Protein 2BI6 (pdb70)

Nearest PDB structures (foldseek):
  1bi6-assembly1_H  TM=8.783E-01  e=1.955E-06  Ananas comosus
  2bi6-assembly1_H  TM=8.526E-01  e=3.555E-06  Ananas comosus
  2bi6-assembly1_H  TM=9.058E-01  e=6.896E-07  Ananas comosus
  1bi6-assembly1_H  TM=8.919E-01  e=3.156E-06  Ananas comosus
  2bi6-assembly1_H  TM=9.127E-01  e=8.597E-07  Ananas comosus

Radius of gyration: 10.61 Å; Cα contacts (8 Å, |Δi|>4): 117; chains: 2; bounding box: 18×31×20 Å

Structure (mmCIF, N/CA/C/O backbone):
data_2BI6
#
_entry.id   2BI6
#
_cell.length_a   1.000
_cell.length_b   1.000
_cell.length_c   1.000
_cell.angle_alpha   90.00
_cell.angle_beta   90.00
_cell.angle_gamma   90.00
#
_symmetry.space_group_name_H-M   'P 1'
#
loop_
_entity.id
_entity.type
_entity.pdbx_description
1 polymer 'BROMELAIN INHIBITOR VI'
2 polymer 'BROMELAIN INHIBITOR VI'
#
loop_
_atom_site.group_PDB
_atom_site.id
_atom_site.type_symbol
_atom_site.label_atom_id
_atom_site.label_alt_id
_atom_site.label_comp_id
_atom_site.label_asym_id
_atom_site.label_entity_id
_atom_site.label_seq_id
_atom_site.pdbx_PDB_ins_code
_atom_site.Cartn_x
_atom_site.Cartn_y
_atom_site.Cartn_z
_atom_site.occupancy
_atom_site.B_iso_or_equiv
_atom_site.auth_seq_id
_atom_site.auth_comp_id
_atom_site.auth_asym_id
_atom_site.auth_atom_id
_atom_site.pdbx_PDB_model_num
ATOM 1 N N . THR A 1 1 ? -1.326 1.704 -10.983 1.00 0.00 1 THR L N 1
ATOM 2 C CA . THR A 1 1 ? -0.118 2.556 -10.801 1.00 0.00 1 THR L CA 1
ATOM 3 C C . THR A 1 1 ? -0.034 3.014 -9.343 1.00 0.00 1 THR L C 1
ATOM 4 O O . THR A 1 1 ? -0.094 4.191 -9.048 1.00 0.00 1 THR L O 1
ATOM 17 N N . ALA A 1 2 ? 0.101 2.093 -8.430 1.00 0.00 2 ALA L N 1
ATOM 18 C CA . ALA A 1 2 ? 0.187 2.476 -6.993 1.00 0.00 2 ALA L CA 1
ATOM 19 C C . ALA A 1 2 ? 1.298 3.512 -6.805 1.00 0.00 2 ALA L C 1
ATOM 20 O O . ALA A 1 2 ? 1.967 3.895 -7.744 1.00 0.00 2 ALA L O 1
ATOM 27 N N . CYS A 1 3 ? 1.499 3.966 -5.599 1.00 0.00 3 CYS L N 1
ATOM 28 C CA . CYS A 1 3 ? 2.564 4.972 -5.347 1.00 0.00 3 CYS L CA 1
ATOM 29 C C . CYS A 1 3 ? 3.930 4.284 -5.373 1.00 0.00 3 CYS L C 1
ATOM 30 O O . CYS A 1 3 ? 4.025 3.073 -5.342 1.00 0.00 3 CYS L O 1
ATOM 37 N N . SER A 1 4 ? 4.990 5.044 -5.425 1.00 0.00 4 SER L N 1
ATOM 38 C CA . SER A 1 4 ? 6.347 4.429 -5.449 1.00 0.00 4 SER L CA 1
ATOM 39 C C . SER A 1 4 ? 6.703 3.927 -4.048 1.00 0.00 4 SER L C 1
ATOM 40 O O . SER A 1 4 ? 7.642 3.178 -3.867 1.00 0.00 4 SER L O 1
ATOM 48 N N . GLU A 1 5 ? 5.960 4.335 -3.055 1.00 0.00 5 GLU L N 1
ATOM 49 C CA . GLU A 1 5 ? 6.257 3.881 -1.666 1.00 0.00 5 GLU L CA 1
ATOM 50 C C . GLU A 1 5 ? 5.244 2.812 -1.246 1.00 0.00 5 GLU L C 1
ATOM 51 O O . GLU A 1 5 ? 4.382 3.050 -0.422 1.00 0.00 5 GLU L O 1
ATOM 63 N N . CYS A 1 6 ? 5.344 1.635 -1.802 1.00 0.00 6 CYS L N 1
ATOM 64 C CA . CYS A 1 6 ? 4.391 0.553 -1.427 1.00 0.00 6 CYS L CA 1
ATOM 65 C C . CYS A 1 6 ? 4.897 -0.147 -0.165 1.00 0.00 6 CYS L C 1
ATOM 66 O O . CYS A 1 6 ? 6.071 -0.428 -0.029 1.00 0.00 6 CYS L O 1
ATOM 73 N N . VAL A 1 7 ? 4.024 -0.428 0.762 1.00 0.00 7 VAL L N 1
ATOM 74 C CA . VAL A 1 7 ? 4.464 -1.103 2.016 1.00 0.00 7 VAL L CA 1
ATOM 75 C C . VAL A 1 7 ? 3.849 -2.501 2.085 1.00 0.00 7 VAL L C 1
ATOM 76 O O . VAL A 1 7 ? 2.646 -2.665 2.043 1.00 0.00 7 VAL L O 1
ATOM 89 N N . CYS A 1 8 ? 4.668 -3.512 2.191 1.00 0.00 8 CYS L N 1
ATOM 90 C CA . CYS A 1 8 ? 4.133 -4.898 2.264 1.00 0.00 8 CYS L CA 1
ATOM 91 C C . CYS A 1 8 ? 5.089 -5.788 3.069 1.00 0.00 8 CYS L C 1
ATOM 92 O O . CYS A 1 8 ? 5.485 -6.839 2.604 1.00 0.00 8 CYS L O 1
ATOM 99 N N . PRO A 1 9 ? 5.435 -5.346 4.255 1.00 0.00 9 PRO L N 1
ATOM 100 C CA . PRO A 1 9 ? 6.346 -6.097 5.140 1.00 0.00 9 PRO L CA 1
ATOM 101 C C . PRO A 1 9 ? 5.603 -7.238 5.836 1.00 0.00 9 PRO L C 1
ATOM 102 O O . PRO A 1 9 ? 4.629 -7.025 6.530 1.00 0.00 9 PRO L O 1
ATOM 113 N N . LEU A 1 10 ? 6.060 -8.446 5.662 1.00 0.00 10 LEU L N 1
ATOM 114 C CA . LEU A 1 10 ? 5.386 -9.597 6.320 1.00 0.00 10 LEU L CA 1
ATOM 115 C C . LEU A 1 10 ? 4.059 -9.883 5.620 1.00 0.00 10 LEU L C 1
ATOM 116 O O . LEU A 1 10 ? 3.093 -9.165 5.779 1.00 0.00 10 LEU L O 1
ATOM 132 N N . ARG A 1 11 ? 4.010 -10.932 4.849 1.00 0.00 11 ARG L N 1
ATOM 133 C CA . ARG A 1 11 ? 2.758 -11.289 4.134 1.00 0.00 11 ARG L CA 1
ATOM 134 C C . ARG A 1 11 ? 1.553 -11.062 5.051 1.00 0.00 11 ARG L C 1
ATOM 135 O O . ARG A 1 11 ? 0.762 -10.184 4.751 1.00 0.00 11 ARG L O 1
ATOM 157 N N . GLU B 2 1 ? 4.795 -7.236 -1.677 1.00 0.00 1 GLU H N 1
ATOM 158 C CA . GLU B 2 1 ? 5.746 -8.363 -1.461 1.00 0.00 1 GLU H CA 1
ATOM 159 C C . GLU B 2 1 ? 4.983 -9.686 -1.489 1.00 0.00 1 GLU H C 1
ATOM 160 O O . GLU B 2 1 ? 5.189 -10.519 -2.349 1.00 0.00 1 GLU H O 1
ATOM 174 N N . GLU B 2 2 ? 4.105 -9.883 -0.547 1.00 0.00 2 GLU H N 1
ATOM 175 C CA . GLU B 2 2 ? 3.324 -11.151 -0.505 1.00 0.00 2 GLU H CA 1
ATOM 176 C C . GLU B 2 2 ? 1.922 -10.871 0.037 1.00 0.00 2 GLU H C 1
ATOM 177 O O . GLU B 2 2 ? 1.474 -11.499 0.976 1.00 0.00 2 GLU H O 1
ATOM 189 N N . TYR B 2 3 ? 1.223 -9.933 -0.542 1.00 0.00 3 TYR H N 1
ATOM 190 C CA . TYR B 2 3 ? -0.146 -9.621 -0.052 1.00 0.00 3 TYR H CA 1
ATOM 191 C C . TYR B 2 3 ? -0.700 -8.421 -0.823 1.00 0.00 3 TYR H C 1
ATOM 192 O O . TYR B 2 3 ? -0.059 -7.894 -1.710 1.00 0.00 3 TYR H O 1
ATOM 210 N N . LYS B 2 4 ? -1.883 -7.981 -0.490 1.00 0.00 4 LYS H N 1
ATOM 211 C CA . LYS B 2 4 ? -2.467 -6.813 -1.205 1.00 0.00 4 LYS H CA 1
ATOM 212 C C . LYS B 2 4 ? -1.544 -5.606 -1.037 1.00 0.00 4 LYS H C 1
ATOM 213 O O . LYS B 2 4 ? -1.427 -4.776 -1.917 1.00 0.00 4 LYS H O 1
ATOM 232 N N . CYS B 2 5 ? -0.886 -5.502 0.086 1.00 0.00 5 CYS H N 1
ATOM 233 C CA . CYS B 2 5 ? 0.033 -4.351 0.314 1.00 0.00 5 CYS H CA 1
ATOM 234 C C . CYS B 2 5 ? -0.784 -3.070 0.440 1.00 0.00 5 CYS H C 1
ATOM 235 O O . CYS B 2 5 ? -1.908 -2.992 -0.015 1.00 0.00 5 CYS H O 1
ATOM 242 N N . TYR B 2 6 ? -0.237 -2.064 1.060 1.00 0.00 6 TYR H N 1
ATOM 243 C CA . TYR B 2 6 ? -0.999 -0.794 1.214 1.00 0.00 6 TYR H CA 1
ATOM 244 C C . TYR B 2 6 ? -0.122 0.394 0.825 1.00 0.00 6 TYR H C 1
ATOM 245 O O . TYR B 2 6 ? 0.979 0.556 1.312 1.00 0.00 6 TYR H O 1
ATOM 263 N N . CYS B 2 7 ? -0.610 1.233 -0.046 1.00 0.00 7 CYS H N 1
ATOM 264 C CA . CYS B 2 7 ? 0.181 2.420 -0.467 1.00 0.00 7 CYS H CA 1
ATOM 265 C C . CYS B 2 7 ? 0.178 3.445 0.668 1.00 0.00 7 CYS H C 1
ATOM 266 O O . CYS B 2 7 ? -0.857 3.746 1.238 1.00 0.00 7 CYS H O 1
ATOM 273 N N . THR B 2 8 ? 1.324 3.979 1.005 1.00 0.00 8 THR H N 1
ATOM 274 C CA . THR B 2 8 ? 1.376 4.977 2.110 1.00 0.00 8 THR H CA 1
ATOM 275 C C . THR B 2 8 ? 2.293 6.140 1.730 1.00 0.00 8 THR H C 1
ATOM 276 O O . THR B 2 8 ? 2.726 6.897 2.575 1.00 0.00 8 THR H O 1
ATOM 287 N N . ASP B 2 9 ? 2.583 6.303 0.469 1.00 0.00 9 ASP H N 1
ATOM 288 C CA . ASP B 2 9 ? 3.459 7.434 0.058 1.00 0.00 9 ASP H CA 1
ATOM 289 C C . ASP B 2 9 ? 2.799 8.745 0.493 1.00 0.00 9 ASP H C 1
ATOM 290 O O . ASP B 2 9 ? 1.617 8.786 0.771 1.00 0.00 9 ASP H O 1
ATOM 299 N N . THR B 2 10 ? 3.542 9.814 0.565 1.00 0.00 10 THR H N 1
ATOM 300 C CA . THR B 2 10 ? 2.930 11.103 0.996 1.00 0.00 10 THR H CA 1
ATOM 301 C C . THR B 2 10 ? 2.725 12.013 -0.215 1.00 0.00 10 THR H C 1
ATOM 302 O O . THR B 2 10 ? 3.423 11.911 -1.203 1.00 0.00 10 THR H O 1
ATOM 313 N N . TYR B 2 11 ? 1.766 12.903 -0.153 1.00 0.00 11 TYR H N 1
ATOM 314 C CA . TYR B 2 11 ? 1.534 13.803 -1.326 1.00 0.00 11 TYR H CA 1
ATOM 315 C C . TYR B 2 11 ? 1.073 15.188 -0.868 1.00 0.00 11 TYR H C 1
ATOM 316 O O . TYR B 2 11 ? 0.962 15.471 0.306 1.00 0.00 11 TYR H O 1
ATOM 334 N N . SER B 2 12 ? 0.786 16.051 -1.802 1.00 0.00 12 SER H N 1
ATOM 335 C CA . SER B 2 12 ? 0.306 17.411 -1.445 1.00 0.00 12 SER H CA 1
ATOM 336 C C . SER B 2 12 ? -1.191 17.492 -1.758 1.00 0.00 12 SER H C 1
ATOM 337 O O . SER B 2 12 ? -1.804 18.536 -1.667 1.00 0.00 12 SER H O 1
ATOM 345 N N . ASP B 2 13 ? -1.778 16.383 -2.129 1.00 0.00 13 ASP H N 1
ATOM 346 C CA . ASP B 2 13 ? -3.232 16.367 -2.454 1.00 0.00 13 ASP H CA 1
ATOM 347 C C . ASP B 2 13 ? -3.698 14.910 -2.535 1.00 0.00 13 ASP H C 1
ATOM 348 O O . ASP B 2 13 ? -2.894 14.002 -2.613 1.00 0.00 13 ASP H O 1
ATOM 357 N N . CYS B 2 14 ? -4.980 14.670 -2.516 1.00 0.00 14 CYS H N 1
ATOM 358 C CA . CYS B 2 14 ? -5.462 13.260 -2.591 1.00 0.00 14 CYS H CA 1
ATOM 359 C C . CYS B 2 14 ? -5.235 12.724 -4.011 1.00 0.00 14 CYS H C 1
ATOM 360 O O . CYS B 2 14 ? -5.765 13.263 -4.962 1.00 0.00 14 CYS H O 1
ATOM 367 N N . PRO B 2 15 ? -4.443 11.683 -4.117 1.00 0.00 15 PRO H N 1
ATOM 368 C CA . PRO B 2 15 ? -4.118 11.062 -5.412 1.00 0.00 15 PRO H CA 1
ATOM 369 C C . PRO B 2 15 ? -5.268 10.196 -5.918 1.00 0.00 15 PRO H C 1
ATOM 370 O O . PRO B 2 15 ? -6.011 9.613 -5.154 1.00 0.00 15 PRO H O 1
ATOM 381 N N . GLY B 2 16 ? -5.414 10.108 -7.213 1.00 0.00 16 GLY H N 1
ATOM 382 C CA . GLY B 2 16 ? -6.505 9.277 -7.783 1.00 0.00 16 GLY H CA 1
ATOM 383 C C . GLY B 2 16 ? -6.290 7.829 -7.358 1.00 0.00 16 GLY H C 1
ATOM 384 O O . GLY B 2 16 ? -7.226 7.069 -7.210 1.00 0.00 16 GLY H O 1
ATOM 388 N N . PHE B 2 17 ? -5.061 7.438 -7.151 1.00 0.00 17 PHE H N 1
ATOM 389 C CA . PHE B 2 17 ? -4.803 6.039 -6.727 1.00 0.00 17 PHE H CA 1
ATOM 390 C C . PHE B 2 17 ? -5.121 5.902 -5.237 1.00 0.00 17 PHE H C 1
ATOM 391 O O . PHE B 2 17 ? -5.398 4.822 -4.754 1.00 0.00 17 PHE H O 1
ATOM 408 N N . CYS B 2 18 ? -5.110 6.986 -4.501 1.00 0.00 18 CYS H N 1
ATOM 409 C CA . CYS B 2 18 ? -5.445 6.879 -3.050 1.00 0.00 18 CYS H CA 1
ATOM 410 C C . CYS B 2 18 ? -6.575 7.852 -2.712 1.00 0.00 18 CYS H C 1
ATOM 411 O O . CYS B 2 18 ? -6.362 8.879 -2.102 1.00 0.00 18 CYS H O 1
ATOM 418 N N . LYS B 2 19 ? -7.779 7.529 -3.102 1.00 0.00 19 LYS H N 1
ATOM 419 C CA . LYS B 2 19 ? -8.927 8.424 -2.804 1.00 0.00 19 LYS H CA 1
ATOM 420 C C . LYS B 2 19 ? -8.913 8.783 -1.318 1.00 0.00 19 LYS H C 1
ATOM 421 O O . LYS B 2 19 ? -9.332 9.852 -0.921 1.00 0.00 19 LYS H O 1
ATOM 440 N N . THR B 2 20 ? -8.425 7.896 -0.495 1.00 0.00 20 THR H N 1
ATOM 441 C CA . THR B 2 20 ? -8.371 8.179 0.966 1.00 0.00 20 THR H CA 1
ATOM 442 C C . THR B 2 20 ? -7.071 8.917 1.279 1.00 0.00 20 THR H C 1
ATOM 443 O O . THR B 2 20 ? -6.094 8.328 1.699 1.00 0.00 20 THR H O 1
ATOM 454 N N . CYS B 2 21 ? -7.046 10.201 1.064 1.00 0.00 21 CYS H N 1
ATOM 455 C CA . CYS B 2 21 ? -5.807 10.979 1.329 1.00 0.00 21 CYS H CA 1
ATOM 456 C C . CYS B 2 21 ? -5.808 11.500 2.767 1.00 0.00 21 CYS H C 1
ATOM 457 O O . CYS B 2 21 ? -6.798 12.009 3.255 1.00 0.00 21 CYS H O 1
ATOM 464 N N . LYS B 2 22 ? -4.699 11.383 3.445 1.00 0.00 22 LYS H N 1
ATOM 465 C CA . LYS B 2 22 ? -4.620 11.877 4.847 1.00 0.00 22 LYS H CA 1
ATOM 466 C C . LYS B 2 22 ? -3.604 13.017 4.916 1.00 0.00 22 LYS H C 1
ATOM 467 O O . LYS B 2 22 ? -2.410 12.797 4.907 1.00 0.00 22 LYS H O 1
ATOM 486 N N . ALA B 2 23 ? -4.066 14.235 4.973 1.00 0.00 23 ALA H N 1
ATOM 487 C CA . ALA B 2 23 ? -3.121 15.382 5.030 1.00 0.00 23 ALA H CA 1
ATOM 488 C C . ALA B 2 23 ? -2.599 15.555 6.457 1.00 0.00 23 ALA H C 1
ATOM 489 O O . ALA B 2 23 ? -3.300 16.022 7.334 1.00 0.00 23 ALA H O 1
ATOM 496 N N . GLU B 2 24 ? -1.372 15.185 6.696 1.00 0.00 24 GLU H N 1
ATOM 497 C CA . GLU B 2 24 ? -0.799 15.332 8.063 1.00 0.00 24 GLU H CA 1
ATOM 498 C C . GLU B 2 24 ? 0.563 16.023 7.967 1.00 0.00 24 GLU H C 1
ATOM 499 O O . GLU B 2 24 ? 1.242 15.938 6.966 1.00 0.00 24 GLU H O 1
ATOM 511 N N . PHE B 2 25 ? 0.964 16.708 9.004 1.00 0.00 25 PHE H N 1
ATOM 512 C CA . PHE B 2 25 ? 2.285 17.413 8.989 1.00 0.00 25 PHE H CA 1
ATOM 513 C C . PHE B 2 25 ? 2.428 18.255 7.716 1.00 0.00 25 PHE H C 1
ATOM 514 O O . PHE B 2 25 ? 3.515 18.668 7.361 1.00 0.00 25 PHE H O 1
ATOM 531 N N . GLY B 2 26 ? 1.350 18.537 7.036 1.00 0.00 26 GLY H N 1
ATOM 532 C CA . GLY B 2 26 ? 1.452 19.375 5.809 1.00 0.00 26 GLY H CA 1
ATOM 533 C C . GLY B 2 26 ? 1.440 18.513 4.541 1.00 0.00 26 GLY H C 1
ATOM 534 O O . GLY B 2 26 ? 1.007 18.952 3.494 1.00 0.00 26 GLY H O 1
ATOM 538 N N . LYS B 2 27 ? 1.915 17.300 4.611 1.00 0.00 27 LYS H N 1
ATOM 539 C CA . LYS B 2 27 ? 1.924 16.444 3.392 1.00 0.00 27 LYS H CA 1
ATOM 540 C C . LYS B 2 27 ? 0.726 15.507 3.417 1.00 0.00 27 LYS H C 1
ATOM 541 O O . LYS B 2 27 ? -0.204 15.689 4.178 1.00 0.00 27 LYS H O 1
ATOM 560 N N . TYR B 2 28 ? 0.737 14.507 2.588 1.00 0.00 28 TYR H N 1
ATOM 561 C CA . TYR B 2 28 ? -0.404 13.557 2.560 1.00 0.00 28 TYR H CA 1
ATOM 562 C C . TYR B 2 28 ? 0.085 12.164 2.919 1.00 0.00 28 TYR H C 1
ATOM 563 O O . TYR B 2 28 ? 1.267 11.928 3.049 1.00 0.00 28 TYR H O 1
ATOM 581 N N . ILE B 2 29 ? -0.818 11.238 3.053 1.00 0.00 29 ILE H N 1
ATOM 582 C CA . ILE B 2 29 ? -0.415 9.844 3.375 1.00 0.00 29 ILE H CA 1
ATOM 583 C C . ILE B 2 29 ? -1.455 8.886 2.799 1.00 0.00 29 ILE H C 1
ATOM 584 O O . ILE B 2 29 ? -2.633 8.995 3.074 1.00 0.00 29 ILE H O 1
ATOM 600 N N . CYS B 2 30 ? -1.032 7.953 1.996 1.00 0.00 30 CYS H N 1
ATOM 601 C CA . CYS B 2 30 ? -1.999 6.995 1.397 1.00 0.00 30 CYS H CA 1
ATOM 602 C C . CYS B 2 30 ? -2.326 5.891 2.403 1.00 0.00 30 CYS H C 1
ATOM 603 O O . CYS B 2 30 ? -1.472 5.397 3.108 1.00 0.00 30 CYS H O 1
ATOM 610 N N . LEU B 2 31 ? -3.559 5.496 2.461 1.00 0.00 31 LEU H N 1
ATOM 611 C CA . LEU B 2 31 ? -3.955 4.414 3.398 1.00 0.00 31 LEU H CA 1
ATOM 612 C C . LEU B 2 31 ? -4.728 3.373 2.600 1.00 0.00 31 LEU H C 1
ATOM 613 O O . LEU B 2 31 ? -5.741 2.861 3.034 1.00 0.00 31 LEU H O 1
ATOM 629 N N . ASP B 2 32 ? -4.261 3.074 1.418 1.00 0.00 32 ASP H N 1
ATOM 630 C CA . ASP B 2 32 ? -4.976 2.082 0.564 1.00 0.00 32 ASP H CA 1
ATOM 631 C C . ASP B 2 32 ? -4.373 0.687 0.749 1.00 0.00 32 ASP H C 1
ATOM 632 O O . ASP B 2 32 ? -3.286 0.531 1.270 1.00 0.00 32 ASP H O 1
ATOM 641 N N . LEU B 2 33 ? -5.076 -0.326 0.317 1.00 0.00 33 LEU H N 1
ATOM 642 C CA . LEU B 2 33 ? -4.561 -1.718 0.450 1.00 0.00 33 LEU H CA 1
ATOM 643 C C . LEU B 2 33 ? -4.914 -2.502 -0.817 1.00 0.00 33 LEU H C 1
ATOM 644 O O . LEU B 2 33 ? -6.022 -2.972 -0.978 1.00 0.00 33 LEU H O 1
ATOM 660 N N . ILE B 2 34 ? -3.981 -2.639 -1.721 1.00 0.00 34 ILE H N 1
ATOM 661 C CA . ILE B 2 34 ? -4.263 -3.382 -2.980 1.00 0.00 34 ILE H CA 1
ATOM 662 C C . ILE B 2 34 ? -2.939 -3.693 -3.688 1.00 0.00 34 ILE H C 1
ATOM 663 O O . ILE B 2 34 ? -1.955 -3.002 -3.517 1.00 0.00 34 ILE H O 1
ATOM 679 N N . SER B 2 35 ? -2.912 -4.729 -4.482 1.00 0.00 35 SER H N 1
ATOM 680 C CA . SER B 2 35 ? -1.659 -5.085 -5.202 1.00 0.00 35 SER H CA 1
ATOM 681 C C . SER B 2 35 ? -1.989 -6.041 -6.353 1.00 0.00 35 SER H C 1
ATOM 682 O O . SER B 2 35 ? -2.087 -7.236 -6.154 1.00 0.00 35 SER H O 1
ATOM 690 N N . PRO B 2 36 ? -2.154 -5.483 -7.527 1.00 0.00 36 PRO H N 1
ATOM 691 C CA . PRO B 2 36 ? -2.479 -6.260 -8.736 1.00 0.00 36 PRO H CA 1
ATOM 692 C C . PRO B 2 36 ? -1.230 -6.972 -9.264 1.00 0.00 36 PRO H C 1
ATOM 693 O O . PRO B 2 36 ? -1.309 -7.834 -10.117 1.00 0.00 36 PRO H O 1
ATOM 704 N N . ASN B 2 37 ? -0.078 -6.621 -8.760 1.00 0.00 37 ASN H N 1
ATOM 705 C CA . ASN B 2 37 ? 1.173 -7.281 -9.231 1.00 0.00 37 ASN H CA 1
ATOM 706 C C . ASN B 2 37 ? 2.089 -7.546 -8.035 1.00 0.00 37 ASN H C 1
ATOM 707 O O . ASN B 2 37 ? 2.558 -8.649 -7.832 1.00 0.00 37 ASN H O 1
ATOM 718 N N . ASP B 2 38 ? 2.350 -6.544 -7.240 1.00 0.00 38 ASP H N 1
ATOM 719 C CA . ASP B 2 38 ? 3.235 -6.740 -6.058 1.00 0.00 38 ASP H CA 1
ATOM 720 C C . ASP B 2 38 ? 3.698 -5.378 -5.537 1.00 0.00 38 ASP H C 1
ATOM 721 O O . ASP B 2 38 ? 3.510 -5.046 -4.383 1.00 0.00 38 ASP H O 1
ATOM 730 N N . CYS B 2 39 ? 4.303 -4.587 -6.379 1.00 0.00 39 CYS H N 1
ATOM 731 C CA . CYS B 2 39 ? 4.779 -3.245 -5.937 1.00 0.00 39 CYS H CA 1
ATOM 732 C C . CYS B 2 39 ? 5.249 -2.451 -7.156 1.00 0.00 39 CYS H C 1
ATOM 733 O O . CYS B 2 39 ? 5.714 -3.010 -8.130 1.00 0.00 39 CYS H O 1
ATOM 740 N N . VAL B 2 40 ? 5.130 -1.154 -7.113 1.00 0.00 40 VAL H N 1
ATOM 741 C CA . VAL B 2 40 ? 5.572 -0.331 -8.274 1.00 0.00 40 VAL H CA 1
ATOM 742 C C . VAL B 2 40 ? 7.021 0.094 -8.070 1.00 0.00 40 VAL H C 1
ATOM 743 O O . VAL B 2 40 ? 7.409 1.203 -8.377 1.00 0.00 40 VAL H O 1
ATOM 756 N N . LYS B 2 41 ? 7.818 -0.787 -7.556 1.00 0.00 41 LYS H N 1
ATOM 757 C CA . LYS B 2 41 ? 9.254 -0.458 -7.324 1.00 0.00 41 LYS H CA 1
ATOM 758 C C . LYS B 2 41 ? 9.956 -1.661 -6.693 1.00 0.00 41 LYS H C 1
ATOM 759 O O . LYS B 2 41 ? 9.646 -1.973 -5.554 1.00 0.00 41 LYS H O 1
ATOM 779 N N . THR A 1 1 ? -0.978 0.808 -11.989 1.00 0.00 1 THR L N 2
ATOM 780 C CA . THR A 1 1 ? -0.411 2.178 -11.833 1.00 0.00 1 THR L CA 2
ATOM 781 C C . THR A 1 1 ? -0.547 2.625 -10.377 1.00 0.00 1 THR L C 2
ATOM 782 O O . THR A 1 1 ? -1.167 3.627 -10.081 1.00 0.00 1 THR L O 2
ATOM 795 N N . ALA A 1 2 ? 0.027 1.890 -9.465 1.00 0.00 2 ALA L N 2
ATOM 796 C CA . ALA A 1 2 ? -0.070 2.275 -8.028 1.00 0.00 2 ALA L CA 2
ATOM 797 C C . ALA A 1 2 ? 1.057 3.254 -7.690 1.00 0.00 2 ALA L C 2
ATOM 798 O O . ALA A 1 2 ? 1.820 3.657 -8.546 1.00 0.00 2 ALA L O 2
ATOM 805 N N . CYS A 1 3 ? 1.165 3.644 -6.450 1.00 0.00 3 CYS L N 2
ATOM 806 C CA . CYS A 1 3 ? 2.238 4.598 -6.063 1.00 0.00 3 CYS L CA 2
ATOM 807 C C . CYS A 1 3 ? 3.577 3.861 -5.971 1.00 0.00 3 CYS L C 2
ATOM 808 O O . CYS A 1 3 ? 3.627 2.648 -5.945 1.00 0.00 3 CYS L O 2
ATOM 815 N N . SER A 1 4 ? 4.660 4.586 -5.922 1.00 0.00 4 SER L N 2
ATOM 816 C CA . SER A 1 4 ? 5.994 3.930 -5.833 1.00 0.00 4 SER L CA 2
ATOM 817 C C . SER A 1 4 ? 6.269 3.528 -4.381 1.00 0.00 4 SER L C 2
ATOM 818 O O . SER A 1 4 ? 7.217 2.824 -4.092 1.00 0.00 4 SER L O 2
ATOM 826 N N . GLU A 1 5 ? 5.448 3.969 -3.466 1.00 0.00 5 GLU L N 2
ATOM 827 C CA . GLU A 1 5 ? 5.667 3.612 -2.036 1.00 0.00 5 GLU L CA 2
ATOM 828 C C . GLU A 1 5 ? 4.628 2.574 -1.603 1.00 0.00 5 GLU L C 2
ATOM 829 O O . GLU A 1 5 ? 3.612 2.904 -1.025 1.00 0.00 5 GLU L O 2
ATOM 841 N N . CYS A 1 6 ? 4.876 1.323 -1.875 1.00 0.00 6 CYS L N 2
ATOM 842 C CA . CYS A 1 6 ? 3.903 0.268 -1.474 1.00 0.00 6 CYS L CA 2
ATOM 843 C C . CYS A 1 6 ? 4.302 -0.296 -0.110 1.00 0.00 6 CYS L C 2
ATOM 844 O O . CYS A 1 6 ? 5.462 -0.539 0.158 1.00 0.00 6 CYS L O 2
ATOM 851 N N . VAL A 1 7 ? 3.351 -0.500 0.760 1.00 0.00 7 VAL L N 2
ATOM 852 C CA . VAL A 1 7 ? 3.678 -1.042 2.109 1.00 0.00 7 VAL L CA 2
ATOM 853 C C . VAL A 1 7 ? 2.961 -2.378 2.314 1.00 0.00 7 VAL L C 2
ATOM 854 O O . VAL A 1 7 ? 1.748 -2.455 2.273 1.00 0.00 7 VAL L O 2
ATOM 867 N N . CYS A 1 8 ? 3.700 -3.429 2.536 1.00 0.00 8 CYS L N 2
ATOM 868 C CA . CYS A 1 8 ? 3.065 -4.761 2.748 1.00 0.00 8 CYS L CA 2
ATOM 869 C C . CYS A 1 8 ? 3.952 -5.600 3.673 1.00 0.00 8 CYS L C 2
ATOM 870 O O . CYS A 1 8 ? 4.439 -6.642 3.283 1.00 0.00 8 CYS L O 2
ATOM 877 N N . PRO A 1 9 ? 4.137 -5.115 4.875 1.00 0.00 9 PRO L N 2
ATOM 878 C CA . PRO A 1 9 ? 4.965 -5.795 5.885 1.00 0.00 9 PRO L CA 2
ATOM 879 C C . PRO A 1 9 ? 4.211 -6.981 6.492 1.00 0.00 9 PRO L C 2
ATOM 880 O O . PRO A 1 9 ? 3.236 -6.816 7.197 1.00 0.00 9 PRO L O 2
ATOM 891 N N . LEU A 1 10 ? 4.660 -8.177 6.223 1.00 0.00 10 LEU L N 2
ATOM 892 C CA . LEU A 1 10 ? 3.974 -9.376 6.782 1.00 0.00 10 LEU L CA 2
ATOM 893 C C . LEU A 1 10 ? 4.670 -10.640 6.277 1.00 0.00 10 LEU L C 2
ATOM 894 O O . LEU A 1 10 ? 4.047 -11.523 5.721 1.00 0.00 10 LEU L O 2
ATOM 910 N N . ARG A 1 11 ? 5.957 -10.734 6.464 1.00 0.00 11 ARG L N 2
ATOM 911 C CA . ARG A 1 11 ? 6.692 -11.937 5.996 1.00 0.00 11 ARG L CA 2
ATOM 912 C C . ARG A 1 11 ? 6.231 -13.159 6.791 1.00 0.00 11 ARG L C 2
ATOM 913 O O . ARG A 1 11 ? 6.161 -13.060 8.005 1.00 0.00 11 ARG L O 2
ATOM 935 N N . GLU B 2 1 ? 6.879 -10.874 -0.588 1.00 0.00 1 GLU H N 2
ATOM 936 C CA . GLU B 2 1 ? 6.514 -10.759 0.852 1.00 0.00 1 GLU H CA 2
ATOM 937 C C . GLU B 2 1 ? 5.092 -11.280 1.059 1.00 0.00 1 GLU H C 2
ATOM 938 O O . GLU B 2 1 ? 4.871 -12.267 1.732 1.00 0.00 1 GLU H O 2
ATOM 952 N N . GLU B 2 2 ? 4.128 -10.623 0.482 1.00 0.00 2 GLU H N 2
ATOM 953 C CA . GLU B 2 2 ? 2.717 -11.075 0.639 1.00 0.00 2 GLU H CA 2
ATOM 954 C C . GLU B 2 2 ? 1.783 -10.065 -0.027 1.00 0.00 2 GLU H C 2
ATOM 955 O O . GLU B 2 2 ? 2.115 -8.907 -0.194 1.00 0.00 2 GLU H O 2
ATOM 967 N N . TYR B 2 3 ? 0.609 -10.494 -0.395 1.00 0.00 3 TYR H N 2
ATOM 968 C CA . TYR B 2 3 ? -0.353 -9.562 -1.034 1.00 0.00 3 TYR H CA 2
ATOM 969 C C . TYR B 2 3 ? -0.566 -8.358 -0.105 1.00 0.00 3 TYR H C 2
ATOM 970 O O . TYR B 2 3 ? 0.153 -7.387 -0.194 1.00 0.00 3 TYR H O 2
ATOM 988 N N . LYS B 2 4 ? -1.545 -8.441 0.783 1.00 0.00 4 LYS H N 2
ATOM 989 C CA . LYS B 2 4 ? -1.857 -7.339 1.753 1.00 0.00 4 LYS H CA 2
ATOM 990 C C . LYS B 2 4 ? -1.018 -6.090 1.479 1.00 0.00 4 LYS H C 2
ATOM 991 O O . LYS B 2 4 ? -0.207 -5.681 2.287 1.00 0.00 4 LYS H O 2
ATOM 1010 N N . CYS B 2 5 ? -1.206 -5.490 0.340 1.00 0.00 5 CYS H N 2
ATOM 1011 C CA . CYS B 2 5 ? -0.419 -4.270 0.001 1.00 0.00 5 CYS H CA 2
ATOM 1012 C C . CYS B 2 5 ? -1.318 -3.038 0.078 1.00 0.00 5 CYS H C 2
ATOM 1013 O O . CYS B 2 5 ? -2.463 -3.064 -0.330 1.00 0.00 5 CYS H O 2
ATOM 1020 N N . TYR B 2 6 ? -0.808 -1.956 0.596 1.00 0.00 6 TYR H N 2
ATOM 1021 C CA . TYR B 2 6 ? -1.636 -0.722 0.695 1.00 0.00 6 TYR H CA 2
ATOM 1022 C C . TYR B 2 6 ? -0.781 0.495 0.335 1.00 0.00 6 TYR H C 2
ATOM 1023 O O . TYR B 2 6 ? 0.307 0.674 0.843 1.00 0.00 6 TYR H O 2
ATOM 1041 N N . CYS B 2 7 ? -1.267 1.330 -0.540 1.00 0.00 7 CYS H N 2
ATOM 1042 C CA . CYS B 2 7 ? -0.488 2.535 -0.937 1.00 0.00 7 CYS H CA 2
ATOM 1043 C C . CYS B 2 7 ? -0.450 3.529 0.224 1.00 0.00 7 CYS H C 2
ATOM 1044 O O . CYS B 2 7 ? -1.463 3.833 0.829 1.00 0.00 7 CYS H O 2
ATOM 1051 N N . THR B 2 8 ? 0.710 4.043 0.541 1.00 0.00 8 THR H N 2
ATOM 1052 C CA . THR B 2 8 ? 0.807 5.018 1.662 1.00 0.00 8 THR H CA 2
ATOM 1053 C C . THR B 2 8 ? 1.859 6.083 1.341 1.00 0.00 8 THR H C 2
ATOM 1054 O O . THR B 2 8 ? 2.508 6.610 2.222 1.00 0.00 8 THR H O 2
ATOM 1065 N N . ASP B 2 9 ? 2.027 6.408 0.090 1.00 0.00 9 ASP H N 2
ATOM 1066 C CA . ASP B 2 9 ? 3.031 7.445 -0.277 1.00 0.00 9 ASP H CA 2
ATOM 1067 C C . ASP B 2 9 ? 2.569 8.802 0.255 1.00 0.00 9 ASP H C 2
ATOM 1068 O O . ASP B 2 9 ? 1.459 8.947 0.727 1.00 0.00 9 ASP H O 2
ATOM 1077 N N . THR B 2 10 ? 3.408 9.796 0.185 1.00 0.00 10 THR H N 2
ATOM 1078 C CA . THR B 2 10 ? 3.010 11.141 0.689 1.00 0.00 10 THR H CA 2
ATOM 1079 C C . THR B 2 10 ? 2.688 12.054 -0.494 1.00 0.00 10 THR H C 2
ATOM 1080 O O . THR B 2 10 ? 3.479 12.208 -1.404 1.00 0.00 10 THR H O 2
ATOM 1091 N N . TYR B 2 11 ? 1.534 12.663 -0.492 1.00 0.00 11 TYR H N 2
ATOM 1092 C CA . TYR B 2 11 ? 1.167 13.567 -1.625 1.00 0.00 11 TYR H CA 2
ATOM 1093 C C . TYR B 2 11 ? 0.818 14.957 -1.095 1.00 0.00 11 TYR H C 2
ATOM 1094 O O . TYR B 2 11 ? 0.874 15.217 0.088 1.00 0.00 11 TYR H O 2
ATOM 1112 N N . SER B 2 12 ? 0.431 15.842 -1.970 1.00 0.00 12 SER H N 2
ATOM 1113 C CA . SER B 2 12 ? 0.041 17.208 -1.532 1.00 0.00 12 SER H CA 2
ATOM 1114 C C . SER B 2 12 ? -1.485 17.319 -1.603 1.00 0.00 12 SER H C 2
ATOM 1115 O O . SER B 2 12 ? -2.049 18.390 -1.496 1.00 0.00 12 SER H O 2
ATOM 1123 N N . ASP B 2 13 ? -2.155 16.209 -1.787 1.00 0.00 13 ASP H N 2
ATOM 1124 C CA . ASP B 2 13 ? -3.644 16.228 -1.869 1.00 0.00 13 ASP H CA 2
ATOM 1125 C C . ASP B 2 13 ? -4.146 14.814 -2.175 1.00 0.00 13 ASP H C 2
ATOM 1126 O O . ASP B 2 13 ? -3.589 14.117 -2.999 1.00 0.00 13 ASP H O 2
ATOM 1135 N N . CYS B 2 14 ? -5.192 14.383 -1.521 1.00 0.00 14 CYS H N 2
ATOM 1136 C CA . CYS B 2 14 ? -5.714 13.013 -1.787 1.00 0.00 14 CYS H CA 2
ATOM 1137 C C . CYS B 2 14 ? -5.759 12.777 -3.301 1.00 0.00 14 CYS H C 2
ATOM 1138 O O . CYS B 2 14 ? -6.454 13.479 -4.009 1.00 0.00 14 CYS H O 2
ATOM 1145 N N . PRO B 2 15 ? -5.016 11.801 -3.757 1.00 0.00 15 PRO H N 2
ATOM 1146 C CA . PRO B 2 15 ? -4.954 11.461 -5.188 1.00 0.00 15 PRO H CA 2
ATOM 1147 C C . PRO B 2 15 ? -6.202 10.693 -5.619 1.00 0.00 15 PRO H C 2
ATOM 1148 O O . PRO B 2 15 ? -6.825 10.004 -4.835 1.00 0.00 15 PRO H O 2
ATOM 1159 N N . GLY B 2 16 ? -6.574 10.817 -6.864 1.00 0.00 16 GLY H N 2
ATOM 1160 C CA . GLY B 2 16 ? -7.783 10.102 -7.354 1.00 0.00 16 GLY H CA 2
ATOM 1161 C C . GLY B 2 16 ? -7.582 8.603 -7.164 1.00 0.00 16 GLY H C 2
ATOM 1162 O O . GLY B 2 16 ? -8.518 7.864 -6.929 1.00 0.00 16 GLY H O 2
ATOM 1166 N N . PHE B 2 17 ? -6.364 8.146 -7.256 1.00 0.00 17 PHE H N 2
ATOM 1167 C CA . PHE B 2 17 ? -6.106 6.695 -7.071 1.00 0.00 17 PHE H CA 2
ATOM 1168 C C . PHE B 2 17 ? -6.130 6.372 -5.578 1.00 0.00 17 PHE H C 2
ATOM 1169 O O . PHE B 2 17 ? -6.359 5.245 -5.182 1.00 0.00 17 PHE H O 2
ATOM 1186 N N . CYS B 2 18 ? -5.910 7.350 -4.737 1.00 0.00 18 CYS H N 2
ATOM 1187 C CA . CYS B 2 18 ? -5.941 7.078 -3.270 1.00 0.00 18 CYS H CA 2
ATOM 1188 C C . CYS B 2 18 ? -6.863 8.095 -2.587 1.00 0.00 18 CYS H C 2
ATOM 1189 O O . CYS B 2 18 ? -6.415 9.041 -1.969 1.00 0.00 18 CYS H O 2
ATOM 1196 N N . LYS B 2 19 ? -8.151 7.907 -2.705 1.00 0.00 19 LYS H N 2
ATOM 1197 C CA . LYS B 2 19 ? -9.116 8.860 -2.078 1.00 0.00 19 LYS H CA 2
ATOM 1198 C C . LYS B 2 19 ? -9.103 8.701 -0.555 1.00 0.00 19 LYS H C 2
ATOM 1199 O O . LYS B 2 19 ? -9.772 9.421 0.159 1.00 0.00 19 LYS H O 2
ATOM 1218 N N . THR B 2 20 ? -8.348 7.766 -0.052 1.00 0.00 20 THR H N 2
ATOM 1219 C CA . THR B 2 20 ? -8.291 7.565 1.425 1.00 0.00 20 THR H CA 2
ATOM 1220 C C . THR B 2 20 ? -6.895 7.936 1.922 1.00 0.00 20 THR H C 2
ATOM 1221 O O . THR B 2 20 ? -6.067 7.082 2.168 1.00 0.00 20 THR H O 2
ATOM 1232 N N . CYS B 2 21 ? -6.625 9.203 2.060 1.00 0.00 21 CYS H N 2
ATOM 1233 C CA . CYS B 2 21 ? -5.276 9.632 2.520 1.00 0.00 21 CYS H CA 2
ATOM 1234 C C . CYS B 2 21 ? -5.375 10.333 3.875 1.00 0.00 21 CYS H C 2
ATOM 1235 O O . CYS B 2 21 ? -6.404 10.330 4.521 1.00 0.00 21 CYS H O 2
ATOM 1242 N N . LYS B 2 22 ? -4.302 10.942 4.303 1.00 0.00 22 LYS H N 2
ATOM 1243 C CA . LYS B 2 22 ? -4.309 11.656 5.608 1.00 0.00 22 LYS H CA 2
ATOM 1244 C C . LYS B 2 22 ? -3.230 12.740 5.588 1.00 0.00 22 LYS H C 2
ATOM 1245 O O . LYS B 2 22 ? -2.124 12.516 5.138 1.00 0.00 22 LYS H O 2
ATOM 1264 N N . ALA B 2 23 ? -3.536 13.912 6.070 1.00 0.00 23 ALA H N 2
ATOM 1265 C CA . ALA B 2 23 ? -2.521 15.000 6.071 1.00 0.00 23 ALA H CA 2
ATOM 1266 C C . ALA B 2 23 ? -1.561 14.786 7.241 1.00 0.00 23 ALA H C 2
ATOM 1267 O O . ALA B 2 23 ? -1.969 14.456 8.338 1.00 0.00 23 ALA H O 2
ATOM 1274 N N . GLU B 2 24 ? -0.287 14.959 7.019 1.00 0.00 24 GLU H N 2
ATOM 1275 C CA . GLU B 2 24 ? 0.691 14.751 8.123 1.00 0.00 24 GLU H CA 2
ATOM 1276 C C . GLU B 2 24 ? 1.883 15.699 7.955 1.00 0.00 24 GLU H C 2
ATOM 1277 O O . GLU B 2 24 ? 2.656 15.583 7.031 1.00 0.00 24 GLU H O 2
ATOM 1289 N N . PHE B 2 25 ? 2.037 16.629 8.858 1.00 0.00 25 PHE H N 2
ATOM 1290 C CA . PHE B 2 25 ? 3.181 17.594 8.788 1.00 0.00 25 PHE H CA 2
ATOM 1291 C C . PHE B 2 25 ? 3.295 18.231 7.395 1.00 0.00 25 PHE H C 2
ATOM 1292 O O . PHE B 2 25 ? 4.300 18.833 7.071 1.00 0.00 25 PHE H O 2
ATOM 1309 N N . GLY B 2 26 ? 2.281 18.142 6.576 1.00 0.00 26 GLY H N 2
ATOM 1310 C CA . GLY B 2 26 ? 2.370 18.791 5.234 1.00 0.00 26 GLY H CA 2
ATOM 1311 C C . GLY B 2 26 ? 2.500 17.758 4.107 1.00 0.00 26 GLY H C 2
ATOM 1312 O O . GLY B 2 26 ? 3.000 18.062 3.042 1.00 0.00 26 GLY H O 2
ATOM 1316 N N . LYS B 2 27 ? 2.048 16.552 4.308 1.00 0.00 27 LYS H N 2
ATOM 1317 C CA . LYS B 2 27 ? 2.150 15.537 3.214 1.00 0.00 27 LYS H CA 2
ATOM 1318 C C . LYS B 2 27 ? 0.882 14.688 3.195 1.00 0.00 27 LYS H C 2
ATOM 1319 O O . LYS B 2 27 ? 0.039 14.796 4.062 1.00 0.00 27 LYS H O 2
ATOM 1338 N N . TYR B 2 28 ? 0.730 13.852 2.204 1.00 0.00 28 TYR H N 2
ATOM 1339 C CA . TYR B 2 28 ? -0.497 13.015 2.134 1.00 0.00 28 TYR H CA 2
ATOM 1340 C C . TYR B 2 28 ? -0.139 11.538 2.234 1.00 0.00 28 TYR H C 2
ATOM 1341 O O . TYR B 2 28 ? 0.004 10.855 1.239 1.00 0.00 28 TYR H O 2
ATOM 1359 N N . ILE B 2 29 ? -0.016 11.031 3.425 1.00 0.00 29 ILE H N 2
ATOM 1360 C CA . ILE B 2 29 ? 0.309 9.588 3.568 1.00 0.00 29 ILE H CA 2
ATOM 1361 C C . ILE B 2 29 ? -0.979 8.791 3.384 1.00 0.00 29 ILE H C 2
ATOM 1362 O O . ILE B 2 29 ? -1.935 8.956 4.117 1.00 0.00 29 ILE H O 2
ATOM 1378 N N . CYS B 2 30 ? -1.019 7.950 2.396 1.00 0.00 30 CYS H N 2
ATOM 1379 C CA . CYS B 2 30 ? -2.251 7.158 2.143 1.00 0.00 30 CYS H CA 2
ATOM 1380 C C . CYS B 2 30 ? -2.194 5.817 2.861 1.00 0.00 30 CYS H C 2
ATOM 1381 O O . CYS B 2 30 ? -1.250 5.495 3.555 1.00 0.00 30 CYS H O 2
ATOM 1388 N N . LEU B 2 31 ? -3.214 5.036 2.683 1.00 0.00 31 LEU H N 2
ATOM 1389 C CA . LEU B 2 31 ? -3.273 3.698 3.320 1.00 0.00 31 LEU H CA 2
ATOM 1390 C C . LEU B 2 31 ? -4.273 2.852 2.538 1.00 0.00 31 LEU H C 2
ATOM 1391 O O . LEU B 2 31 ? -4.841 1.905 3.046 1.00 0.00 31 LEU H O 2
ATOM 1407 N N . ASP B 2 32 ? -4.492 3.199 1.298 1.00 0.00 32 ASP H N 2
ATOM 1408 C CA . ASP B 2 32 ? -5.459 2.427 0.466 1.00 0.00 32 ASP H CA 2
ATOM 1409 C C . ASP B 2 32 ? -4.894 1.032 0.203 1.00 0.00 32 ASP H C 2
ATOM 1410 O O . ASP B 2 32 ? -3.726 0.781 0.410 1.00 0.00 32 ASP H O 2
ATOM 1419 N N . LEU B 2 33 ? -5.712 0.124 -0.255 1.00 0.00 33 LEU H N 2
ATOM 1420 C CA . LEU B 2 33 ? -5.216 -1.254 -0.536 1.00 0.00 33 LEU H CA 2
ATOM 1421 C C . LEU B 2 33 ? -5.119 -1.456 -2.048 1.00 0.00 33 LEU H C 2
ATOM 1422 O O . LEU B 2 33 ? -6.114 -1.605 -2.729 1.00 0.00 33 LEU H O 2
ATOM 1438 N N . ILE B 2 34 ? -3.928 -1.464 -2.580 1.00 0.00 34 ILE H N 2
ATOM 1439 C CA . ILE B 2 34 ? -3.768 -1.656 -4.046 1.00 0.00 34 ILE H CA 2
ATOM 1440 C C . ILE B 2 34 ? -2.469 -2.415 -4.322 1.00 0.00 34 ILE H C 2
ATOM 1441 O O . ILE B 2 34 ? -1.490 -2.263 -3.619 1.00 0.00 34 ILE H O 2
ATOM 1457 N N . SER B 2 35 ? -2.451 -3.231 -5.339 1.00 0.00 35 SER H N 2
ATOM 1458 C CA . SER B 2 35 ? -1.211 -3.995 -5.656 1.00 0.00 35 SER H CA 2
ATOM 1459 C C . SER B 2 35 ? -1.454 -4.888 -6.876 1.00 0.00 35 SER H C 2
ATOM 1460 O O . SER B 2 35 ? -1.652 -6.079 -6.741 1.00 0.00 35 SER H O 2
ATOM 1468 N N . PRO B 2 36 ? -1.425 -4.279 -8.034 1.00 0.00 36 PRO H N 2
ATOM 1469 C CA . PRO B 2 36 ? -1.632 -4.989 -9.308 1.00 0.00 36 PRO H CA 2
ATOM 1470 C C . PRO B 2 36 ? -0.353 -5.728 -9.712 1.00 0.00 36 PRO H C 2
ATOM 1471 O O . PRO B 2 36 ? -0.272 -6.320 -10.770 1.00 0.00 36 PRO H O 2
ATOM 1482 N N . ASN B 2 37 ? 0.647 -5.696 -8.873 1.00 0.00 37 ASN H N 2
ATOM 1483 C CA . ASN B 2 37 ? 1.922 -6.392 -9.201 1.00 0.00 37 ASN H CA 2
ATOM 1484 C C . ASN B 2 37 ? 2.826 -6.396 -7.967 1.00 0.00 37 ASN H C 2
ATOM 1485 O O . ASN B 2 37 ? 2.450 -5.932 -6.909 1.00 0.00 37 ASN H O 2
ATOM 1496 N N . ASP B 2 38 ? 4.017 -6.912 -8.092 1.00 0.00 38 ASP H N 2
ATOM 1497 C CA . ASP B 2 38 ? 4.943 -6.941 -6.925 1.00 0.00 38 ASP H CA 2
ATOM 1498 C C . ASP B 2 38 ? 4.969 -5.560 -6.264 1.00 0.00 38 ASP H C 2
ATOM 1499 O O . ASP B 2 38 ? 4.619 -5.406 -5.111 1.00 0.00 38 ASP H O 2
ATOM 1508 N N . CYS B 2 39 ? 5.378 -4.554 -6.989 1.00 0.00 39 CYS H N 2
ATOM 1509 C CA . CYS B 2 39 ? 5.423 -3.180 -6.408 1.00 0.00 39 CYS H CA 2
ATOM 1510 C C . CYS B 2 39 ? 5.923 -2.199 -7.470 1.00 0.00 39 CYS H C 2
ATOM 1511 O O . CYS B 2 39 ? 6.660 -2.563 -8.365 1.00 0.00 39 CYS H O 2
ATOM 1518 N N . VAL B 2 40 ? 5.527 -0.957 -7.383 1.00 0.00 40 VAL H N 2
ATOM 1519 C CA . VAL B 2 40 ? 5.982 0.041 -8.395 1.00 0.00 40 VAL H CA 2
ATOM 1520 C C . VAL B 2 40 ? 7.286 0.682 -7.934 1.00 0.00 40 VAL H C 2
ATOM 1521 O O . VAL B 2 40 ? 7.503 1.867 -8.089 1.00 0.00 40 VAL H O 2
ATOM 1534 N N . LYS B 2 41 ? 8.153 -0.096 -7.371 1.00 0.00 41 LYS H N 2
ATOM 1535 C CA . LYS B 2 41 ? 9.453 0.449 -6.894 1.00 0.00 41 LYS H CA 2
ATOM 1536 C C . LYS B 2 41 ? 9.201 1.461 -5.775 1.00 0.00 41 LYS H C 2
ATOM 1537 O O . LYS B 2 41 ? 9.257 2.648 -6.053 1.00 0.00 41 LYS H O 2
ATOM 1557 N N . THR A 1 1 ? -0.526 2.394 -12.426 1.00 0.00 1 THR L N 3
ATOM 1558 C CA . THR A 1 1 ? 0.755 2.538 -11.677 1.00 0.00 1 THR L CA 3
ATOM 1559 C C . THR A 1 1 ? 0.455 2.815 -10.202 1.00 0.00 1 THR L C 3
ATOM 1560 O O . THR A 1 1 ? -0.091 3.842 -9.853 1.00 0.00 1 THR L O 3
ATOM 1573 N N . ALA A 1 2 ? 0.808 1.906 -9.333 1.00 0.00 2 ALA L N 3
ATOM 1574 C CA . ALA A 1 2 ? 0.544 2.118 -7.882 1.00 0.00 2 ALA L CA 3
ATOM 1575 C C . ALA A 1 2 ? 1.552 3.127 -7.327 1.00 0.00 2 ALA L C 3
ATOM 1576 O O . ALA A 1 2 ? 2.076 3.953 -8.048 1.00 0.00 2 ALA L O 3
ATOM 1583 N N . CYS A 1 3 ? 1.832 3.066 -6.054 1.00 0.00 3 CYS L N 3
ATOM 1584 C CA . CYS A 1 3 ? 2.807 4.020 -5.463 1.00 0.00 3 CYS L CA 3
ATOM 1585 C C . CYS A 1 3 ? 4.134 3.300 -5.214 1.00 0.00 3 CYS L C 3
ATOM 1586 O O . CYS A 1 3 ? 4.175 2.099 -5.032 1.00 0.00 3 CYS L O 3
ATOM 1593 N N . SER A 1 4 ? 5.220 4.024 -5.209 1.00 0.00 4 SER L N 3
ATOM 1594 C CA . SER A 1 4 ? 6.544 3.381 -4.976 1.00 0.00 4 SER L CA 3
ATOM 1595 C C . SER A 1 4 ? 6.678 2.995 -3.502 1.00 0.00 4 SER L C 3
ATOM 1596 O O . SER A 1 4 ? 7.622 2.341 -3.108 1.00 0.00 4 SER L O 3
ATOM 1604 N N . GLU A 1 5 ? 5.741 3.393 -2.683 1.00 0.00 5 GLU L N 3
ATOM 1605 C CA . GLU A 1 5 ? 5.825 3.044 -1.236 1.00 0.00 5 GLU L CA 3
ATOM 1606 C C . GLU A 1 5 ? 4.838 1.919 -0.924 1.00 0.00 5 GLU L C 3
ATOM 1607 O O . GLU A 1 5 ? 3.953 2.067 -0.103 1.00 0.00 5 GLU L O 3
ATOM 1619 N N . CYS A 1 6 ? 4.984 0.793 -1.568 1.00 0.00 6 CYS L N 3
ATOM 1620 C CA . CYS A 1 6 ? 4.055 -0.339 -1.302 1.00 0.00 6 CYS L CA 3
ATOM 1621 C C . CYS A 1 6 ? 4.411 -0.976 0.043 1.00 0.00 6 CYS L C 3
ATOM 1622 O O . CYS A 1 6 ? 5.516 -1.435 0.253 1.00 0.00 6 CYS L O 3
ATOM 1629 N N . VAL A 1 7 ? 3.484 -1.000 0.960 1.00 0.00 7 VAL L N 3
ATOM 1630 C CA . VAL A 1 7 ? 3.770 -1.599 2.292 1.00 0.00 7 VAL L CA 3
ATOM 1631 C C . VAL A 1 7 ? 3.410 -3.087 2.279 1.00 0.00 7 VAL L C 3
ATOM 1632 O O . VAL A 1 7 ? 2.346 -3.481 2.714 1.00 0.00 7 VAL L O 3
ATOM 1645 N N . CYS A 1 8 ? 4.291 -3.915 1.788 1.00 0.00 8 CYS L N 3
ATOM 1646 C CA . CYS A 1 8 ? 4.001 -5.376 1.754 1.00 0.00 8 CYS L CA 3
ATOM 1647 C C . CYS A 1 8 ? 5.151 -6.134 2.425 1.00 0.00 8 CYS L C 3
ATOM 1648 O O . CYS A 1 8 ? 5.965 -6.741 1.757 1.00 0.00 8 CYS L O 3
ATOM 1655 N N . PRO A 1 9 ? 5.182 -6.072 3.732 1.00 0.00 9 PRO L N 3
ATOM 1656 C CA . PRO A 1 9 ? 6.220 -6.739 4.534 1.00 0.00 9 PRO L CA 3
ATOM 1657 C C . PRO A 1 9 ? 5.928 -8.237 4.651 1.00 0.00 9 PRO L C 3
ATOM 1658 O O . PRO A 1 9 ? 4.791 -8.651 4.766 1.00 0.00 9 PRO L O 3
ATOM 1669 N N . LEU A 1 10 ? 6.946 -9.051 4.624 1.00 0.00 10 LEU L N 3
ATOM 1670 C CA . LEU A 1 10 ? 6.730 -10.521 4.734 1.00 0.00 10 LEU L CA 3
ATOM 1671 C C . LEU A 1 10 ? 7.178 -10.998 6.117 1.00 0.00 10 LEU L C 3
ATOM 1672 O O . LEU A 1 10 ? 8.076 -11.806 6.244 1.00 0.00 10 LEU L O 3
ATOM 1688 N N . ARG A 1 11 ? 6.560 -10.503 7.155 1.00 0.00 11 ARG L N 3
ATOM 1689 C CA . ARG A 1 11 ? 6.951 -10.927 8.524 1.00 0.00 11 ARG L CA 3
ATOM 1690 C C . ARG A 1 11 ? 6.976 -12.455 8.600 1.00 0.00 11 ARG L C 3
ATOM 1691 O O . ARG A 1 11 ? 7.655 -12.975 9.470 1.00 0.00 11 ARG L O 3
ATOM 1713 N N . GLU B 2 1 ? 4.318 -11.285 -2.895 1.00 0.00 1 GLU H N 3
ATOM 1714 C CA . GLU B 2 1 ? 4.578 -11.125 -1.437 1.00 0.00 1 GLU H CA 3
ATOM 1715 C C . GLU B 2 1 ? 3.364 -11.617 -0.644 1.00 0.00 1 GLU H C 3
ATOM 1716 O O . GLU B 2 1 ? 2.673 -12.529 -1.054 1.00 0.00 1 GLU H O 3
ATOM 1730 N N . GLU B 2 2 ? 3.098 -11.025 0.489 1.00 0.00 2 GLU H N 3
ATOM 1731 C CA . GLU B 2 2 ? 1.929 -11.469 1.304 1.00 0.00 2 GLU H CA 3
ATOM 1732 C C . GLU B 2 2 ? 0.784 -10.466 1.157 1.00 0.00 2 GLU H C 3
ATOM 1733 O O . GLU B 2 2 ? 0.988 -9.316 0.822 1.00 0.00 2 GLU H O 3
ATOM 1745 N N . TYR B 2 3 ? -0.420 -10.896 1.427 1.00 0.00 3 TYR H N 3
ATOM 1746 C CA . TYR B 2 3 ? -1.587 -9.986 1.327 1.00 0.00 3 TYR H CA 3
ATOM 1747 C C . TYR B 2 3 ? -1.530 -9.201 0.014 1.00 0.00 3 TYR H C 3
ATOM 1748 O O . TYR B 2 3 ? -0.649 -9.392 -0.800 1.00 0.00 3 TYR H O 3
ATOM 1766 N N . LYS B 2 4 ? -2.469 -8.323 -0.201 1.00 0.00 4 LYS H N 3
ATOM 1767 C CA . LYS B 2 4 ? -2.474 -7.526 -1.455 1.00 0.00 4 LYS H CA 3
ATOM 1768 C C . LYS B 2 4 ? -1.500 -6.355 -1.313 1.00 0.00 4 LYS H C 3
ATOM 1769 O O . LYS B 2 4 ? -1.125 -5.727 -2.283 1.00 0.00 4 LYS H O 3
ATOM 1788 N N . CYS B 2 5 ? -1.100 -6.058 -0.105 1.00 0.00 5 CYS H N 3
ATOM 1789 C CA . CYS B 2 5 ? -0.158 -4.926 0.137 1.00 0.00 5 CYS H CA 3
ATOM 1790 C C . CYS B 2 5 ? -0.957 -3.625 0.196 1.00 0.00 5 CYS H C 3
ATOM 1791 O O . CYS B 2 5 ? -2.045 -3.533 -0.335 1.00 0.00 5 CYS H O 3
ATOM 1798 N N . TYR B 2 6 ? -0.440 -2.622 0.849 1.00 0.00 6 TYR H N 3
ATOM 1799 C CA . TYR B 2 6 ? -1.196 -1.339 0.941 1.00 0.00 6 TYR H CA 3
ATOM 1800 C C . TYR B 2 6 ? -0.369 -0.207 0.336 1.00 0.00 6 TYR H C 3
ATOM 1801 O O . TYR B 2 6 ? 0.729 -0.410 -0.143 1.00 0.00 6 TYR H O 3
ATOM 1819 N N . CYS B 2 7 ? -0.890 0.988 0.362 1.00 0.00 7 CYS H N 3
ATOM 1820 C CA . CYS B 2 7 ? -0.139 2.144 -0.197 1.00 0.00 7 CYS H CA 3
ATOM 1821 C C . CYS B 2 7 ? -0.063 3.242 0.861 1.00 0.00 7 CYS H C 3
ATOM 1822 O O . CYS B 2 7 ? -1.075 3.744 1.321 1.00 0.00 7 CYS H O 3
ATOM 1829 N N . THR B 2 8 ? 1.125 3.609 1.259 1.00 0.00 8 THR H N 3
ATOM 1830 C CA . THR B 2 8 ? 1.269 4.665 2.297 1.00 0.00 8 THR H CA 3
ATOM 1831 C C . THR B 2 8 ? 2.271 5.719 1.831 1.00 0.00 8 THR H C 3
ATOM 1832 O O . THR B 2 8 ? 3.109 6.170 2.585 1.00 0.00 8 THR H O 3
ATOM 1843 N N . ASP B 2 9 ? 2.189 6.122 0.593 1.00 0.00 9 ASP H N 3
ATOM 1844 C CA . ASP B 2 9 ? 3.137 7.154 0.091 1.00 0.00 9 ASP H CA 3
ATOM 1845 C C . ASP B 2 9 ? 2.622 8.542 0.481 1.00 0.00 9 ASP H C 3
ATOM 1846 O O . ASP B 2 9 ? 1.446 8.737 0.712 1.00 0.00 9 ASP H O 3
ATOM 1855 N N . THR B 2 10 ? 3.497 9.507 0.565 1.00 0.00 10 THR H N 3
ATOM 1856 C CA . THR B 2 10 ? 3.060 10.881 0.951 1.00 0.00 10 THR H CA 3
ATOM 1857 C C . THR B 2 10 ? 2.823 11.721 -0.308 1.00 0.00 10 THR H C 3
ATOM 1858 O O . THR B 2 10 ? 3.647 11.756 -1.200 1.00 0.00 10 THR H O 3
ATOM 1869 N N . TYR B 2 11 ? 1.706 12.402 -0.394 1.00 0.00 11 TYR H N 3
ATOM 1870 C CA . TYR B 2 11 ? 1.445 13.230 -1.608 1.00 0.00 11 TYR H CA 3
ATOM 1871 C C . TYR B 2 11 ? 1.097 14.660 -1.194 1.00 0.00 11 TYR H C 3
ATOM 1872 O O . TYR B 2 11 ? 1.060 14.989 -0.025 1.00 0.00 11 TYR H O 3
ATOM 1890 N N . SER B 2 12 ? 0.814 15.500 -2.149 1.00 0.00 12 SER H N 3
ATOM 1891 C CA . SER B 2 12 ? 0.429 16.902 -1.829 1.00 0.00 12 SER H CA 3
ATOM 1892 C C . SER B 2 12 ? -1.091 17.030 -1.978 1.00 0.00 12 SER H C 3
ATOM 1893 O O . SER B 2 12 ? -1.660 18.089 -1.802 1.00 0.00 12 SER H O 3
ATOM 1901 N N . ASP B 2 13 ? -1.746 15.944 -2.303 1.00 0.00 13 ASP H N 3
ATOM 1902 C CA . ASP B 2 13 ? -3.225 15.968 -2.470 1.00 0.00 13 ASP H CA 3
ATOM 1903 C C . ASP B 2 13 ? -3.720 14.528 -2.624 1.00 0.00 13 ASP H C 3
ATOM 1904 O O . ASP B 2 13 ? -2.965 13.642 -2.975 1.00 0.00 13 ASP H O 3
ATOM 1913 N N . CYS B 2 14 ? -4.972 14.276 -2.360 1.00 0.00 14 CYS H N 3
ATOM 1914 C CA . CYS B 2 14 ? -5.484 12.884 -2.493 1.00 0.00 14 CYS H CA 3
ATOM 1915 C C . CYS B 2 14 ? -5.344 12.423 -3.951 1.00 0.00 14 CYS H C 3
ATOM 1916 O O . CYS B 2 14 ? -5.929 13.010 -4.839 1.00 0.00 14 CYS H O 3
ATOM 1923 N N .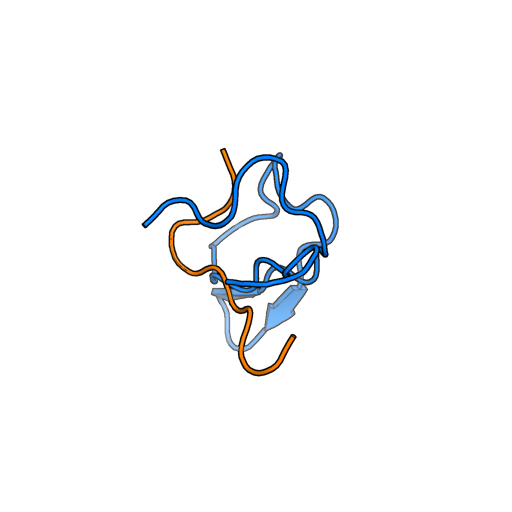 PRO B 2 15 ? -4.568 11.383 -4.156 1.00 0.00 15 PRO H N 3
ATOM 1924 C CA . PRO B 2 15 ? -4.331 10.822 -5.498 1.00 0.00 15 PRO H CA 3
ATOM 1925 C C . PRO B 2 15 ? -5.516 9.978 -5.960 1.00 0.00 15 PRO H C 3
ATOM 1926 O O . PRO B 2 15 ? -6.142 9.284 -5.184 1.00 0.00 15 PRO H O 3
ATOM 1937 N N . GLY B 2 16 ? -5.824 10.035 -7.228 1.00 0.00 16 GLY H N 3
ATOM 1938 C CA . GLY B 2 16 ? -6.961 9.234 -7.755 1.00 0.00 16 GLY H CA 3
ATOM 1939 C C . GLY B 2 16 ? -6.628 7.752 -7.604 1.00 0.00 16 GLY H C 3
ATOM 1940 O O . GLY B 2 16 ? -7.500 6.924 -7.430 1.00 0.00 16 GLY H O 3
ATOM 1944 N N . PHE B 2 17 ? -5.368 7.412 -7.657 1.00 0.00 17 PHE H N 3
ATOM 1945 C CA . PHE B 2 17 ? -4.985 5.983 -7.503 1.00 0.00 17 PHE H CA 3
ATOM 1946 C C . PHE B 2 17 ? -5.089 5.602 -6.028 1.00 0.00 17 PHE H C 3
ATOM 1947 O O . PHE B 2 17 ? -5.155 4.439 -5.683 1.00 0.00 17 PHE H O 3
ATOM 1964 N N . CYS B 2 18 ? -5.127 6.572 -5.151 1.00 0.00 18 CYS H N 3
ATOM 1965 C CA . CYS B 2 18 ? -5.254 6.248 -3.704 1.00 0.00 18 CYS H CA 3
ATOM 1966 C C . CYS B 2 18 ? -6.328 7.151 -3.106 1.00 0.00 18 CYS H C 3
ATOM 1967 O O . CYS B 2 18 ? -6.045 8.220 -2.603 1.00 0.00 18 CYS H O 3
ATOM 1974 N N . LYS B 2 19 ? -7.562 6.735 -3.181 1.00 0.00 19 LYS H N 3
ATOM 1975 C CA . LYS B 2 19 ? -8.674 7.568 -2.632 1.00 0.00 19 LYS H CA 3
ATOM 1976 C C . LYS B 2 19 ? -8.821 7.328 -1.128 1.00 0.00 19 LYS H C 3
ATOM 1977 O O . LYS B 2 19 ? -9.896 7.067 -0.626 1.00 0.00 19 LYS H O 3
ATOM 1996 N N . THR B 2 20 ? -7.747 7.429 -0.419 1.00 0.00 20 THR H N 3
ATOM 1997 C CA . THR B 2 20 ? -7.775 7.230 1.054 1.00 0.00 20 THR H CA 3
ATOM 1998 C C . THR B 2 20 ? -6.523 7.879 1.636 1.00 0.00 20 THR H C 3
ATOM 1999 O O . THR B 2 20 ? -5.824 7.306 2.447 1.00 0.00 20 THR H O 3
ATOM 2010 N N . CYS B 2 21 ? -6.230 9.071 1.199 1.00 0.00 21 CYS H N 3
ATOM 2011 C CA . CYS B 2 21 ? -5.015 9.779 1.685 1.00 0.00 21 CYS H CA 3
ATOM 2012 C C . CYS B 2 21 ? -5.310 10.507 2.998 1.00 0.00 21 CYS H C 3
ATOM 2013 O O . CYS B 2 21 ? -6.444 10.627 3.419 1.00 0.00 21 CYS H O 3
ATOM 2020 N N . LYS B 2 22 ? -4.288 11.002 3.638 1.00 0.00 22 LYS H N 3
ATOM 2021 C CA . LYS B 2 22 ? -4.481 11.738 4.917 1.00 0.00 22 LYS H CA 3
ATOM 2022 C C . LYS B 2 22 ? -3.474 12.888 4.973 1.00 0.00 22 LYS H C 3
ATOM 2023 O O . LYS B 2 22 ? -2.284 12.688 4.832 1.00 0.00 22 LYS H O 3
ATOM 2042 N N . ALA B 2 23 ? -3.937 14.093 5.161 1.00 0.00 23 ALA H N 3
ATOM 2043 C CA . ALA B 2 23 ? -2.996 15.246 5.201 1.00 0.00 23 ALA H CA 3
ATOM 2044 C C . ALA B 2 23 ? -2.313 15.319 6.564 1.00 0.00 23 ALA H C 3
ATOM 2045 O O . ALA B 2 23 ? -2.827 15.901 7.500 1.00 0.00 23 ALA H O 3
ATOM 2052 N N . GLU B 2 24 ? -1.147 14.747 6.680 1.00 0.00 24 GLU H N 3
ATOM 2053 C CA . GLU B 2 24 ? -0.420 14.799 7.974 1.00 0.00 24 GLU H CA 3
ATOM 2054 C C . GLU B 2 24 ? 0.463 16.050 7.990 1.00 0.00 24 GLU H C 3
ATOM 2055 O O . GLU B 2 24 ? 0.277 16.941 7.186 1.00 0.00 24 GLU H O 3
ATOM 2067 N N . PHE B 2 25 ? 1.410 16.107 8.901 1.00 0.00 25 PHE H N 3
ATOM 2068 C CA . PHE B 2 25 ? 2.344 17.283 9.021 1.00 0.00 25 PHE H CA 3
ATOM 2069 C C . PHE B 2 25 ? 2.236 18.215 7.813 1.00 0.00 25 PHE H C 3
ATOM 2070 O O . PHE B 2 25 ? 1.907 19.378 7.941 1.00 0.00 25 PHE H O 3
ATOM 2087 N N . GLY B 2 26 ? 2.509 17.714 6.643 1.00 0.00 26 GLY H N 3
ATOM 2088 C CA . GLY B 2 26 ? 2.422 18.567 5.427 1.00 0.00 26 GLY H CA 3
ATOM 2089 C C . GLY B 2 26 ? 2.467 17.677 4.187 1.00 0.00 26 GLY H C 3
ATOM 2090 O O . GLY B 2 26 ? 2.959 18.068 3.147 1.00 0.00 26 GLY H O 3
ATOM 2094 N N . LYS B 2 27 ? 1.965 16.477 4.293 1.00 0.00 27 LYS H N 3
ATOM 2095 C CA . LYS B 2 27 ? 1.991 15.560 3.115 1.00 0.00 27 LYS H CA 3
ATOM 2096 C C . LYS B 2 27 ? 0.694 14.752 3.043 1.00 0.00 27 LYS H C 3
ATOM 2097 O O . LYS B 2 27 ? -0.270 15.038 3.725 1.00 0.00 27 LYS H O 3
ATOM 2116 N N . TYR B 2 28 ? 0.666 13.746 2.210 1.00 0.00 28 TYR H N 3
ATOM 2117 C CA . TYR B 2 28 ? -0.565 12.916 2.076 1.00 0.00 28 TYR H CA 3
ATOM 2118 C C . TYR B 2 28 ? -0.229 11.437 2.234 1.00 0.00 28 TYR H C 3
ATOM 2119 O O . TYR B 2 28 ? 0.084 10.759 1.277 1.00 0.00 28 TYR H O 3
ATOM 2137 N N . ILE B 2 29 ? -0.301 10.919 3.425 1.00 0.00 29 ILE H N 3
ATOM 2138 C CA . ILE B 2 29 ? 0.012 9.474 3.606 1.00 0.00 29 ILE H CA 3
ATOM 2139 C C . ILE B 2 29 ? -1.241 8.646 3.310 1.00 0.00 29 ILE H C 3
ATOM 2140 O O . ILE B 2 29 ? -2.260 8.788 3.958 1.00 0.00 29 ILE H O 3
ATOM 2156 N N . CYS B 2 30 ? -1.176 7.788 2.331 1.00 0.00 30 CYS H N 3
ATOM 2157 C CA . CYS B 2 30 ? -2.362 6.955 1.984 1.00 0.00 30 CYS H CA 3
ATOM 2158 C C . CYS B 2 30 ? -2.393 5.694 2.846 1.00 0.00 30 CYS H C 3
ATOM 2159 O O . CYS B 2 30 ? -1.435 5.347 3.507 1.00 0.00 30 CYS H O 3
ATOM 2166 N N . LEU B 2 31 ? -3.493 5.004 2.828 1.00 0.00 31 LEU H N 3
ATOM 2167 C CA . LEU B 2 31 ? -3.619 3.751 3.615 1.00 0.00 31 LEU H CA 3
ATOM 2168 C C . LEU B 2 31 ? -4.409 2.761 2.770 1.00 0.00 31 LEU H C 3
ATOM 2169 O O . LEU B 2 31 ? -5.137 1.927 3.269 1.00 0.00 31 LEU H O 3
ATOM 2185 N N . ASP B 2 32 ? -4.275 2.872 1.477 1.00 0.00 32 ASP H N 3
ATOM 2186 C CA . ASP B 2 32 ? -5.024 1.966 0.559 1.00 0.00 32 ASP H CA 3
ATOM 2187 C C . ASP B 2 32 ? -4.632 0.510 0.817 1.00 0.00 32 ASP H C 3
ATOM 2188 O O . ASP B 2 32 ? -3.588 0.055 0.395 1.00 0.00 32 ASP H O 3
ATOM 2197 N N . LEU B 2 33 ? -5.467 -0.229 1.499 1.00 0.00 33 LEU H N 3
ATOM 2198 C CA . LEU B 2 33 ? -5.147 -1.660 1.770 1.00 0.00 33 LEU H CA 3
ATOM 2199 C C . LEU B 2 33 ? -5.578 -2.502 0.567 1.00 0.00 33 LEU H C 3
ATOM 2200 O O . LEU B 2 33 ? -6.675 -3.019 0.520 1.00 0.00 33 LEU H O 3
ATOM 2216 N N . ILE B 2 34 ? -4.718 -2.634 -0.405 1.00 0.00 34 ILE H N 3
ATOM 2217 C CA . ILE B 2 34 ? -5.056 -3.429 -1.620 1.00 0.00 34 ILE H CA 3
ATOM 2218 C C . ILE B 2 34 ? -3.778 -3.600 -2.448 1.00 0.00 34 ILE H C 3
ATOM 2219 O O . ILE B 2 34 ? -3.184 -4.657 -2.484 1.00 0.00 34 ILE H O 3
ATOM 2235 N N . SER B 2 35 ? -3.348 -2.557 -3.104 1.00 0.00 35 SER H N 3
ATOM 2236 C CA . SER B 2 35 ? -2.106 -2.649 -3.919 1.00 0.00 35 SER H CA 3
ATOM 2237 C C . SER B 2 35 ? -2.207 -3.838 -4.881 1.00 0.00 35 SER H C 3
ATOM 2238 O O . SER B 2 35 ? -1.981 -4.966 -4.490 1.00 0.00 35 SER H O 3
ATOM 2246 N N . PRO B 2 36 ? -2.539 -3.547 -6.114 1.00 0.00 36 PRO H N 3
ATOM 2247 C CA . PRO B 2 36 ? -2.674 -4.576 -7.159 1.00 0.00 36 PRO H CA 3
ATOM 2248 C C . PRO B 2 36 ? -1.290 -5.011 -7.655 1.00 0.00 36 PRO H C 3
ATOM 2249 O O . PRO B 2 36 ? -1.105 -6.122 -8.111 1.00 0.00 36 PRO H O 3
ATOM 2260 N N . ASN B 2 37 ? -0.320 -4.143 -7.565 1.00 0.00 37 ASN H N 3
ATOM 2261 C CA . ASN B 2 37 ? 1.050 -4.504 -8.027 1.00 0.00 37 ASN H CA 3
ATOM 2262 C C . ASN B 2 37 ? 1.983 -4.608 -6.820 1.00 0.00 37 ASN H C 3
ATOM 2263 O O . ASN B 2 37 ? 1.660 -4.171 -5.734 1.00 0.00 37 ASN H O 3
ATOM 2274 N N . ASP B 2 38 ? 3.140 -5.185 -7.000 1.00 0.00 38 ASP H N 3
ATOM 2275 C CA . ASP B 2 38 ? 4.094 -5.318 -5.861 1.00 0.00 38 ASP H CA 3
ATOM 2276 C C . ASP B 2 38 ? 4.639 -3.938 -5.481 1.00 0.00 38 ASP H C 3
ATOM 2277 O O . ASP B 2 38 ? 4.382 -3.435 -4.406 1.00 0.00 38 ASP H O 3
ATOM 2286 N N . CYS B 2 39 ? 5.390 -3.322 -6.354 1.00 0.00 39 CYS H N 3
ATOM 2287 C CA . CYS B 2 39 ? 5.949 -1.976 -6.037 1.00 0.00 39 CYS H CA 3
ATOM 2288 C C . CYS B 2 39 ? 6.411 -1.295 -7.325 1.00 0.00 39 CYS H C 3
ATOM 2289 O O . CYS B 2 39 ? 6.844 -1.940 -8.259 1.00 0.00 39 CYS H O 3
ATOM 2296 N N . VAL B 2 40 ? 6.327 0.006 -7.379 1.00 0.00 40 VAL H N 3
ATOM 2297 C CA . VAL B 2 40 ? 6.759 0.736 -8.584 1.00 0.00 40 VAL H CA 3
ATOM 2298 C C . VAL B 2 40 ? 8.020 1.524 -8.247 1.00 0.00 40 VAL H C 3
ATOM 2299 O O . VAL B 2 40 ? 8.955 1.014 -7.662 1.00 0.00 40 VAL H O 3
ATOM 2312 N N . LYS B 2 41 ? 8.043 2.754 -8.612 1.00 0.00 41 LYS H N 3
ATOM 2313 C CA . LYS B 2 41 ? 9.230 3.610 -8.330 1.00 0.00 41 LYS H CA 3
ATOM 2314 C C . LYS B 2 41 ? 8.883 5.073 -8.619 1.00 0.00 41 LYS H C 3
ATOM 2315 O O . LYS B 2 41 ? 7.731 5.340 -8.919 1.00 0.00 41 LYS H O 3
ATOM 2335 N N . THR A 1 1 ? -1.543 1.634 -12.127 1.00 0.00 1 THR L N 4
ATOM 2336 C CA . THR A 1 1 ? -0.384 2.469 -11.700 1.00 0.00 1 THR L CA 4
ATOM 2337 C C . THR A 1 1 ? -0.488 2.752 -10.202 1.00 0.00 1 THR L C 4
ATOM 2338 O O . THR A 1 1 ? -1.262 3.583 -9.770 1.00 0.00 1 THR L O 4
ATOM 2351 N N . ALA A 1 2 ? 0.285 2.069 -9.406 1.00 0.00 2 ALA L N 4
ATOM 2352 C CA . ALA A 1 2 ? 0.229 2.299 -7.935 1.00 0.00 2 ALA L CA 4
ATOM 2353 C C . ALA A 1 2 ? 1.291 3.326 -7.539 1.00 0.00 2 ALA L C 4
ATOM 2354 O O . ALA A 1 2 ? 2.061 3.786 -8.360 1.00 0.00 2 ALA L O 4
ATOM 2361 N N . CYS A 1 3 ? 1.338 3.691 -6.287 1.00 0.00 3 CYS L N 4
ATOM 2362 C CA . CYS A 1 3 ? 2.344 4.684 -5.834 1.00 0.00 3 CYS L CA 4
ATOM 2363 C C . CYS A 1 3 ? 3.685 3.984 -5.602 1.00 0.00 3 CYS L C 4
ATOM 2364 O O . CYS A 1 3 ? 3.751 2.777 -5.480 1.00 0.00 3 CYS L O 4
ATOM 2371 N N . SER A 1 4 ? 4.754 4.730 -5.537 1.00 0.00 4 SER L N 4
ATOM 2372 C CA . SER A 1 4 ? 6.086 4.102 -5.310 1.00 0.00 4 SER L CA 4
ATOM 2373 C C . SER A 1 4 ? 6.221 3.718 -3.833 1.00 0.00 4 SER L C 4
ATOM 2374 O O . SER A 1 4 ? 6.902 2.773 -3.487 1.00 0.00 4 SER L O 4
ATOM 2382 N N . GLU A 1 5 ? 5.577 4.445 -2.962 1.00 0.00 5 GLU L N 4
ATOM 2383 C CA . GLU A 1 5 ? 5.666 4.125 -1.508 1.00 0.00 5 GLU L CA 4
ATOM 2384 C C . GLU A 1 5 ? 4.923 2.816 -1.227 1.00 0.00 5 GLU L C 4
ATOM 2385 O O . GLU A 1 5 ? 3.755 2.813 -0.893 1.00 0.00 5 GLU L O 4
ATOM 2397 N N . CYS A 1 6 ? 5.593 1.702 -1.356 1.00 0.00 6 CYS L N 4
ATOM 2398 C CA . CYS A 1 6 ? 4.925 0.397 -1.092 1.00 0.00 6 CYS L CA 4
ATOM 2399 C C . CYS A 1 6 ? 5.158 -0.004 0.366 1.00 0.00 6 CYS L C 4
ATOM 2400 O O . CYS A 1 6 ? 6.238 0.157 0.897 1.00 0.00 6 CYS L O 4
ATOM 2407 N N . VAL A 1 7 ? 4.154 -0.521 1.021 1.00 0.00 7 VAL L N 4
ATOM 2408 C CA . VAL A 1 7 ? 4.327 -0.925 2.445 1.00 0.00 7 VAL L CA 4
ATOM 2409 C C . VAL A 1 7 ? 3.765 -2.332 2.654 1.00 0.00 7 VAL L C 4
ATOM 2410 O O . VAL A 1 7 ? 2.579 -2.518 2.841 1.00 0.00 7 VAL L O 4
ATOM 2423 N N . CYS A 1 8 ? 4.611 -3.326 2.632 1.00 0.00 8 CYS L N 4
ATOM 2424 C CA . CYS A 1 8 ? 4.132 -4.723 2.836 1.00 0.00 8 CYS L CA 4
ATOM 2425 C C . CYS A 1 8 ? 5.315 -5.615 3.223 1.00 0.00 8 CYS L C 4
ATOM 2426 O O . CYS A 1 8 ? 5.693 -6.499 2.481 1.00 0.00 8 CYS L O 4
ATOM 2433 N N . PRO A 1 9 ? 5.864 -5.347 4.382 1.00 0.00 9 PRO L N 4
ATOM 2434 C CA . PRO A 1 9 ? 7.013 -6.102 4.914 1.00 0.00 9 PRO L CA 4
ATOM 2435 C C . PRO A 1 9 ? 6.549 -7.432 5.515 1.00 0.00 9 PRO L C 4
ATOM 2436 O O . PRO A 1 9 ? 5.790 -7.463 6.464 1.00 0.00 9 PRO L O 4
ATOM 2447 N N . LEU A 1 10 ? 6.999 -8.530 4.973 1.00 0.00 10 LEU L N 4
ATOM 2448 C CA . LEU A 1 10 ? 6.582 -9.854 5.517 1.00 0.00 10 LEU L CA 4
ATOM 2449 C C . LEU A 1 10 ? 6.773 -9.862 7.036 1.00 0.00 10 LEU L C 4
ATOM 2450 O O . LEU A 1 10 ? 7.832 -10.187 7.535 1.00 0.00 10 LEU L O 4
ATOM 2466 N N . ARG A 1 11 ? 5.755 -9.509 7.774 1.00 0.00 11 ARG L N 4
ATOM 2467 C CA . ARG A 1 11 ? 5.874 -9.496 9.254 1.00 0.00 11 ARG L CA 4
ATOM 2468 C C . ARG A 1 11 ? 6.090 -10.923 9.762 1.00 0.00 11 ARG L C 4
ATOM 2469 O O . ARG A 1 11 ? 6.532 -11.069 10.889 1.00 0.00 11 ARG L O 4
ATOM 2491 N N . GLU B 2 1 ? 5.518 -10.366 -1.334 1.00 0.00 1 GLU H N 4
ATOM 2492 C CA . GLU B 2 1 ? 5.308 -10.495 0.136 1.00 0.00 1 GLU H CA 4
ATOM 2493 C C . GLU B 2 1 ? 3.871 -10.940 0.410 1.00 0.00 1 GLU H C 4
ATOM 2494 O O . GLU B 2 1 ? 3.073 -11.087 -0.495 1.00 0.00 1 GLU H O 4
ATOM 2508 N N . GLU B 2 2 ? 3.533 -11.157 1.652 1.00 0.00 2 GLU H N 4
ATOM 2509 C CA . GLU B 2 2 ? 2.146 -11.593 1.981 1.00 0.00 2 GLU H CA 4
ATOM 2510 C C . GLU B 2 2 ? 1.143 -10.674 1.282 1.00 0.00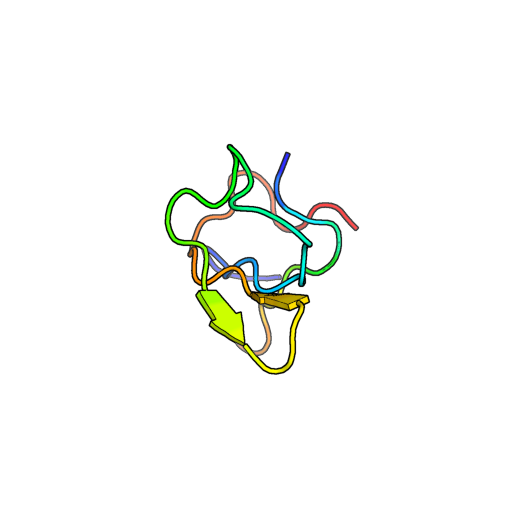 2 GLU H C 4
ATOM 2511 O O . GLU B 2 2 ? 1.461 -9.559 0.918 1.00 0.00 2 GLU H O 4
ATOM 2523 N N . TYR B 2 3 ? -0.069 -11.136 1.107 1.00 0.00 3 TYR H N 4
ATOM 2524 C CA . TYR B 2 3 ? -1.114 -10.312 0.446 1.00 0.00 3 TYR H CA 4
ATOM 2525 C C . TYR B 2 3 ? -0.491 -9.480 -0.680 1.00 0.00 3 TYR H C 4
ATOM 2526 O O . TYR B 2 3 ? 0.496 -9.865 -1.273 1.00 0.00 3 TYR H O 4
ATOM 2544 N N . LYS B 2 4 ? -1.055 -8.341 -0.976 1.00 0.00 4 LYS H N 4
ATOM 2545 C CA . LYS B 2 4 ? -0.490 -7.488 -2.056 1.00 0.00 4 LYS H CA 4
ATOM 2546 C C . LYS B 2 4 ? 0.396 -6.406 -1.433 1.00 0.00 4 LYS H C 4
ATOM 2547 O O . LYS B 2 4 ? 1.579 -6.597 -1.232 1.00 0.00 4 LYS H O 4
ATOM 2566 N N . CYS B 2 5 ? -0.172 -5.273 -1.119 1.00 0.00 5 CYS H N 4
ATOM 2567 C CA . CYS B 2 5 ? 0.629 -4.179 -0.501 1.00 0.00 5 CYS H CA 4
ATOM 2568 C C . CYS B 2 5 ? -0.267 -2.957 -0.277 1.00 0.00 5 CYS H C 4
ATOM 2569 O O . CYS B 2 5 ? -1.286 -2.797 -0.919 1.00 0.00 5 CYS H O 4
ATOM 2576 N N . TYR B 2 6 ? 0.101 -2.099 0.635 1.00 0.00 6 TYR H N 4
ATOM 2577 C CA . TYR B 2 6 ? -0.736 -0.891 0.906 1.00 0.00 6 TYR H CA 4
ATOM 2578 C C . TYR B 2 6 ? -0.025 0.354 0.371 1.00 0.00 6 TYR H C 4
ATOM 2579 O O . TYR B 2 6 ? 1.187 0.442 0.381 1.00 0.00 6 TYR H O 4
ATOM 2597 N N . CYS B 2 7 ? -0.770 1.320 -0.094 1.00 0.00 7 CYS H N 4
ATOM 2598 C CA . CYS B 2 7 ? -0.136 2.561 -0.625 1.00 0.00 7 CYS H CA 4
ATOM 2599 C C . CYS B 2 7 ? -0.111 3.627 0.472 1.00 0.00 7 CYS H C 4
ATOM 2600 O O . CYS B 2 7 ? -1.124 3.943 1.066 1.00 0.00 7 CYS H O 4
ATOM 2607 N N . THR B 2 8 ? 1.041 4.181 0.749 1.00 0.00 8 THR H N 4
ATOM 2608 C CA . THR B 2 8 ? 1.127 5.222 1.811 1.00 0.00 8 THR H CA 4
ATOM 2609 C C . THR B 2 8 ? 2.123 6.305 1.396 1.00 0.00 8 THR H C 4
ATOM 2610 O O . THR B 2 8 ? 2.795 6.892 2.219 1.00 0.00 8 THR H O 4
ATOM 2621 N N . ASP B 2 9 ? 2.220 6.578 0.125 1.00 0.00 9 ASP H N 4
ATOM 2622 C CA . ASP B 2 9 ? 3.166 7.629 -0.338 1.00 0.00 9 ASP H CA 4
ATOM 2623 C C . ASP B 2 9 ? 2.669 8.994 0.147 1.00 0.00 9 ASP H C 4
ATOM 2624 O O . ASP B 2 9 ? 1.486 9.206 0.327 1.00 0.00 9 ASP H O 4
ATOM 2633 N N . THR B 2 10 ? 3.564 9.918 0.370 1.00 0.00 10 THR H N 4
ATOM 2634 C CA . THR B 2 10 ? 3.143 11.264 0.855 1.00 0.00 10 THR H CA 4
ATOM 2635 C C . THR B 2 10 ? 2.817 12.166 -0.339 1.00 0.00 10 THR H C 4
ATOM 2636 O O . THR B 2 10 ? 3.590 12.284 -1.268 1.00 0.00 10 THR H O 4
ATOM 2647 N N . TYR B 2 11 ? 1.676 12.804 -0.323 1.00 0.00 11 TYR H N 4
ATOM 2648 C CA . TYR B 2 11 ? 1.305 13.696 -1.462 1.00 0.00 11 TYR H CA 4
ATOM 2649 C C . TYR B 2 11 ? 0.899 15.073 -0.939 1.00 0.00 11 TYR H C 4
ATOM 2650 O O . TYR B 2 11 ? 0.939 15.340 0.246 1.00 0.00 11 TYR H O 4
ATOM 2668 N N . SER B 2 12 ? 0.471 15.936 -1.815 1.00 0.00 12 SER H N 4
ATOM 2669 C CA . SER B 2 12 ? 0.017 17.282 -1.378 1.00 0.00 12 SER H CA 4
ATOM 2670 C C . SER B 2 12 ? -1.514 17.270 -1.304 1.00 0.00 12 SER H C 4
ATOM 2671 O O . SER B 2 12 ? -2.140 18.248 -0.946 1.00 0.00 12 SER H O 4
ATOM 2679 N N . ASP B 2 13 ? -2.118 16.157 -1.643 1.00 0.00 13 ASP H N 4
ATOM 2680 C CA . ASP B 2 13 ? -3.605 16.055 -1.599 1.00 0.00 13 ASP H CA 4
ATOM 2681 C C . ASP B 2 13 ? -4.012 14.610 -1.904 1.00 0.00 13 ASP H C 4
ATOM 2682 O O . ASP B 2 13 ? -3.396 13.947 -2.716 1.00 0.00 13 ASP H O 4
ATOM 2691 N N . CYS B 2 14 ? -5.037 14.106 -1.267 1.00 0.00 14 CYS H N 4
ATOM 2692 C CA . CYS B 2 14 ? -5.451 12.701 -1.546 1.00 0.00 14 CYS H CA 4
ATOM 2693 C C . CYS B 2 14 ? -5.515 12.496 -3.064 1.00 0.00 14 CYS H C 4
ATOM 2694 O O . CYS B 2 14 ? -6.230 13.201 -3.747 1.00 0.00 14 CYS H O 4
ATOM 2701 N N . PRO B 2 15 ? -4.758 11.544 -3.549 1.00 0.00 15 PRO H N 4
ATOM 2702 C CA . PRO B 2 15 ? -4.704 11.238 -4.988 1.00 0.00 15 PRO H CA 4
ATOM 2703 C C . PRO B 2 15 ? -5.939 10.456 -5.435 1.00 0.00 15 PRO H C 4
ATOM 2704 O O . PRO B 2 15 ? -6.540 9.725 -4.672 1.00 0.00 15 PRO H O 4
ATOM 2715 N N . GLY B 2 16 ? -6.323 10.615 -6.675 1.00 0.00 16 GLY H N 4
ATOM 2716 C CA . GLY B 2 16 ? -7.517 9.888 -7.186 1.00 0.00 16 GLY H CA 4
ATOM 2717 C C . GLY B 2 16 ? -7.292 8.389 -7.024 1.00 0.00 16 GLY H C 4
ATOM 2718 O O . GLY B 2 16 ? -8.217 7.629 -6.815 1.00 0.00 16 GLY H O 4
ATOM 2722 N N . PHE B 2 17 ? -6.063 7.954 -7.110 1.00 0.00 17 PHE H N 4
ATOM 2723 C CA . PHE B 2 17 ? -5.786 6.503 -6.948 1.00 0.00 17 PHE H CA 4
ATOM 2724 C C . PHE B 2 17 ? -5.812 6.157 -5.459 1.00 0.00 17 PHE H C 4
ATOM 2725 O O . PHE B 2 17 ? -6.064 5.030 -5.083 1.00 0.00 17 PHE H O 4
ATOM 2742 N N . CYS B 2 18 ? -5.566 7.117 -4.604 1.00 0.00 18 CYS H N 4
ATOM 2743 C CA . CYS B 2 18 ? -5.598 6.822 -3.141 1.00 0.00 18 CYS H CA 4
ATOM 2744 C C . CYS B 2 18 ? -6.511 7.829 -2.434 1.00 0.00 18 CYS H C 4
ATOM 2745 O O . CYS B 2 18 ? -6.055 8.725 -1.753 1.00 0.00 18 CYS H O 4
ATOM 2752 N N . LYS B 2 19 ? -7.800 7.689 -2.595 1.00 0.00 19 LYS H N 4
ATOM 2753 C CA . LYS B 2 19 ? -8.746 8.636 -1.940 1.00 0.00 19 LYS H CA 4
ATOM 2754 C C . LYS B 2 19 ? -8.752 8.405 -0.426 1.00 0.00 19 LYS H C 4
ATOM 2755 O O . LYS B 2 19 ? -9.276 9.197 0.331 1.00 0.00 19 LYS H O 4
ATOM 2774 N N . THR B 2 20 ? -8.174 7.327 0.015 1.00 0.00 20 THR H N 4
ATOM 2775 C CA . THR B 2 20 ? -8.143 7.035 1.479 1.00 0.00 20 THR H CA 4
ATOM 2776 C C . THR B 2 20 ? -6.760 7.380 2.031 1.00 0.00 20 THR H C 4
ATOM 2777 O O . THR B 2 20 ? -5.931 6.517 2.232 1.00 0.00 20 THR H O 4
ATOM 2788 N N . CYS B 2 21 ? -6.502 8.636 2.268 1.00 0.00 21 CYS H N 4
ATOM 2789 C CA . CYS B 2 21 ? -5.166 9.033 2.794 1.00 0.00 21 CYS H CA 4
ATOM 2790 C C . CYS B 2 21 ? -5.334 9.904 4.040 1.00 0.00 21 CYS H C 4
ATOM 2791 O O . CYS B 2 21 ? -6.365 9.899 4.683 1.00 0.00 21 CYS H O 4
ATOM 2798 N N . LYS B 2 22 ? -4.322 10.660 4.378 1.00 0.00 22 LYS H N 4
ATOM 2799 C CA . LYS B 2 22 ? -4.412 11.541 5.575 1.00 0.00 22 LYS H CA 4
ATOM 2800 C C . LYS B 2 22 ? -3.379 12.666 5.450 1.00 0.00 22 LYS H C 4
ATOM 2801 O O . LYS B 2 22 ? -2.191 12.423 5.347 1.00 0.00 22 LYS H O 4
ATOM 2820 N N . ALA B 2 23 ? -3.824 13.894 5.450 1.00 0.00 23 ALA H N 4
ATOM 2821 C CA . ALA B 2 23 ? -2.874 15.033 5.324 1.00 0.00 23 ALA H CA 4
ATOM 2822 C C . ALA B 2 23 ? -2.328 15.407 6.703 1.00 0.00 23 ALA H C 4
ATOM 2823 O O . ALA B 2 23 ? -3.068 15.769 7.597 1.00 0.00 23 ALA H O 4
ATOM 2830 N N . GLU B 2 24 ? -1.036 15.330 6.884 1.00 0.00 24 GLU H N 4
ATOM 2831 C CA . GLU B 2 24 ? -0.447 15.686 8.205 1.00 0.00 24 GLU H CA 4
ATOM 2832 C C . GLU B 2 24 ? 1.026 16.066 8.029 1.00 0.00 24 GLU H C 4
ATOM 2833 O O . GLU B 2 24 ? 1.657 15.716 7.052 1.00 0.00 24 GLU H O 4
ATOM 2845 N N . PHE B 2 25 ? 1.573 16.787 8.972 1.00 0.00 25 PHE H N 4
ATOM 2846 C CA . PHE B 2 25 ? 3.008 17.205 8.880 1.00 0.00 25 PHE H CA 4
ATOM 2847 C C . PHE B 2 25 ? 3.284 17.829 7.512 1.00 0.00 25 PHE H C 4
ATOM 2848 O O . PHE B 2 25 ? 4.417 17.941 7.089 1.00 0.00 25 PHE H O 4
ATOM 2865 N N . GLY B 2 26 ? 2.262 18.261 6.829 1.00 0.00 26 GLY H N 4
ATOM 2866 C CA . GLY B 2 26 ? 2.470 18.907 5.507 1.00 0.00 26 GLY H CA 4
ATOM 2867 C C . GLY B 2 26 ? 2.671 17.865 4.403 1.00 0.00 26 GLY H C 4
ATOM 2868 O O . GLY B 2 26 ? 3.484 18.043 3.518 1.00 0.00 26 GLY H O 4
ATOM 2872 N N . LYS B 2 27 ? 1.935 16.790 4.430 1.00 0.00 27 LYS H N 4
ATOM 2873 C CA . LYS B 2 27 ? 2.096 15.764 3.356 1.00 0.00 27 LYS H CA 4
ATOM 2874 C C . LYS B 2 27 ? 0.853 14.875 3.302 1.00 0.00 27 LYS H C 4
ATOM 2875 O O . LYS B 2 27 ? -0.059 15.021 4.090 1.00 0.00 27 LYS H O 4
ATOM 2894 N N . TYR B 2 28 ? 0.804 13.958 2.372 1.00 0.00 28 TYR H N 4
ATOM 2895 C CA . TYR B 2 28 ? -0.392 13.071 2.271 1.00 0.00 28 TYR H CA 4
ATOM 2896 C C . TYR B 2 28 ? 0.018 11.605 2.340 1.00 0.00 28 TYR H C 4
ATOM 2897 O O . TYR B 2 28 ? 0.193 10.954 1.330 1.00 0.00 28 TYR H O 4
ATOM 2915 N N . ILE B 2 29 ? 0.150 11.068 3.518 1.00 0.00 29 ILE H N 4
ATOM 2916 C CA . ILE B 2 29 ? 0.525 9.633 3.617 1.00 0.00 29 ILE H CA 4
ATOM 2917 C C . ILE B 2 29 ? -0.741 8.795 3.466 1.00 0.00 29 ILE H C 4
ATOM 2918 O O . ILE B 2 29 ? -1.677 8.920 4.232 1.00 0.00 29 ILE H O 4
ATOM 2934 N N . CYS B 2 30 ? -0.788 7.959 2.470 1.00 0.00 30 CYS H N 4
ATOM 2935 C CA . CYS B 2 30 ? -2.004 7.131 2.258 1.00 0.00 30 CYS H CA 4
ATOM 2936 C C . CYS B 2 30 ? -1.903 5.821 3.031 1.00 0.00 30 CYS H C 4
ATOM 2937 O O . CYS B 2 30 ? -0.936 5.552 3.716 1.00 0.00 30 CYS H O 4
ATOM 2944 N N . LEU B 2 31 ? -2.910 5.009 2.915 1.00 0.00 31 LEU H N 4
ATOM 2945 C CA . LEU B 2 31 ? -2.917 3.702 3.618 1.00 0.00 31 LEU H CA 4
ATOM 2946 C C . LEU B 2 31 ? -3.839 2.758 2.851 1.00 0.00 31 LEU H C 4
ATOM 2947 O O . LEU B 2 31 ? -4.336 1.784 3.379 1.00 0.00 31 LEU H O 4
ATOM 2963 N N . ASP B 2 32 ? -4.075 3.054 1.599 1.00 0.00 32 ASP H N 4
ATOM 2964 C CA . ASP B 2 32 ? -4.973 2.188 0.781 1.00 0.00 32 ASP H CA 4
ATOM 2965 C C . ASP B 2 32 ? -4.466 0.744 0.813 1.00 0.00 32 ASP H C 4
ATOM 2966 O O . ASP B 2 32 ? -3.331 0.481 1.163 1.00 0.00 32 ASP H O 4
ATOM 2975 N N . LEU B 2 33 ? -5.299 -0.196 0.456 1.00 0.00 33 LEU H N 4
ATOM 2976 C CA . LEU B 2 33 ? -4.868 -1.623 0.470 1.00 0.00 33 LEU H CA 4
ATOM 2977 C C . LEU B 2 33 ? -5.242 -2.287 -0.857 1.00 0.00 33 LEU H C 4
ATOM 2978 O O . LEU B 2 33 ? -6.340 -2.776 -1.030 1.00 0.00 33 LEU H O 4
ATOM 2994 N N . ILE B 2 34 ? -4.336 -2.311 -1.797 1.00 0.00 34 ILE H N 4
ATOM 2995 C CA . ILE B 2 34 ? -4.641 -2.947 -3.107 1.00 0.00 34 ILE H CA 4
ATOM 2996 C C . ILE B 2 34 ? -3.345 -3.462 -3.739 1.00 0.00 34 ILE H C 4
ATOM 2997 O O . ILE B 2 34 ? -2.932 -4.580 -3.503 1.00 0.00 34 ILE H O 4
ATOM 3013 N N . SER B 2 35 ? -2.699 -2.658 -4.539 1.00 0.00 35 SER H N 4
ATOM 3014 C CA . SER B 2 35 ? -1.431 -3.105 -5.179 1.00 0.00 35 SER H CA 4
ATOM 3015 C C . SER B 2 35 ? -1.672 -4.411 -5.943 1.00 0.00 35 SER H C 4
ATOM 3016 O O . SER B 2 35 ? -1.438 -5.484 -5.423 1.00 0.00 35 SER H O 4
ATOM 3024 N N . PRO B 2 36 ? -2.132 -4.278 -7.161 1.00 0.00 36 PRO H N 4
ATOM 3025 C CA . PRO B 2 36 ? -2.413 -5.432 -8.035 1.00 0.00 36 PRO H CA 4
ATOM 3026 C C . PRO B 2 36 ? -1.113 -5.999 -8.615 1.00 0.00 36 PRO H C 4
ATOM 3027 O O . PRO B 2 36 ? -1.046 -7.148 -9.005 1.00 0.00 36 PRO H O 4
ATOM 3038 N N . ASN B 2 37 ? -0.078 -5.205 -8.676 1.00 0.00 37 ASN H N 4
ATOM 3039 C CA . ASN B 2 37 ? 1.212 -5.703 -9.232 1.00 0.00 37 ASN H CA 4
ATOM 3040 C C . ASN B 2 37 ? 2.276 -5.703 -8.132 1.00 0.00 37 ASN H C 4
ATOM 3041 O O . ASN B 2 37 ? 3.403 -5.311 -8.351 1.00 0.00 37 ASN H O 4
ATOM 3052 N N . ASP B 2 38 ? 1.921 -6.136 -6.952 1.00 0.00 38 ASP H N 4
ATOM 3053 C CA . ASP B 2 38 ? 2.900 -6.164 -5.829 1.00 0.00 38 ASP H CA 4
ATOM 3054 C C . ASP B 2 38 ? 3.324 -4.735 -5.488 1.00 0.00 38 ASP H C 4
ATOM 3055 O O . ASP B 2 38 ? 2.764 -4.099 -4.618 1.00 0.00 38 ASP H O 4
ATOM 3064 N N . CYS B 2 39 ? 4.310 -4.231 -6.170 1.00 0.00 39 CYS H N 4
ATOM 3065 C CA . CYS B 2 39 ? 4.778 -2.842 -5.895 1.00 0.00 39 CYS H CA 4
ATOM 3066 C C . CYS B 2 39 ? 5.263 -2.203 -7.198 1.00 0.00 39 CYS H C 4
ATOM 3067 O O . CYS B 2 39 ? 5.759 -2.873 -8.082 1.00 0.00 39 CYS H O 4
ATOM 3074 N N . VAL B 2 40 ? 5.123 -0.911 -7.326 1.00 0.00 40 VAL H N 4
ATOM 3075 C CA . VAL B 2 40 ? 5.574 -0.231 -8.574 1.00 0.00 40 VAL H CA 4
ATOM 3076 C C . VAL B 2 40 ? 7.021 0.223 -8.408 1.00 0.00 40 VAL H C 4
ATOM 3077 O O . VAL B 2 40 ? 7.413 1.281 -8.859 1.00 0.00 40 VAL H O 4
ATOM 3090 N N . LYS B 2 41 ? 7.809 -0.576 -7.763 1.00 0.00 41 LYS H N 4
ATOM 3091 C CA . LYS B 2 41 ? 9.238 -0.215 -7.551 1.00 0.00 41 LYS H CA 4
ATOM 3092 C C . LYS B 2 41 ? 9.320 1.146 -6.855 1.00 0.00 41 LYS H C 4
ATOM 3093 O O . LYS B 2 41 ? 9.823 2.073 -7.469 1.00 0.00 41 LYS H O 4
ATOM 3113 N N . THR A 1 1 ? 2.010 -1.290 -5.863 1.00 0.00 1 THR L N 5
ATOM 3114 C CA . THR A 1 1 ? 0.821 -0.415 -6.067 1.00 0.00 1 THR L CA 5
ATOM 3115 C C . THR A 1 1 ? 1.197 0.749 -6.986 1.00 0.00 1 THR L C 5
ATOM 3116 O O . THR A 1 1 ? 2.357 0.996 -7.249 1.00 0.00 1 THR L O 5
ATOM 3129 N N . ALA A 1 2 ? 0.222 1.466 -7.478 1.00 0.00 2 ALA L N 5
ATOM 3130 C CA . ALA A 1 2 ? 0.522 2.613 -8.380 1.00 0.00 2 ALA L CA 5
ATOM 3131 C C . ALA A 1 2 ? 1.695 3.415 -7.820 1.00 0.00 2 ALA L C 5
ATOM 3132 O O . ALA A 1 2 ? 2.780 3.412 -8.364 1.00 0.00 2 ALA L O 5
ATOM 3139 N N . CYS A 1 3 ? 1.486 4.104 -6.735 1.00 0.00 3 CYS L N 5
ATOM 3140 C CA . CYS A 1 3 ? 2.585 4.904 -6.140 1.00 0.00 3 CYS L CA 5
ATOM 3141 C C . CYS A 1 3 ? 3.813 4.015 -5.940 1.00 0.00 3 CYS L C 5
ATOM 3142 O O . CYS A 1 3 ? 3.702 2.821 -5.742 1.00 0.00 3 CYS L O 5
ATOM 3149 N N . SER A 1 4 ? 4.984 4.587 -5.993 1.00 0.00 4 SER L N 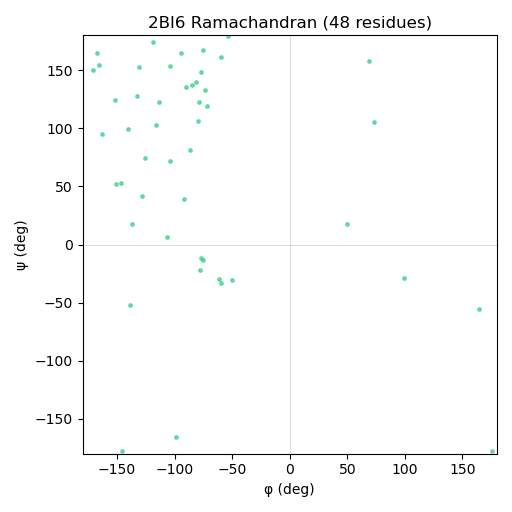5
ATOM 3150 C CA . SER A 1 4 ? 6.220 3.774 -5.809 1.00 0.00 4 SER L CA 5
ATOM 3151 C C . SER A 1 4 ? 6.395 3.442 -4.326 1.00 0.00 4 SER L C 5
ATOM 3152 O O . SER A 1 4 ? 7.220 2.632 -3.955 1.00 0.00 4 SER L O 5
ATOM 3160 N N . GLU A 1 5 ? 5.623 4.060 -3.477 1.00 0.00 5 GLU L N 5
ATOM 3161 C CA . GLU A 1 5 ? 5.744 3.779 -2.019 1.00 0.00 5 GLU L CA 5
ATOM 3162 C C . GLU A 1 5 ? 4.831 2.608 -1.649 1.00 0.00 5 GLU L C 5
ATOM 3163 O O . GLU A 1 5 ? 3.989 2.718 -0.780 1.00 0.00 5 GLU L O 5
ATOM 3175 N N . CYS A 1 6 ? 4.988 1.487 -2.299 1.00 0.00 6 CYS L N 5
ATOM 3176 C CA . CYS A 1 6 ? 4.123 0.317 -1.977 1.00 0.00 6 CYS L CA 5
ATOM 3177 C C . CYS A 1 6 ? 4.504 -0.235 -0.601 1.00 0.00 6 CYS L C 5
ATOM 3178 O O . CYS A 1 6 ? 5.644 -0.573 -0.351 1.00 0.00 6 CYS L O 5
ATOM 3185 N N . VAL A 1 7 ? 3.558 -0.323 0.295 1.00 0.00 7 VAL L N 5
ATOM 3186 C CA . VAL A 1 7 ? 3.862 -0.846 1.658 1.00 0.00 7 VAL L CA 5
ATOM 3187 C C . VAL A 1 7 ? 3.365 -2.289 1.775 1.00 0.00 7 VAL L C 5
ATOM 3188 O O . VAL A 1 7 ? 2.177 -2.545 1.786 1.00 0.00 7 VAL L O 5
ATOM 3201 N N . CYS A 1 8 ? 4.261 -3.233 1.861 1.00 0.00 8 CYS L N 5
ATOM 3202 C CA . CYS A 1 8 ? 3.835 -4.660 1.975 1.00 0.00 8 CYS L CA 5
ATOM 3203 C C . CYS A 1 8 ? 4.903 -5.454 2.733 1.00 0.00 8 CYS L C 5
ATOM 3204 O O . CYS A 1 8 ? 5.533 -6.330 2.176 1.00 0.00 8 CYS L O 5
ATOM 3211 N N . PRO A 1 9 ? 5.072 -5.123 3.988 1.00 0.00 9 PRO L N 5
ATOM 3212 C CA . PRO A 1 9 ? 6.056 -5.789 4.859 1.00 0.00 9 PRO L CA 5
ATOM 3213 C C . PRO A 1 9 ? 5.522 -7.149 5.321 1.00 0.00 9 PRO L C 5
ATOM 3214 O O . PRO A 1 9 ? 4.336 -7.326 5.516 1.00 0.00 9 PRO L O 5
ATOM 3225 N N . LEU A 1 10 ? 6.387 -8.111 5.495 1.00 0.00 10 LEU L N 5
ATOM 3226 C CA . LEU A 1 10 ? 5.925 -9.456 5.940 1.00 0.00 10 LEU L CA 5
ATOM 3227 C C . LEU A 1 10 ? 5.877 -9.503 7.469 1.00 0.00 10 LEU L C 5
ATOM 3228 O O . LEU A 1 10 ? 6.642 -10.201 8.102 1.00 0.00 10 LEU L O 5
ATOM 3244 N N . ARG A 1 11 ? 4.981 -8.766 8.066 1.00 0.00 11 ARG L N 5
ATOM 3245 C CA . ARG A 1 11 ? 4.880 -8.769 9.548 1.00 0.00 11 ARG L CA 5
ATOM 3246 C C . ARG A 1 11 ? 4.649 -10.199 10.042 1.00 0.00 11 ARG L C 5
ATOM 3247 O O . ARG A 1 11 ? 4.731 -10.412 11.239 1.00 0.00 11 ARG L O 5
ATOM 3269 N N . GLU B 2 1 ? 5.527 -11.015 0.469 1.00 0.00 1 GLU H N 5
ATOM 3270 C CA . GLU B 2 1 ? 5.189 -10.418 1.791 1.00 0.00 1 GLU H CA 5
ATOM 3271 C C . GLU B 2 1 ? 3.702 -10.624 2.076 1.00 0.00 1 GLU H C 5
ATOM 3272 O O . GLU B 2 1 ? 2.971 -11.155 1.264 1.00 0.00 1 GLU H O 5
ATOM 3286 N N . GLU B 2 2 ? 3.244 -10.206 3.223 1.00 0.00 2 GLU H N 5
ATOM 3287 C CA . GLU B 2 2 ? 1.803 -10.380 3.551 1.00 0.00 2 GLU H CA 5
ATOM 3288 C C . GLU B 2 2 ? 0.953 -9.800 2.421 1.00 0.00 2 GLU H C 5
ATOM 3289 O O . GLU B 2 2 ? 1.339 -8.849 1.769 1.00 0.00 2 GLU H O 5
ATOM 3301 N N . TYR B 2 3 ? -0.208 -10.362 2.198 1.00 0.00 3 TYR H N 5
ATOM 3302 C CA . TYR B 2 3 ? -1.109 -9.859 1.130 1.00 0.00 3 TYR H CA 5
ATOM 3303 C C . TYR B 2 3 ? -0.290 -9.399 -0.081 1.00 0.00 3 TYR H C 5
ATOM 3304 O O . TYR B 2 3 ? 0.783 -9.905 -0.343 1.00 0.00 3 TYR H O 5
ATOM 3322 N N . LYS B 2 4 ? -0.786 -8.443 -0.820 1.00 0.00 4 LYS H N 5
ATOM 3323 C CA . LYS B 2 4 ? -0.032 -7.956 -2.010 1.00 0.00 4 LYS H CA 5
ATOM 3324 C C . LYS B 2 4 ? 0.761 -6.699 -1.640 1.00 0.00 4 LYS H C 5
ATOM 3325 O O . LYS B 2 4 ? 1.874 -6.779 -1.160 1.00 0.00 4 LYS H O 5
ATOM 3344 N N . CYS B 2 5 ? 0.202 -5.537 -1.861 1.00 0.00 5 CYS H N 5
ATOM 3345 C CA . CYS B 2 5 ? 0.935 -4.283 -1.523 1.00 0.00 5 CYS H CA 5
ATOM 3346 C C . CYS B 2 5 ? -0.055 -3.126 -1.356 1.00 0.00 5 CYS H C 5
ATOM 3347 O O . CYS B 2 5 ? -1.095 -3.082 -1.988 1.00 0.00 5 CYS H O 5
ATOM 3354 N N . TYR B 2 6 ? 0.264 -2.185 -0.509 1.00 0.00 6 TYR H N 5
ATOM 3355 C CA . TYR B 2 6 ? -0.653 -1.029 -0.299 1.00 0.00 6 TYR H CA 5
ATOM 3356 C C . TYR B 2 6 ? -0.019 0.234 -0.886 1.00 0.00 6 TYR H C 5
ATOM 3357 O O . TYR B 2 6 ? 0.878 0.171 -1.703 1.00 0.00 6 TYR H O 5
ATOM 3375 N N . CYS B 2 7 ? -0.474 1.381 -0.465 1.00 0.00 7 CYS H N 5
ATOM 3376 C CA . CYS B 2 7 ? 0.097 2.653 -0.985 1.00 0.00 7 CYS H CA 5
ATOM 3377 C C . CYS B 2 7 ? 0.069 3.701 0.123 1.00 0.00 7 CYS H C 5
ATOM 3378 O O . CYS B 2 7 ? -0.976 4.023 0.660 1.00 0.00 7 CYS H O 5
ATOM 3385 N N . THR B 2 8 ? 1.206 4.231 0.477 1.00 0.00 8 THR H N 5
ATOM 3386 C CA . THR B 2 8 ? 1.240 5.253 1.556 1.00 0.00 8 THR H CA 5
ATOM 3387 C C . THR B 2 8 ? 2.211 6.371 1.184 1.00 0.00 8 THR H C 5
ATOM 3388 O O . THR B 2 8 ? 2.855 6.952 2.036 1.00 0.00 8 THR H O 5
ATOM 3399 N N . ASP B 2 9 ? 2.319 6.686 -0.077 1.00 0.00 9 ASP H N 5
ATOM 3400 C CA . ASP B 2 9 ? 3.246 7.778 -0.482 1.00 0.00 9 ASP H CA 5
ATOM 3401 C C . ASP B 2 9 ? 2.744 9.099 0.105 1.00 0.00 9 ASP H C 5
ATOM 3402 O O . ASP B 2 9 ? 1.720 9.148 0.758 1.00 0.00 9 ASP H O 5
ATOM 3411 N N . THR B 2 10 ? 3.455 10.170 -0.115 1.00 0.00 10 THR H N 5
ATOM 3412 C CA . THR B 2 10 ? 3.017 11.484 0.439 1.00 0.00 10 THR H CA 5
ATOM 3413 C C . THR B 2 10 ? 2.499 12.374 -0.694 1.00 0.00 10 THR H C 5
ATOM 3414 O O . THR B 2 10 ? 3.167 12.571 -1.691 1.00 0.00 10 THR H O 5
ATOM 3425 N N . TYR B 2 11 ? 1.316 12.919 -0.557 1.00 0.00 11 TYR H N 5
ATOM 3426 C CA . TYR B 2 11 ? 0.778 13.796 -1.642 1.00 0.00 11 TYR H CA 5
ATOM 3427 C C . TYR B 2 11 ? 0.332 15.138 -1.056 1.00 0.00 11 TYR H C 5
ATOM 3428 O O . TYR B 2 11 ? 0.436 15.377 0.131 1.00 0.00 11 TYR H O 5
ATOM 3446 N N . SER B 2 12 ? -0.190 16.004 -1.879 1.00 0.00 12 SER H N 5
ATOM 3447 C CA . SER B 2 12 ? -0.677 17.316 -1.374 1.00 0.00 12 SER H CA 5
ATOM 3448 C C . SER B 2 12 ? -2.197 17.237 -1.198 1.00 0.00 12 SER H C 5
ATOM 3449 O O . SER B 2 12 ? -2.849 18.211 -0.878 1.00 0.00 12 SER H O 5
ATOM 3457 N N . ASP B 2 13 ? -2.766 16.076 -1.412 1.00 0.00 13 ASP H N 5
ATOM 3458 C CA . ASP B 2 13 ? -4.242 15.919 -1.265 1.00 0.00 13 ASP H CA 5
ATOM 3459 C C . ASP B 2 13 ? -4.632 14.488 -1.645 1.00 0.00 13 ASP H C 5
ATOM 3460 O O . ASP B 2 13 ? -4.116 13.936 -2.596 1.00 0.00 13 ASP H O 5
ATOM 3469 N N . CYS B 2 14 ? -5.537 13.879 -0.918 1.00 0.00 14 CYS H N 5
ATOM 3470 C CA . CYS B 2 14 ? -5.940 12.487 -1.267 1.00 0.00 14 CYS H CA 5
ATOM 3471 C C . CYS B 2 14 ? -6.161 12.420 -2.779 1.00 0.00 14 CYS H C 5
ATOM 3472 O O . CYS B 2 14 ? -7.012 13.110 -3.304 1.00 0.00 14 CYS H O 5
ATOM 3479 N N . PRO B 2 15 ? -5.376 11.614 -3.444 1.00 0.00 15 PRO H N 5
ATOM 3480 C CA . PRO B 2 15 ? -5.459 11.471 -4.902 1.00 0.00 15 PRO H CA 5
ATOM 3481 C C . PRO B 2 15 ? -6.668 10.627 -5.301 1.00 0.00 15 PRO H C 5
ATOM 3482 O O . PRO B 2 15 ? -7.158 9.817 -4.539 1.00 0.00 15 PRO H O 5
ATOM 3493 N N . GLY B 2 16 ? -7.163 10.827 -6.492 1.00 0.00 16 GLY H N 5
ATOM 3494 C CA . GLY B 2 16 ? -8.348 10.053 -6.950 1.00 0.00 16 GLY H CA 5
ATOM 3495 C C . GLY B 2 16 ? -8.032 8.563 -6.878 1.00 0.00 16 GLY H C 5
ATOM 3496 O O . GLY B 2 16 ? -8.909 7.740 -6.711 1.00 0.00 16 GLY H O 5
ATOM 3500 N N . PHE B 2 17 ? -6.782 8.207 -6.998 1.00 0.00 17 PHE H N 5
ATOM 3501 C CA . PHE B 2 17 ? -6.418 6.768 -6.930 1.00 0.00 17 PHE H CA 5
ATOM 3502 C C . PHE B 2 17 ? -6.229 6.367 -5.466 1.00 0.00 17 PHE H C 5
ATOM 3503 O O . PHE B 2 17 ? -6.353 5.211 -5.114 1.00 0.00 17 PHE H O 5
ATOM 3520 N N . CYS B 2 18 ? -5.945 7.309 -4.601 1.00 0.00 18 CYS H N 5
ATOM 3521 C CA . CYS B 2 18 ? -5.771 6.949 -3.162 1.00 0.00 18 CYS H CA 5
ATOM 3522 C C . CYS B 2 18 ? -6.721 7.796 -2.312 1.00 0.00 18 CYS H C 5
ATOM 3523 O O . CYS B 2 18 ? -6.302 8.623 -1.527 1.00 0.00 18 CYS H O 5
ATOM 3530 N N . LYS B 2 19 ? -8.002 7.592 -2.465 1.00 0.00 19 LYS H N 5
ATOM 3531 C CA . LYS B 2 19 ? -8.991 8.375 -1.676 1.00 0.00 19 LYS H CA 5
ATOM 3532 C C . LYS B 2 19 ? -8.850 8.032 -0.191 1.00 0.00 19 LYS H C 5
ATOM 3533 O O . LYS B 2 19 ? -9.302 8.759 0.672 1.00 0.00 19 LYS H O 5
ATOM 3552 N N . THR B 2 20 ? -8.232 6.926 0.107 1.00 0.00 20 THR H N 5
ATOM 3553 C CA . THR B 2 20 ? -8.061 6.520 1.532 1.00 0.00 20 THR H CA 5
ATOM 3554 C C . THR B 2 20 ? -6.673 6.941 2.015 1.00 0.00 20 THR H C 5
ATOM 3555 O O . THR B 2 20 ? -5.737 6.168 1.987 1.00 0.00 20 THR H O 5
ATOM 3566 N N . CYS B 2 21 ? -6.530 8.160 2.450 1.00 0.00 21 CYS H N 5
ATOM 3567 C CA . CYS B 2 21 ? -5.199 8.627 2.925 1.00 0.00 21 CYS H CA 5
ATOM 3568 C C . CYS B 2 21 ? -5.361 9.443 4.207 1.00 0.00 21 CYS H C 5
ATOM 3569 O O . CYS B 2 21 ? -6.326 9.304 4.932 1.00 0.00 21 CYS H O 5
ATOM 3576 N N . LYS B 2 22 ? -4.420 10.303 4.483 1.00 0.00 22 LYS H N 5
ATOM 3577 C CA . LYS B 2 22 ? -4.502 11.143 5.709 1.00 0.00 22 LYS H CA 5
ATOM 3578 C C . LYS B 2 22 ? -3.467 12.264 5.610 1.00 0.00 22 LYS H C 5
ATOM 3579 O O . LYS B 2 22 ? -2.308 12.026 5.330 1.00 0.00 22 LYS H O 5
ATOM 3598 N N . ALA B 2 23 ? -3.871 13.485 5.830 1.00 0.00 23 ALA H N 5
ATOM 3599 C CA . ALA B 2 23 ? -2.902 14.611 5.739 1.00 0.00 23 ALA H CA 5
ATOM 3600 C C . ALA B 2 23 ? -2.080 14.676 7.025 1.00 0.00 23 ALA H C 5
ATOM 3601 O O . ALA B 2 23 ? -2.616 14.756 8.113 1.00 0.00 23 ALA H O 5
ATOM 3608 N N . GLU B 2 24 ? -0.783 14.637 6.911 1.00 0.00 24 GLU H N 5
ATOM 3609 C CA . GLU B 2 24 ? 0.068 14.691 8.128 1.00 0.00 24 GLU H CA 5
ATOM 3610 C C . GLU B 2 24 ? 0.875 15.990 8.137 1.00 0.00 24 GLU H C 5
ATOM 3611 O O . GLU B 2 24 ? 0.549 16.930 7.440 1.00 0.00 24 GLU H O 5
ATOM 3623 N N . PHE B 2 25 ? 1.915 16.027 8.937 1.00 0.00 25 PHE H N 5
ATOM 3624 C CA . PHE B 2 25 ? 2.792 17.241 9.060 1.00 0.00 25 PHE H CA 5
ATOM 3625 C C . PHE B 2 25 ? 2.582 18.208 7.895 1.00 0.00 25 PHE H C 5
ATOM 3626 O O . PHE B 2 25 ? 2.114 19.315 8.072 1.00 0.00 25 PHE H O 5
ATOM 3643 N N . GLY B 2 26 ? 2.921 17.799 6.708 1.00 0.00 26 GLY H N 5
ATOM 3644 C CA . GLY B 2 26 ? 2.739 18.697 5.534 1.00 0.00 26 GLY H CA 5
ATOM 3645 C C . GLY B 2 26 ? 2.690 17.858 4.261 1.00 0.00 26 GLY H C 5
ATOM 3646 O O . GLY B 2 26 ? 3.249 18.222 3.244 1.00 0.00 26 GLY H O 5
ATOM 3650 N N . LYS B 2 27 ? 2.032 16.734 4.306 1.00 0.00 27 LYS H N 5
ATOM 3651 C CA . LYS B 2 27 ? 1.962 15.873 3.086 1.00 0.00 27 LYS H CA 5
ATOM 3652 C C . LYS B 2 27 ? 0.739 14.958 3.156 1.00 0.00 27 LYS H C 5
ATOM 3653 O O . LYS B 2 27 ? -0.104 15.096 4.019 1.00 0.00 27 LYS H O 5
ATOM 3672 N N . TYR B 2 28 ? 0.638 14.021 2.251 1.00 0.00 28 TYR H N 5
ATOM 3673 C CA . TYR B 2 28 ? -0.530 13.096 2.268 1.00 0.00 28 TYR H CA 5
ATOM 3674 C C . TYR B 2 28 ? -0.056 11.655 2.318 1.00 0.00 28 TYR H C 5
ATOM 3675 O O . TYR B 2 28 ? 0.167 11.030 1.300 1.00 0.00 28 TYR H O 5
ATOM 3693 N N . ILE B 2 29 ? 0.079 11.107 3.483 1.00 0.00 29 ILE H N 5
ATOM 3694 C CA . ILE B 2 29 ? 0.516 9.695 3.563 1.00 0.00 29 ILE H CA 5
ATOM 3695 C C . ILE B 2 29 ? -0.715 8.814 3.380 1.00 0.00 29 ILE H C 5
ATOM 3696 O O . ILE B 2 29 ? -1.659 8.875 4.143 1.00 0.00 29 ILE H O 5
ATOM 3712 N N . CYS B 2 30 ? -0.724 8.024 2.351 1.00 0.00 30 CYS H N 5
ATOM 3713 C CA . CYS B 2 30 ? -1.907 7.162 2.085 1.00 0.00 30 CYS H CA 5
ATOM 3714 C C . CYS B 2 30 ? -1.780 5.820 2.798 1.00 0.00 30 CYS H C 5
ATOM 3715 O O . CYS B 2 30 ? -0.802 5.529 3.458 1.00 0.00 30 CYS H O 5
ATOM 3722 N N . LEU B 2 31 ? -2.779 5.006 2.652 1.00 0.00 31 LEU H N 5
ATOM 3723 C CA . LEU B 2 31 ? -2.774 3.664 3.288 1.00 0.00 31 LEU H CA 5
ATOM 3724 C C . LEU B 2 31 ? -3.762 2.792 2.524 1.00 0.00 31 LEU H C 5
ATOM 3725 O O . LEU B 2 31 ? -4.315 1.843 3.045 1.00 0.00 31 LEU H O 5
ATOM 3741 N N . ASP B 2 32 ? -3.995 3.127 1.284 1.00 0.00 32 ASP H N 5
ATOM 3742 C CA . ASP B 2 32 ? -4.960 2.344 0.460 1.00 0.00 32 ASP H CA 5
ATOM 3743 C C . ASP B 2 32 ? -4.356 0.987 0.099 1.00 0.00 32 ASP H C 5
ATOM 3744 O O . ASP B 2 32 ? -3.166 0.775 0.217 1.00 0.00 32 ASP H O 5
ATOM 3753 N N . LEU B 2 33 ? -5.166 0.064 -0.341 1.00 0.00 33 LEU H N 5
ATOM 3754 C CA . LEU B 2 33 ? -4.636 -1.280 -0.707 1.00 0.00 33 LEU H CA 5
ATOM 3755 C C . LEU B 2 33 ? -5.086 -1.637 -2.123 1.00 0.00 33 LEU H C 5
ATOM 3756 O O . LEU B 2 33 ? -6.263 -1.680 -2.419 1.00 0.00 33 LEU H O 5
ATOM 3772 N N . ILE B 2 34 ? -4.156 -1.902 -2.999 1.00 0.00 34 ILE H N 5
ATOM 3773 C CA . ILE B 2 34 ? -4.527 -2.264 -4.394 1.00 0.00 34 ILE H CA 5
ATOM 3774 C C . ILE B 2 34 ? -3.482 -3.231 -4.950 1.00 0.00 34 ILE H C 5
ATOM 3775 O O . ILE B 2 34 ? -3.666 -4.431 -4.946 1.00 0.00 34 ILE H O 5
ATOM 3791 N N . SER B 2 35 ? -2.379 -2.716 -5.419 1.00 0.00 35 SER H N 5
ATOM 3792 C CA . SER B 2 35 ? -1.313 -3.600 -5.966 1.00 0.00 35 SER H CA 5
ATOM 3793 C C . SER B 2 35 ? -1.880 -4.465 -7.097 1.00 0.00 35 SER H C 5
ATOM 3794 O O . SER B 2 35 ? -2.300 -5.582 -6.869 1.00 0.00 35 SER H O 5
ATOM 3802 N N . PRO B 2 36 ? -1.864 -3.921 -8.286 1.00 0.00 36 PRO H N 5
ATOM 3803 C CA . PRO B 2 36 ? -2.360 -4.618 -9.486 1.00 0.00 36 PRO H CA 5
ATOM 3804 C C . PRO B 2 36 ? -1.317 -5.632 -9.970 1.00 0.00 36 PRO H C 5
ATOM 3805 O O . PRO B 2 36 ? -1.556 -6.397 -10.884 1.00 0.00 36 PRO H O 5
ATOM 3816 N N . ASN B 2 37 ? -0.162 -5.640 -9.360 1.00 0.00 37 ASN H N 5
ATOM 3817 C CA . ASN B 2 37 ? 0.901 -6.599 -9.777 1.00 0.00 37 ASN H CA 5
ATOM 3818 C C . ASN B 2 37 ? 1.881 -6.799 -8.619 1.00 0.00 37 ASN H C 5
ATOM 3819 O O . ASN B 2 37 ? 1.986 -7.871 -8.059 1.00 0.00 37 ASN H O 5
ATOM 3830 N N . ASP B 2 38 ? 2.598 -5.770 -8.257 1.00 0.00 38 ASP H N 5
ATOM 3831 C CA . ASP B 2 38 ? 3.572 -5.890 -7.136 1.00 0.00 38 ASP H CA 5
ATOM 3832 C C . ASP B 2 38 ? 3.934 -4.489 -6.638 1.00 0.00 38 ASP H C 5
ATOM 3833 O O . ASP B 2 38 ? 3.526 -4.073 -5.572 1.00 0.00 38 ASP H O 5
ATOM 3842 N N . CYS B 2 39 ? 4.688 -3.756 -7.409 1.00 0.00 39 CYS H N 5
ATOM 3843 C CA . CYS B 2 39 ? 5.070 -2.378 -6.992 1.00 0.00 39 CYS H CA 5
ATOM 3844 C C . CYS B 2 39 ? 5.511 -1.588 -8.225 1.00 0.00 39 CYS H C 5
ATOM 3845 O O . CYS B 2 39 ? 6.377 -2.010 -8.966 1.00 0.00 39 CYS H O 5
ATOM 3852 N N . VAL B 2 40 ? 4.919 -0.448 -8.456 1.00 0.00 40 VAL H N 5
ATOM 3853 C CA . VAL B 2 40 ? 5.300 0.363 -9.648 1.00 0.00 40 VAL H CA 5
ATOM 3854 C C . VAL B 2 40 ? 6.450 1.299 -9.287 1.00 0.00 40 VAL H C 5
ATOM 3855 O O . VAL B 2 40 ? 6.499 2.439 -9.704 1.00 0.00 40 VAL H O 5
ATOM 3868 N N . LYS B 2 41 ? 7.373 0.817 -8.517 1.00 0.00 41 LYS H N 5
ATOM 3869 C CA . LYS B 2 41 ? 8.535 1.658 -8.115 1.00 0.00 41 LYS H CA 5
ATOM 3870 C C . LYS B 2 41 ? 9.419 1.919 -9.336 1.00 0.00 41 LYS H C 5
ATOM 3871 O O . LYS B 2 41 ? 8.925 2.501 -10.287 1.00 0.00 41 LYS H O 5
ATOM 3891 N N . THR A 1 1 ? -2.273 2.545 -11.545 1.00 0.00 1 THR L N 6
ATOM 3892 C CA . THR A 1 1 ? -0.805 2.447 -11.317 1.00 0.00 1 THR L CA 6
ATOM 3893 C C . THR A 1 1 ? -0.516 2.493 -9.815 1.00 0.00 1 THR L C 6
ATOM 3894 O O . THR A 1 1 ? -1.038 3.322 -9.097 1.00 0.00 1 THR L O 6
ATOM 3907 N N . ALA A 1 2 ? 0.312 1.605 -9.334 1.00 0.00 2 ALA L N 6
ATOM 3908 C CA . ALA A 1 2 ? 0.633 1.597 -7.878 1.00 0.00 2 ALA L CA 6
ATOM 3909 C C . ALA A 1 2 ? 1.398 2.872 -7.517 1.00 0.00 2 ALA L C 6
ATOM 3910 O O . ALA A 1 2 ? 1.420 3.827 -8.267 1.00 0.00 2 ALA L O 6
ATOM 3917 N N . CYS A 1 3 ? 2.024 2.896 -6.371 1.00 0.00 3 CYS L N 6
ATOM 3918 C CA . CYS A 1 3 ? 2.782 4.107 -5.963 1.00 0.00 3 CYS L CA 6
ATOM 3919 C C . CYS A 1 3 ? 4.259 3.751 -5.779 1.00 0.00 3 CYS L C 6
ATOM 3920 O O . CYS A 1 3 ? 4.660 2.615 -5.946 1.00 0.00 3 CYS L O 6
ATOM 3927 N N . SER A 1 4 ? 5.069 4.711 -5.431 1.00 0.00 4 SER L N 6
ATOM 3928 C CA . SER A 1 4 ? 6.518 4.430 -5.230 1.00 0.00 4 SER L CA 6
ATOM 3929 C C . SER A 1 4 ? 6.778 4.162 -3.746 1.00 0.00 4 SER L C 6
ATOM 3930 O O . SER A 1 4 ? 7.836 3.706 -3.363 1.00 0.00 4 SER L O 6
ATOM 3938 N N . GLU A 1 5 ? 5.819 4.446 -2.907 1.00 0.00 5 GLU L N 6
ATOM 3939 C CA . GLU A 1 5 ? 6.012 4.210 -1.450 1.00 0.00 5 GLU L CA 6
ATOM 3940 C C . GLU A 1 5 ? 5.176 3.008 -1.006 1.00 0.00 5 GLU L C 6
ATOM 3941 O O . GLU A 1 5 ? 4.241 3.139 -0.243 1.00 0.00 5 GLU L O 6
ATOM 3953 N N . CYS A 1 6 ? 5.510 1.838 -1.476 1.00 0.00 6 CYS L N 6
ATOM 3954 C CA . CYS A 1 6 ? 4.737 0.629 -1.077 1.00 0.00 6 CYS L CA 6
ATOM 3955 C C . CYS A 1 6 ? 5.045 0.294 0.384 1.00 0.00 6 CYS L C 6
ATOM 3956 O O . CYS A 1 6 ? 6.109 0.594 0.887 1.00 0.00 6 CYS L O 6
ATOM 3963 N N . VAL A 1 7 ? 4.125 -0.328 1.070 1.00 0.00 7 VAL L N 6
ATOM 3964 C CA . VAL A 1 7 ? 4.376 -0.679 2.496 1.00 0.00 7 VAL L CA 6
ATOM 3965 C C . VAL A 1 7 ? 3.812 -2.071 2.788 1.00 0.00 7 VAL L C 6
ATOM 3966 O O . VAL A 1 7 ? 2.624 -2.247 2.961 1.00 0.00 7 VAL L O 6
ATOM 3979 N N . CYS A 1 8 ? 4.657 -3.063 2.843 1.00 0.00 8 CYS L N 6
ATOM 3980 C CA . CYS A 1 8 ? 4.168 -4.443 3.126 1.00 0.00 8 CYS L CA 6
ATOM 3981 C C . CYS A 1 8 ? 5.364 -5.365 3.382 1.00 0.00 8 CYS L C 6
ATOM 3982 O O . CYS A 1 8 ? 5.729 -6.155 2.533 1.00 0.00 8 CYS L O 6
ATOM 3989 N N . PRO A 1 9 ? 5.938 -5.234 4.550 1.00 0.00 9 PRO L N 6
ATOM 3990 C CA . PRO A 1 9 ? 7.099 -6.043 4.959 1.00 0.00 9 PRO L CA 6
ATOM 3991 C C . PRO A 1 9 ? 6.647 -7.443 5.384 1.00 0.00 9 PRO L C 6
ATOM 3992 O O . PRO A 1 9 ? 5.778 -7.597 6.218 1.00 0.00 9 PRO L O 6
ATOM 4003 N N . LEU A 1 10 ? 7.232 -8.464 4.818 1.00 0.00 10 LEU L N 6
ATOM 4004 C CA . LEU A 1 10 ? 6.834 -9.851 5.192 1.00 0.00 10 LEU L CA 6
ATOM 4005 C C . LEU A 1 10 ? 6.687 -9.946 6.713 1.00 0.00 10 LEU L C 6
ATOM 4006 O O . LEU A 1 10 ? 7.647 -10.148 7.427 1.00 0.00 10 LEU L O 6
ATOM 4022 N N . ARG A 1 11 ? 5.489 -9.796 7.211 1.00 0.00 11 ARG L N 6
ATOM 4023 C CA . ARG A 1 11 ? 5.276 -9.873 8.680 1.00 0.00 11 ARG L CA 6
ATOM 4024 C C . ARG A 1 11 ? 5.693 -11.253 9.189 1.00 0.00 11 ARG L C 6
ATOM 4025 O O . ARG A 1 11 ? 5.720 -12.176 8.391 1.00 0.00 11 ARG L O 6
ATOM 4047 N N . GLU B 2 1 ? 5.513 -8.183 -3.857 1.00 0.00 1 GLU H N 6
ATOM 4048 C CA . GLU B 2 1 ? 5.585 -8.082 -2.371 1.00 0.00 1 GLU H CA 6
ATOM 4049 C C . GLU B 2 1 ? 4.350 -8.743 -1.756 1.00 0.00 1 GLU H C 6
ATOM 4050 O O . GLU B 2 1 ? 3.834 -9.715 -2.272 1.00 0.00 1 GLU H O 6
ATOM 4064 N N . GLU B 2 2 ? 3.867 -8.224 -0.658 1.00 0.00 2 GLU H N 6
ATOM 4065 C CA . GLU B 2 2 ? 2.666 -8.829 -0.020 1.00 0.00 2 GLU H CA 6
ATOM 4066 C C . GLU B 2 2 ? 1.485 -8.761 -0.989 1.00 0.00 2 GLU H C 6
ATOM 4067 O O . GLU B 2 2 ? 1.484 -7.991 -1.930 1.00 0.00 2 GLU H O 6
ATOM 4079 N N . TYR B 2 3 ? 0.480 -9.559 -0.766 1.00 0.00 3 TYR H N 6
ATOM 4080 C CA . TYR B 2 3 ? -0.702 -9.544 -1.670 1.00 0.00 3 TYR H CA 6
ATOM 4081 C C . TYR B 2 3 ? -1.447 -8.213 -1.505 1.00 0.00 3 TYR H C 6
ATOM 4082 O O . TYR B 2 3 ? -1.446 -7.374 -2.384 1.00 0.00 3 TYR H O 6
ATOM 4100 N N . LYS B 2 4 ? -2.093 -8.027 -0.386 1.00 0.00 4 LYS H N 6
ATOM 4101 C CA . LYS B 2 4 ? -2.847 -6.763 -0.157 1.00 0.00 4 LYS H CA 6
ATOM 4102 C C . LYS B 2 4 ? -1.893 -5.687 0.356 1.00 0.00 4 LYS H C 6
ATOM 4103 O O . LYS B 2 4 ? -2.169 -5.019 1.333 1.00 0.00 4 LYS H O 6
ATOM 4122 N N . CYS B 2 5 ? -0.773 -5.508 -0.287 1.00 0.00 5 CYS H N 6
ATOM 4123 C CA . CYS B 2 5 ? 0.178 -4.471 0.183 1.00 0.00 5 CYS H CA 6
ATOM 4124 C C . CYS B 2 5 ? -0.598 -3.181 0.455 1.00 0.00 5 CYS H C 6
ATOM 4125 O O . CYS B 2 5 ? -1.706 -3.007 -0.014 1.00 0.00 5 CYS H O 6
ATOM 4132 N N . TYR B 2 6 ? -0.041 -2.276 1.211 1.00 0.00 6 TYR H N 6
ATOM 4133 C CA . TYR B 2 6 ? -0.776 -1.010 1.505 1.00 0.00 6 TYR H CA 6
ATOM 4134 C C . TYR B 2 6 ? -0.003 0.187 0.952 1.00 0.00 6 TYR H C 6
ATOM 4135 O O . TYR B 2 6 ? 1.142 0.411 1.291 1.00 0.00 6 TYR H O 6
ATOM 4153 N N . CYS B 2 7 ? -0.627 0.964 0.108 1.00 0.00 7 CYS H N 6
ATOM 4154 C CA . CYS B 2 7 ? 0.060 2.154 -0.464 1.00 0.00 7 CYS H CA 6
ATOM 4155 C C . CYS B 2 7 ? -0.063 3.324 0.512 1.00 0.00 7 CYS H C 6
ATOM 4156 O O . CYS B 2 7 ? -1.145 3.659 0.959 1.00 0.00 7 CYS H O 6
ATOM 4163 N N . THR B 2 8 ? 1.032 3.950 0.847 1.00 0.00 8 THR H N 6
ATOM 4164 C CA . THR B 2 8 ? 0.967 5.098 1.795 1.00 0.00 8 THR H CA 6
ATOM 4165 C C . THR B 2 8 ? 1.978 6.168 1.385 1.00 0.00 8 THR H C 6
ATOM 4166 O O . THR B 2 8 ? 2.537 6.857 2.216 1.00 0.00 8 THR H O 6
ATOM 4177 N N . ASP B 2 9 ? 2.213 6.323 0.113 1.00 0.00 9 ASP H N 6
ATOM 4178 C CA . ASP B 2 9 ? 3.183 7.359 -0.338 1.00 0.00 9 ASP H CA 6
ATOM 4179 C C . ASP B 2 9 ? 2.712 8.729 0.151 1.00 0.00 9 ASP H C 6
ATOM 4180 O O . ASP B 2 9 ? 1.548 8.931 0.432 1.00 0.00 9 ASP H O 6
ATOM 4189 N N . THR B 2 10 ? 3.607 9.672 0.266 1.00 0.00 10 THR H N 6
ATOM 4190 C CA . THR B 2 10 ? 3.202 11.023 0.748 1.00 0.00 10 THR H CA 6
ATOM 4191 C C . THR B 2 10 ? 3.027 11.969 -0.441 1.00 0.00 10 THR H C 6
ATOM 4192 O O . THR B 2 10 ? 3.906 12.112 -1.268 1.00 0.00 10 THR H O 6
ATOM 4203 N N . TYR B 2 11 ? 1.898 12.618 -0.533 1.00 0.00 11 TYR H N 6
ATOM 4204 C CA . TYR B 2 11 ? 1.668 13.558 -1.672 1.00 0.00 11 TYR H CA 6
ATOM 4205 C C . TYR B 2 11 ? 1.210 14.917 -1.142 1.00 0.00 11 TYR H C 6
ATOM 4206 O O . TYR B 2 11 ? 1.126 15.136 0.050 1.00 0.00 11 TYR H O 6
ATOM 4224 N N . SER B 2 12 ? 0.874 15.815 -2.023 1.00 0.00 12 SER H N 6
ATOM 4225 C CA . SER B 2 12 ? 0.375 17.144 -1.585 1.00 0.00 12 SER H CA 6
ATOM 4226 C C . SER B 2 12 ? -1.156 17.128 -1.667 1.00 0.00 12 SER H C 6
ATOM 4227 O O . SER B 2 12 ? -1.821 18.084 -1.324 1.00 0.00 12 SER H O 6
ATOM 4235 N N . ASP B 2 13 ? -1.712 16.033 -2.119 1.00 0.00 13 ASP H N 6
ATOM 4236 C CA . ASP B 2 13 ? -3.192 15.918 -2.229 1.00 0.00 13 ASP H CA 6
ATOM 4237 C C . ASP B 2 13 ? -3.569 14.435 -2.200 1.00 0.00 13 ASP H C 6
ATOM 4238 O O . ASP B 2 13 ? -2.711 13.576 -2.137 1.00 0.00 13 ASP H O 6
ATOM 4247 N N . CYS B 2 14 ? -4.833 14.116 -2.238 1.00 0.00 14 CYS H N 6
ATOM 4248 C CA . CYS B 2 14 ? -5.228 12.678 -2.202 1.00 0.00 14 CYS H CA 6
ATOM 4249 C C . CYS B 2 14 ? -4.998 12.044 -3.581 1.00 0.00 14 CYS H C 6
ATOM 4250 O O . CYS B 2 14 ? -5.280 12.651 -4.594 1.00 0.00 14 CYS H O 6
ATOM 4257 N N . PRO B 2 15 ? -4.486 10.838 -3.571 1.00 0.00 15 PRO H N 6
ATOM 4258 C CA . PRO B 2 15 ? -4.197 10.085 -4.804 1.00 0.00 15 PRO H CA 6
ATOM 4259 C C . PRO B 2 15 ? -5.470 9.470 -5.384 1.00 0.00 15 PRO H C 6
ATOM 4260 O O . PRO B 2 15 ? -6.245 8.844 -4.689 1.00 0.00 15 PRO H O 6
ATOM 4271 N N . GLY B 2 16 ? -5.684 9.637 -6.662 1.00 0.00 16 GLY H N 6
ATOM 4272 C CA . GLY B 2 16 ? -6.898 9.051 -7.293 1.00 0.00 16 GLY H CA 6
ATOM 4273 C C . GLY B 2 16 ? -6.832 7.533 -7.153 1.00 0.00 16 GLY H C 6
ATOM 4274 O O . GLY B 2 16 ? -7.829 6.874 -6.935 1.00 0.00 16 GLY H O 6
ATOM 4278 N N . PHE B 2 17 ? -5.656 6.975 -7.264 1.00 0.00 17 PHE H N 6
ATOM 4279 C CA . PHE B 2 17 ? -5.516 5.502 -7.124 1.00 0.00 17 PHE H CA 6
ATOM 4280 C C . PHE B 2 17 ? -5.823 5.113 -5.678 1.00 0.00 17 PHE H C 6
ATOM 4281 O O . PHE B 2 17 ? -6.178 3.987 -5.389 1.00 0.00 17 PHE H O 6
ATOM 4298 N N . CYS B 2 18 ? -5.697 6.041 -4.766 1.00 0.00 18 CYS H N 6
ATOM 4299 C CA . CYS B 2 18 ? -5.990 5.728 -3.339 1.00 0.00 18 CYS H CA 6
ATOM 4300 C C . CYS B 2 18 ? -6.716 6.922 -2.710 1.00 0.00 18 CYS H C 6
ATOM 4301 O O . CYS B 2 18 ? -6.112 7.792 -2.118 1.00 0.00 18 CYS H O 6
ATOM 4308 N N . LYS B 2 19 ? -8.014 6.971 -2.853 1.00 0.00 19 LYS H N 6
ATOM 4309 C CA . LYS B 2 19 ? -8.794 8.108 -2.287 1.00 0.00 19 LYS H CA 6
ATOM 4310 C C . LYS B 2 19 ? -8.647 8.153 -0.763 1.00 0.00 19 LYS H C 6
ATOM 4311 O O . LYS B 2 19 ? -9.042 9.107 -0.124 1.00 0.00 19 LYS H O 6
ATOM 4330 N N . THR B 2 20 ? -8.076 7.138 -0.174 1.00 0.00 20 THR H N 6
ATOM 4331 C CA . THR B 2 20 ? -7.897 7.140 1.307 1.00 0.00 20 THR H CA 6
ATOM 4332 C C . THR B 2 20 ? -6.619 7.910 1.637 1.00 0.00 20 THR H C 6
ATOM 4333 O O . THR B 2 20 ? -5.627 7.344 2.053 1.00 0.00 20 THR H O 6
ATOM 4344 N N . CYS B 2 21 ? -6.632 9.198 1.433 1.00 0.00 21 CYS H N 6
ATOM 4345 C CA . CYS B 2 21 ? -5.421 10.020 1.700 1.00 0.00 21 CYS H CA 6
ATOM 4346 C C . CYS B 2 21 ? -5.408 10.503 3.152 1.00 0.00 21 CYS H C 6
ATOM 4347 O O . CYS B 2 21 ? -6.435 10.654 3.780 1.00 0.00 21 CYS H O 6
ATOM 4354 N N . LYS B 2 22 ? -4.242 10.767 3.675 1.00 0.00 22 LYS H N 6
ATOM 4355 C CA . LYS B 2 22 ? -4.138 11.266 5.073 1.00 0.00 22 LYS H CA 6
ATOM 4356 C C . LYS B 2 22 ? -3.217 12.487 5.076 1.00 0.00 22 LYS H C 6
ATOM 4357 O O . LYS B 2 22 ? -2.010 12.367 5.141 1.00 0.00 22 LYS H O 6
ATOM 4376 N N . ALA B 2 23 ? -3.776 13.664 4.986 1.00 0.00 23 ALA H N 6
ATOM 4377 C CA . ALA B 2 23 ? -2.931 14.891 4.959 1.00 0.00 23 ALA H CA 6
ATOM 4378 C C . ALA B 2 23 ? -2.482 15.249 6.375 1.00 0.00 23 ALA H C 6
ATOM 4379 O O . ALA B 2 23 ? -3.273 15.641 7.210 1.00 0.00 23 ALA H O 6
ATOM 4386 N N . GLU B 2 24 ? -1.213 15.123 6.644 1.00 0.00 24 GLU H N 6
ATOM 4387 C CA . GLU B 2 24 ? -0.695 15.459 7.998 1.00 0.00 24 GLU H CA 6
ATOM 4388 C C . GLU B 2 24 ? 0.821 15.663 7.918 1.00 0.00 24 GLU H C 6
ATOM 4389 O O . GLU B 2 24 ? 1.462 15.251 6.974 1.00 0.00 24 GLU H O 6
ATOM 4401 N N . PHE B 2 25 ? 1.396 16.301 8.902 1.00 0.00 25 PHE H N 6
ATOM 4402 C CA . PHE B 2 25 ? 2.875 16.544 8.892 1.00 0.00 25 PHE H CA 6
ATOM 4403 C C . PHE B 2 25 ? 3.294 17.194 7.570 1.00 0.00 25 PHE H C 6
ATOM 4404 O O . PHE B 2 25 ? 4.458 17.221 7.226 1.00 0.00 25 PHE H O 6
ATOM 4421 N N . GLY B 2 26 ? 2.362 17.742 6.840 1.00 0.00 26 GLY H N 6
ATOM 4422 C CA . GLY B 2 26 ? 2.722 18.416 5.562 1.00 0.00 26 GLY H CA 6
ATOM 4423 C C . GLY B 2 26 ? 2.909 17.407 4.423 1.00 0.00 26 GLY H C 6
ATOM 4424 O O . GLY B 2 26 ? 3.765 17.576 3.578 1.00 0.00 26 GLY H O 6
ATOM 4428 N N . LYS B 2 27 ? 2.115 16.375 4.371 1.00 0.00 27 LYS H N 6
ATOM 4429 C CA . LYS B 2 27 ? 2.262 15.388 3.257 1.00 0.00 27 LYS H CA 6
ATOM 4430 C C . LYS B 2 27 ? 0.974 14.576 3.119 1.00 0.00 27 LYS H C 6
ATOM 4431 O O . LYS B 2 27 ? 0.044 14.735 3.886 1.00 0.00 27 LYS H O 6
ATOM 4450 N N . TYR B 2 28 ? 0.903 13.713 2.141 1.00 0.00 28 TYR H N 6
ATOM 4451 C CA . TYR B 2 28 ? -0.337 12.907 1.956 1.00 0.00 28 TYR H CA 6
ATOM 4452 C C . TYR B 2 28 ? -0.026 11.416 2.017 1.00 0.00 28 TYR H C 6
ATOM 4453 O O . TYR B 2 28 ? 0.071 10.753 1.002 1.00 0.00 28 TYR H O 6
ATOM 4471 N N . ILE B 2 29 ? 0.106 10.871 3.189 1.00 0.00 29 ILE H N 6
ATOM 4472 C CA . ILE B 2 29 ? 0.378 9.414 3.282 1.00 0.00 29 ILE H CA 6
ATOM 4473 C C . ILE B 2 29 ? -0.947 8.677 3.089 1.00 0.00 29 ILE H C 6
ATOM 4474 O O . ILE B 2 29 ? -1.857 8.801 3.887 1.00 0.00 29 ILE H O 6
ATOM 4490 N N . CYS B 2 30 ? -1.080 7.939 2.025 1.00 0.00 30 CYS H N 6
ATOM 4491 C CA . CYS B 2 30 ? -2.363 7.225 1.776 1.00 0.00 30 CYS H CA 6
ATOM 4492 C C . CYS B 2 30 ? -2.402 5.932 2.586 1.00 0.00 30 CYS H C 6
ATOM 4493 O O . CYS B 2 30 ? -1.450 5.564 3.246 1.00 0.00 30 CYS H O 6
ATOM 4500 N N . LEU B 2 31 ? -3.502 5.241 2.543 1.00 0.00 31 LEU H N 6
ATOM 4501 C CA . LEU B 2 31 ? -3.616 3.970 3.303 1.00 0.00 31 LEU H CA 6
ATOM 4502 C C . LEU B 2 31 ? -4.272 2.930 2.402 1.00 0.00 31 LEU H C 6
ATOM 4503 O O . LEU B 2 31 ? -4.862 1.973 2.864 1.00 0.00 31 LEU H O 6
ATOM 4519 N N . ASP B 2 32 ? -4.176 3.115 1.114 1.00 0.00 32 ASP H N 6
ATOM 4520 C CA . ASP B 2 32 ? -4.804 2.135 0.180 1.00 0.00 32 ASP H CA 6
ATOM 4521 C C . ASP B 2 32 ? -4.291 0.728 0.508 1.00 0.00 32 ASP H C 6
ATOM 4522 O O . ASP B 2 32 ? -3.234 0.557 1.083 1.00 0.00 32 ASP H O 6
ATOM 4531 N N . LEU B 2 33 ? -5.035 -0.279 0.143 1.00 0.00 33 LEU H N 6
ATOM 4532 C CA . LEU B 2 33 ? -4.597 -1.674 0.425 1.00 0.00 33 LEU H CA 6
ATOM 4533 C C . LEU B 2 33 ? -4.973 -2.562 -0.759 1.00 0.00 33 LEU H C 6
ATOM 4534 O O . LEU B 2 33 ? -6.014 -3.190 -0.774 1.00 0.00 33 LEU H O 6
ATOM 4550 N N . ILE B 2 34 ? -4.135 -2.612 -1.755 1.00 0.00 34 ILE H N 6
ATOM 4551 C CA . ILE B 2 34 ? -4.441 -3.450 -2.947 1.00 0.00 34 ILE H CA 6
ATOM 4552 C C . ILE B 2 34 ? -3.137 -3.974 -3.556 1.00 0.00 34 ILE H C 6
ATOM 4553 O O . ILE B 2 34 ? -2.717 -5.080 -3.284 1.00 0.00 34 ILE H O 6
ATOM 4569 N N . SER B 2 35 ? -2.492 -3.189 -4.378 1.00 0.00 35 SER H N 6
ATOM 4570 C CA . SER B 2 35 ? -1.219 -3.645 -5.001 1.00 0.00 35 SER H CA 6
ATOM 4571 C C . SER B 2 35 ? -1.467 -4.944 -5.774 1.00 0.00 35 SER H C 6
ATOM 4572 O O . SER B 2 35 ? -1.184 -6.019 -5.284 1.00 0.00 35 SER H O 6
ATOM 4580 N N . PRO B 2 36 ? -1.993 -4.802 -6.965 1.00 0.00 36 PRO H N 6
ATOM 4581 C CA . PRO B 2 36 ? -2.297 -5.946 -7.841 1.00 0.00 36 PRO H CA 6
ATOM 4582 C C . PRO B 2 36 ? -1.019 -6.466 -8.505 1.00 0.00 36 PRO H C 6
ATOM 4583 O O . PRO B 2 36 ? -0.948 -7.599 -8.932 1.00 0.00 36 PRO H O 6
ATOM 4594 N N . ASN B 2 37 ? -0.012 -5.641 -8.598 1.00 0.00 37 ASN H N 6
ATOM 4595 C CA . ASN B 2 37 ? 1.259 -6.087 -9.237 1.00 0.00 37 ASN H CA 6
ATOM 4596 C C . ASN B 2 37 ? 2.419 -5.902 -8.258 1.00 0.00 37 ASN H C 6
ATOM 4597 O O . ASN B 2 37 ? 2.229 -5.811 -7.061 1.00 0.00 37 ASN H O 6
ATOM 4608 N N . ASP B 2 38 ? 3.623 -5.843 -8.760 1.00 0.00 38 ASP H N 6
ATOM 4609 C CA . ASP B 2 38 ? 4.797 -5.661 -7.862 1.00 0.00 38 ASP H CA 6
ATOM 4610 C C . ASP B 2 38 ? 4.736 -4.274 -7.221 1.00 0.00 38 ASP H C 6
ATOM 4611 O O . ASP B 2 38 ? 4.296 -4.116 -6.099 1.00 0.00 38 ASP H O 6
ATOM 4620 N N . CYS B 2 39 ? 5.173 -3.266 -7.924 1.00 0.00 39 CYS H N 6
ATOM 4621 C CA . CYS B 2 39 ? 5.138 -1.889 -7.356 1.00 0.00 39 CYS H CA 6
ATOM 4622 C C . CYS B 2 39 ? 5.871 -0.931 -8.296 1.00 0.00 39 CYS H C 6
ATOM 4623 O O . CYS B 2 39 ? 6.745 -1.326 -9.041 1.00 0.00 39 CYS H O 6
ATOM 4630 N N . VAL B 2 40 ? 5.521 0.325 -8.266 1.00 0.00 40 VAL H N 6
ATOM 4631 C CA . VAL B 2 40 ? 6.197 1.309 -9.158 1.00 0.00 40 VAL H CA 6
ATOM 4632 C C . VAL B 2 40 ? 7.339 1.975 -8.400 1.00 0.00 40 VAL H C 6
ATOM 4633 O O . VAL B 2 40 ? 7.591 3.156 -8.535 1.00 0.00 40 VAL H O 6
ATOM 4646 N N . LYS B 2 41 ? 8.025 1.220 -7.603 1.00 0.00 41 LYS H N 6
ATOM 4647 C CA . LYS B 2 41 ? 9.157 1.784 -6.821 1.00 0.00 41 LYS H CA 6
ATOM 4648 C C . LYS B 2 41 ? 10.481 1.342 -7.445 1.00 0.00 41 LYS H C 6
ATOM 4649 O O . LYS B 2 41 ? 11.509 1.850 -7.027 1.00 0.00 41 LYS H O 6
ATOM 4669 N N . THR A 1 1 ? -2.383 1.691 -11.009 1.00 0.00 1 THR L N 7
ATOM 4670 C CA . THR A 1 1 ? -1.835 2.988 -10.521 1.00 0.00 1 THR L CA 7
ATOM 4671 C C . THR A 1 1 ? -1.530 2.882 -9.025 1.00 0.00 1 THR L C 7
ATOM 4672 O O . THR A 1 1 ? -2.127 3.559 -8.211 1.00 0.00 1 THR L O 7
ATOM 4685 N N . ALA A 1 2 ? -0.605 2.039 -8.659 1.00 0.00 2 ALA L N 7
ATOM 4686 C CA . ALA A 1 2 ? -0.261 1.889 -7.216 1.00 0.00 2 ALA L CA 7
ATOM 4687 C C . ALA A 1 2 ? 0.900 2.822 -6.868 1.00 0.00 2 ALA L C 7
ATOM 4688 O O . ALA A 1 2 ? 1.688 3.192 -7.715 1.00 0.00 2 ALA L O 7
ATOM 4695 N N . CYS A 1 3 ? 1.013 3.204 -5.625 1.00 0.00 3 CYS L N 7
ATOM 4696 C CA . CYS A 1 3 ? 2.120 4.107 -5.218 1.00 0.00 3 CYS L CA 7
ATOM 4697 C C . CYS A 1 3 ? 3.412 3.301 -5.086 1.00 0.00 3 CYS L C 7
ATOM 4698 O O . CYS A 1 3 ? 3.392 2.088 -5.007 1.00 0.00 3 CYS L O 7
ATOM 4705 N N . SER A 1 4 ? 4.537 3.960 -5.057 1.00 0.00 4 SER L N 7
ATOM 4706 C CA . SER A 1 4 ? 5.826 3.224 -4.924 1.00 0.00 4 SER L CA 7
ATOM 4707 C C . SER A 1 4 ? 6.073 2.904 -3.448 1.00 0.00 4 SER L C 7
ATOM 4708 O O . SER A 1 4 ? 6.835 2.019 -3.114 1.00 0.00 4 SER L O 7
ATOM 4716 N N . GLU A 1 5 ? 5.433 3.618 -2.563 1.00 0.00 5 GLU L N 7
ATOM 4717 C CA . GLU A 1 5 ? 5.629 3.357 -1.110 1.00 0.00 5 GLU L CA 7
ATOM 4718 C C . GLU A 1 5 ? 4.992 2.016 -0.741 1.00 0.00 5 GLU L C 7
ATOM 4719 O O . GLU A 1 5 ? 3.834 1.947 -0.378 1.00 0.00 5 GLU L O 7
ATOM 4731 N N . CYS A 1 6 ? 5.739 0.951 -0.834 1.00 0.00 6 CYS L N 7
ATOM 4732 C CA . CYS A 1 6 ? 5.179 -0.387 -0.490 1.00 0.00 6 CYS L CA 7
ATOM 4733 C C . CYS A 1 6 ? 5.245 -0.596 1.025 1.00 0.00 6 CYS L C 7
ATOM 4734 O O . CYS A 1 6 ? 6.297 -0.509 1.628 1.00 0.00 6 CYS L O 7
ATOM 4741 N N . VAL A 1 7 ? 4.130 -0.874 1.643 1.00 0.00 7 VAL L N 7
ATOM 4742 C CA . VAL A 1 7 ? 4.130 -1.092 3.118 1.00 0.00 7 VAL L CA 7
ATOM 4743 C C . VAL A 1 7 ? 3.412 -2.402 3.441 1.00 0.00 7 VAL L C 7
ATOM 4744 O O . VAL A 1 7 ? 2.205 -2.444 3.575 1.00 0.00 7 VAL L O 7
ATOM 4757 N N . CYS A 1 8 ? 4.144 -3.474 3.570 1.00 0.00 8 CYS L N 7
ATOM 4758 C CA . CYS A 1 8 ? 3.507 -4.785 3.886 1.00 0.00 8 CYS L CA 7
ATOM 4759 C C . CYS A 1 8 ? 4.542 -5.702 4.544 1.00 0.00 8 CYS L C 7
ATOM 4760 O O . CYS A 1 8 ? 4.888 -6.733 4.002 1.00 0.00 8 CYS L O 7
ATOM 4767 N N . PRO A 1 9 ? 5.008 -5.291 5.697 1.00 0.00 9 PRO L N 7
ATOM 4768 C CA . PRO A 1 9 ? 6.014 -6.047 6.464 1.00 0.00 9 PRO L CA 7
ATOM 4769 C C . PRO A 1 9 ? 5.367 -7.225 7.200 1.00 0.00 9 PRO L C 7
ATOM 4770 O O . PRO A 1 9 ? 4.532 -7.047 8.065 1.00 0.00 9 PRO L O 7
ATOM 4781 N N . LEU A 1 10 ? 5.750 -8.427 6.862 1.00 0.00 10 LEU L N 7
ATOM 4782 C CA . LEU A 1 10 ? 5.166 -9.620 7.539 1.00 0.00 10 LEU L CA 7
ATOM 4783 C C . LEU A 1 10 ? 3.770 -9.897 6.980 1.00 0.00 10 LEU L C 7
ATOM 4784 O O . LEU A 1 10 ? 2.799 -9.281 7.371 1.00 0.00 10 LEU L O 7
ATOM 4800 N N . ARG A 1 11 ? 3.662 -10.823 6.066 1.00 0.00 11 ARG L N 7
ATOM 4801 C CA . ARG A 1 11 ? 2.334 -11.143 5.480 1.00 0.00 11 ARG L CA 7
ATOM 4802 C C . ARG A 1 11 ? 1.379 -11.590 6.592 1.00 0.00 11 ARG L C 7
ATOM 4803 O O . ARG A 1 11 ? 0.879 -10.730 7.297 1.00 0.00 11 ARG L O 7
ATOM 4825 N N . GLU B 2 1 ? 6.912 -8.571 -1.639 1.00 0.00 1 GLU H N 7
ATOM 4826 C CA . GLU B 2 1 ? 6.731 -8.610 -0.161 1.00 0.00 1 GLU H CA 7
ATOM 4827 C C . GLU B 2 1 ? 5.344 -9.161 0.169 1.00 0.00 1 GLU H C 7
ATOM 4828 O O . GLU B 2 1 ? 5.206 -10.186 0.808 1.00 0.00 1 GLU H O 7
ATOM 4842 N N . GLU B 2 2 ? 4.317 -8.489 -0.264 1.00 0.00 2 GLU H N 7
ATOM 4843 C CA . GLU B 2 2 ? 2.935 -8.969 0.018 1.00 0.00 2 GLU H CA 7
ATOM 4844 C C . GLU B 2 2 ? 2.078 -8.818 -1.238 1.00 0.00 2 GLU H C 7
ATOM 4845 O O . GLU B 2 2 ? 2.339 -7.988 -2.085 1.00 0.00 2 GLU H O 7
ATOM 4857 N N . TYR B 2 3 ? 1.052 -9.612 -1.359 1.00 0.00 3 TYR H N 7
ATOM 4858 C CA . TYR B 2 3 ? 0.169 -9.515 -2.550 1.00 0.00 3 TYR H CA 7
ATOM 4859 C C . TYR B 2 3 ? -0.434 -8.102 -2.613 1.00 0.00 3 TYR H C 7
ATOM 4860 O O . TYR B 2 3 ? -0.029 -7.277 -3.407 1.00 0.00 3 TYR H O 7
ATOM 4878 N N . LYS B 2 4 ? -1.402 -7.826 -1.781 1.00 0.00 4 LYS H N 7
ATOM 4879 C CA . LYS B 2 4 ? -2.037 -6.479 -1.785 1.00 0.00 4 LYS H CA 7
ATOM 4880 C C . LYS B 2 4 ? -1.306 -5.580 -0.792 1.00 0.00 4 LYS H C 7
ATOM 4881 O O . LYS B 2 4 ? -1.874 -5.117 0.177 1.00 0.00 4 LYS H O 7
ATOM 4900 N N . CYS B 2 5 ? -0.046 -5.339 -1.024 1.00 0.00 5 CYS H N 7
ATOM 4901 C CA . CYS B 2 5 ? 0.734 -4.477 -0.093 1.00 0.00 5 CYS H CA 7
ATOM 4902 C C . CYS B 2 5 ? -0.112 -3.270 0.318 1.00 0.00 5 CYS H C 7
ATOM 4903 O O . CYS B 2 5 ? -1.113 -2.963 -0.299 1.00 0.00 5 CYS H O 7
ATOM 4910 N N . TYR B 2 6 ? 0.276 -2.585 1.360 1.00 0.00 6 TYR H N 7
ATOM 4911 C CA . TYR B 2 6 ? -0.516 -1.403 1.808 1.00 0.00 6 TYR H CA 7
ATOM 4912 C C . TYR B 2 6 ? 0.073 -0.127 1.202 1.00 0.00 6 TYR H C 7
ATOM 4913 O O . TYR B 2 6 ? 1.185 0.257 1.503 1.00 0.00 6 TYR H O 7
ATOM 4931 N N . CYS B 2 7 ? -0.666 0.535 0.353 1.00 0.00 7 CYS H N 7
ATOM 4932 C CA . CYS B 2 7 ? -0.148 1.789 -0.265 1.00 0.00 7 CYS H CA 7
ATOM 4933 C C . CYS B 2 7 ? -0.139 2.905 0.781 1.00 0.00 7 CYS H C 7
ATOM 4934 O O . CYS B 2 7 ? -1.177 3.339 1.249 1.00 0.00 7 CYS H O 7
ATOM 4941 N N . THR B 2 8 ? 1.023 3.371 1.156 1.00 0.00 8 THR H N 7
ATOM 4942 C CA . THR B 2 8 ? 1.094 4.456 2.174 1.00 0.00 8 THR H CA 7
ATOM 4943 C C . THR B 2 8 ? 2.018 5.572 1.683 1.00 0.00 8 THR H C 7
ATOM 4944 O O . THR B 2 8 ? 2.486 6.384 2.455 1.00 0.00 8 THR H O 7
ATOM 4955 N N . ASP B 2 9 ? 2.285 5.623 0.407 1.00 0.00 9 ASP H N 7
ATOM 4956 C CA . ASP B 2 9 ? 3.176 6.694 -0.118 1.00 0.00 9 ASP H CA 7
ATOM 4957 C C . ASP B 2 9 ? 2.594 8.056 0.258 1.00 0.00 9 ASP H C 7
ATOM 4958 O O . ASP B 2 9 ? 1.448 8.162 0.647 1.00 0.00 9 ASP H O 7
ATOM 4967 N N . THR B 2 10 ? 3.368 9.099 0.149 1.00 0.00 10 THR H N 7
ATOM 4968 C CA . THR B 2 10 ? 2.841 10.445 0.508 1.00 0.00 10 THR H CA 7
ATOM 4969 C C . THR B 2 10 ? 2.600 11.256 -0.764 1.00 0.00 10 THR H C 7
ATOM 4970 O O . THR B 2 10 ? 3.218 11.026 -1.784 1.00 0.00 10 THR H O 7
ATOM 4981 N N . TYR B 2 11 ? 1.700 12.203 -0.719 1.00 0.00 11 TYR H N 7
ATOM 4982 C CA . TYR B 2 11 ? 1.431 13.015 -1.950 1.00 0.00 11 TYR H CA 7
ATOM 4983 C C . TYR B 2 11 ? 1.063 14.454 -1.582 1.00 0.00 11 TYR H C 7
ATOM 4984 O O . TYR B 2 11 ? 1.085 14.844 -0.435 1.00 0.00 11 TYR H O 7
ATOM 5002 N N . SER B 2 12 ? 0.707 15.243 -2.556 1.00 0.00 12 SER H N 7
ATOM 5003 C CA . SER B 2 12 ? 0.315 16.648 -2.269 1.00 0.00 12 SER H CA 7
ATOM 5004 C C . SER B 2 12 ? -1.213 16.737 -2.298 1.00 0.00 12 SER H C 7
ATOM 5005 O O . SER B 2 12 ? -1.787 17.808 -2.281 1.00 0.00 12 SER H O 7
ATOM 5013 N N . ASP B 2 13 ? -1.874 15.608 -2.342 1.00 0.00 13 ASP H N 7
ATOM 5014 C CA . ASP B 2 13 ? -3.366 15.607 -2.376 1.00 0.00 13 ASP H CA 7
ATOM 5015 C C . ASP B 2 13 ? -3.866 14.161 -2.455 1.00 0.00 13 ASP H C 7
ATOM 5016 O O . ASP B 2 13 ? -3.298 13.339 -3.145 1.00 0.00 13 ASP H O 7
ATOM 5025 N N . CYS B 2 14 ? -4.924 13.840 -1.756 1.00 0.00 14 CYS H N 7
ATOM 5026 C CA . CYS B 2 14 ? -5.444 12.443 -1.805 1.00 0.00 14 CYS H CA 7
ATOM 5027 C C . CYS B 2 14 ? -5.542 11.997 -3.271 1.00 0.00 14 CYS H C 7
ATOM 5028 O O . CYS B 2 14 ? -6.218 12.629 -4.059 1.00 0.00 14 CYS H O 7
ATOM 5035 N N . PRO B 2 15 ? -4.853 10.932 -3.598 1.00 0.00 15 PRO H N 7
ATOM 5036 C CA . PRO B 2 15 ? -4.835 10.393 -4.968 1.00 0.00 15 PRO H CA 7
ATOM 5037 C C . PRO B 2 15 ? -6.112 9.619 -5.283 1.00 0.00 15 PRO H C 7
ATOM 5038 O O . PRO B 2 15 ? -6.771 9.098 -4.406 1.00 0.00 15 PRO H O 7
ATOM 5049 N N . GLY B 2 16 ? -6.463 9.547 -6.539 1.00 0.00 16 GLY H N 7
ATOM 5050 C CA . GLY B 2 16 ? -7.691 8.809 -6.929 1.00 0.00 16 GLY H CA 7
ATOM 5051 C C . GLY B 2 16 ? -7.519 7.343 -6.549 1.00 0.00 16 GLY H C 7
ATOM 5052 O O . GLY B 2 16 ? -8.468 6.659 -6.221 1.00 0.00 16 GLY H O 7
ATOM 5056 N N . PHE B 2 17 ? -6.308 6.854 -6.579 1.00 0.00 17 PHE H N 7
ATOM 5057 C CA . PHE B 2 17 ? -6.084 5.435 -6.204 1.00 0.00 17 PHE H CA 7
ATOM 5058 C C . PHE B 2 17 ? -6.173 5.312 -4.683 1.00 0.00 17 PHE H C 7
ATOM 5059 O O . PHE B 2 17 ? -6.423 4.247 -4.153 1.00 0.00 17 PHE H O 7
ATOM 5076 N N . CYS B 2 18 ? -5.997 6.398 -3.972 1.00 0.00 18 CYS H N 7
ATOM 5077 C CA . CYS B 2 18 ? -6.105 6.328 -2.487 1.00 0.00 18 CYS H CA 7
ATOM 5078 C C . CYS B 2 18 ? -7.179 7.308 -2.018 1.00 0.00 18 CYS H C 7
ATOM 5079 O O . CYS B 2 18 ? -6.889 8.377 -1.523 1.00 0.00 18 CYS H O 7
ATOM 5086 N N . LYS B 2 19 ? -8.422 6.946 -2.180 1.00 0.00 19 LYS H N 7
ATOM 5087 C CA . LYS B 2 19 ? -9.534 7.843 -1.756 1.00 0.00 19 LYS H CA 7
ATOM 5088 C C . LYS B 2 19 ? -9.494 8.049 -0.238 1.00 0.00 19 LYS H C 7
ATOM 5089 O O . LYS B 2 19 ? -10.214 8.864 0.305 1.00 0.00 19 LYS H O 7
ATOM 5108 N N . THR B 2 20 ? -8.664 7.318 0.453 1.00 0.00 20 THR H N 7
ATOM 5109 C CA . THR B 2 20 ? -8.585 7.475 1.933 1.00 0.00 20 THR H CA 7
ATOM 5110 C C . THR B 2 20 ? -7.155 7.847 2.326 1.00 0.00 20 THR H C 7
ATOM 5111 O O . THR B 2 20 ? -6.259 7.027 2.300 1.00 0.00 20 THR H O 7
ATOM 5122 N N . CYS B 2 21 ? -6.934 9.081 2.688 1.00 0.00 21 CYS H N 7
ATOM 5123 C CA . CYS B 2 21 ? -5.561 9.510 3.080 1.00 0.00 21 CYS H CA 7
ATOM 5124 C C . CYS B 2 21 ? -5.656 10.744 3.978 1.00 0.00 21 CYS H C 7
ATOM 5125 O O . CYS B 2 21 ? -6.725 11.134 4.402 1.00 0.00 21 CYS H O 7
ATOM 5132 N N . LYS B 2 22 ? -4.546 11.360 4.274 1.00 0.00 22 LYS H N 7
ATOM 5133 C CA . LYS B 2 22 ? -4.576 12.567 5.146 1.00 0.00 22 LYS H CA 7
ATOM 5134 C C . LYS B 2 22 ? -3.350 13.434 4.860 1.00 0.00 22 LYS H C 7
ATOM 5135 O O . LYS B 2 22 ? -2.270 12.938 4.610 1.00 0.00 22 LYS H O 7
ATOM 5154 N N . ALA B 2 23 ? -3.511 14.730 4.890 1.00 0.00 23 ALA H N 7
ATOM 5155 C CA . ALA B 2 23 ? -2.359 15.630 4.617 1.00 0.00 23 ALA H CA 7
ATOM 5156 C C . ALA B 2 23 ? -1.683 16.010 5.935 1.00 0.00 23 ALA H C 7
ATOM 5157 O O . ALA B 2 23 ? -2.229 16.744 6.735 1.00 0.00 23 ALA H O 7
ATOM 5164 N N . GLU B 2 24 ? -0.497 15.519 6.168 1.00 0.00 24 GLU H N 7
ATOM 5165 C CA . GLU B 2 24 ? 0.213 15.859 7.433 1.00 0.00 24 GLU H CA 7
ATOM 5166 C C . GLU B 2 24 ? 1.629 16.337 7.108 1.00 0.00 24 GLU H C 7
ATOM 5167 O O . GLU B 2 24 ? 2.186 16.007 6.082 1.00 0.00 24 GLU H O 7
ATOM 5179 N N . PHE B 2 25 ? 2.209 17.121 7.977 1.00 0.00 25 PHE H N 7
ATOM 5180 C CA . PHE B 2 25 ? 3.592 17.644 7.736 1.00 0.00 25 PHE H CA 7
ATOM 5181 C C . PHE B 2 25 ? 3.696 18.263 6.335 1.00 0.00 25 PHE H C 7
ATOM 5182 O O . PHE B 2 25 ? 4.778 18.486 5.833 1.00 0.00 25 PHE H O 7
ATOM 5199 N N . GLY B 2 26 ? 2.590 18.571 5.707 1.00 0.00 26 GLY H N 7
ATOM 5200 C CA . GLY B 2 26 ? 2.660 19.205 4.358 1.00 0.00 26 GLY H CA 7
ATOM 5201 C C . GLY B 2 26 ? 2.451 18.175 3.241 1.00 0.00 26 GLY H C 7
ATOM 5202 O O . GLY B 2 26 ? 2.020 18.513 2.156 1.00 0.00 26 GLY H O 7
ATOM 5206 N N . LYS B 2 27 ? 2.759 16.929 3.475 1.00 0.00 27 LYS H N 7
ATOM 5207 C CA . LYS B 2 27 ? 2.578 15.914 2.400 1.00 0.00 27 LYS H CA 7
ATOM 5208 C C . LYS B 2 27 ? 1.296 15.121 2.649 1.00 0.00 27 LYS H C 7
ATOM 5209 O O . LYS B 2 27 ? 0.503 15.453 3.508 1.00 0.00 27 LYS H O 7
ATOM 5228 N N . TYR B 2 28 ? 1.092 14.071 1.905 1.00 0.00 28 TYR H N 7
ATOM 5229 C CA . TYR B 2 28 ? -0.132 13.250 2.098 1.00 0.00 28 TYR H CA 7
ATOM 5230 C C . TYR B 2 28 ? 0.271 11.860 2.557 1.00 0.00 28 TYR H C 7
ATOM 5231 O O . TYR B 2 28 ? 1.437 11.536 2.609 1.00 0.00 28 TYR H O 7
ATOM 5249 N N . ILE B 2 29 ? -0.681 11.030 2.870 1.00 0.00 29 ILE H N 7
ATOM 5250 C CA . ILE B 2 29 ? -0.346 9.651 3.305 1.00 0.00 29 ILE H CA 7
ATOM 5251 C C . ILE B 2 29 ? -1.470 8.707 2.873 1.00 0.00 29 ILE H C 7
ATOM 5252 O O . ILE B 2 29 ? -2.617 8.895 3.222 1.00 0.00 29 ILE H O 7
ATOM 5268 N N . CYS B 2 30 ? -1.151 7.699 2.110 1.00 0.00 30 CYS H N 7
ATOM 5269 C CA . CYS B 2 30 ? -2.201 6.751 1.642 1.00 0.00 30 CYS H CA 7
ATOM 5270 C C . CYS B 2 30 ? -2.493 5.708 2.720 1.00 0.00 30 CYS H C 7
ATOM 5271 O O . CYS B 2 30 ? -1.608 5.227 3.397 1.00 0.00 30 CYS H O 7
ATOM 5278 N N . LEU B 2 31 ? -3.732 5.348 2.870 1.00 0.00 31 LEU H N 7
ATOM 5279 C CA . LEU B 2 31 ? -4.097 4.323 3.883 1.00 0.00 31 LEU H CA 7
ATOM 5280 C C . LEU B 2 31 ? -4.920 3.247 3.183 1.00 0.00 31 LEU H C 7
ATOM 5281 O O . LEU B 2 31 ? -5.905 2.763 3.705 1.00 0.00 31 LEU H O 7
ATOM 5297 N N . ASP B 2 32 ? -4.530 2.884 1.991 1.00 0.00 32 ASP H N 7
ATOM 5298 C CA . ASP B 2 32 ? -5.302 1.853 1.241 1.00 0.00 32 ASP H CA 7
ATOM 5299 C C . ASP B 2 32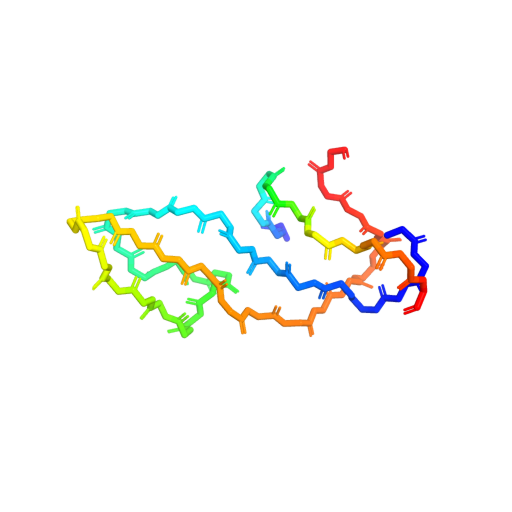 ? -4.429 0.626 0.980 1.00 0.00 32 ASP H C 7
ATOM 5300 O O . ASP B 2 32 ? -3.255 0.603 1.292 1.00 0.00 32 ASP H O 7
ATOM 5309 N N . LEU B 2 33 ? -5.003 -0.394 0.402 1.00 0.00 33 LEU H N 7
ATOM 5310 C CA . LEU B 2 33 ? -4.225 -1.628 0.102 1.00 0.00 33 LEU H CA 7
ATOM 5311 C C . LEU B 2 33 ? -4.286 -1.898 -1.400 1.00 0.00 33 LEU H C 7
ATOM 5312 O O . LEU B 2 33 ? -5.330 -2.199 -1.944 1.00 0.00 33 LEU H O 7
ATOM 5328 N N . ILE B 2 34 ? -3.179 -1.787 -2.079 1.00 0.00 34 ILE H N 7
ATOM 5329 C CA . ILE B 2 34 ? -3.180 -2.031 -3.547 1.00 0.00 34 ILE H CA 7
ATOM 5330 C C . ILE B 2 34 ? -1.806 -2.543 -3.977 1.00 0.00 34 ILE H C 7
ATOM 5331 O O . ILE B 2 34 ? -0.814 -2.322 -3.312 1.00 0.00 34 ILE H O 7
ATOM 5347 N N . SER B 2 35 ? -1.739 -3.226 -5.086 1.00 0.00 35 SER H N 7
ATOM 5348 C CA . SER B 2 35 ? -0.429 -3.752 -5.559 1.00 0.00 35 SER H CA 7
ATOM 5349 C C . SER B 2 35 ? -0.647 -4.623 -6.803 1.00 0.00 35 SER H C 7
ATOM 5350 O O . SER B 2 35 ? -1.351 -5.611 -6.743 1.00 0.00 35 SER H O 7
ATOM 5358 N N . PRO B 2 36 ? -0.034 -4.236 -7.896 1.00 0.00 36 PRO H N 7
ATOM 5359 C CA . PRO B 2 36 ? -0.147 -4.973 -9.166 1.00 0.00 36 PRO H CA 7
ATOM 5360 C C . PRO B 2 36 ? 0.746 -6.217 -9.134 1.00 0.00 36 PRO H C 7
ATOM 5361 O O . PRO B 2 36 ? 0.372 -7.275 -9.600 1.00 0.00 36 PRO H O 7
ATOM 5372 N N . ASN B 2 37 ? 1.920 -6.096 -8.581 1.00 0.00 37 ASN H N 7
ATOM 5373 C CA . ASN B 2 37 ? 2.838 -7.267 -8.509 1.00 0.00 37 ASN H CA 7
ATOM 5374 C C . ASN B 2 37 ? 3.663 -7.177 -7.226 1.00 0.00 37 ASN H C 7
ATOM 5375 O O . ASN B 2 37 ? 3.591 -8.032 -6.365 1.00 0.00 37 ASN H O 7
ATOM 5386 N N . ASP B 2 38 ? 4.447 -6.143 -7.089 1.00 0.00 38 ASP H N 7
ATOM 5387 C CA . ASP B 2 38 ? 5.276 -5.990 -5.861 1.00 0.00 38 ASP H CA 7
ATOM 5388 C C . ASP B 2 38 ? 5.426 -4.503 -5.533 1.00 0.00 38 ASP H C 7
ATOM 5389 O O . ASP B 2 38 ? 5.007 -4.042 -4.491 1.00 0.00 38 ASP H O 7
ATOM 5398 N N . CYS B 2 39 ? 6.021 -3.749 -6.418 1.00 0.00 39 CYS H N 7
ATOM 5399 C CA . CYS B 2 39 ? 6.197 -2.291 -6.159 1.00 0.00 39 CYS H CA 7
ATOM 5400 C C . CYS B 2 39 ? 6.199 -1.535 -7.489 1.00 0.00 39 CYS H C 7
ATOM 5401 O O . CYS B 2 39 ? 6.663 -2.034 -8.495 1.00 0.00 39 CYS H O 7
ATOM 5408 N N . VAL B 2 40 ? 5.682 -0.336 -7.506 1.00 0.00 40 VAL H N 7
ATOM 5409 C CA . VAL B 2 40 ? 5.657 0.443 -8.777 1.00 0.00 40 VAL H CA 7
ATOM 5410 C C . VAL B 2 40 ? 6.769 1.486 -8.758 1.00 0.00 40 VAL H C 7
ATOM 5411 O O . VAL B 2 40 ? 6.608 2.598 -9.222 1.00 0.00 40 VAL H O 7
ATOM 5424 N N . LYS B 2 41 ? 7.893 1.129 -8.226 1.00 0.00 41 LYS H N 7
ATOM 5425 C CA . LYS B 2 41 ? 9.035 2.085 -8.167 1.00 0.00 41 LYS H CA 7
ATOM 5426 C C . LYS B 2 41 ? 9.241 2.717 -9.544 1.00 0.00 41 LYS H C 7
ATOM 5427 O O . LYS B 2 41 ? 10.050 2.200 -10.298 1.00 0.00 41 LYS H O 7
ATOM 5447 N N . THR A 1 1 ? -0.119 2.625 -12.966 1.00 0.00 1 THR L N 8
ATOM 5448 C CA . THR A 1 1 ? 0.227 3.931 -12.336 1.00 0.00 1 THR L CA 8
ATOM 5449 C C . THR A 1 1 ? -0.218 3.923 -10.872 1.00 0.00 1 THR L C 8
ATOM 5450 O O . THR A 1 1 ? -0.909 4.814 -10.419 1.00 0.00 1 THR L O 8
ATOM 5463 N N . ALA A 1 2 ? 0.174 2.925 -10.130 1.00 0.00 2 ALA L N 8
ATOM 5464 C CA . ALA A 1 2 ? -0.225 2.861 -8.696 1.00 0.00 2 ALA L CA 8
ATOM 5465 C C . ALA A 1 2 ? 0.892 3.446 -7.829 1.00 0.00 2 ALA L C 8
ATOM 5466 O O . ALA A 1 2 ? 2.026 3.555 -8.253 1.00 0.00 2 ALA L O 8
ATOM 5473 N N . CYS A 1 3 ? 0.583 3.828 -6.620 1.00 0.00 3 CYS L N 8
ATOM 5474 C CA . CYS A 1 3 ? 1.628 4.405 -5.735 1.00 0.00 3 CYS L CA 8
ATOM 5475 C C . CYS A 1 3 ? 2.832 3.463 -5.685 1.00 0.00 3 CYS L C 8
ATOM 5476 O O . CYS A 1 3 ? 2.739 2.302 -6.031 1.00 0.00 3 CYS L O 8
ATOM 5483 N N . SER A 1 4 ? 3.965 3.955 -5.262 1.00 0.00 4 SER L N 8
ATOM 5484 C CA . SER A 1 4 ? 5.175 3.089 -5.197 1.00 0.00 4 SER L CA 8
ATOM 5485 C C . SER A 1 4 ? 5.517 2.786 -3.737 1.00 0.00 4 SER L C 8
ATOM 5486 O O . SER A 1 4 ? 6.325 1.927 -3.446 1.00 0.00 4 SER L O 8
ATOM 5494 N N . GLU A 1 5 ? 4.913 3.484 -2.816 1.00 0.00 5 GLU L N 8
ATOM 5495 C CA . GLU A 1 5 ? 5.211 3.232 -1.378 1.00 0.00 5 GLU L CA 8
ATOM 5496 C C . GLU A 1 5 ? 4.388 2.039 -0.885 1.00 0.00 5 GLU L C 8
ATOM 5497 O O . GLU A 1 5 ? 3.382 2.199 -0.223 1.00 0.00 5 GLU L O 8
ATOM 5509 N N . CYS A 1 6 ? 4.811 0.845 -1.198 1.00 0.00 6 CYS L N 8
ATOM 5510 C CA . CYS A 1 6 ? 4.054 -0.356 -0.742 1.00 0.00 6 CYS L CA 8
ATOM 5511 C C . CYS A 1 6 ? 4.556 -0.772 0.642 1.00 0.00 6 CYS L C 8
ATOM 5512 O O . CYS A 1 6 ? 5.729 -1.020 0.837 1.00 0.00 6 CYS L O 8
ATOM 5519 N N . VAL A 1 7 ? 3.679 -0.845 1.608 1.00 0.00 7 VAL L N 8
ATOM 5520 C CA . VAL A 1 7 ? 4.113 -1.239 2.979 1.00 0.00 7 VAL L CA 8
ATOM 5521 C C . VAL A 1 7 ? 3.566 -2.627 3.318 1.00 0.00 7 VAL L C 8
ATOM 5522 O O . VAL A 1 7 ? 2.393 -2.796 3.583 1.00 0.00 7 VAL L O 8
ATOM 5535 N N . CYS A 1 8 ? 4.410 -3.621 3.314 1.00 0.00 8 CYS L N 8
ATOM 5536 C CA . CYS A 1 8 ? 3.946 -4.999 3.639 1.00 0.00 8 CYS L CA 8
ATOM 5537 C C . CYS A 1 8 ? 5.162 -5.916 3.802 1.00 0.00 8 CYS L C 8
ATOM 5538 O O . CYS A 1 8 ? 5.639 -6.488 2.843 1.00 0.00 8 CYS L O 8
ATOM 5545 N N . PRO A 1 9 ? 5.630 -6.024 5.021 1.00 0.00 9 PRO L N 8
ATOM 5546 C CA . PRO A 1 9 ? 6.796 -6.861 5.353 1.00 0.00 9 PRO L CA 8
ATOM 5547 C C . PRO A 1 9 ? 6.402 -8.340 5.403 1.00 0.00 9 PRO L C 8
ATOM 5548 O O . PRO A 1 9 ? 6.113 -8.881 6.451 1.00 0.00 9 PRO L O 8
ATOM 5559 N N . LEU A 1 10 ? 6.391 -8.997 4.275 1.00 0.00 10 LEU L N 8
ATOM 5560 C CA . LEU A 1 10 ? 6.019 -10.440 4.255 1.00 0.00 10 LEU L CA 8
ATOM 5561 C C . LEU A 1 10 ? 7.141 -11.239 3.589 1.00 0.00 10 LEU L C 8
ATOM 5562 O O . LEU A 1 10 ? 7.389 -11.110 2.406 1.00 0.00 10 LEU L O 8
ATOM 5578 N N . ARG A 1 11 ? 7.824 -12.063 4.336 1.00 0.00 11 ARG L N 8
ATOM 5579 C CA . ARG A 1 11 ? 8.926 -12.866 3.746 1.00 0.00 11 ARG L CA 8
ATOM 5580 C C . ARG A 1 11 ? 8.363 -13.794 2.667 1.00 0.00 11 ARG L C 8
ATOM 5581 O O . ARG A 1 11 ? 8.673 -13.577 1.507 1.00 0.00 11 ARG L O 8
ATOM 5603 N N . GLU B 2 1 ? 4.369 -7.959 -0.436 1.00 0.00 1 GLU H N 8
ATOM 5604 C CA . GLU B 2 1 ? 5.170 -9.188 -0.698 1.00 0.00 1 GLU H CA 8
ATOM 5605 C C . GLU B 2 1 ? 4.246 -10.407 -0.704 1.00 0.00 1 GLU H C 8
ATOM 5606 O O . GLU B 2 1 ? 4.296 -11.233 -1.593 1.00 0.00 1 GLU H O 8
ATOM 5620 N N . GLU B 2 2 ? 3.403 -10.523 0.281 1.00 0.00 2 GLU H N 8
ATOM 5621 C CA . GLU B 2 2 ? 2.471 -11.684 0.337 1.00 0.00 2 GLU H CA 8
ATOM 5622 C C . GLU B 2 2 ? 1.066 -11.186 0.668 1.00 0.00 2 GLU H C 8
ATOM 5623 O O . GLU B 2 2 ? 0.403 -11.702 1.547 1.00 0.00 2 GLU H O 8
ATOM 5635 N N . TYR B 2 3 ? 0.610 -10.184 -0.026 1.00 0.00 3 TYR H N 8
ATOM 5636 C CA . TYR B 2 3 ? -0.747 -9.644 0.247 1.00 0.00 3 TYR H CA 8
ATOM 5637 C C . TYR B 2 3 ? -0.979 -8.418 -0.638 1.00 0.00 3 TYR H C 8
ATOM 5638 O O . TYR B 2 3 ? -0.155 -8.075 -1.461 1.00 0.00 3 TYR H O 8
ATOM 5656 N N . LYS B 2 4 ? -2.087 -7.752 -0.475 1.00 0.00 4 LYS H N 8
ATOM 5657 C CA . LYS B 2 4 ? -2.353 -6.548 -1.310 1.00 0.00 4 LYS H CA 8
ATOM 5658 C C . LYS B 2 4 ? -1.382 -5.437 -0.911 1.00 0.00 4 LYS H C 8
ATOM 5659 O O . LYS B 2 4 ? -0.971 -4.639 -1.727 1.00 0.00 4 LYS H O 8
ATOM 5678 N N . CYS B 2 5 ? -1.017 -5.387 0.343 1.00 0.00 5 CYS H N 8
ATOM 5679 C CA . CYS B 2 5 ? -0.074 -4.337 0.829 1.00 0.00 5 CYS H CA 8
ATOM 5680 C C . CYS B 2 5 ? -0.857 -3.065 1.152 1.00 0.00 5 CYS H C 8
ATOM 5681 O O . CYS B 2 5 ? -1.967 -2.874 0.694 1.00 0.00 5 CYS H O 8
ATOM 5688 N N . TYR B 2 6 ? -0.295 -2.198 1.948 1.00 0.00 6 TYR H N 8
ATOM 5689 C CA . TYR B 2 6 ? -1.017 -0.945 2.309 1.00 0.00 6 TYR H CA 8
ATOM 5690 C C . TYR B 2 6 ? -0.395 0.239 1.570 1.00 0.00 6 TYR H C 8
ATOM 5691 O O . TYR B 2 6 ? 0.682 0.694 1.899 1.00 0.00 6 TYR H O 8
ATOM 5709 N N . CYS B 2 7 ? -1.073 0.750 0.580 1.00 0.00 7 CYS H N 8
ATOM 5710 C CA . CYS B 2 7 ? -0.528 1.914 -0.172 1.00 0.00 7 CYS H CA 8
ATOM 5711 C C . CYS B 2 7 ? -0.549 3.141 0.737 1.00 0.00 7 CYS H C 8
ATOM 5712 O O . CYS B 2 7 ? -1.602 3.640 1.101 1.00 0.00 7 CYS H O 8
ATOM 5719 N N . THR B 2 8 ? 0.606 3.623 1.122 1.00 0.00 8 THR H N 8
ATOM 5720 C CA . THR B 2 8 ? 0.654 4.807 2.022 1.00 0.00 8 THR H CA 8
ATOM 5721 C C . THR B 2 8 ? 1.580 5.878 1.447 1.00 0.00 8 THR H C 8
ATOM 5722 O O . THR B 2 8 ? 2.020 6.766 2.150 1.00 0.00 8 THR H O 8
ATOM 5733 N N . ASP B 2 9 ? 1.873 5.819 0.180 1.00 0.00 9 ASP H N 8
ATOM 5734 C CA . ASP B 2 9 ? 2.759 6.858 -0.410 1.00 0.00 9 ASP H CA 8
ATOM 5735 C C . ASP B 2 9 ? 2.266 8.231 0.049 1.00 0.00 9 ASP H C 8
ATOM 5736 O O . ASP B 2 9 ? 1.118 8.392 0.413 1.00 0.00 9 ASP H O 8
ATOM 5745 N N . THR B 2 10 ? 3.113 9.221 0.044 1.00 0.00 10 THR H N 8
ATOM 5746 C CA . THR B 2 10 ? 2.665 10.568 0.493 1.00 0.00 10 THR H CA 8
ATOM 5747 C C . THR B 2 10 ? 2.445 11.472 -0.719 1.00 0.00 10 THR H C 8
ATOM 5748 O O . THR B 2 10 ? 2.978 11.237 -1.785 1.00 0.00 10 THR H O 8
ATOM 5759 N N . TYR B 2 11 ? 1.650 12.500 -0.573 1.00 0.00 11 TYR H N 8
ATOM 5760 C CA . TYR B 2 11 ? 1.395 13.398 -1.741 1.00 0.00 11 TYR H CA 8
ATOM 5761 C C . TYR B 2 11 ? 1.141 14.837 -1.285 1.00 0.00 11 TYR H C 8
ATOM 5762 O O . TYR B 2 11 ? 1.222 15.162 -0.119 1.00 0.00 11 TYR H O 8
ATOM 5780 N N . SER B 2 12 ? 0.811 15.695 -2.208 1.00 0.00 12 SER H N 8
ATOM 5781 C CA . SER B 2 12 ? 0.520 17.108 -1.848 1.00 0.00 12 SER H CA 8
ATOM 5782 C C . SER B 2 12 ? -0.992 17.332 -1.953 1.00 0.00 12 SER H C 8
ATOM 5783 O O . SER B 2 12 ? -1.479 18.437 -1.823 1.00 0.00 12 SER H O 8
ATOM 5791 N N . ASP B 2 13 ? -1.734 16.280 -2.188 1.00 0.00 13 ASP H N 8
ATOM 5792 C CA . ASP B 2 13 ? -3.214 16.408 -2.306 1.00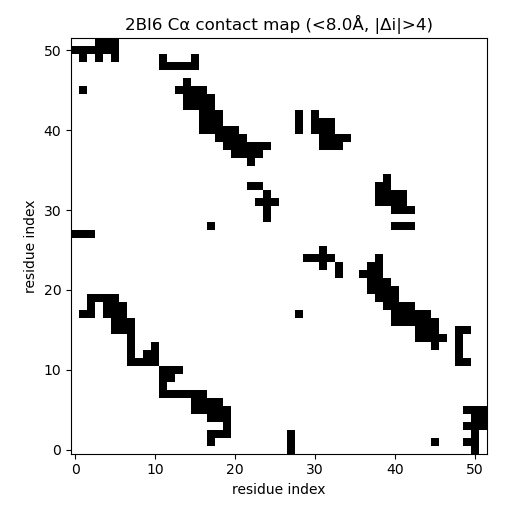 0.00 13 ASP H CA 8
ATOM 5793 C C . ASP B 2 13 ? -3.838 15.011 -2.268 1.00 0.00 13 ASP H C 8
ATOM 5794 O O . ASP B 2 13 ? -3.157 14.027 -2.058 1.00 0.00 13 ASP H O 8
ATOM 5803 N N . CYS B 2 14 ? -5.125 14.907 -2.471 1.00 0.00 14 CYS H N 8
ATOM 5804 C CA . CYS B 2 14 ? -5.765 13.560 -2.445 1.00 0.00 14 CYS H CA 8
ATOM 5805 C C . CYS B 2 14 ? -5.693 12.939 -3.846 1.00 0.00 14 CYS H C 8
ATOM 5806 O O . CYS B 2 14 ? -6.229 13.487 -4.789 1.00 0.00 14 CYS H O 8
ATOM 5813 N N . PRO B 2 15 ? -5.023 11.817 -3.945 1.00 0.00 15 PRO H N 8
ATOM 5814 C CA . PRO B 2 15 ? -4.855 11.104 -5.222 1.00 0.00 15 PRO H CA 8
ATOM 5815 C C . PRO B 2 15 ? -6.122 10.343 -5.607 1.00 0.00 15 PRO H C 8
ATOM 5816 O O . PRO B 2 15 ? -6.840 9.837 -4.768 1.00 0.00 15 PRO H O 8
ATOM 5827 N N . GLY B 2 16 ? -6.398 10.267 -6.881 1.00 0.00 16 GLY H N 8
ATOM 5828 C CA . GLY B 2 16 ? -7.612 9.545 -7.342 1.00 0.00 16 GLY H CA 8
ATOM 5829 C C . GLY B 2 16 ? -7.527 8.090 -6.890 1.00 0.00 16 GLY H C 8
ATOM 5830 O O . GLY B 2 16 ? -8.526 7.464 -6.593 1.00 0.00 16 GLY H O 8
ATOM 5834 N N . PHE B 2 17 ? -6.342 7.545 -6.828 1.00 0.00 17 PHE H N 8
ATOM 5835 C CA . PHE B 2 17 ? -6.213 6.132 -6.386 1.00 0.00 17 PHE H CA 8
ATOM 5836 C C . PHE B 2 17 ? -6.432 6.061 -4.875 1.00 0.00 17 PHE H C 8
ATOM 5837 O O . PHE B 2 17 ? -6.812 5.036 -4.346 1.00 0.00 17 PHE H O 8
ATOM 5854 N N . CYS B 2 18 ? -6.218 7.144 -4.170 1.00 0.00 18 CYS H N 8
ATOM 5855 C CA . CYS B 2 18 ? -6.446 7.107 -2.695 1.00 0.00 18 CYS H CA 8
ATOM 5856 C C . CYS B 2 18 ? -7.475 8.173 -2.311 1.00 0.00 18 CYS H C 8
ATOM 5857 O O . CYS B 2 18 ? -7.145 9.187 -1.729 1.00 0.00 18 CYS H O 8
ATOM 5864 N N . LYS B 2 19 ? -8.724 7.946 -2.629 1.00 0.00 19 LYS H N 8
ATOM 5865 C CA . LYS B 2 19 ? -9.778 8.937 -2.282 1.00 0.00 19 LYS H CA 8
ATOM 5866 C C . LYS B 2 19 ? -9.543 9.447 -0.860 1.00 0.00 19 LYS H C 8
ATOM 5867 O O . LYS B 2 19 ? -9.843 10.579 -0.537 1.00 0.00 19 LYS H O 8
ATOM 5886 N N . THR B 2 20 ? -8.999 8.620 -0.013 1.00 0.00 20 THR H N 8
ATOM 5887 C CA . THR B 2 20 ? -8.725 9.048 1.386 1.00 0.00 20 THR H CA 8
ATOM 5888 C C . THR B 2 20 ? -7.347 9.706 1.428 1.00 0.00 20 THR H C 8
ATOM 5889 O O . THR B 2 20 ? -6.341 9.073 1.178 1.00 0.00 20 THR H O 8
ATOM 5900 N N . CYS B 2 21 ? -7.290 10.973 1.721 1.00 0.00 21 CYS H N 8
ATOM 5901 C CA . CYS B 2 21 ? -5.971 11.659 1.753 1.00 0.00 21 CYS H CA 8
ATOM 5902 C C . CYS B 2 21 ? -5.745 12.307 3.118 1.00 0.00 21 CYS H C 8
ATOM 5903 O O . CYS B 2 21 ? -6.424 13.238 3.500 1.00 0.00 21 CYS H O 8
ATOM 5910 N N . LYS B 2 22 ? -4.783 11.825 3.855 1.00 0.00 22 LYS H N 8
ATOM 5911 C CA . LYS B 2 22 ? -4.500 12.418 5.189 1.00 0.00 22 LYS H CA 8
ATOM 5912 C C . LYS B 2 22 ? -3.294 13.351 5.066 1.00 0.00 22 LYS H C 8
ATOM 5913 O O . LYS B 2 22 ? -2.174 12.910 4.889 1.00 0.00 22 LYS H O 8
ATOM 5932 N N . ALA B 2 23 ? -3.514 14.636 5.147 1.00 0.00 23 ALA H N 8
ATOM 5933 C CA . ALA B 2 23 ? -2.381 15.594 5.028 1.00 0.00 23 ALA H CA 8
ATOM 5934 C C . ALA B 2 23 ? -1.685 15.733 6.382 1.00 0.00 23 ALA H C 8
ATOM 5935 O O . ALA B 2 23 ? -2.253 16.227 7.336 1.00 0.00 23 ALA H O 8
ATOM 5942 N N . GLU B 2 24 ? -0.461 15.295 6.477 1.00 0.00 24 GLU H N 8
ATOM 5943 C CA . GLU B 2 24 ? 0.266 15.397 7.769 1.00 0.00 24 GLU H CA 8
ATOM 5944 C C . GLU B 2 24 ? 1.705 15.866 7.516 1.00 0.00 24 GLU H C 8
ATOM 5945 O O . GLU B 2 24 ? 2.282 15.604 6.481 1.00 0.00 24 GLU H O 8
ATOM 5957 N N . PHE B 2 25 ? 2.279 16.570 8.458 1.00 0.00 25 PHE H N 8
ATOM 5958 C CA . PHE B 2 25 ? 3.677 17.085 8.292 1.00 0.00 25 PHE H CA 8
ATOM 5959 C C . PHE B 2 25 ? 3.801 17.872 6.985 1.00 0.00 25 PHE H C 8
ATOM 5960 O O . PHE B 2 25 ? 4.890 18.163 6.534 1.00 0.00 25 PHE H O 8
ATOM 5977 N N . GLY B 2 26 ? 2.705 18.239 6.380 1.00 0.00 26 GLY H N 8
ATOM 5978 C CA . GLY B 2 26 ? 2.795 19.026 5.123 1.00 0.00 26 GLY H CA 8
ATOM 5979 C C . GLY B 2 26 ? 2.570 18.139 3.894 1.00 0.00 26 GLY H C 8
ATOM 5980 O O . GLY B 2 26 ? 2.143 18.609 2.858 1.00 0.00 26 GLY H O 8
ATOM 5984 N N . LYS B 2 27 ? 2.851 16.870 3.984 1.00 0.00 27 LYS H N 8
ATOM 5985 C CA . LYS B 2 27 ? 2.648 15.987 2.802 1.00 0.00 27 LYS H CA 8
ATOM 5986 C C . LYS B 2 27 ? 1.348 15.209 2.972 1.00 0.00 27 LYS H C 8
ATOM 5987 O O . LYS B 2 27 ? 0.540 15.514 3.822 1.00 0.00 27 LYS H O 8
ATOM 6006 N N . TYR B 2 28 ? 1.138 14.209 2.168 1.00 0.00 28 TYR H N 8
ATOM 6007 C CA . TYR B 2 28 ? -0.110 13.413 2.288 1.00 0.00 28 TYR H CA 8
ATOM 6008 C C . TYR B 2 28 ? 0.236 11.976 2.630 1.00 0.00 28 TYR H C 8
ATOM 6009 O O . TYR B 2 28 ? 1.388 11.600 2.663 1.00 0.00 28 TYR H O 8
ATOM 6027 N N . ILE B 2 29 ? -0.756 11.167 2.863 1.00 0.00 29 ILE H N 8
ATOM 6028 C CA . ILE B 2 29 ? -0.488 9.740 3.178 1.00 0.00 29 ILE H CA 8
ATOM 6029 C C . ILE B 2 29 ? -1.687 8.903 2.728 1.00 0.00 29 ILE H C 8
ATOM 6030 O O . ILE B 2 29 ? -2.816 9.168 3.090 1.00 0.00 29 ILE H O 8
ATOM 6046 N N . CYS B 2 30 ? -1.449 7.908 1.921 1.00 0.00 30 CYS H N 8
ATOM 6047 C CA . CYS B 2 30 ? -2.569 7.062 1.420 1.00 0.00 30 CYS H CA 8
ATOM 6048 C C . CYS B 2 30 ? -2.936 5.987 2.444 1.00 0.00 30 CYS H C 8
ATOM 6049 O O . CYS B 2 30 ? -2.093 5.400 3.089 1.00 0.00 30 CYS H O 8
ATOM 6056 N N . LEU B 2 31 ? -4.199 5.722 2.588 1.00 0.00 31 LEU H N 8
ATOM 6057 C CA . LEU B 2 31 ? -4.646 4.679 3.546 1.00 0.00 31 LEU H CA 8
ATOM 6058 C C . LEU B 2 31 ? -5.482 3.660 2.775 1.00 0.00 31 LEU H C 8
ATOM 6059 O O . LEU B 2 31 ? -6.511 3.205 3.235 1.00 0.00 31 LEU H O 8
ATOM 6075 N N . ASP B 2 32 ? -5.051 3.312 1.590 1.00 0.00 32 ASP H N 8
ATOM 6076 C CA . ASP B 2 32 ? -5.829 2.338 0.771 1.00 0.00 32 ASP H CA 8
ATOM 6077 C C . ASP B 2 32 ? -4.967 1.117 0.448 1.00 0.00 32 ASP H C 8
ATOM 6078 O O . ASP B 2 32 ? -3.810 1.241 0.103 1.00 0.00 32 ASP H O 8
ATOM 6087 N N . LEU B 2 33 ? -5.525 -0.060 0.540 1.00 0.00 33 LEU H N 8
ATOM 6088 C CA . LEU B 2 33 ? -4.738 -1.285 0.219 1.00 0.00 33 LEU H CA 8
ATOM 6089 C C . LEU B 2 33 ? -4.778 -1.518 -1.292 1.00 0.00 33 LEU H C 8
ATOM 6090 O O . LEU B 2 33 ? -5.827 -1.473 -1.905 1.00 0.00 33 LEU H O 8
ATOM 6106 N N . ILE B 2 34 ? -3.649 -1.763 -1.902 1.00 0.00 34 ILE H N 8
ATOM 6107 C CA . ILE B 2 34 ? -3.638 -1.986 -3.375 1.00 0.00 34 ILE H CA 8
ATOM 6108 C C . ILE B 2 34 ? -2.399 -2.793 -3.766 1.00 0.00 34 ILE H C 8
ATOM 6109 O O . ILE B 2 34 ? -1.407 -2.803 -3.067 1.00 0.00 34 ILE H O 8
ATOM 6125 N N . SER B 2 35 ? -2.448 -3.460 -4.887 1.00 0.00 35 SER H N 8
ATOM 6126 C CA . SER B 2 35 ? -1.273 -4.260 -5.332 1.00 0.00 35 SER H CA 8
ATOM 6127 C C . SER B 2 35 ? -1.586 -4.919 -6.679 1.00 0.00 35 SER H C 8
ATOM 6128 O O . SER B 2 35 ? -2.113 -6.013 -6.725 1.00 0.00 35 SER H O 8
ATOM 6136 N N . PRO B 2 36 ? -1.249 -4.229 -7.741 1.00 0.00 36 PRO H N 8
ATOM 6137 C CA . PRO B 2 36 ? -1.477 -4.719 -9.111 1.00 0.00 36 PRO H CA 8
ATOM 6138 C C . PRO B 2 36 ? -0.407 -5.748 -9.487 1.00 0.00 36 PRO H C 8
ATOM 6139 O O . PRO B 2 36 ? -0.555 -6.497 -10.432 1.00 0.00 36 PRO H O 8
ATOM 6150 N N . ASN B 2 37 ? 0.670 -5.785 -8.751 1.00 0.00 37 ASN H N 8
ATOM 6151 C CA . ASN B 2 37 ? 1.752 -6.762 -9.059 1.00 0.00 37 ASN H CA 8
ATOM 6152 C C . ASN B 2 37 ? 2.516 -7.087 -7.774 1.00 0.00 37 ASN H C 8
ATOM 6153 O O . ASN B 2 37 ? 2.449 -8.185 -7.261 1.00 0.00 37 ASN H O 8
ATOM 6164 N N . ASP B 2 38 ? 3.240 -6.137 -7.249 1.00 0.00 38 ASP H N 8
ATOM 6165 C CA . ASP B 2 38 ? 4.006 -6.389 -5.996 1.00 0.00 38 ASP H CA 8
ATOM 6166 C C . ASP B 2 38 ? 4.430 -5.054 -5.383 1.00 0.00 38 ASP H C 8
ATOM 6167 O O . ASP B 2 38 ? 4.074 -4.730 -4.268 1.00 0.00 38 ASP H O 8
ATOM 6176 N N . CYS B 2 39 ? 5.186 -4.275 -6.106 1.00 0.00 39 CYS H N 8
ATOM 6177 C CA . CYS B 2 39 ? 5.632 -2.960 -5.569 1.00 0.00 39 CYS H CA 8
ATOM 6178 C C . CYS B 2 39 ? 6.087 -2.073 -6.731 1.00 0.00 39 CYS H C 8
ATOM 6179 O O . CYS B 2 39 ? 6.915 -2.460 -7.531 1.00 0.00 39 CYS H O 8
ATOM 6186 N N . VAL B 2 40 ? 5.554 -0.887 -6.832 1.00 0.00 40 VAL H N 8
ATOM 6187 C CA . VAL B 2 40 ? 5.959 0.018 -7.945 1.00 0.00 40 VAL H CA 8
ATOM 6188 C C . VAL B 2 40 ? 7.142 0.872 -7.504 1.00 0.00 40 VAL H C 8
ATOM 6189 O O . VAL B 2 40 ? 7.252 2.033 -7.842 1.00 0.00 40 VAL H O 8
ATOM 6202 N N . LYS B 2 41 ? 8.026 0.297 -6.750 1.00 0.00 41 LYS H N 8
ATOM 6203 C CA . LYS B 2 41 ? 9.213 1.054 -6.270 1.00 0.00 41 LYS H CA 8
ATOM 6204 C C . LYS B 2 41 ? 10.451 0.627 -7.062 1.00 0.00 41 LYS H C 8
ATOM 6205 O O . LYS B 2 41 ? 10.688 -0.566 -7.154 1.00 0.00 41 LYS H O 8
ATOM 6225 N N . THR A 1 1 ? -1.120 2.334 -12.311 1.00 0.00 1 THR L N 9
ATOM 6226 C CA . THR A 1 1 ? -0.500 3.564 -11.740 1.00 0.00 1 THR L CA 9
ATOM 6227 C C . THR A 1 1 ? -0.432 3.447 -10.216 1.00 0.00 1 THR L C 9
ATOM 6228 O O . THR A 1 1 ? -0.992 4.254 -9.499 1.00 0.00 1 THR L O 9
ATOM 6241 N N . ALA A 1 2 ? 0.251 2.456 -9.713 1.00 0.00 2 ALA L N 9
ATOM 6242 C CA . ALA A 1 2 ? 0.353 2.301 -8.234 1.00 0.00 2 ALA L CA 9
ATOM 6243 C C . ALA A 1 2 ? 1.461 3.213 -7.706 1.00 0.00 2 ALA L C 9
ATOM 6244 O O . ALA A 1 2 ? 2.404 3.529 -8.403 1.00 0.00 2 ALA L O 9
ATOM 6251 N N . CYS A 1 3 ? 1.353 3.642 -6.478 1.00 0.00 3 CYS L N 9
ATOM 6252 C CA . CYS A 1 3 ? 2.394 4.533 -5.904 1.00 0.00 3 CYS L CA 9
ATOM 6253 C C . CYS A 1 3 ? 3.722 3.781 -5.810 1.00 0.00 3 CYS L C 9
ATOM 6254 O O . CYS A 1 3 ? 3.820 2.626 -6.172 1.00 0.00 3 CYS L O 9
ATOM 6261 N N . SER A 1 4 ? 4.745 4.429 -5.320 1.00 0.00 4 SER L N 9
ATOM 6262 C CA . SER A 1 4 ? 6.067 3.753 -5.198 1.00 0.00 4 SER L CA 9
ATOM 6263 C C . SER A 1 4 ? 6.355 3.455 -3.724 1.00 0.00 4 SER L C 9
ATOM 6264 O O . SER A 1 4 ? 7.376 2.892 -3.383 1.00 0.00 4 SER L O 9
ATOM 6272 N N . GLU A 1 5 ? 5.463 3.829 -2.846 1.00 0.00 5 GLU L N 9
ATOM 6273 C CA . GLU A 1 5 ? 5.688 3.569 -1.397 1.00 0.00 5 GLU L CA 9
ATOM 6274 C C . GLU A 1 5 ? 4.916 2.317 -0.972 1.00 0.00 5 GLU L C 9
ATOM 6275 O O . GLU A 1 5 ? 4.194 2.324 0.006 1.00 0.00 5 GLU L O 9
ATOM 6287 N N . CYS A 1 6 ? 5.068 1.242 -1.694 1.00 0.00 6 CYS L N 9
ATOM 6288 C CA . CYS A 1 6 ? 4.345 -0.009 -1.328 1.00 0.00 6 CYS L CA 9
ATOM 6289 C C . CYS A 1 6 ? 4.854 -0.504 0.028 1.00 0.00 6 CYS L C 9
ATOM 6290 O O . CYS A 1 6 ? 6.034 -0.723 0.216 1.00 0.00 6 CYS L O 9
ATOM 6297 N N . VAL A 1 7 ? 3.975 -0.675 0.977 1.00 0.00 7 VAL L N 9
ATOM 6298 C CA . VAL A 1 7 ? 4.414 -1.147 2.322 1.00 0.00 7 VAL L CA 9
ATOM 6299 C C . VAL A 1 7 ? 3.780 -2.504 2.629 1.00 0.00 7 VAL L C 9
ATOM 6300 O O . VAL A 1 7 ? 2.585 -2.615 2.817 1.00 0.00 7 VAL L O 9
ATOM 6313 N N . CYS A 1 8 ? 4.574 -3.537 2.687 1.00 0.00 8 CYS L N 9
ATOM 6314 C CA . CYS A 1 8 ? 4.022 -4.888 2.989 1.00 0.00 8 CYS L CA 9
ATOM 6315 C C . CYS A 1 8 ? 5.177 -5.865 3.235 1.00 0.00 8 CYS L C 9
ATOM 6316 O O . CYS A 1 8 ? 5.696 -6.452 2.308 1.00 0.00 8 CYS L O 9
ATOM 6323 N N . PRO A 1 9 ? 5.546 -6.005 4.484 1.00 0.00 9 PRO L N 9
ATOM 6324 C CA . PRO A 1 9 ? 6.642 -6.901 4.891 1.00 0.00 9 PRO L CA 9
ATOM 6325 C C . PRO A 1 9 ? 6.170 -8.358 4.898 1.00 0.00 9 PRO L C 9
ATOM 6326 O O . PRO A 1 9 ? 5.453 -8.785 5.780 1.00 0.00 9 PRO L O 9
ATOM 6337 N N . LEU A 1 10 ? 6.569 -9.124 3.919 1.00 0.00 10 LEU L N 9
ATOM 6338 C CA . LEU A 1 10 ? 6.146 -10.552 3.867 1.00 0.00 10 LEU L CA 9
ATOM 6339 C C . LEU A 1 10 ? 6.905 -11.347 4.930 1.00 0.00 10 LEU L C 9
ATOM 6340 O O . LEU A 1 10 ? 8.051 -11.706 4.750 1.00 0.00 10 LEU L O 9
ATOM 6356 N N . ARG A 1 11 ? 6.278 -11.622 6.042 1.00 0.00 11 ARG L N 9
ATOM 6357 C CA . ARG A 1 11 ? 6.963 -12.388 7.114 1.00 0.00 11 ARG L CA 9
ATOM 6358 C C . ARG A 1 11 ? 6.901 -13.884 6.797 1.00 0.00 11 ARG L C 9
ATOM 6359 O O . ARG A 1 11 ? 5.905 -14.311 6.238 1.00 0.00 11 ARG L O 9
ATOM 6381 N N . GLU B 2 1 ? 6.134 -9.539 -2.751 1.00 0.00 1 GLU H N 9
ATOM 6382 C CA . GLU B 2 1 ? 5.578 -8.840 -1.558 1.00 0.00 1 GLU H CA 9
ATOM 6383 C C . GLU B 2 1 ? 4.186 -9.392 -1.248 1.00 0.00 1 GLU H C 9
ATOM 6384 O O . GLU B 2 1 ? 3.687 -10.262 -1.933 1.00 0.00 1 GLU H O 9
ATOM 6398 N N . GLU B 2 2 ? 3.554 -8.892 -0.221 1.00 0.00 2 GLU H N 9
ATOM 6399 C CA . GLU B 2 2 ? 2.195 -9.391 0.127 1.00 0.00 2 GLU H CA 9
ATOM 6400 C C . GLU B 2 2 ? 1.189 -8.898 -0.917 1.00 0.00 2 GLU H C 9
ATOM 6401 O O . GLU B 2 2 ? 1.281 -7.792 -1.410 1.00 0.00 2 GLU H O 9
ATOM 6413 N N . TYR B 2 3 ? 0.233 -9.714 -1.260 1.00 0.00 3 TYR H N 9
ATOM 6414 C CA . TYR B 2 3 ? -0.777 -9.303 -2.276 1.00 0.00 3 TYR H CA 9
ATOM 6415 C C . TYR B 2 3 ? -1.504 -8.037 -1.813 1.00 0.00 3 TYR H C 9
ATOM 6416 O O . TYR B 2 3 ? -1.642 -7.086 -2.555 1.00 0.00 3 TYR H O 9
ATOM 6434 N N . LYS B 2 4 ? -2.002 -8.044 -0.608 1.00 0.00 4 LYS H N 9
ATOM 6435 C CA . LYS B 2 4 ? -2.751 -6.864 -0.098 1.00 0.00 4 LYS H CA 9
ATOM 6436 C C . LYS B 2 4 ? -1.762 -5.825 0.410 1.00 0.00 4 LYS H C 9
ATOM 6437 O O . LYS B 2 4 ? -1.806 -5.420 1.555 1.00 0.00 4 LYS H O 9
ATOM 6456 N N . CYS B 2 5 ? -0.861 -5.393 -0.424 1.00 0.00 5 CYS H N 9
ATOM 6457 C CA . CYS B 2 5 ? 0.127 -4.392 0.028 1.00 0.00 5 CYS H CA 9
ATOM 6458 C C . CYS B 2 5 ? -0.609 -3.111 0.430 1.00 0.00 5 CYS H C 9
ATOM 6459 O O . CYS B 2 5 ? -1.715 -2.861 -0.007 1.00 0.00 5 CYS H O 9
ATOM 6466 N N . TYR B 2 6 ? -0.012 -2.296 1.254 1.00 0.00 6 TYR H N 9
ATOM 6467 C CA . TYR B 2 6 ? -0.695 -1.035 1.669 1.00 0.00 6 TYR H CA 9
ATOM 6468 C C . TYR B 2 6 ? 0.101 0.170 1.164 1.00 0.00 6 TYR H C 9
ATOM 6469 O O . TYR B 2 6 ? 1.221 0.402 1.572 1.00 0.00 6 TYR H O 9
ATOM 6487 N N . CYS B 2 7 ? -0.474 0.942 0.280 1.00 0.00 7 CYS H N 9
ATOM 6488 C CA . CYS B 2 7 ? 0.243 2.136 -0.249 1.00 0.00 7 CYS H CA 9
ATOM 6489 C C . CYS B 2 7 ? 0.232 3.242 0.806 1.00 0.00 7 CYS H C 9
ATOM 6490 O O . CYS B 2 7 ? -0.785 3.514 1.421 1.00 0.00 7 CYS H O 9
ATOM 6497 N N . THR B 2 8 ? 1.355 3.878 1.029 1.00 0.00 8 THR H N 9
ATOM 6498 C CA . THR B 2 8 ? 1.400 4.958 2.055 1.00 0.00 8 THR H CA 9
ATOM 6499 C C . THR B 2 8 ? 2.320 6.094 1.602 1.00 0.00 8 THR H C 9
ATOM 6500 O O . THR B 2 8 ? 2.820 6.852 2.411 1.00 0.00 8 THR H O 9
ATOM 6511 N N . ASP B 2 9 ? 2.543 6.238 0.324 1.00 0.00 9 ASP H N 9
ATOM 6512 C CA . ASP B 2 9 ? 3.422 7.348 -0.143 1.00 0.00 9 ASP H CA 9
ATOM 6513 C C . ASP B 2 9 ? 2.832 8.675 0.342 1.00 0.00 9 ASP H C 9
ATOM 6514 O O . ASP B 2 9 ? 1.771 8.708 0.933 1.00 0.00 9 ASP H O 9
ATOM 6523 N N . THR B 2 10 ? 3.503 9.769 0.108 1.00 0.00 10 THR H N 9
ATOM 6524 C CA . THR B 2 10 ? 2.958 11.078 0.571 1.00 0.00 10 THR H CA 9
ATOM 6525 C C . THR B 2 10 ? 2.657 11.966 -0.636 1.00 0.00 10 THR H C 9
ATOM 6526 O O . THR B 2 10 ? 3.297 11.865 -1.664 1.00 0.00 10 THR H O 9
ATOM 6537 N N . TYR B 2 11 ? 1.685 12.836 -0.527 1.00 0.00 11 TYR H N 9
ATOM 6538 C CA . TYR B 2 11 ? 1.358 13.718 -1.692 1.00 0.00 11 TYR H CA 9
ATOM 6539 C C . TYR B 2 11 ? 0.929 15.106 -1.219 1.00 0.00 11 TYR H C 9
ATOM 6540 O O . TYR B 2 11 ? 0.971 15.424 -0.048 1.00 0.00 11 TYR H O 9
ATOM 6558 N N . SER B 2 12 ? 0.492 15.928 -2.130 1.00 0.00 12 SER H N 9
ATOM 6559 C CA . SER B 2 12 ? 0.026 17.288 -1.753 1.00 0.00 12 SER H CA 9
ATOM 6560 C C . SER B 2 12 ? -1.496 17.335 -1.924 1.00 0.00 12 SER H C 9
ATOM 6561 O O . SER B 2 12 ? -2.120 18.368 -1.781 1.00 0.00 12 SER H O 9
ATOM 6569 N N . ASP B 2 13 ? -2.092 16.211 -2.232 1.00 0.00 13 ASP H N 9
ATOM 6570 C CA . ASP B 2 13 ? -3.570 16.162 -2.417 1.00 0.00 13 ASP H CA 9
ATOM 6571 C C . ASP B 2 13 ? -4.014 14.698 -2.454 1.00 0.00 13 ASP H C 9
ATOM 6572 O O . ASP B 2 13 ? -3.226 13.811 -2.718 1.00 0.00 13 ASP H O 9
ATOM 6581 N N . CYS B 2 14 ? -5.264 14.431 -2.194 1.00 0.00 14 CYS H N 9
ATOM 6582 C CA . CYS B 2 14 ? -5.731 13.015 -2.222 1.00 0.00 14 CYS H CA 9
ATOM 6583 C C . CYS B 2 14 ? -5.665 12.500 -3.665 1.00 0.00 14 CYS H C 9
ATOM 6584 O O . CYS B 2 14 ? -6.316 13.039 -4.538 1.00 0.00 14 CYS H O 9
ATOM 6591 N N . PRO B 2 15 ? -4.869 11.481 -3.879 1.00 0.00 15 PRO H N 9
ATOM 6592 C CA . PRO B 2 15 ? -4.687 10.889 -5.214 1.00 0.00 15 PRO H CA 9
ATOM 6593 C C . PRO B 2 15 ? -5.864 9.991 -5.588 1.00 0.00 15 PRO H C 9
ATOM 6594 O O . PRO B 2 15 ? -6.484 9.373 -4.746 1.00 0.00 15 PRO H O 9
ATOM 6605 N N . GLY B 2 16 ? -6.174 9.917 -6.854 1.00 0.00 16 GLY H N 9
ATOM 6606 C CA . GLY B 2 16 ? -7.303 9.056 -7.294 1.00 0.00 16 GLY H CA 9
ATOM 6607 C C . GLY B 2 16 ? -6.982 7.612 -6.926 1.00 0.00 16 GLY H C 9
ATOM 6608 O O . GLY B 2 16 ? -7.864 6.797 -6.732 1.00 0.00 16 GLY H O 9
ATOM 6612 N N . PHE B 2 17 ? -5.722 7.290 -6.816 1.00 0.00 17 PHE H N 9
ATOM 6613 C CA . PHE B 2 17 ? -5.346 5.901 -6.447 1.00 0.00 17 PHE H CA 9
ATOM 6614 C C . PHE B 2 17 ? -5.477 5.736 -4.934 1.00 0.00 17 PHE H C 9
ATOM 6615 O O . PHE B 2 17 ? -5.662 4.642 -4.437 1.00 0.00 17 PHE H O 9
ATOM 6632 N N . CYS B 2 18 ? -5.401 6.810 -4.187 1.00 0.00 18 CYS H N 9
ATOM 6633 C CA . CYS B 2 18 ? -5.546 6.676 -2.709 1.00 0.00 18 CYS H CA 9
ATOM 6634 C C . CYS B 2 18 ? -6.634 7.623 -2.208 1.00 0.00 18 CYS H C 9
ATOM 6635 O O . CYS B 2 18 ? -6.356 8.655 -1.629 1.00 0.00 18 CYS H O 9
ATOM 6642 N N . LYS B 2 19 ? -7.872 7.276 -2.417 1.00 0.00 19 LYS H N 9
ATOM 6643 C CA . LYS B 2 19 ? -8.976 8.149 -1.945 1.00 0.00 19 LYS H CA 9
ATOM 6644 C C . LYS B 2 19 ? -8.827 8.360 -0.438 1.00 0.00 19 LYS H C 9
ATOM 6645 O O . LYS B 2 19 ? -9.359 9.295 0.126 1.00 0.00 19 LYS H O 9
ATOM 6664 N N . THR B 2 20 ? -8.089 7.502 0.211 1.00 0.00 20 THR H N 9
ATOM 6665 C CA . THR B 2 20 ? -7.882 7.651 1.678 1.00 0.00 20 THR H CA 9
ATOM 6666 C C . THR B 2 20 ? -6.638 8.507 1.905 1.00 0.00 20 THR H C 9
ATOM 6667 O O . THR B 2 20 ? -5.634 8.046 2.410 1.00 0.00 20 THR H O 9
ATOM 6678 N N . CYS B 2 21 ? -6.694 9.749 1.515 1.00 0.00 21 CYS H N 9
ATOM 6679 C CA . CYS B 2 21 ? -5.516 10.638 1.683 1.00 0.00 21 CYS H CA 9
ATOM 6680 C C . CYS B 2 21 ? -5.440 11.151 3.122 1.00 0.00 21 CYS H C 9
ATOM 6681 O O . CYS B 2 21 ? -6.444 11.377 3.769 1.00 0.00 21 CYS H O 9
ATOM 6688 N N . LYS B 2 22 ? -4.253 11.347 3.618 1.00 0.00 22 LYS H N 9
ATOM 6689 C CA . LYS B 2 22 ? -4.093 11.860 5.004 1.00 0.00 22 LYS H CA 9
ATOM 6690 C C . LYS B 2 22 ? -3.184 13.088 4.964 1.00 0.00 22 LYS H C 9
ATOM 6691 O O . LYS B 2 22 ? -1.979 12.976 4.857 1.00 0.00 22 LYS H O 9
ATOM 6710 N N . ALA B 2 23 ? -3.750 14.261 5.033 1.00 0.00 23 ALA H N 9
ATOM 6711 C CA . ALA B 2 23 ? -2.914 15.490 4.980 1.00 0.00 23 ALA H CA 9
ATOM 6712 C C . ALA B 2 23 ? -2.283 15.741 6.349 1.00 0.00 23 ALA H C 9
ATOM 6713 O O . ALA B 2 23 ? -2.920 16.229 7.261 1.00 0.00 23 ALA H O 9
ATOM 6720 N N . GLU B 2 24 ? -1.031 15.409 6.496 1.00 0.00 24 GLU H N 9
ATOM 6721 C CA . GLU B 2 24 ? -0.350 15.625 7.801 1.00 0.00 24 GLU H CA 9
ATOM 6722 C C . GLU B 2 24 ? 0.951 16.397 7.571 1.00 0.00 24 GLU H C 9
ATOM 6723 O O . GLU B 2 24 ? 1.555 16.311 6.522 1.00 0.00 24 GLU H O 9
ATOM 6735 N N . PHE B 2 25 ? 1.378 17.159 8.540 1.00 0.00 25 PHE H N 9
ATOM 6736 C CA . PHE B 2 25 ? 2.638 17.951 8.387 1.00 0.00 25 PHE H CA 9
ATOM 6737 C C . PHE B 2 25 ? 2.643 18.685 7.040 1.00 0.00 25 PHE H C 9
ATOM 6738 O O . PHE B 2 25 ? 3.681 19.097 6.559 1.00 0.00 25 PHE H O 9
ATOM 6755 N N . GLY B 2 26 ? 1.501 18.877 6.437 1.00 0.00 26 GLY H N 9
ATOM 6756 C CA . GLY B 2 26 ? 1.465 19.612 5.141 1.00 0.00 26 GLY H CA 9
ATOM 6757 C C . GLY B 2 26 ? 1.458 18.645 3.951 1.00 0.00 26 GLY H C 9
ATOM 6758 O O . GLY B 2 26 ? 0.918 18.949 2.907 1.00 0.00 26 GLY H O 9
ATOM 6762 N N . LYS B 2 27 ? 2.054 17.493 4.084 1.00 0.00 27 LYS H N 9
ATOM 6763 C CA . LYS B 2 27 ? 2.070 16.541 2.941 1.00 0.00 27 LYS H CA 9
ATOM 6764 C C . LYS B 2 27 ? 0.876 15.600 3.054 1.00 0.00 27 LYS H C 9
ATOM 6765 O O . LYS B 2 27 ? -0.025 15.815 3.842 1.00 0.00 27 LYS H O 9
ATOM 6784 N N . TYR B 2 28 ? 0.856 14.560 2.276 1.00 0.00 28 TYR H N 9
ATOM 6785 C CA . TYR B 2 28 ? -0.287 13.616 2.349 1.00 0.00 28 TYR H CA 9
ATOM 6786 C C . TYR B 2 28 ? 0.213 12.232 2.724 1.00 0.00 28 TYR H C 9
ATOM 6787 O O . TYR B 2 28 ? 1.397 11.976 2.737 1.00 0.00 28 TYR H O 9
ATOM 6805 N N . ILE B 2 29 ? -0.684 11.335 3.003 1.00 0.00 29 ILE H N 9
ATOM 6806 C CA . ILE B 2 29 ? -0.269 9.954 3.351 1.00 0.00 29 ILE H CA 9
ATOM 6807 C C . ILE B 2 29 ? -1.325 8.977 2.833 1.00 0.00 29 ILE H C 9
ATOM 6808 O O . ILE B 2 29 ? -2.501 9.116 3.098 1.00 0.00 29 ILE H O 9
ATOM 6824 N N . CYS B 2 30 ? -0.909 7.999 2.084 1.00 0.00 30 CYS H N 9
ATOM 6825 C CA . CYS B 2 30 ? -1.872 7.015 1.525 1.00 0.00 30 CYS H CA 9
ATOM 6826 C C . CYS B 2 30 ? -2.187 5.940 2.565 1.00 0.00 30 CYS H C 9
ATOM 6827 O O . CYS B 2 30 ? -1.325 5.465 3.276 1.00 0.00 30 CYS H O 9
ATOM 6834 N N . LEU B 2 31 ? -3.421 5.549 2.648 1.00 0.00 31 LEU H N 9
ATOM 6835 C CA . LEU B 2 31 ? -3.812 4.495 3.616 1.00 0.00 31 LEU H CA 9
ATOM 6836 C C . LEU B 2 31 ? -4.628 3.452 2.862 1.00 0.00 31 LEU H C 9
ATOM 6837 O O . LEU B 2 31 ? -5.637 2.968 3.334 1.00 0.00 31 LEU H O 9
ATOM 6853 N N . ASP B 2 32 ? -4.202 3.120 1.672 1.00 0.00 32 ASP H N 9
ATOM 6854 C CA . ASP B 2 32 ? -4.960 2.124 0.861 1.00 0.00 32 ASP H CA 9
ATOM 6855 C C . ASP B 2 32 ? -4.305 0.743 0.968 1.00 0.00 32 ASP H C 9
ATOM 6856 O O . ASP B 2 32 ? -3.157 0.613 1.347 1.00 0.00 32 ASP H O 9
ATOM 6865 N N . LEU B 2 33 ? -5.036 -0.291 0.638 1.00 0.00 33 LEU H N 9
ATOM 6866 C CA . LEU B 2 33 ? -4.472 -1.670 0.717 1.00 0.00 33 LEU H CA 9
ATOM 6867 C C . LEU B 2 33 ? -4.858 -2.452 -0.542 1.00 0.00 33 LEU H C 9
ATOM 6868 O O . LEU B 2 33 ? -5.841 -3.165 -0.563 1.00 0.00 33 LEU H O 9
ATOM 6884 N N . ILE B 2 34 ? -4.090 -2.329 -1.591 1.00 0.00 34 ILE H N 9
ATOM 6885 C CA . ILE B 2 34 ? -4.417 -3.069 -2.842 1.00 0.00 34 ILE H CA 9
ATOM 6886 C C . ILE B 2 34 ? -3.120 -3.474 -3.551 1.00 0.00 34 ILE H C 9
ATOM 6887 O O . ILE B 2 34 ? -2.486 -4.446 -3.190 1.00 0.00 34 ILE H O 9
ATOM 6903 N N . SER B 2 35 ? -2.716 -2.742 -4.556 1.00 0.00 35 SER H N 9
ATOM 6904 C CA . SER B 2 35 ? -1.460 -3.094 -5.274 1.00 0.00 35 SER H CA 9
ATOM 6905 C C . SER B 2 35 ? -1.626 -4.448 -5.974 1.00 0.00 35 SER H C 9
ATOM 6906 O O . SER B 2 35 ? -1.338 -5.479 -5.399 1.00 0.00 35 SER H O 9
ATOM 6914 N N . PRO B 2 36 ? -2.085 -4.399 -7.198 1.00 0.00 36 PRO H N 9
ATOM 6915 C CA . PRO B 2 36 ? -2.301 -5.607 -8.018 1.00 0.00 36 PRO H CA 9
ATOM 6916 C C . PRO B 2 36 ? -0.979 -6.089 -8.632 1.00 0.00 36 PRO H C 9
ATOM 6917 O O . PRO B 2 36 ? -0.927 -6.477 -9.782 1.00 0.00 36 PRO H O 9
ATOM 6928 N N . ASN B 2 37 ? 0.090 -6.065 -7.880 1.00 0.00 37 ASN H N 9
ATOM 6929 C CA . ASN B 2 37 ? 1.397 -6.521 -8.431 1.00 0.00 37 ASN H CA 9
ATOM 6930 C C . ASN B 2 37 ? 2.448 -6.517 -7.321 1.00 0.00 37 ASN H C 9
ATOM 6931 O O . ASN B 2 37 ? 2.135 -6.362 -6.157 1.00 0.00 37 ASN H O 9
ATOM 6942 N N . ASP B 2 38 ? 3.694 -6.686 -7.671 1.00 0.00 38 ASP H N 9
ATOM 6943 C CA . ASP B 2 38 ? 4.762 -6.689 -6.633 1.00 0.00 38 ASP H CA 9
ATOM 6944 C C . ASP B 2 38 ? 4.905 -5.279 -6.045 1.00 0.00 38 ASP H C 9
ATOM 6945 O O . ASP B 2 38 ? 4.089 -4.848 -5.255 1.00 0.00 38 ASP H O 9
ATOM 6954 N N . CYS B 2 39 ? 5.927 -4.552 -6.419 1.00 0.00 39 CYS H N 9
ATOM 6955 C CA . CYS B 2 39 ? 6.095 -3.177 -5.870 1.00 0.00 39 CYS H CA 9
ATOM 6956 C C . CYS B 2 39 ? 6.520 -2.229 -6.991 1.00 0.00 39 CYS H C 9
ATOM 6957 O O . CYS B 2 39 ? 7.290 -2.584 -7.861 1.00 0.00 39 CYS H O 9
ATOM 6964 N N . VAL B 2 40 ? 6.025 -1.023 -6.976 1.00 0.00 40 VAL H N 9
ATOM 6965 C CA . VAL B 2 40 ? 6.400 -0.049 -8.038 1.00 0.00 40 VAL H CA 9
ATOM 6966 C C . VAL B 2 40 ? 7.437 0.922 -7.485 1.00 0.00 40 VAL H C 9
ATOM 6967 O O . VAL B 2 40 ? 7.420 2.103 -7.768 1.00 0.00 40 VAL H O 9
ATOM 6980 N N . LYS B 2 41 ? 8.337 0.423 -6.698 1.00 0.00 41 LYS H N 9
ATOM 6981 C CA . LYS B 2 41 ? 9.392 1.297 -6.109 1.00 0.00 41 LYS H CA 9
ATOM 6982 C C . LYS B 2 41 ? 10.015 2.158 -7.209 1.00 0.00 41 LYS H C 9
ATOM 6983 O O . LYS B 2 41 ? 10.208 3.339 -6.971 1.00 0.00 41 LYS H O 9
ATOM 7003 N N . THR A 1 1 ? -3.174 1.896 -8.449 1.00 0.00 1 THR L N 10
ATOM 7004 C CA . THR A 1 1 ? -2.385 2.419 -7.299 1.00 0.00 1 THR L CA 10
ATOM 7005 C C . THR A 1 1 ? -0.911 2.044 -7.479 1.00 0.00 1 THR L C 10
ATOM 7006 O O . THR A 1 1 ? -0.368 1.251 -6.736 1.00 0.00 1 THR L O 10
ATOM 7019 N N . ALA A 1 2 ? -0.260 2.611 -8.460 1.00 0.00 2 ALA L N 10
ATOM 7020 C CA . ALA A 1 2 ? 1.178 2.290 -8.687 1.00 0.00 2 ALA L CA 10
ATOM 7021 C C . ALA A 1 2 ? 2.049 3.295 -7.934 1.00 0.00 2 ALA L C 10
ATOM 7022 O O . ALA A 1 2 ? 2.522 4.263 -8.495 1.00 0.00 2 ALA L O 10
ATOM 7029 N N . CYS A 1 3 ? 2.269 3.075 -6.666 1.00 0.00 3 CYS L N 10
ATOM 7030 C CA . CYS A 1 3 ? 3.111 4.018 -5.884 1.00 0.00 3 CYS L CA 10
ATOM 7031 C C . CYS A 1 3 ? 4.345 3.280 -5.359 1.00 0.00 3 CYS L C 10
ATOM 7032 O O . CYS A 1 3 ? 4.246 2.202 -4.807 1.00 0.00 3 CYS L O 10
ATOM 7039 N N . SER A 1 4 ? 5.506 3.850 -5.532 1.00 0.00 4 SER L N 10
ATOM 7040 C CA . SER A 1 4 ? 6.746 3.179 -5.050 1.00 0.00 4 SER L CA 10
ATOM 7041 C C . SER A 1 4 ? 6.685 3.004 -3.530 1.00 0.00 4 SER L C 10
ATOM 7042 O O . SER A 1 4 ? 7.481 2.292 -2.948 1.00 0.00 4 SER L O 10
ATOM 7050 N N . GLU A 1 5 ? 5.750 3.644 -2.879 1.00 0.00 5 GLU L N 10
ATOM 7051 C CA . GLU A 1 5 ? 5.649 3.504 -1.399 1.00 0.00 5 GLU L CA 10
ATOM 7052 C C . GLU A 1 5 ? 4.800 2.275 -1.064 1.00 0.00 5 GLU L C 10
ATOM 7053 O O . GLU A 1 5 ? 3.862 2.346 -0.296 1.00 0.00 5 GLU L O 10
ATOM 7065 N N . CYS A 1 6 ? 5.127 1.150 -1.639 1.00 0.00 6 CYS L N 10
ATOM 7066 C CA . CYS A 1 6 ? 4.346 -0.088 -1.360 1.00 0.00 6 CYS L CA 10
ATOM 7067 C C . CYS A 1 6 ? 4.732 -0.624 0.020 1.00 0.00 6 CYS L C 10
ATOM 7068 O O . CYS A 1 6 ? 5.844 -1.064 0.236 1.00 0.00 6 CYS L O 10
ATOM 7075 N N . VAL A 1 7 ? 3.828 -0.582 0.959 1.00 0.00 7 VAL L N 10
ATOM 7076 C CA . VAL A 1 7 ? 4.151 -1.082 2.326 1.00 0.00 7 VAL L CA 10
ATOM 7077 C C . VAL A 1 7 ? 3.519 -2.461 2.537 1.00 0.00 7 VAL L C 10
ATOM 7078 O O . VAL A 1 7 ? 2.316 -2.594 2.638 1.00 0.00 7 VAL L O 10
ATOM 7091 N N . CYS A 1 8 ? 4.326 -3.485 2.612 1.00 0.00 8 CYS L N 10
ATOM 7092 C CA . CYS A 1 8 ? 3.779 -4.857 2.823 1.00 0.00 8 CYS L CA 10
ATOM 7093 C C . CYS A 1 8 ? 4.933 -5.822 3.112 1.00 0.00 8 CYS L C 10
ATOM 7094 O O . CYS A 1 8 ? 5.283 -6.632 2.279 1.00 0.00 8 CYS L O 10
ATOM 7101 N N . PRO A 1 9 ? 5.491 -5.698 4.289 1.00 0.00 9 PRO L N 10
ATOM 7102 C CA . PRO A 1 9 ? 6.615 -6.545 4.727 1.00 0.00 9 PRO L CA 10
ATOM 7103 C C . PRO A 1 9 ? 6.108 -7.921 5.168 1.00 0.00 9 PRO L C 10
ATOM 7104 O O . PRO A 1 9 ? 5.034 -8.051 5.721 1.00 0.00 9 PRO L O 10
ATOM 7115 N N . LEU A 1 10 ? 6.875 -8.950 4.927 1.00 0.00 10 LEU L N 10
ATOM 7116 C CA . LEU A 1 10 ? 6.438 -10.316 5.331 1.00 0.00 10 LEU L CA 10
ATOM 7117 C C . LEU A 1 10 ? 6.533 -10.451 6.853 1.00 0.00 10 LEU L C 10
ATOM 7118 O O . LEU A 1 10 ? 7.569 -10.784 7.393 1.00 0.00 10 LEU L O 10
ATOM 7134 N N . ARG A 1 11 ? 5.458 -10.196 7.547 1.00 0.00 11 ARG L N 10
ATOM 7135 C CA . ARG A 1 11 ? 5.481 -10.309 9.028 1.00 0.00 11 ARG L CA 10
ATOM 7136 C C . ARG A 1 11 ? 5.841 -11.742 9.426 1.00 0.00 11 ARG L C 10
ATOM 7137 O O . ARG A 1 11 ? 6.504 -11.907 10.437 1.00 0.00 11 ARG L O 10
ATOM 7159 N N . GLU B 2 1 ? 5.623 -8.682 -0.065 1.00 0.00 1 GLU H N 10
ATOM 7160 C CA . GLU B 2 1 ? 5.943 -10.122 0.156 1.00 0.00 1 GLU H CA 10
ATOM 7161 C C . GLU B 2 1 ? 4.658 -10.888 0.462 1.00 0.00 1 GLU H C 10
ATOM 7162 O O . GLU B 2 1 ? 4.297 -11.821 -0.230 1.00 0.00 1 GLU H O 10
ATOM 7176 N N . GLU B 2 2 ? 3.962 -10.501 1.492 1.00 0.00 2 GLU H N 10
ATOM 7177 C CA . GLU B 2 2 ? 2.695 -11.203 1.845 1.00 0.00 2 GLU H CA 10
ATOM 7178 C C . GLU B 2 2 ? 1.515 -10.473 1.197 1.00 0.00 2 GLU H C 10
ATOM 7179 O O . GLU B 2 2 ? 1.580 -9.291 0.925 1.00 0.00 2 GLU H O 10
ATOM 7191 N N . TYR B 2 3 ? 0.436 -11.172 0.965 1.00 0.00 3 TYR H N 10
ATOM 7192 C CA . TYR B 2 3 ? -0.759 -10.535 0.352 1.00 0.00 3 TYR H CA 10
ATOM 7193 C C . TYR B 2 3 ? -0.319 -9.560 -0.745 1.00 0.00 3 TYR H C 10
ATOM 7194 O O . TYR B 2 3 ? 0.699 -9.750 -1.382 1.00 0.00 3 TYR H O 10
ATOM 7212 N N . LYS B 2 4 ? -1.072 -8.518 -0.973 1.00 0.00 4 LYS H N 10
ATOM 7213 C CA . LYS B 2 4 ? -0.689 -7.543 -2.029 1.00 0.00 4 LYS H CA 10
ATOM 7214 C C . LYS B 2 4 ? 0.108 -6.397 -1.396 1.00 0.00 4 LYS H C 10
ATOM 7215 O O . LYS B 2 4 ? 1.297 -6.512 -1.175 1.00 0.00 4 LYS H O 10
ATOM 7234 N N . CYS B 2 5 ? -0.529 -5.293 -1.101 1.00 0.00 5 CYS H N 10
ATOM 7235 C CA . CYS B 2 5 ? 0.210 -4.154 -0.484 1.00 0.00 5 CYS H CA 10
ATOM 7236 C C . CYS B 2 5 ? -0.730 -2.959 -0.303 1.00 0.00 5 CYS H C 10
ATOM 7237 O O . CYS B 2 5 ? -1.723 -2.825 -0.992 1.00 0.00 5 CYS H O 10
ATOM 7244 N N . TYR B 2 6 ? -0.416 -2.085 0.614 1.00 0.00 6 TYR H N 10
ATOM 7245 C CA . TYR B 2 6 ? -1.280 -0.889 0.836 1.00 0.00 6 TYR H CA 10
ATOM 7246 C C . TYR B 2 6 ? -0.489 0.367 0.467 1.00 0.00 6 TYR H C 10
ATOM 7247 O O . TYR B 2 6 ? 0.608 0.583 0.943 1.00 0.00 6 TYR H O 10
ATOM 7265 N N . CYS B 2 7 ? -1.030 1.194 -0.386 1.00 0.00 7 CYS H N 10
ATOM 7266 C CA . CYS B 2 7 ? -0.301 2.429 -0.793 1.00 0.00 7 CYS H CA 10
ATOM 7267 C C . CYS B 2 7 ? -0.260 3.421 0.367 1.00 0.00 7 CYS H C 10
ATOM 7268 O O . CYS B 2 7 ? -1.279 3.795 0.917 1.00 0.00 7 CYS H O 10
ATOM 7275 N N . THR B 2 8 ? 0.915 3.858 0.735 1.00 0.00 8 THR H N 10
ATOM 7276 C CA . THR B 2 8 ? 1.034 4.834 1.853 1.00 0.00 8 THR H CA 10
ATOM 7277 C C . THR B 2 8 ? 2.068 5.899 1.488 1.00 0.00 8 THR H C 10
ATOM 7278 O O . THR B 2 8 ? 2.817 6.365 2.324 1.00 0.00 8 THR H O 10
ATOM 7289 N N . ASP B 2 9 ? 2.116 6.286 0.244 1.00 0.00 9 ASP H N 10
ATOM 7290 C CA . ASP B 2 9 ? 3.103 7.320 -0.174 1.00 0.00 9 ASP H CA 10
ATOM 7291 C C . ASP B 2 9 ? 2.657 8.692 0.341 1.00 0.00 9 ASP H C 10
ATOM 7292 O O . ASP B 2 9 ? 1.508 8.893 0.682 1.00 0.00 9 ASP H O 10
ATOM 7301 N N . THR B 2 10 ? 3.558 9.635 0.409 1.00 0.00 10 THR H N 10
ATOM 7302 C CA . THR B 2 10 ? 3.183 10.990 0.910 1.00 0.00 10 THR H CA 10
ATOM 7303 C C . THR B 2 10 ? 3.023 11.950 -0.272 1.00 0.00 10 THR H C 10
ATOM 7304 O O . THR B 2 10 ? 3.889 12.054 -1.119 1.00 0.00 10 THR H O 10
ATOM 7315 N N . TYR B 2 11 ? 1.922 12.649 -0.340 1.00 0.00 11 TYR H N 10
ATOM 7316 C CA . TYR B 2 11 ? 1.715 13.598 -1.479 1.00 0.00 11 TYR H CA 10
ATOM 7317 C C . TYR B 2 11 ? 1.289 14.967 -0.955 1.00 0.00 11 TYR H C 10
ATOM 7318 O O . TYR B 2 11 ? 1.238 15.204 0.235 1.00 0.00 11 TYR H O 10
ATOM 7336 N N . SER B 2 12 ? 0.946 15.856 -1.842 1.00 0.00 12 SER H N 10
ATOM 7337 C CA . SER B 2 12 ? 0.482 17.199 -1.411 1.00 0.00 12 SER H CA 10
ATOM 7338 C C . SER B 2 12 ? -1.040 17.249 -1.566 1.00 0.00 12 SER H C 10
ATOM 7339 O O . SER B 2 12 ? -1.659 18.285 -1.422 1.00 0.00 12 SER H O 10
ATOM 7347 N N . ASP B 2 13 ? -1.648 16.127 -1.861 1.00 0.00 13 ASP H N 10
ATOM 7348 C CA . ASP B 2 13 ? -3.129 16.091 -2.030 1.00 0.00 13 ASP H CA 10
ATOM 7349 C C . ASP B 2 13 ? -3.572 14.644 -2.272 1.00 0.00 13 ASP H C 10
ATOM 7350 O O . ASP B 2 13 ? -2.772 13.791 -2.599 1.00 0.00 13 ASP H O 10
ATOM 7359 N N . CYS B 2 14 ? -4.838 14.356 -2.117 1.00 0.00 14 CYS H N 10
ATOM 7360 C CA . CYS B 2 14 ? -5.312 12.959 -2.345 1.00 0.00 14 CYS H CA 10
ATOM 7361 C C . CYS B 2 14 ? -5.157 12.607 -3.831 1.00 0.00 14 CYS H C 10
ATOM 7362 O O . CYS B 2 14 ? -5.758 13.240 -4.676 1.00 0.00 14 CYS H O 10
ATOM 7369 N N . PRO B 2 15 ? -4.349 11.612 -4.109 1.00 0.00 15 PRO H N 10
ATOM 7370 C CA . PRO B 2 15 ? -4.094 11.160 -5.489 1.00 0.00 15 PRO H CA 10
ATOM 7371 C C . PRO B 2 15 ? -5.267 10.350 -6.038 1.00 0.00 15 PRO H C 10
ATOM 7372 O O . PRO B 2 15 ? -5.878 9.563 -5.343 1.00 0.00 15 PRO H O 10
ATOM 7383 N N . GLY B 2 16 ? -5.581 10.546 -7.292 1.00 0.00 16 GLY H N 10
ATOM 7384 C CA . GLY B 2 16 ? -6.709 9.797 -7.909 1.00 0.00 16 GLY H CA 10
ATOM 7385 C C . GLY B 2 16 ? -6.437 8.301 -7.792 1.00 0.00 16 GLY H C 10
ATOM 7386 O O . GLY B 2 16 ? -7.336 7.513 -7.575 1.00 0.00 16 GLY H O 10
ATOM 7390 N N . PHE B 2 17 ? -5.201 7.899 -7.924 1.00 0.00 17 PHE H N 10
ATOM 7391 C CA . PHE B 2 17 ? -4.892 6.451 -7.807 1.00 0.00 17 PHE H CA 10
ATOM 7392 C C . PHE B 2 17 ? -5.097 6.021 -6.355 1.00 0.00 17 PHE H C 10
ATOM 7393 O O . PHE B 2 17 ? -5.404 4.879 -6.078 1.00 0.00 17 PHE H O 10
ATOM 7410 N N . CYS B 2 18 ? -4.955 6.929 -5.422 1.00 0.00 18 CYS H N 10
ATOM 7411 C CA . CYS B 2 18 ? -5.177 6.548 -3.996 1.00 0.00 18 CYS H CA 10
ATOM 7412 C C . CYS B 2 18 ? -6.318 7.401 -3.437 1.00 0.00 18 CYS H C 10
ATOM 7413 O O . CYS B 2 18 ? -6.112 8.265 -2.609 1.00 0.00 18 CYS H O 10
ATOM 7420 N N . LYS B 2 19 ? -7.521 7.169 -3.899 1.00 0.00 19 LYS H N 10
ATOM 7421 C CA . LYS B 2 19 ? -8.686 7.965 -3.418 1.00 0.00 19 LYS H CA 10
ATOM 7422 C C . LYS B 2 19 ? -8.567 8.205 -1.914 1.00 0.00 19 LYS H C 10
ATOM 7423 O O . LYS B 2 19 ? -9.023 9.207 -1.398 1.00 0.00 19 LYS H O 10
ATOM 7442 N N . THR B 2 20 ? -7.945 7.306 -1.209 1.00 0.00 20 THR H N 10
ATOM 7443 C CA . THR B 2 20 ? -7.782 7.494 0.257 1.00 0.00 20 THR H CA 10
ATOM 7444 C C . THR B 2 20 ? -6.594 8.420 0.493 1.00 0.00 20 THR H C 10
ATOM 7445 O O . THR B 2 20 ? -5.607 8.362 -0.213 1.00 0.00 20 THR H O 10
ATOM 7456 N N . CYS B 2 21 ? -6.672 9.284 1.462 1.00 0.00 21 CYS H N 10
ATOM 7457 C CA . CYS B 2 21 ? -5.531 10.205 1.703 1.00 0.00 21 CYS H CA 10
ATOM 7458 C C . CYS B 2 21 ? -5.590 10.765 3.120 1.00 0.00 21 CYS H C 10
ATOM 7459 O O . CYS B 2 21 ? -6.647 11.022 3.661 1.00 0.00 21 CYS H O 10
ATOM 7466 N N . LYS B 2 22 ? -4.451 10.971 3.717 1.00 0.00 22 LYS H N 10
ATOM 7467 C CA . LYS B 2 22 ? -4.413 11.534 5.090 1.00 0.00 22 LYS H CA 10
ATOM 7468 C C . LYS B 2 22 ? -3.426 12.698 5.105 1.00 0.00 22 LYS H C 10
ATOM 7469 O O . LYS B 2 22 ? -2.226 12.504 5.098 1.00 0.00 22 LYS H O 10
ATOM 7488 N N . ALA B 2 23 ? -3.914 13.907 5.116 1.00 0.00 23 ALA H N 10
ATOM 7489 C CA . ALA B 2 23 ? -2.990 15.071 5.120 1.00 0.00 23 ALA H CA 10
ATOM 7490 C C . ALA B 2 23 ? -2.448 15.273 6.530 1.00 0.00 23 ALA H C 10
ATOM 7491 O O . ALA B 2 23 ? -3.091 15.859 7.379 1.00 0.00 23 ALA H O 10
ATOM 7498 N N . GLU B 2 24 ? -1.269 14.782 6.788 1.00 0.00 24 GLU H N 10
ATOM 7499 C CA . GLU B 2 24 ? -0.682 14.936 8.144 1.00 0.00 24 GLU H CA 10
ATOM 7500 C C . GLU B 2 24 ? 0.238 16.153 8.171 1.00 0.00 24 GLU H C 10
ATOM 7501 O O . GLU B 2 24 ? 0.160 17.012 7.316 1.00 0.00 24 GLU H O 10
ATOM 7513 N N . PHE B 2 25 ? 1.101 16.209 9.160 1.00 0.00 25 PHE H N 10
ATOM 7514 C CA . PHE B 2 25 ? 2.072 17.346 9.326 1.00 0.00 25 PHE H CA 10
ATOM 7515 C C . PHE B 2 25 ? 2.109 18.244 8.090 1.00 0.00 25 PHE H C 10
ATOM 7516 O O . PHE B 2 25 ? 1.819 19.423 8.160 1.00 0.00 25 PHE H O 10
ATOM 7533 N N . GLY B 2 26 ? 2.459 17.705 6.961 1.00 0.00 26 GLY H N 10
ATOM 7534 C CA . GLY B 2 26 ? 2.509 18.538 5.728 1.00 0.00 26 GLY H CA 10
ATOM 7535 C C . GLY B 2 26 ? 2.640 17.634 4.506 1.00 0.00 26 GLY H C 10
ATOM 7536 O O . GLY B 2 26 ? 3.229 18.002 3.510 1.00 0.00 26 GLY H O 10
ATOM 7540 N N . LYS B 2 27 ? 2.095 16.450 4.570 1.00 0.00 27 LYS H N 10
ATOM 7541 C CA . LYS B 2 27 ? 2.200 15.530 3.397 1.00 0.00 27 LYS H CA 10
ATOM 7542 C C . LYS B 2 27 ? 0.907 14.727 3.236 1.00 0.00 27 LYS H C 10
ATOM 7543 O O . LYS B 2 27 ? -0.063 14.947 3.934 1.00 0.00 27 LYS H O 10
ATOM 7562 N N . TYR B 2 28 ? 0.885 13.803 2.310 1.00 0.00 28 TYR H N 10
ATOM 7563 C CA . TYR B 2 28 ? -0.351 12.995 2.097 1.00 0.00 28 TYR H CA 10
ATOM 7564 C C . TYR B 2 28 ? -0.042 11.505 2.177 1.00 0.00 28 TYR H C 10
ATOM 7565 O O . TYR B 2 28 ? 0.157 10.850 1.173 1.00 0.00 28 TYR H O 10
ATOM 7583 N N . ILE B 2 29 ? -0.027 10.951 3.353 1.00 0.00 29 ILE H N 10
ATOM 7584 C CA . ILE B 2 29 ? 0.240 9.492 3.461 1.00 0.00 29 ILE H CA 10
ATOM 7585 C C . ILE B 2 29 ? -1.063 8.749 3.157 1.00 0.00 29 ILE H C 10
ATOM 7586 O O . ILE B 2 29 ? -2.049 8.899 3.851 1.00 0.00 29 ILE H O 10
ATOM 7602 N N . CYS B 2 30 ? -1.086 7.972 2.110 1.00 0.00 30 CYS H N 10
ATOM 7603 C CA . CYS B 2 30 ? -2.339 7.249 1.748 1.00 0.00 30 CYS H CA 10
ATOM 7604 C C . CYS B 2 30 ? -2.517 6.012 2.624 1.00 0.00 30 CYS H C 10
ATOM 7605 O O . CYS B 2 30 ? -1.590 5.518 3.231 1.00 0.00 30 CYS H O 10
ATOM 7612 N N . LEU B 2 31 ? -3.716 5.508 2.678 1.00 0.00 31 LEU H N 10
ATOM 7613 C CA . LEU B 2 31 ? -3.988 4.294 3.491 1.00 0.00 31 LEU H CA 10
ATOM 7614 C C . LEU B 2 31 ? -4.711 3.284 2.604 1.00 0.00 31 LEU H C 10
ATOM 7615 O O . LEU B 2 31 ? -5.494 2.479 3.065 1.00 0.00 31 LEU H O 10
ATOM 7631 N N . ASP B 2 32 ? -4.456 3.335 1.325 1.00 0.00 32 ASP H N 10
ATOM 7632 C CA . ASP B 2 32 ? -5.131 2.391 0.391 1.00 0.00 32 ASP H CA 10
ATOM 7633 C C . ASP B 2 32 ? -4.621 0.969 0.637 1.00 0.00 32 ASP H C 10
ATOM 7634 O O . ASP B 2 32 ? -3.483 0.761 1.010 1.00 0.00 32 ASP H O 10
ATOM 7643 N N . LEU B 2 33 ? -5.456 -0.010 0.426 1.00 0.00 33 LEU H N 10
ATOM 7644 C CA . LEU B 2 33 ? -5.025 -1.419 0.641 1.00 0.00 33 LEU H CA 10
ATOM 7645 C C . LEU B 2 33 ? -5.401 -2.250 -0.587 1.00 0.00 33 LEU H C 10
ATOM 7646 O O . LEU B 2 33 ? -6.386 -2.960 -0.591 1.00 0.00 33 LEU H O 10
ATOM 7662 N N . ILE B 2 34 ? -4.621 -2.166 -1.630 1.00 0.00 34 ILE H N 10
ATOM 7663 C CA . ILE B 2 34 ? -4.930 -2.947 -2.858 1.00 0.00 34 ILE H CA 10
ATOM 7664 C C . ILE B 2 34 ? -3.624 -3.389 -3.520 1.00 0.00 34 ILE H C 10
ATOM 7665 O O . ILE B 2 34 ? -3.214 -4.526 -3.405 1.00 0.00 34 ILE H O 10
ATOM 7681 N N . SER B 2 35 ? -2.965 -2.499 -4.211 1.00 0.00 35 SER H N 10
ATOM 7682 C CA . SER B 2 35 ? -1.686 -2.872 -4.876 1.00 0.00 35 SER H CA 10
ATOM 7683 C C . SER B 2 35 ? -1.929 -4.057 -5.816 1.00 0.00 35 SER H C 10
ATOM 7684 O O . SER B 2 35 ? -1.933 -5.194 -5.388 1.00 0.00 35 SER H O 10
ATOM 7692 N N . PRO B 2 36 ? -2.123 -3.754 -7.075 1.00 0.00 36 PRO H N 10
ATOM 7693 C CA . PRO B 2 36 ? -2.369 -4.777 -8.105 1.00 0.00 36 PRO H CA 10
ATOM 7694 C C . PRO B 2 36 ? -1.057 -5.460 -8.500 1.00 0.00 36 PRO H C 10
ATOM 7695 O O . PRO B 2 36 ? -1.025 -6.320 -9.358 1.00 0.00 36 PRO H O 10
ATOM 7706 N N . ASN B 2 37 ? 0.028 -5.084 -7.876 1.00 0.00 37 ASN H N 10
ATOM 7707 C CA . ASN B 2 37 ? 1.339 -5.710 -8.211 1.00 0.00 37 ASN H CA 10
ATOM 7708 C C . ASN B 2 37 ? 2.201 -5.783 -6.948 1.00 0.00 37 ASN H C 10
ATOM 7709 O O . ASN B 2 37 ? 1.700 -5.757 -5.843 1.00 0.00 37 ASN H O 10
ATOM 7720 N N . ASP B 2 38 ? 3.495 -5.873 -7.102 1.00 0.00 38 ASP H N 10
ATOM 7721 C CA . ASP B 2 38 ? 4.382 -5.946 -5.907 1.00 0.00 38 ASP H CA 10
ATOM 7722 C C . ASP B 2 38 ? 4.844 -4.536 -5.529 1.00 0.00 38 ASP H C 10
ATOM 7723 O O . ASP B 2 38 ? 4.910 -4.182 -4.369 1.00 0.00 38 ASP H O 10
ATOM 7732 N N . CYS B 2 39 ? 5.162 -3.727 -6.502 1.00 0.00 39 CYS H N 10
ATOM 7733 C CA . CYS B 2 39 ? 5.618 -2.339 -6.204 1.00 0.00 39 CYS H CA 10
ATOM 7734 C C . CYS B 2 39 ? 5.940 -1.620 -7.515 1.00 0.00 39 CYS H C 10
ATOM 7735 O O . CYS B 2 39 ? 6.634 -2.142 -8.366 1.00 0.00 39 CYS H O 10
ATOM 7742 N N . VAL B 2 40 ? 5.440 -0.428 -7.689 1.00 0.00 40 VAL H N 10
ATOM 7743 C CA . VAL B 2 40 ? 5.707 0.322 -8.931 1.00 0.00 40 VAL H CA 10
ATOM 7744 C C . VAL B 2 40 ? 6.620 1.499 -8.607 1.00 0.00 40 VAL H C 10
ATOM 7745 O O . VAL B 2 40 ? 7.628 1.358 -7.943 1.00 0.00 40 VAL H O 10
ATOM 7758 N N . LYS B 2 41 ? 6.272 2.643 -9.072 1.00 0.00 41 LYS H N 10
ATOM 7759 C CA . LYS B 2 41 ? 7.101 3.852 -8.813 1.00 0.00 41 LYS H CA 10
ATOM 7760 C C . LYS B 2 41 ? 6.190 5.043 -8.514 1.00 0.00 41 LYS H C 10
ATOM 7761 O O . LYS B 2 41 ? 4.990 4.839 -8.426 1.00 0.00 41 LYS H O 10
ATOM 7781 N N . THR A 1 1 ? -1.441 0.040 -7.040 1.00 0.00 1 THR L N 11
ATOM 7782 C CA . THR A 1 1 ? -1.626 1.238 -7.907 1.00 0.00 1 THR L CA 11
ATOM 7783 C C . THR A 1 1 ? -0.261 1.834 -8.255 1.00 0.00 1 THR L C 11
ATOM 7784 O O . THR A 1 1 ? 0.756 1.438 -7.719 1.00 0.00 1 THR L O 11
ATOM 7797 N N . ALA A 1 2 ? -0.228 2.782 -9.152 1.00 0.00 2 ALA L N 11
ATOM 7798 C CA . ALA A 1 2 ? 1.072 3.400 -9.537 1.00 0.00 2 ALA L CA 11
ATOM 7799 C C . ALA A 1 2 ? 1.375 4.580 -8.611 1.00 0.00 2 ALA L C 11
ATOM 7800 O O . ALA A 1 2 ? 1.042 5.712 -8.902 1.00 0.00 2 ALA L O 11
ATOM 7807 N N . CYS A 1 3 ? 2.008 4.324 -7.499 1.00 0.00 3 CYS L N 11
ATOM 7808 C CA . CYS A 1 3 ? 2.339 5.427 -6.553 1.00 0.00 3 CYS L CA 11
ATOM 7809 C C . CYS A 1 3 ? 3.857 5.514 -6.398 1.00 0.00 3 CYS L C 11
ATOM 7810 O O . CYS A 1 3 ? 4.519 6.267 -7.086 1.00 0.00 3 CYS L O 11
ATOM 7817 N N . SER A 1 4 ? 4.417 4.747 -5.503 1.00 0.00 4 SER L N 11
ATOM 7818 C CA . SER A 1 4 ? 5.895 4.785 -5.309 1.00 0.00 4 SER L CA 11
ATOM 7819 C C . SER A 1 4 ? 6.261 4.093 -3.994 1.00 0.00 4 SER L C 11
ATOM 7820 O O . SER A 1 4 ? 7.222 3.354 -3.918 1.00 0.00 4 SER L O 11
ATOM 7828 N N . GLU A 1 5 ? 5.505 4.328 -2.956 1.00 0.00 5 GLU L N 11
ATOM 7829 C CA . GLU A 1 5 ? 5.816 3.683 -1.648 1.00 0.00 5 GLU L CA 11
ATOM 7830 C C . GLU A 1 5 ? 5.117 2.325 -1.565 1.00 0.00 5 GLU L C 11
ATOM 7831 O O . GLU A 1 5 ? 3.969 2.231 -1.179 1.00 0.00 5 GLU L O 11
ATOM 7843 N N . CYS A 1 6 ? 5.802 1.272 -1.915 1.00 0.00 6 CYS L N 11
ATOM 7844 C CA . CYS A 1 6 ? 5.175 -0.077 -1.846 1.00 0.00 6 CYS L CA 11
ATOM 7845 C C . CYS A 1 6 ? 5.463 -0.694 -0.475 1.00 0.00 6 CYS L C 11
ATOM 7846 O O . CYS A 1 6 ? 6.599 -0.945 -0.123 1.00 0.00 6 CYS L O 11
ATOM 7853 N N . VAL A 1 7 ? 4.445 -0.935 0.306 1.00 0.00 7 VAL L N 11
ATOM 7854 C CA . VAL A 1 7 ? 4.668 -1.529 1.653 1.00 0.00 7 VAL L CA 11
ATOM 7855 C C . VAL A 1 7 ? 4.158 -2.971 1.678 1.00 0.00 7 VAL L C 11
ATOM 7856 O O . VAL A 1 7 ? 2.972 -3.220 1.768 1.00 0.00 7 VAL L O 11
ATOM 7869 N N . CYS A 1 8 ? 5.047 -3.921 1.610 1.00 0.00 8 CYS L N 11
ATOM 7870 C CA . CYS A 1 8 ? 4.621 -5.347 1.642 1.00 0.00 8 CYS L CA 11
ATOM 7871 C C . CYS A 1 8 ? 5.666 -6.162 2.410 1.00 0.00 8 CYS L C 11
ATOM 7872 O O . CYS A 1 8 ? 6.272 -7.063 1.864 1.00 0.00 8 CYS L O 11
ATOM 7879 N N . PRO A 1 9 ? 5.849 -5.811 3.661 1.00 0.00 9 PRO L N 11
ATOM 7880 C CA . PRO A 1 9 ? 6.820 -6.482 4.543 1.00 0.00 9 PRO L CA 11
ATOM 7881 C C . PRO A 1 9 ? 6.262 -7.817 5.044 1.00 0.00 9 PRO L C 11
ATOM 7882 O O . PRO A 1 9 ? 5.106 -8.133 4.842 1.00 0.00 9 PRO L O 11
ATOM 7893 N N . LEU A 1 10 ? 7.074 -8.599 5.701 1.00 0.00 10 LEU L N 11
ATOM 7894 C CA . LEU A 1 10 ? 6.593 -9.908 6.221 1.00 0.00 10 LEU L CA 11
ATOM 7895 C C . LEU A 1 10 ? 6.391 -9.808 7.735 1.00 0.00 10 LEU L C 11
ATOM 7896 O O . LEU A 1 10 ? 6.988 -10.538 8.500 1.00 0.00 10 LEU L O 11
ATOM 7912 N N . ARG A 1 11 ? 5.555 -8.906 8.176 1.00 0.00 11 ARG L N 11
ATOM 7913 C CA . ARG A 1 11 ? 5.319 -8.762 9.635 1.00 0.00 11 ARG L CA 11
ATOM 7914 C C . ARG A 1 11 ? 4.509 -9.958 10.138 1.00 0.00 11 ARG L C 11
ATOM 7915 O O . ARG A 1 11 ? 3.381 -10.111 9.695 1.00 0.00 11 ARG L O 11
ATOM 7937 N N . GLU B 2 1 ? 4.693 -12.722 0.519 1.00 0.00 1 GLU H N 11
ATOM 7938 C CA . GLU B 2 1 ? 4.587 -11.572 1.461 1.00 0.00 1 GLU H CA 11
ATOM 7939 C C . GLU B 2 1 ? 3.164 -11.497 2.017 1.00 0.00 1 GLU H C 11
ATOM 7940 O O . GLU B 2 1 ? 2.263 -12.156 1.537 1.00 0.00 1 GLU H O 11
ATOM 7954 N N . GLU B 2 2 ? 2.954 -10.697 3.028 1.00 0.00 2 GLU H N 11
ATOM 7955 C CA . GLU B 2 2 ? 1.588 -10.581 3.615 1.00 0.00 2 GLU H CA 11
ATOM 7956 C C . GLU B 2 2 ? 0.633 -9.993 2.575 1.00 0.00 2 GLU H C 11
ATOM 7957 O O . GLU B 2 2 ? 1.019 -9.189 1.751 1.00 0.00 2 GLU H O 11
ATOM 7969 N N . TYR B 2 3 ? -0.615 -10.380 2.627 1.00 0.00 3 TYR H N 11
ATOM 7970 C CA . TYR B 2 3 ? -1.614 -9.847 1.665 1.00 0.00 3 TYR H CA 11
ATOM 7971 C C . TYR B 2 3 ? -0.981 -9.700 0.279 1.00 0.00 3 TYR H C 11
ATOM 7972 O O . TYR B 2 3 ? -0.112 -10.459 -0.101 1.00 0.00 3 TYR H O 11
ATOM 7990 N N . LYS B 2 4 ? -1.405 -8.726 -0.478 1.00 0.00 4 LYS H N 11
ATOM 7991 C CA . LYS B 2 4 ? -0.822 -8.529 -1.835 1.00 0.00 4 LYS H CA 11
ATOM 7992 C C . LYS B 2 4 ? 0.209 -7.401 -1.783 1.00 0.00 4 LYS H C 11
ATOM 7993 O O . LYS B 2 4 ? 1.388 -7.613 -1.985 1.00 0.00 4 LYS H O 11
ATOM 8012 N N . CYS B 2 5 ? -0.230 -6.204 -1.513 1.00 0.00 5 CYS H N 11
ATOM 8013 C CA . CYS B 2 5 ? 0.714 -5.055 -1.444 1.00 0.00 5 CYS H CA 11
ATOM 8014 C C . CYS B 2 5 ? -0.082 -3.769 -1.220 1.00 0.00 5 CYS H C 11
ATOM 8015 O O . CYS B 2 5 ? -1.177 -3.610 -1.724 1.00 0.00 5 CYS H O 11
ATOM 8022 N N . TYR B 2 6 ? 0.453 -2.855 -0.462 1.00 0.00 6 TYR H N 11
ATOM 8023 C CA . TYR B 2 6 ? -0.281 -1.583 -0.198 1.00 0.00 6 TYR H CA 11
ATOM 8024 C C . TYR B 2 6 ? 0.599 -0.396 -0.594 1.00 0.00 6 TYR H C 11
ATOM 8025 O O . TYR B 2 6 ? 1.723 -0.561 -1.022 1.00 0.00 6 TYR H O 11
ATOM 8043 N N . CYS B 2 7 ? 0.098 0.800 -0.451 1.00 0.00 7 CYS H N 11
ATOM 8044 C CA . CYS B 2 7 ? 0.910 1.996 -0.813 1.00 0.00 7 CYS H CA 11
ATOM 8045 C C . CYS B 2 7 ? 0.669 3.098 0.215 1.00 0.00 7 CYS H C 11
ATOM 8046 O O . CYS B 2 7 ? -0.448 3.323 0.651 1.00 0.00 7 CYS H O 11
ATOM 8053 N N . THR B 2 8 ? 1.707 3.790 0.606 1.00 0.00 8 THR H N 11
ATOM 8054 C CA . THR B 2 8 ? 1.539 4.876 1.609 1.00 0.00 8 THR H CA 11
ATOM 8055 C C . THR B 2 8 ? 2.435 6.065 1.259 1.00 0.00 8 THR H C 11
ATOM 8056 O O . THR B 2 8 ? 2.777 6.862 2.110 1.00 0.00 8 THR H O 11
ATOM 8067 N N . ASP B 2 9 ? 2.810 6.206 0.018 1.00 0.00 9 ASP H N 11
ATOM 8068 C CA . ASP B 2 9 ? 3.671 7.363 -0.357 1.00 0.00 9 ASP H CA 11
ATOM 8069 C C . ASP B 2 9 ? 2.964 8.653 0.063 1.00 0.00 9 ASP H C 11
ATOM 8070 O O . ASP B 2 9 ? 1.759 8.770 -0.045 1.00 0.00 9 ASP H O 11
ATOM 8079 N N . THR B 2 10 ? 3.691 9.618 0.555 1.00 0.00 10 THR H N 11
ATOM 8080 C CA . THR B 2 10 ? 3.036 10.883 0.991 1.00 0.00 10 THR H CA 11
ATOM 8081 C C . THR B 2 10 ? 2.806 11.795 -0.214 1.00 0.00 10 THR H C 11
ATOM 8082 O O . THR B 2 10 ? 3.447 11.659 -1.238 1.00 0.00 10 THR H O 11
ATOM 8093 N N . TYR B 2 11 ? 1.893 12.725 -0.103 1.00 0.00 11 TYR H N 11
ATOM 8094 C CA . TYR B 2 11 ? 1.630 13.640 -1.258 1.00 0.00 11 TYR H CA 11
ATOM 8095 C C . TYR B 2 11 ? 1.219 15.027 -0.758 1.00 0.00 11 TYR H C 11
ATOM 8096 O O . TYR B 2 11 ? 1.157 15.284 0.426 1.00 0.00 11 TYR H O 11
ATOM 8114 N N . SER B 2 12 ? 0.915 15.918 -1.661 1.00 0.00 12 SER H N 11
ATOM 8115 C CA . SER B 2 12 ? 0.477 17.280 -1.252 1.00 0.00 12 SER H CA 11
ATOM 8116 C C . SER B 2 12 ? -1.036 17.381 -1.458 1.00 0.00 12 SER H C 11
ATOM 8117 O O . SER B 2 12 ? -1.626 18.438 -1.346 1.00 0.00 12 SER H O 11
ATOM 8125 N N . ASP B 2 13 ? -1.666 16.274 -1.763 1.00 0.00 13 ASP H N 11
ATOM 8126 C CA . ASP B 2 13 ? -3.139 16.271 -1.984 1.00 0.00 13 ASP H CA 11
ATOM 8127 C C . ASP B 2 13 ? -3.603 14.822 -2.153 1.00 0.00 13 ASP H C 11
ATOM 8128 O O . ASP B 2 13 ? -2.805 13.932 -2.371 1.00 0.00 13 ASP H O 11
ATOM 8137 N N . CYS B 2 14 ? -4.879 14.568 -2.053 1.00 0.00 14 CYS H N 11
ATOM 8138 C CA . CYS B 2 14 ? -5.363 13.166 -2.207 1.00 0.00 14 CYS H CA 11
ATOM 8139 C C . CYS B 2 14 ? -5.204 12.729 -3.670 1.00 0.00 14 CYS H C 11
ATOM 8140 O O . CYS B 2 14 ? -5.775 13.334 -4.555 1.00 0.00 14 CYS H O 11
ATOM 8147 N N . PRO B 2 15 ? -4.427 11.693 -3.884 1.00 0.00 15 PRO H N 11
ATOM 8148 C CA . PRO B 2 15 ? -4.172 11.162 -5.234 1.00 0.00 15 PRO H CA 11
ATOM 8149 C C . PRO B 2 15 ? -5.361 10.348 -5.743 1.00 0.00 15 PRO H C 11
ATOM 8150 O O . PRO B 2 15 ? -6.078 9.727 -4.984 1.00 0.00 15 PRO H O 11
ATOM 8161 N N . GLY B 2 16 ? -5.573 10.357 -7.031 1.00 0.00 16 GLY H N 11
ATOM 8162 C CA . GLY B 2 16 ? -6.712 9.594 -7.608 1.00 0.00 16 GLY H CA 11
ATOM 8163 C C . GLY B 2 16 ? -6.527 8.112 -7.300 1.00 0.00 16 GLY H C 11
ATOM 8164 O O . GLY B 2 16 ? -7.480 7.366 -7.202 1.00 0.00 16 GLY H O 11
ATOM 8168 N N . PHE B 2 17 ? -5.308 7.676 -7.138 1.00 0.00 17 PHE H N 11
ATOM 8169 C CA . PHE B 2 17 ? -5.082 6.242 -6.828 1.00 0.00 17 PHE H CA 11
ATOM 8170 C C . PHE B 2 17 ? -5.306 6.012 -5.335 1.00 0.00 17 PHE H C 11
ATOM 8171 O O . PHE B 2 17 ? -5.576 4.908 -4.904 1.00 0.00 17 PHE H O 11
ATOM 8188 N N . CYS B 2 18 ? -5.221 7.045 -4.533 1.00 0.00 18 CYS H N 11
ATOM 8189 C CA . CYS B 2 18 ? -5.460 6.852 -3.073 1.00 0.00 18 CYS H CA 11
ATOM 8190 C C . CYS B 2 18 ? -6.584 7.781 -2.617 1.00 0.00 18 CYS H C 11
ATOM 8191 O O . CYS B 2 18 ? -6.352 8.790 -1.981 1.00 0.00 18 CYS H O 11
ATOM 8198 N N . LYS B 2 19 ? -7.803 7.444 -2.935 1.00 0.00 19 LYS H N 11
ATOM 8199 C CA . LYS B 2 19 ? -8.947 8.301 -2.522 1.00 0.00 19 LYS H CA 11
ATOM 8200 C C . LYS B 2 19 ? -8.907 8.491 -1.005 1.00 0.00 19 LYS H C 11
ATOM 8201 O O . LYS B 2 19 ? -9.461 9.432 -0.469 1.00 0.00 19 LYS H O 11
ATOM 8220 N N . THR B 2 20 ? -8.245 7.608 -0.310 1.00 0.00 20 THR H N 11
ATOM 8221 C CA . THR B 2 20 ? -8.152 7.733 1.171 1.00 0.00 20 THR H CA 11
ATOM 8222 C C . THR B 2 20 ? -6.852 8.456 1.517 1.00 0.00 20 THR H C 11
ATOM 8223 O O . THR B 2 20 ? -5.915 7.871 2.024 1.00 0.00 20 THR H O 11
ATOM 8234 N N . CYS B 2 21 ? -6.784 9.723 1.225 1.00 0.00 21 CYS H N 11
ATOM 8235 C CA . CYS B 2 21 ? -5.544 10.495 1.510 1.00 0.00 21 CYS H CA 11
ATOM 8236 C C . CYS B 2 21 ? -5.487 10.891 2.986 1.00 0.00 21 CYS H C 11
ATOM 8237 O O . CYS B 2 21 ? -6.495 11.148 3.615 1.00 0.00 21 CYS H O 11
ATOM 8244 N N . LYS B 2 22 ? -4.305 10.954 3.536 1.00 0.00 22 LYS H N 11
ATOM 8245 C CA . LYS B 2 22 ? -4.158 11.346 4.965 1.00 0.00 22 LYS H CA 11
ATOM 8246 C C . LYS B 2 22 ? -3.218 12.548 5.050 1.00 0.00 22 LYS H C 11
ATOM 8247 O O . LYS B 2 22 ? -2.011 12.404 5.038 1.00 0.00 22 LYS H O 11
ATOM 8266 N N . ALA B 2 23 ? -3.757 13.734 5.124 1.00 0.00 23 ALA H N 11
ATOM 8267 C CA . ALA B 2 23 ? -2.889 14.943 5.197 1.00 0.00 23 ALA H CA 11
ATOM 8268 C C . ALA B 2 23 ? -2.382 15.124 6.629 1.00 0.00 23 ALA H C 11
ATOM 8269 O O . ALA B 2 23 ? -3.133 15.442 7.529 1.00 0.00 23 ALA H O 11
ATOM 8276 N N . GLU B 2 24 ? -1.111 14.922 6.846 1.00 0.00 24 GLU H N 11
ATOM 8277 C CA . GLU B 2 24 ? -0.555 15.080 8.217 1.00 0.00 24 GLU H CA 11
ATOM 8278 C C . GLU B 2 24 ? 0.801 15.789 8.145 1.00 0.00 24 GLU H C 11
ATOM 8279 O O . GLU B 2 24 ? 1.544 15.643 7.195 1.00 0.00 24 GLU H O 11
ATOM 8291 N N . PHE B 2 25 ? 1.123 16.562 9.149 1.00 0.00 25 PHE H N 11
ATOM 8292 C CA . PHE B 2 25 ? 2.426 17.303 9.169 1.00 0.00 25 PHE H CA 11
ATOM 8293 C C . PHE B 2 25 ? 2.599 18.124 7.889 1.00 0.00 25 PHE H C 11
ATOM 8294 O O . PHE B 2 25 ? 3.675 18.614 7.607 1.00 0.00 25 PHE H O 11
ATOM 8311 N N . GLY B 2 26 ? 1.560 18.309 7.119 1.00 0.00 26 GLY H N 11
ATOM 8312 C CA . GLY B 2 26 ? 1.703 19.128 5.886 1.00 0.00 26 GLY H CA 11
ATOM 8313 C C . GLY B 2 26 ? 1.694 18.255 4.626 1.00 0.00 26 GLY H C 11
ATOM 8314 O O . GLY B 2 26 ? 1.255 18.682 3.576 1.00 0.00 26 GLY H O 11
ATOM 8318 N N . LYS B 2 27 ? 2.179 17.047 4.704 1.00 0.00 27 LYS H N 11
ATOM 8319 C CA . LYS B 2 27 ? 2.195 16.182 3.490 1.00 0.00 27 LYS H CA 11
ATOM 8320 C C . LYS B 2 27 ? 0.988 15.254 3.513 1.00 0.00 27 LYS H C 11
ATOM 8321 O O . LYS B 2 27 ? 0.067 15.435 4.281 1.00 0.00 27 LYS H O 11
ATOM 8340 N N . TYR B 2 28 ? 0.988 14.258 2.677 1.00 0.00 28 TYR H N 11
ATOM 8341 C CA . TYR B 2 28 ? -0.160 13.316 2.657 1.00 0.00 28 TYR H CA 11
ATOM 8342 C C . TYR B 2 28 ? 0.337 11.911 2.951 1.00 0.00 28 TYR H C 11
ATOM 8343 O O . TYR B 2 28 ? 1.518 11.681 3.084 1.00 0.00 28 TYR H O 11
ATOM 8361 N N . ILE B 2 29 ? -0.558 10.968 3.037 1.00 0.00 29 ILE H N 11
ATOM 8362 C CA . ILE B 2 29 ? -0.143 9.566 3.303 1.00 0.00 29 ILE H CA 11
ATOM 8363 C C . ILE B 2 29 ? -1.191 8.621 2.717 1.00 0.00 29 ILE H C 11
ATOM 8364 O O . ILE B 2 29 ? -2.358 8.686 3.052 1.00 0.00 29 ILE H O 11
ATOM 8380 N N . CYS B 2 30 ? -0.788 7.749 1.840 1.00 0.00 30 CYS H N 11
ATOM 8381 C CA . CYS B 2 30 ? -1.757 6.805 1.225 1.00 0.00 30 CYS H CA 11
ATOM 8382 C C . CYS B 2 30 ? -1.976 5.612 2.155 1.00 0.00 30 CYS H C 11
ATOM 8383 O O . CYS B 2 30 ? -1.085 5.177 2.855 1.00 0.00 30 CYS H O 11
ATOM 8390 N N . LEU B 2 31 ? -3.158 5.078 2.161 1.00 0.00 31 LEU H N 11
ATOM 8391 C CA . LEU B 2 31 ? -3.443 3.908 3.027 1.00 0.00 31 LEU H CA 11
ATOM 8392 C C . LEU B 2 31 ? -4.195 2.881 2.190 1.00 0.00 31 LEU H C 11
ATOM 8393 O O . LEU B 2 31 ? -5.115 2.234 2.650 1.00 0.00 31 LEU H O 11
ATOM 8409 N N . ASP B 2 32 ? -3.810 2.739 0.951 1.00 0.00 32 ASP H N 11
ATOM 8410 C CA . ASP B 2 32 ? -4.506 1.762 0.063 1.00 0.00 32 ASP H CA 11
ATOM 8411 C C . ASP B 2 32 ? -3.942 0.359 0.303 1.00 0.00 32 ASP H C 11
ATOM 8412 O O . ASP B 2 32 ? -2.814 0.198 0.724 1.00 0.00 32 ASP H O 11
ATOM 8421 N N . LEU B 2 33 ? -4.721 -0.656 0.046 1.00 0.00 33 LEU H N 11
ATOM 8422 C CA . LEU B 2 33 ? -4.230 -2.047 0.266 1.00 0.00 33 LEU H CA 11
ATOM 8423 C C . LEU B 2 33 ? -4.745 -2.960 -0.849 1.00 0.00 33 LEU H C 11
ATOM 8424 O O . LEU B 2 33 ? -5.741 -3.637 -0.697 1.00 0.00 33 LEU H O 11
ATOM 8440 N N . ILE B 2 34 ? -4.072 -2.986 -1.966 1.00 0.00 34 ILE H N 11
ATOM 8441 C CA . ILE B 2 34 ? -4.521 -3.860 -3.086 1.00 0.00 34 ILE H CA 11
ATOM 8442 C C . ILE B 2 34 ? -3.325 -4.177 -3.991 1.00 0.00 34 ILE H C 11
ATOM 8443 O O . ILE B 2 34 ? -2.760 -5.250 -3.933 1.00 0.00 34 ILE H O 11
ATOM 8459 N N . SER B 2 35 ? -2.937 -3.250 -4.824 1.00 0.00 35 SER H N 11
ATOM 8460 C CA . SER B 2 35 ? -1.779 -3.501 -5.728 1.00 0.00 35 SER H CA 11
ATOM 8461 C C . SER B 2 35 ? -2.120 -4.648 -6.686 1.00 0.00 35 SER H C 11
ATOM 8462 O O . SER B 2 35 ? -1.922 -5.803 -6.361 1.00 0.00 35 SER H O 11
ATOM 8470 N N . PRO B 2 36 ? -2.624 -4.292 -7.841 1.00 0.00 36 PRO H N 11
ATOM 8471 C CA . PRO B 2 36 ? -3.007 -5.269 -8.874 1.00 0.00 36 PRO H CA 11
ATOM 8472 C C . PRO B 2 36 ? -1.767 -5.775 -9.619 1.00 0.00 36 PRO H C 11
ATOM 8473 O O . PRO B 2 36 ? -1.836 -6.709 -10.394 1.00 0.00 36 PRO H O 11
ATOM 8484 N N . ASN B 2 37 ? -0.636 -5.165 -9.395 1.00 0.00 37 ASN H N 11
ATOM 8485 C CA . ASN B 2 37 ? 0.601 -5.612 -10.094 1.00 0.00 37 ASN H CA 11
ATOM 8486 C C . ASN B 2 37 ? 1.753 -5.703 -9.089 1.00 0.00 37 ASN H C 11
ATOM 8487 O O . ASN B 2 37 ? 1.543 -5.768 -7.895 1.00 0.00 37 ASN H O 11
ATOM 8498 N N . ASP B 2 38 ? 2.970 -5.710 -9.564 1.00 0.00 38 ASP H N 11
ATOM 8499 C CA . ASP B 2 38 ? 4.130 -5.799 -8.633 1.00 0.00 38 ASP H CA 11
ATOM 8500 C C . ASP B 2 38 ? 4.279 -4.481 -7.874 1.00 0.00 38 ASP H C 11
ATOM 8501 O O . ASP B 2 38 ? 3.818 -4.341 -6.759 1.00 0.00 38 ASP H O 11
ATOM 8510 N N . CYS B 2 39 ? 4.921 -3.510 -8.466 1.00 0.00 39 CYS H N 11
ATOM 8511 C CA . CYS B 2 39 ? 5.095 -2.204 -7.771 1.00 0.00 39 CYS H CA 11
ATOM 8512 C C . CYS B 2 39 ? 5.556 -1.144 -8.772 1.00 0.00 39 CYS H C 11
ATOM 8513 O O . CYS B 2 39 ? 6.390 -1.393 -9.619 1.00 0.00 39 CYS H O 11
ATOM 8520 N N . VAL B 2 40 ? 5.019 0.042 -8.679 1.00 0.00 40 VAL H N 11
ATOM 8521 C CA . VAL B 2 40 ? 5.426 1.123 -9.620 1.00 0.00 40 VAL H CA 11
ATOM 8522 C C . VAL B 2 40 ? 6.419 2.046 -8.923 1.00 0.00 40 VAL H C 11
ATOM 8523 O O . VAL B 2 40 ? 6.410 3.247 -9.101 1.00 0.00 40 VAL H O 11
ATOM 8536 N N . LYS B 2 41 ? 7.273 1.480 -8.131 1.00 0.00 41 LYS H N 11
ATOM 8537 C CA . LYS B 2 41 ? 8.285 2.296 -7.401 1.00 0.00 41 LYS H CA 11
ATOM 8538 C C . LYS B 2 41 ? 8.982 3.244 -8.381 1.00 0.00 41 LYS H C 11
ATOM 8539 O O . LYS B 2 41 ? 9.168 2.854 -9.522 1.00 0.00 41 LYS H O 11
ATOM 8559 N N . THR A 1 1 ? -2.060 0.875 -4.859 1.00 0.00 1 THR L N 12
ATOM 8560 C CA . THR A 1 1 ? -2.011 1.486 -6.217 1.00 0.00 1 THR L CA 12
ATOM 8561 C C . THR A 1 1 ? -0.559 1.799 -6.581 1.00 0.00 1 THR L C 12
ATOM 8562 O O . THR A 1 1 ? 0.339 1.650 -5.777 1.00 0.00 1 THR L O 12
ATOM 8575 N N . ALA A 1 2 ? -0.321 2.233 -7.789 1.00 0.00 2 ALA L N 12
ATOM 8576 C CA . ALA A 1 2 ? 1.073 2.556 -8.202 1.00 0.00 2 ALA L CA 12
ATOM 8577 C C . ALA A 1 2 ? 1.421 3.977 -7.754 1.00 0.00 2 ALA L C 12
ATOM 8578 O O . ALA A 1 2 ? 1.158 4.939 -8.447 1.00 0.00 2 ALA L O 12
ATOM 8585 N N . CYS A 1 3 ? 2.016 4.118 -6.600 1.00 0.00 3 CYS L N 12
ATOM 8586 C CA . CYS A 1 3 ? 2.385 5.476 -6.112 1.00 0.00 3 CYS L CA 12
ATOM 8587 C C . CYS A 1 3 ? 3.905 5.580 -6.004 1.00 0.00 3 CYS L C 12
ATOM 8588 O O . CYS A 1 3 ? 4.546 6.282 -6.759 1.00 0.00 3 CYS L O 12
ATOM 8595 N N . SER A 1 4 ? 4.486 4.883 -5.071 1.00 0.00 4 SER L N 12
ATOM 8596 C CA . SER A 1 4 ? 5.967 4.936 -4.912 1.00 0.00 4 SER L CA 12
ATOM 8597 C C . SER A 1 4 ? 6.352 4.358 -3.550 1.00 0.00 4 SER L C 12
ATOM 8598 O O . SER A 1 4 ? 7.405 3.773 -3.389 1.00 0.00 4 SER L O 12
ATOM 8606 N N . GLU A 1 5 ? 5.508 4.516 -2.569 1.00 0.00 5 GLU L N 12
ATOM 8607 C CA . GLU A 1 5 ? 5.829 3.973 -1.219 1.00 0.00 5 GLU L CA 12
ATOM 8608 C C . GLU A 1 5 ? 5.017 2.699 -0.980 1.00 0.00 5 GLU L C 12
ATOM 8609 O O . GLU A 1 5 ? 3.972 2.722 -0.361 1.00 0.00 5 GLU L O 12
ATOM 8621 N N . CYS A 1 6 ? 5.490 1.585 -1.468 1.00 0.00 6 CYS L N 12
ATOM 8622 C CA . CYS A 1 6 ? 4.746 0.310 -1.271 1.00 0.00 6 CYS L CA 12
ATOM 8623 C C . CYS A 1 6 ? 4.979 -0.206 0.152 1.00 0.00 6 CYS L C 12
ATOM 8624 O O . CYS A 1 6 ? 6.072 -0.134 0.677 1.00 0.00 6 CYS L O 12
ATOM 8631 N N . VAL A 1 7 ? 3.958 -0.723 0.782 1.00 0.00 7 VAL L N 12
ATOM 8632 C CA . VAL A 1 7 ? 4.125 -1.240 2.170 1.00 0.00 7 VAL L CA 12
ATOM 8633 C C . VAL A 1 7 ? 3.408 -2.586 2.307 1.00 0.00 7 VAL L C 12
ATOM 8634 O O . VAL A 1 7 ? 2.201 -2.650 2.422 1.00 0.00 7 VAL L O 12
ATOM 8647 N N . CYS A 1 8 ? 4.145 -3.666 2.299 1.00 0.00 8 CYS L N 12
ATOM 8648 C CA . CYS A 1 8 ? 3.504 -5.008 2.432 1.00 0.00 8 CYS L CA 12
ATOM 8649 C C . CYS A 1 8 ? 4.433 -5.944 3.208 1.00 0.00 8 CYS L C 12
ATOM 8650 O O . CYS A 1 8 ? 4.938 -6.905 2.662 1.00 0.00 8 CYS L O 12
ATOM 8657 N N . PRO A 1 9 ? 4.630 -5.634 4.464 1.00 0.00 9 PRO L N 12
ATOM 8658 C CA . PRO A 1 9 ? 5.492 -6.430 5.353 1.00 0.00 9 PRO L CA 12
ATOM 8659 C C . PRO A 1 9 ? 4.747 -7.679 5.834 1.00 0.00 9 PRO L C 12
ATOM 8660 O O . PRO A 1 9 ? 3.668 -7.595 6.386 1.00 0.00 9 PRO L O 12
ATOM 8671 N N . LEU A 1 10 ? 5.311 -8.838 5.628 1.00 0.00 10 LEU L N 12
ATOM 8672 C CA . LEU A 1 10 ? 4.633 -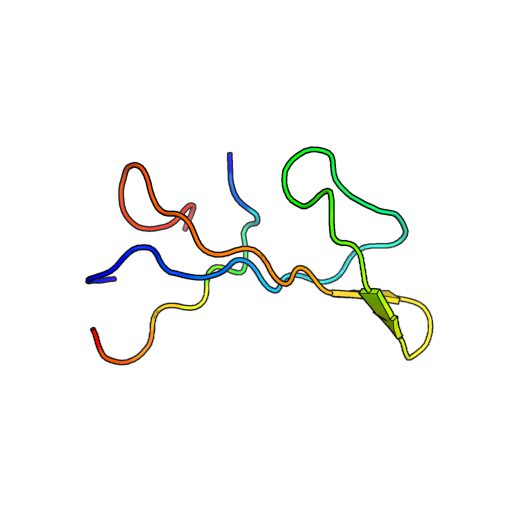10.087 6.075 1.00 0.00 10 LEU L CA 12
ATOM 8673 C C . LEU A 1 10 ? 5.303 -11.293 5.418 1.00 0.00 10 LEU L C 12
ATOM 8674 O O . LEU A 1 10 ? 4.960 -11.686 4.320 1.00 0.00 10 LEU L O 12
ATOM 8690 N N . ARG A 1 11 ? 6.257 -11.888 6.080 1.00 0.00 11 ARG L N 12
ATOM 8691 C CA . ARG A 1 11 ? 6.946 -13.067 5.496 1.00 0.00 11 ARG L CA 12
ATOM 8692 C C . ARG A 1 11 ? 5.906 -14.092 5.040 1.00 0.00 11 ARG L C 12
ATOM 8693 O O . ARG A 1 11 ? 6.201 -14.839 4.122 1.00 0.00 11 ARG L O 12
ATOM 8715 N N . GLU B 2 1 ? 6.514 -9.546 2.868 1.00 0.00 1 GLU H N 12
ATOM 8716 C CA . GLU B 2 1 ? 6.686 -10.076 1.485 1.00 0.00 1 GLU H CA 12
ATOM 8717 C C . GLU B 2 1 ? 5.528 -11.015 1.152 1.00 0.00 1 GLU H C 12
ATOM 8718 O O . GLU B 2 1 ? 5.707 -12.043 0.531 1.00 0.00 1 GLU H O 12
ATOM 8732 N N . GLU B 2 2 ? 4.341 -10.669 1.561 1.00 0.00 2 GLU H N 12
ATOM 8733 C CA . GLU B 2 2 ? 3.170 -11.540 1.269 1.00 0.00 2 GLU H CA 12
ATOM 8734 C C . GLU B 2 2 ? 1.957 -10.661 0.964 1.00 0.00 2 GLU H C 12
ATOM 8735 O O . GLU B 2 2 ? 1.947 -9.480 1.250 1.00 0.00 2 GLU H O 12
ATOM 8747 N N . TYR B 2 3 ? 0.931 -11.230 0.398 1.00 0.00 3 TYR H N 12
ATOM 8748 C CA . TYR B 2 3 ? -0.277 -10.435 0.093 1.00 0.00 3 TYR H CA 12
ATOM 8749 C C . TYR B 2 3 ? 0.063 -9.371 -0.954 1.00 0.00 3 TYR H C 12
ATOM 8750 O O . TYR B 2 3 ? 1.151 -9.351 -1.496 1.00 0.00 3 TYR H O 12
ATOM 8768 N N . LYS B 2 4 ? -0.854 -8.490 -1.249 1.00 0.00 4 LYS H N 12
ATOM 8769 C CA . LYS B 2 4 ? -0.574 -7.440 -2.264 1.00 0.00 4 LYS H CA 12
ATOM 8770 C C . LYS B 2 4 ? 0.267 -6.324 -1.630 1.00 0.00 4 LYS H C 12
ATOM 8771 O O . LYS B 2 4 ? 1.453 -6.479 -1.422 1.00 0.00 4 LYS H O 12
ATOM 8790 N N . CYS B 2 5 ? -0.330 -5.203 -1.317 1.00 0.00 5 CYS H N 12
ATOM 8791 C CA . CYS B 2 5 ? 0.451 -4.095 -0.698 1.00 0.00 5 CYS H CA 12
ATOM 8792 C C . CYS B 2 5 ? -0.456 -2.881 -0.491 1.00 0.00 5 CYS H C 12
ATOM 8793 O O . CYS B 2 5 ? -1.464 -2.723 -1.152 1.00 0.00 5 CYS H O 12
ATOM 8800 N N . TYR B 2 6 ? -0.107 -2.024 0.428 1.00 0.00 6 TYR H N 12
ATOM 8801 C CA . TYR B 2 6 ? -0.948 -0.820 0.685 1.00 0.00 6 TYR H CA 12
ATOM 8802 C C . TYR B 2 6 ? -0.164 0.435 0.300 1.00 0.00 6 TYR H C 12
ATOM 8803 O O . TYR B 2 6 ? 0.988 0.593 0.656 1.00 0.00 6 TYR H O 12
ATOM 8821 N N . CYS B 2 7 ? -0.777 1.330 -0.425 1.00 0.00 7 CYS H N 12
ATOM 8822 C CA . CYS B 2 7 ? -0.065 2.574 -0.827 1.00 0.00 7 CYS H CA 12
ATOM 8823 C C . CYS B 2 7 ? -0.024 3.536 0.361 1.00 0.00 7 CYS H C 12
ATOM 8824 O O . CYS B 2 7 ? -1.037 3.819 0.976 1.00 0.00 7 CYS H O 12
ATOM 8831 N N . THR B 2 8 ? 1.138 4.033 0.696 1.00 0.00 8 THR H N 12
ATOM 8832 C CA . THR B 2 8 ? 1.237 4.966 1.853 1.00 0.00 8 THR H CA 12
ATOM 8833 C C . THR B 2 8 ? 2.139 6.153 1.504 1.00 0.00 8 THR H C 12
ATOM 8834 O O . THR B 2 8 ? 2.520 6.923 2.362 1.00 0.00 8 THR H O 12
ATOM 8845 N N . ASP B 2 9 ? 2.481 6.315 0.254 1.00 0.00 9 ASP H N 12
ATOM 8846 C CA . ASP B 2 9 ? 3.352 7.464 -0.126 1.00 0.00 9 ASP H CA 12
ATOM 8847 C C . ASP B 2 9 ? 2.696 8.763 0.351 1.00 0.00 9 ASP H C 12
ATOM 8848 O O . ASP B 2 9 ? 1.577 8.762 0.819 1.00 0.00 9 ASP H O 12
ATOM 8857 N N . THR B 2 10 ? 3.378 9.868 0.243 1.00 0.00 10 THR H N 12
ATOM 8858 C CA . THR B 2 10 ? 2.773 11.151 0.702 1.00 0.00 10 THR H CA 12
ATOM 8859 C C . THR B 2 10 ? 2.478 12.044 -0.504 1.00 0.00 10 THR H C 12
ATOM 8860 O O . THR B 2 10 ? 3.066 11.887 -1.556 1.00 0.00 10 THR H O 12
ATOM 8871 N N . TYR B 2 11 ? 1.569 12.976 -0.369 1.00 0.00 11 TYR H N 12
ATOM 8872 C CA . TYR B 2 11 ? 1.253 13.859 -1.537 1.00 0.00 11 TYR H CA 12
ATOM 8873 C C . TYR B 2 11 ? 0.809 15.244 -1.068 1.00 0.00 11 TYR H C 12
ATOM 8874 O O . TYR B 2 11 ? 0.875 15.576 0.097 1.00 0.00 11 TYR H O 12
ATOM 8892 N N . SER B 2 12 ? 0.343 16.053 -1.976 1.00 0.00 12 SER H N 12
ATOM 8893 C CA . SER B 2 12 ? -0.127 17.410 -1.595 1.00 0.00 12 SER H CA 12
ATOM 8894 C C . SER B 2 12 ? -1.654 17.388 -1.503 1.00 0.00 12 SER H C 12
ATOM 8895 O O . SER B 2 12 ? -2.292 18.405 -1.321 1.00 0.00 12 SER H O 12
ATOM 8903 N N . ASP B 2 13 ? -2.243 16.227 -1.635 1.00 0.00 13 ASP H N 12
ATOM 8904 C CA . ASP B 2 13 ? -3.729 16.128 -1.564 1.00 0.00 13 ASP H CA 12
ATOM 8905 C C . ASP B 2 13 ? -4.161 14.708 -1.937 1.00 0.00 13 ASP H C 12
ATOM 8906 O O . ASP B 2 13 ? -3.488 14.027 -2.685 1.00 0.00 13 ASP H O 12
ATOM 8915 N N . CYS B 2 14 ? -5.276 14.255 -1.426 1.00 0.00 14 CYS H N 12
ATOM 8916 C CA . CYS B 2 14 ? -5.741 12.879 -1.761 1.00 0.00 14 CYS H CA 12
ATOM 8917 C C . CYS B 2 14 ? -5.563 12.641 -3.266 1.00 0.00 14 CYS H C 12
ATOM 8918 O O . CYS B 2 14 ? -6.191 13.302 -4.069 1.00 0.00 14 CYS H O 12
ATOM 8925 N N . PRO B 2 15 ? -4.705 11.712 -3.606 1.00 0.00 15 PRO H N 12
ATOM 8926 C CA . PRO B 2 15 ? -4.419 11.380 -5.011 1.00 0.00 15 PRO H CA 12
ATOM 8927 C C . PRO B 2 15 ? -5.552 10.564 -5.630 1.00 0.00 15 PRO H C 12
ATOM 8928 O O . PRO B 2 15 ? -6.312 9.910 -4.946 1.00 0.00 15 PRO H O 12
ATOM 8939 N N . GLY B 2 16 ? -5.670 10.610 -6.930 1.00 0.00 16 GLY H N 12
ATOM 8940 C CA . GLY B 2 16 ? -6.751 9.847 -7.609 1.00 0.00 16 GLY H CA 12
ATOM 8941 C C . GLY B 2 16 ? -6.597 8.364 -7.282 1.00 0.00 16 GLY H C 12
ATOM 8942 O O . GLY B 2 16 ? -7.555 7.618 -7.280 1.00 0.00 16 GLY H O 12
ATOM 8946 N N . PHE B 2 17 ? -5.398 7.929 -7.002 1.00 0.00 17 PHE H N 12
ATOM 8947 C CA . PHE B 2 17 ? -5.197 6.492 -6.673 1.00 0.00 17 PHE H CA 12
ATOM 8948 C C . PHE B 2 17 ? -5.443 6.272 -5.180 1.00 0.00 17 PHE H C 12
ATOM 8949 O O . PHE B 2 17 ? -5.714 5.169 -4.748 1.00 0.00 17 PHE H O 12
ATOM 8966 N N . CYS B 2 18 ? -5.364 7.307 -4.382 1.00 0.00 18 CYS H N 12
ATOM 8967 C CA . CYS B 2 18 ? -5.614 7.117 -2.923 1.00 0.00 18 CYS H CA 12
ATOM 8968 C C . CYS B 2 18 ? -6.739 8.045 -2.471 1.00 0.00 18 CYS H C 12
ATOM 8969 O O . CYS B 2 18 ? -6.511 9.048 -1.825 1.00 0.00 18 CYS H O 12
ATOM 8976 N N . LYS B 2 19 ? -7.955 7.712 -2.805 1.00 0.00 19 LYS H N 12
ATOM 8977 C CA . LYS B 2 19 ? -9.104 8.563 -2.399 1.00 0.00 19 LYS H CA 12
ATOM 8978 C C . LYS B 2 19 ? -9.042 8.815 -0.891 1.00 0.00 19 LYS H C 12
ATOM 8979 O O . LYS B 2 19 ? -9.465 9.843 -0.402 1.00 0.00 19 LYS H O 12
ATOM 8998 N N . THR B 2 20 ? -8.511 7.881 -0.152 1.00 0.00 20 THR H N 12
ATOM 8999 C CA . THR B 2 20 ? -8.413 8.059 1.323 1.00 0.00 20 THR H CA 12
ATOM 9000 C C . THR B 2 20 ? -6.992 8.497 1.676 1.00 0.00 20 THR H C 12
ATOM 9001 O O . THR B 2 20 ? -6.028 7.855 1.311 1.00 0.00 20 THR H O 12
ATOM 9012 N N . CYS B 2 21 ? -6.850 9.588 2.374 1.00 0.00 21 CYS H N 12
ATOM 9013 C CA . CYS B 2 21 ? -5.485 10.060 2.733 1.00 0.00 21 CYS H CA 12
ATOM 9014 C C . CYS B 2 21 ? -5.561 11.014 3.925 1.00 0.00 21 CYS H C 12
ATOM 9015 O O . CYS B 2 21 ? -6.626 11.343 4.406 1.00 0.00 21 CYS H O 12
ATOM 9022 N N . LYS B 2 22 ? -4.433 11.461 4.402 1.00 0.00 22 LYS H N 12
ATOM 9023 C CA . LYS B 2 22 ? -4.426 12.396 5.560 1.00 0.00 22 LYS H CA 12
ATOM 9024 C C . LYS B 2 22 ? -3.300 13.415 5.375 1.00 0.00 22 LYS H C 12
ATOM 9025 O O . LYS B 2 22 ? -2.157 13.060 5.164 1.00 0.00 22 LYS H O 12
ATOM 9044 N N . ALA B 2 23 ? -3.615 14.679 5.446 1.00 0.00 23 ALA H N 12
ATOM 9045 C CA . ALA B 2 23 ? -2.566 15.719 5.272 1.00 0.00 23 ALA H CA 12
ATOM 9046 C C . ALA B 2 23 ? -1.830 15.927 6.595 1.00 0.00 23 ALA H C 12
ATOM 9047 O O . ALA B 2 23 ? -2.385 16.431 7.551 1.00 0.00 23 ALA H O 12
ATOM 9054 N N . GLU B 2 24 ? -0.585 15.543 6.660 1.00 0.00 24 GLU H N 12
ATOM 9055 C CA . GLU B 2 24 ? 0.179 15.723 7.923 1.00 0.00 24 GLU H CA 12
ATOM 9056 C C . GLU B 2 24 ? 1.521 16.393 7.618 1.00 0.00 24 GLU H C 12
ATOM 9057 O O . GLU B 2 24 ? 2.057 16.276 6.534 1.00 0.00 24 GLU H O 12
ATOM 9069 N N . PHE B 2 25 ? 2.059 17.103 8.572 1.00 0.00 25 PHE H N 12
ATOM 9070 C CA . PHE B 2 25 ? 3.363 17.804 8.367 1.00 0.00 25 PHE H CA 12
ATOM 9071 C C . PHE B 2 25 ? 3.355 18.573 7.040 1.00 0.00 25 PHE H C 12
ATOM 9072 O O . PHE B 2 25 ? 4.394 18.920 6.515 1.00 0.00 25 PHE H O 12
ATOM 9089 N N . GLY B 2 26 ? 2.200 18.868 6.503 1.00 0.00 26 GLY H N 12
ATOM 9090 C CA . GLY B 2 26 ? 2.154 19.641 5.226 1.00 0.00 26 GLY H CA 12
ATOM 9091 C C . GLY B 2 26 ? 1.966 18.711 4.021 1.00 0.00 26 GLY H C 12
ATOM 9092 O O . GLY B 2 26 ? 1.369 19.089 3.032 1.00 0.00 26 GLY H O 12
ATOM 9096 N N . LYS B 2 27 ? 2.467 17.507 4.079 1.00 0.00 27 LYS H N 12
ATOM 9097 C CA . LYS B 2 27 ? 2.308 16.587 2.918 1.00 0.00 27 LYS H CA 12
ATOM 9098 C C . LYS B 2 27 ? 1.090 15.698 3.142 1.00 0.00 27 LYS H C 12
ATOM 9099 O O . LYS B 2 27 ? 0.268 15.957 3.997 1.00 0.00 27 LYS H O 12
ATOM 9118 N N . TYR B 2 28 ? 0.965 14.654 2.378 1.00 0.00 28 TYR H N 12
ATOM 9119 C CA . TYR B 2 28 ? -0.206 13.757 2.551 1.00 0.00 28 TYR H CA 12
ATOM 9120 C C . TYR B 2 28 ? 0.257 12.346 2.869 1.00 0.00 28 TYR H C 12
ATOM 9121 O O . TYR B 2 28 ? 1.432 12.055 2.870 1.00 0.00 28 TYR H O 12
ATOM 9139 N N . ILE B 2 29 ? -0.670 11.466 3.117 1.00 0.00 29 ILE H N 12
ATOM 9140 C CA . ILE B 2 29 ? -0.303 10.058 3.412 1.00 0.00 29 ILE H CA 12
ATOM 9141 C C . ILE B 2 29 ? -1.399 9.141 2.866 1.00 0.00 29 ILE H C 12
ATOM 9142 O O . ILE B 2 29 ? -2.567 9.312 3.152 1.00 0.00 29 ILE H O 12
ATOM 9158 N N . CYS B 2 30 ? -1.030 8.178 2.071 1.00 0.00 30 CYS H N 12
ATOM 9159 C CA . CYS B 2 30 ? -2.040 7.255 1.487 1.00 0.00 30 CYS H CA 12
ATOM 9160 C C . CYS B 2 30 ? -2.366 6.141 2.478 1.00 0.00 30 CYS H C 12
ATOM 9161 O O . CYS B 2 30 ? -1.505 5.618 3.156 1.00 0.00 30 CYS H O 12
ATOM 9168 N N . LEU B 2 31 ? -3.608 5.766 2.553 1.00 0.00 31 LEU H N 12
ATOM 9169 C CA . LEU B 2 31 ? -4.008 4.675 3.480 1.00 0.00 31 LEU H CA 12
ATOM 9170 C C . LEU B 2 31 ? -4.830 3.664 2.689 1.00 0.00 31 LEU H C 12
ATOM 9171 O O . LEU B 2 31 ? -5.830 3.154 3.155 1.00 0.00 31 LEU H O 12
ATOM 9187 N N . ASP B 2 32 ? -4.422 3.384 1.480 1.00 0.00 32 ASP H N 12
ATOM 9188 C CA . ASP B 2 32 ? -5.188 2.419 0.640 1.00 0.00 32 ASP H CA 12
ATOM 9189 C C . ASP B 2 32 ? -4.525 1.040 0.688 1.00 0.00 32 ASP H C 12
ATOM 9190 O O . ASP B 2 32 ? -3.373 0.904 1.051 1.00 0.00 32 ASP H O 12
ATOM 9199 N N . LEU B 2 33 ? -5.249 0.015 0.324 1.00 0.00 33 LEU H N 12
ATOM 9200 C CA . LEU B 2 33 ? -4.671 -1.359 0.347 1.00 0.00 33 LEU H CA 12
ATOM 9201 C C . LEU B 2 33 ? -4.817 -1.994 -1.039 1.00 0.00 33 LEU H C 12
ATOM 9202 O O . LEU B 2 33 ? -5.710 -2.783 -1.278 1.00 0.00 33 LEU H O 12
ATOM 9218 N N . ILE B 2 34 ? -3.947 -1.658 -1.952 1.00 0.00 34 ILE H N 12
ATOM 9219 C CA . ILE B 2 34 ? -4.033 -2.240 -3.319 1.00 0.00 34 ILE H CA 12
ATOM 9220 C C . ILE B 2 34 ? -2.621 -2.487 -3.852 1.00 0.00 34 ILE H C 12
ATOM 9221 O O . ILE B 2 34 ? -1.690 -1.783 -3.517 1.00 0.00 34 ILE H O 12
ATOM 9237 N N . SER B 2 35 ? -2.452 -3.482 -4.681 1.00 0.00 35 SER H N 12
ATOM 9238 C CA . SER B 2 35 ? -1.096 -3.768 -5.228 1.00 0.00 35 SER H CA 12
ATOM 9239 C C . SER B 2 35 ? -1.136 -5.071 -6.037 1.00 0.00 35 SER H C 12
ATOM 9240 O O . SER B 2 35 ? -1.094 -6.147 -5.473 1.00 0.00 35 SER H O 12
ATOM 9248 N N . PRO B 2 36 ? -1.214 -4.935 -7.338 1.00 0.00 36 PRO H N 12
ATOM 9249 C CA . PRO B 2 36 ? -1.259 -6.089 -8.253 1.00 0.00 36 PRO H CA 12
ATOM 9250 C C . PRO B 2 36 ? 0.143 -6.675 -8.430 1.00 0.00 36 PRO H C 12
ATOM 9251 O O . PRO B 2 36 ? 0.313 -7.862 -8.623 1.00 0.00 36 PRO H O 12
ATOM 9262 N N . ASN B 2 37 ? 1.149 -5.847 -8.362 1.00 0.00 37 ASN H N 12
ATOM 9263 C CA . ASN B 2 37 ? 2.541 -6.347 -8.522 1.00 0.00 37 ASN H CA 12
ATOM 9264 C C . ASN B 2 37 ? 3.280 -6.218 -7.188 1.00 0.00 37 ASN H C 12
ATOM 9265 O O . ASN B 2 37 ? 2.674 -6.040 -6.149 1.00 0.00 37 ASN H O 12
ATOM 9276 N N . ASP B 2 38 ? 4.580 -6.301 -7.204 1.00 0.00 38 ASP H N 12
ATOM 9277 C CA . ASP B 2 38 ? 5.348 -6.176 -5.937 1.00 0.00 38 ASP H CA 12
ATOM 9278 C C . ASP B 2 38 ? 6.036 -4.814 -5.900 1.00 0.00 38 ASP H C 12
ATOM 9279 O O . ASP B 2 38 ? 7.083 -4.616 -6.484 1.00 0.00 38 ASP H O 12
ATOM 9288 N N . CYS B 2 39 ? 5.445 -3.876 -5.220 1.00 0.00 39 CYS H N 12
ATOM 9289 C CA . CYS B 2 39 ? 6.046 -2.514 -5.134 1.00 0.00 39 CYS H CA 12
ATOM 9290 C C . CYS B 2 39 ? 6.097 -1.885 -6.528 1.00 0.00 39 CYS H C 12
ATOM 9291 O O . CYS B 2 39 ? 6.841 -2.312 -7.389 1.00 0.00 39 CYS H O 12
ATOM 9298 N N . VAL B 2 40 ? 5.309 -0.868 -6.754 1.00 0.00 40 VAL H N 12
ATOM 9299 C CA . VAL B 2 40 ? 5.306 -0.202 -8.089 1.00 0.00 40 VAL H CA 12
ATOM 9300 C C . VAL B 2 40 ? 6.355 0.904 -8.104 1.00 0.00 40 VAL H C 12
ATOM 9301 O O . VAL B 2 40 ? 6.117 1.999 -8.575 1.00 0.00 40 VAL H O 12
ATOM 9314 N N . LYS B 2 41 ? 7.505 0.623 -7.582 1.00 0.00 41 LYS H N 12
ATOM 9315 C CA . LYS B 2 41 ? 8.591 1.644 -7.546 1.00 0.00 41 LYS H CA 12
ATOM 9316 C C . LYS B 2 41 ? 8.149 2.823 -6.675 1.00 0.00 41 LYS H C 12
ATOM 9317 O O . LYS B 2 41 ? 7.912 3.886 -7.226 1.00 0.00 41 LYS H O 12
ATOM 9337 N N . THR A 1 1 ? -0.695 3.153 -12.878 1.00 0.00 1 THR L N 13
ATOM 9338 C CA . THR A 1 1 ? 0.287 4.072 -12.236 1.00 0.00 1 THR L CA 13
ATOM 9339 C C . THR A 1 1 ? 0.018 4.134 -10.733 1.00 0.00 1 THR L C 13
ATOM 9340 O O . THR A 1 1 ? -0.367 5.158 -10.202 1.00 0.00 1 THR L O 13
ATOM 9353 N N . ALA A 1 2 ? 0.217 3.047 -10.042 1.00 0.00 2 ALA L N 13
ATOM 9354 C CA . ALA A 1 2 ? -0.027 3.043 -8.573 1.00 0.00 2 ALA L CA 13
ATOM 9355 C C . ALA A 1 2 ? 1.263 3.419 -7.843 1.00 0.00 2 ALA L C 13
ATOM 9356 O O . ALA A 1 2 ? 2.331 2.935 -8.163 1.00 0.00 2 ALA L O 13
ATOM 9363 N N . CYS A 1 3 ? 1.174 4.280 -6.866 1.00 0.00 3 CYS L N 13
ATOM 9364 C CA . CYS A 1 3 ? 2.392 4.687 -6.116 1.00 0.00 3 CYS L CA 13
ATOM 9365 C C . CYS A 1 3 ? 3.251 3.454 -5.829 1.00 0.00 3 CYS L C 13
ATOM 9366 O O . CYS A 1 3 ? 2.748 2.400 -5.494 1.00 0.00 3 CYS L O 13
ATOM 9373 N N . SER A 1 4 ? 4.544 3.577 -5.962 1.00 0.00 4 SER L N 13
ATOM 9374 C CA . SER A 1 4 ? 5.437 2.413 -5.703 1.00 0.00 4 SER L CA 13
ATOM 9375 C C . SER A 1 4 ? 5.612 2.219 -4.195 1.00 0.00 4 SER L C 13
ATOM 9376 O O . SER A 1 4 ? 6.358 1.367 -3.754 1.00 0.00 4 SER L O 13
ATOM 9384 N N . GLU A 1 5 ? 4.935 3.000 -3.400 1.00 0.00 5 GLU L N 13
ATOM 9385 C CA . GLU A 1 5 ? 5.067 2.857 -1.923 1.00 0.00 5 GLU L CA 13
ATOM 9386 C C . GLU A 1 5 ? 4.443 1.530 -1.482 1.00 0.00 5 GLU L C 13
ATOM 9387 O O . GLU A 1 5 ? 3.292 1.475 -1.099 1.00 0.00 5 GLU L O 13
ATOM 9399 N N . CYS A 1 6 ? 5.192 0.463 -1.533 1.00 0.00 6 CYS L N 13
ATOM 9400 C CA . CYS A 1 6 ? 4.639 -0.857 -1.117 1.00 0.00 6 CYS L CA 13
ATOM 9401 C C . CYS A 1 6 ? 4.976 -1.115 0.353 1.00 0.00 6 CYS L C 13
ATOM 9402 O O . CYS A 1 6 ? 6.090 -1.458 0.695 1.00 0.00 6 CYS L O 13
ATOM 9409 N N . VAL A 1 7 ? 4.019 -0.951 1.226 1.00 0.00 7 VAL L N 13
ATOM 9410 C CA . VAL A 1 7 ? 4.282 -1.187 2.674 1.00 0.00 7 VAL L CA 13
ATOM 9411 C C . VAL A 1 7 ? 3.501 -2.417 3.140 1.00 0.00 7 VAL L C 13
ATOM 9412 O O . VAL A 1 7 ? 2.287 -2.414 3.172 1.00 0.00 7 VAL L O 13
ATOM 9425 N N . CYS A 1 8 ? 4.184 -3.468 3.500 1.00 0.00 8 CYS L N 13
ATOM 9426 C CA . CYS A 1 8 ? 3.472 -4.694 3.961 1.00 0.00 8 CYS L CA 13
ATOM 9427 C C . CYS A 1 8 ? 4.471 -5.677 4.579 1.00 0.00 8 CYS L C 13
ATOM 9428 O O . CYS A 1 8 ? 4.679 -6.755 4.058 1.00 0.00 8 CYS L O 13
ATOM 9435 N N . PRO A 1 9 ? 5.054 -5.276 5.679 1.00 0.00 9 PRO L N 13
ATOM 9436 C CA . PRO A 1 9 ? 6.035 -6.101 6.404 1.00 0.00 9 PRO L CA 13
ATOM 9437 C C . PRO A 1 9 ? 5.314 -7.163 7.242 1.00 0.00 9 PRO L C 13
ATOM 9438 O O . PRO A 1 9 ? 4.777 -6.876 8.293 1.00 0.00 9 PRO L O 13
ATOM 9449 N N . LEU A 1 10 ? 5.294 -8.385 6.786 1.00 0.00 10 LEU L N 13
ATOM 9450 C CA . LEU A 1 10 ? 4.604 -9.455 7.562 1.00 0.00 10 LEU L CA 13
ATOM 9451 C C . LEU A 1 10 ? 4.920 -10.823 6.950 1.00 0.00 10 LEU L C 13
ATOM 9452 O O . LEU A 1 10 ? 4.118 -11.395 6.239 1.00 0.00 10 LEU L O 13
ATOM 9468 N N . ARG A 1 11 ? 6.081 -11.352 7.222 1.00 0.00 11 ARG L N 13
ATOM 9469 C CA . ARG A 1 11 ? 6.446 -12.678 6.661 1.00 0.00 11 ARG L CA 13
ATOM 9470 C C . ARG A 1 11 ? 5.803 -13.783 7.503 1.00 0.00 11 ARG L C 13
ATOM 9471 O O . ARG A 1 11 ? 5.428 -13.500 8.629 1.00 0.00 11 ARG L O 13
ATOM 9493 N N . GLU B 2 1 ? 5.226 -13.366 1.975 1.00 0.00 1 GLU H N 13
ATOM 9494 C CA . GLU B 2 1 ? 4.793 -11.982 2.317 1.00 0.00 1 GLU H CA 13
ATOM 9495 C C . GLU B 2 1 ? 3.349 -12.010 2.823 1.00 0.00 1 GLU H C 13
ATOM 9496 O O . GLU B 2 1 ? 2.624 -12.962 2.608 1.00 0.00 1 GLU H O 13
ATOM 9510 N N . GLU B 2 2 ? 2.924 -10.974 3.494 1.00 0.00 2 GLU H N 13
ATOM 9511 C CA . GLU B 2 2 ? 1.528 -10.945 4.012 1.00 0.00 2 GLU H CA 13
ATOM 9512 C C . GLU B 2 2 ? 0.548 -11.111 2.849 1.00 0.00 2 GLU H C 13
ATOM 9513 O O . GLU B 2 2 ? 0.931 -11.428 1.740 1.00 0.00 2 GLU H O 13
ATOM 9525 N N . TYR B 2 3 ? -0.713 -10.890 3.097 1.00 0.00 3 TYR H N 13
ATOM 9526 C CA . TYR B 2 3 ? -1.719 -11.022 2.010 1.00 0.00 3 TYR H CA 13
ATOM 9527 C C . TYR B 2 3 ? -1.174 -10.356 0.742 1.00 0.00 3 TYR H C 13
ATOM 9528 O O . TYR B 2 3 ? -0.606 -11.003 -0.115 1.00 0.00 3 TYR H O 13
ATOM 9546 N N . LYS B 2 4 ? -1.341 -9.067 0.617 1.00 0.00 4 LYS H N 13
ATOM 9547 C CA . LYS B 2 4 ? -0.830 -8.365 -0.591 1.00 0.00 4 LYS H CA 13
ATOM 9548 C C . LYS B 2 4 ? 0.010 -7.159 -0.160 1.00 0.00 4 LYS H C 13
ATOM 9549 O O . LYS B 2 4 ? 1.182 -7.288 0.131 1.00 0.00 4 LYS H O 13
ATOM 9568 N N . CYS B 2 5 ? -0.575 -5.991 -0.109 1.00 0.00 5 CYS H N 13
ATOM 9569 C CA . CYS B 2 5 ? 0.203 -4.789 0.310 1.00 0.00 5 CYS H CA 13
ATOM 9570 C C . CYS B 2 5 ? -0.686 -3.546 0.235 1.00 0.00 5 CYS H C 13
ATOM 9571 O O . CYS B 2 5 ? -1.703 -3.536 -0.431 1.00 0.00 5 CYS H O 13
ATOM 9578 N N . TYR B 2 6 ? -0.311 -2.496 0.915 1.00 0.00 6 TYR H N 13
ATOM 9579 C CA . TYR B 2 6 ? -1.135 -1.252 0.887 1.00 0.00 6 TYR H CA 13
ATOM 9580 C C . TYR B 2 6 ? -0.249 -0.061 0.510 1.00 0.00 6 TYR H C 13
ATOM 9581 O O . TYR B 2 6 ? 0.780 0.176 1.112 1.00 0.00 6 TYR H O 13
ATOM 9599 N N . CYS B 2 7 ? -0.642 0.693 -0.482 1.00 0.00 7 CYS H N 13
ATOM 9600 C CA . CYS B 2 7 ? 0.174 1.868 -0.898 1.00 0.00 7 CYS H CA 13
ATOM 9601 C C . CYS B 2 7 ? 0.046 2.980 0.143 1.00 0.00 7 CYS H C 13
ATOM 9602 O O . CYS B 2 7 ? -1.045 3.367 0.526 1.00 0.00 7 CYS H O 13
ATOM 9609 N N . THR B 2 8 ? 1.154 3.498 0.600 1.00 0.00 8 THR H N 13
ATOM 9610 C CA . THR B 2 8 ? 1.105 4.588 1.612 1.00 0.00 8 THR H CA 13
ATOM 9611 C C . THR B 2 8 ? 2.042 5.721 1.191 1.00 0.00 8 THR H C 13
ATOM 9612 O O . THR B 2 8 ? 2.734 6.300 2.005 1.00 0.00 8 THR H O 13
ATOM 9623 N N . ASP B 2 9 ? 2.068 6.045 -0.071 1.00 0.00 9 ASP H N 13
ATOM 9624 C CA . ASP B 2 9 ? 2.961 7.146 -0.536 1.00 0.00 9 ASP H CA 13
ATOM 9625 C C . ASP B 2 9 ? 2.432 8.481 -0.004 1.00 0.00 9 ASP H C 13
ATOM 9626 O O . ASP B 2 9 ? 1.261 8.623 0.285 1.00 0.00 9 ASP H O 13
ATOM 9635 N N . THR B 2 10 ? 3.286 9.459 0.139 1.00 0.00 10 THR H N 13
ATOM 9636 C CA . THR B 2 10 ? 2.825 10.777 0.666 1.00 0.00 10 THR H CA 13
ATOM 9637 C C . THR B 2 10 ? 2.522 11.723 -0.499 1.00 0.00 10 THR H C 13
ATOM 9638 O O . THR B 2 10 ? 3.115 11.630 -1.555 1.00 0.00 10 THR H O 13
ATOM 9649 N N . TYR B 2 11 ? 1.604 12.640 -0.318 1.00 0.00 11 TYR H N 13
ATOM 9650 C CA . TYR B 2 11 ? 1.283 13.587 -1.432 1.00 0.00 11 TYR H CA 13
ATOM 9651 C C . TYR B 2 11 ? 0.994 14.986 -0.883 1.00 0.00 11 TYR H C 13
ATOM 9652 O O . TYR B 2 11 ? 1.082 15.238 0.300 1.00 0.00 11 TYR H O 13
ATOM 9670 N N . SER B 2 12 ? 0.631 15.896 -1.743 1.00 0.00 12 SER H N 13
ATOM 9671 C CA . SER B 2 12 ? 0.306 17.273 -1.281 1.00 0.00 12 SER H CA 13
ATOM 9672 C C . SER B 2 12 ? -1.217 17.425 -1.276 1.00 0.00 12 SER H C 13
ATOM 9673 O O . SER B 2 12 ? -1.750 18.515 -1.212 1.00 0.00 12 SER H O 13
ATOM 9681 N N . ASP B 2 13 ? -1.914 16.321 -1.352 1.00 0.00 13 ASP H N 13
ATOM 9682 C CA . ASP B 2 13 ? -3.405 16.352 -1.363 1.00 0.00 13 ASP H CA 13
ATOM 9683 C C . ASP B 2 13 ? -3.914 14.939 -1.657 1.00 0.00 13 ASP H C 13
ATOM 9684 O O . ASP B 2 13 ? -3.436 14.282 -2.562 1.00 0.00 13 ASP H O 13
ATOM 9693 N N . CYS B 2 14 ? -4.865 14.453 -0.906 1.00 0.00 14 CYS H N 13
ATOM 9694 C CA . CYS B 2 14 ? -5.367 13.073 -1.167 1.00 0.00 14 CYS H CA 13
ATOM 9695 C C . CYS B 2 14 ? -5.606 12.907 -2.674 1.00 0.00 14 CYS H C 13
ATOM 9696 O O . CYS B 2 14 ? -6.404 13.619 -3.251 1.00 0.00 14 CYS H O 13
ATOM 9703 N N . PRO B 2 15 ? -4.891 11.984 -3.271 1.00 0.00 15 PRO H N 13
ATOM 9704 C CA . PRO B 2 15 ? -4.985 11.717 -4.717 1.00 0.00 15 PRO H CA 13
ATOM 9705 C C . PRO B 2 15 ? -6.247 10.930 -5.063 1.00 0.00 15 PRO H C 13
ATOM 9706 O O . PRO B 2 15 ? -6.717 10.113 -4.297 1.00 0.00 15 PRO H O 13
ATOM 9717 N N . GLY B 2 16 ? -6.793 11.172 -6.226 1.00 0.00 16 GLY H N 13
ATOM 9718 C CA . GLY B 2 16 ? -8.016 10.438 -6.640 1.00 0.00 16 GLY H CA 13
ATOM 9719 C C . GLY B 2 16 ? -7.695 8.949 -6.673 1.00 0.00 16 GLY H C 13
ATOM 9720 O O . GLY B 2 16 ? -8.509 8.118 -6.324 1.00 0.00 16 GLY H O 13
ATOM 9724 N N . PHE B 2 17 ? -6.501 8.604 -7.073 1.00 0.00 17 PHE H N 13
ATOM 9725 C CA . PHE B 2 17 ? -6.129 7.166 -7.106 1.00 0.00 17 PHE H CA 13
ATOM 9726 C C . PHE B 2 17 ? -6.021 6.669 -5.664 1.00 0.00 17 PHE H C 13
ATOM 9727 O O . PHE B 2 17 ? -6.219 5.505 -5.382 1.00 0.00 17 PHE H O 13
ATOM 9744 N N . CYS B 2 18 ? -5.742 7.555 -4.740 1.00 0.00 18 CYS H N 13
ATOM 9745 C CA . CYS B 2 18 ? -5.663 7.136 -3.311 1.00 0.00 18 CYS H CA 13
ATOM 9746 C C . CYS B 2 18 ? -6.491 8.111 -2.470 1.00 0.00 18 CYS H C 13
ATOM 9747 O O . CYS B 2 18 ? -5.963 8.938 -1.754 1.00 0.00 18 CYS H O 13
ATOM 9754 N N . LYS B 2 19 ? -7.791 8.027 -2.570 1.00 0.00 19 LYS H N 13
ATOM 9755 C CA . LYS B 2 19 ? -8.671 8.952 -1.799 1.00 0.00 19 LYS H CA 13
ATOM 9756 C C . LYS B 2 19 ? -8.646 8.592 -0.312 1.00 0.00 19 LYS H C 13
ATOM 9757 O O . LYS B 2 19 ? -9.217 9.279 0.512 1.00 0.00 19 LYS H O 13
ATOM 9776 N N . THR B 2 20 ? -7.995 7.523 0.041 1.00 0.00 20 THR H N 13
ATOM 9777 C CA . THR B 2 20 ? -7.940 7.124 1.477 1.00 0.00 20 THR H CA 13
ATOM 9778 C C . THR B 2 20 ? -6.629 7.616 2.091 1.00 0.00 20 THR H C 13
ATOM 9779 O O . THR B 2 20 ? -5.673 6.876 2.205 1.00 0.00 20 THR H O 13
ATOM 9790 N N . CYS B 2 21 ? -6.571 8.859 2.484 1.00 0.00 21 CYS H N 13
ATOM 9791 C CA . CYS B 2 21 ? -5.311 9.386 3.081 1.00 0.00 21 CYS H CA 13
ATOM 9792 C C . CYS B 2 21 ? -5.609 10.622 3.931 1.00 0.00 21 CYS H C 13
ATOM 9793 O O . CYS B 2 21 ? -6.746 11.012 4.108 1.00 0.00 21 CYS H O 13
ATOM 9800 N N . LYS B 2 22 ? -4.586 11.241 4.455 1.00 0.00 22 LYS H N 13
ATOM 9801 C CA . LYS B 2 22 ? -4.787 12.455 5.292 1.00 0.00 22 LYS H CA 13
ATOM 9802 C C . LYS B 2 22 ? -3.555 13.355 5.169 1.00 0.00 22 LYS H C 13
ATOM 9803 O O . LYS B 2 22 ? -2.464 12.892 4.895 1.00 0.00 22 LYS H O 13
ATOM 9822 N N . ALA B 2 23 ? -3.712 14.634 5.366 1.00 0.00 23 ALA H N 13
ATOM 9823 C CA . ALA B 2 23 ? -2.547 15.552 5.255 1.00 0.00 23 ALA H CA 13
ATOM 9824 C C . ALA B 2 23 ? -1.837 15.641 6.607 1.00 0.00 23 ALA H C 13
ATOM 9825 O O . ALA B 2 23 ? -2.335 16.241 7.540 1.00 0.00 23 ALA H O 13
ATOM 9832 N N . GLU B 2 24 ? -0.681 15.048 6.725 1.00 0.00 24 GLU H N 13
ATOM 9833 C CA . GLU B 2 24 ? 0.053 15.099 8.020 1.00 0.00 24 GLU H CA 13
ATOM 9834 C C . GLU B 2 24 ? 1.371 15.857 7.838 1.00 0.00 24 GLU H C 13
ATOM 9835 O O . GLU B 2 24 ? 1.948 15.876 6.771 1.00 0.00 24 GLU H O 13
ATOM 9847 N N . PHE B 2 25 ? 1.840 16.490 8.877 1.00 0.00 25 PHE H N 13
ATOM 9848 C CA . PHE B 2 25 ? 3.113 17.270 8.800 1.00 0.00 25 PHE H CA 13
ATOM 9849 C C . PHE B 2 25 ? 3.192 18.073 7.493 1.00 0.00 25 PHE H C 13
ATOM 9850 O O . PHE B 2 25 ? 4.265 18.443 7.058 1.00 0.00 25 PHE H O 13
ATOM 9867 N N . GLY B 2 26 ? 2.080 18.375 6.876 1.00 0.00 26 GLY H N 13
ATOM 9868 C CA . GLY B 2 26 ? 2.131 19.183 5.621 1.00 0.00 26 GLY H CA 13
ATOM 9869 C C . GLY B 2 26 ? 1.979 18.293 4.384 1.00 0.00 26 GLY H C 13
ATOM 9870 O O . GLY B 2 26 ? 1.395 18.694 3.397 1.00 0.00 26 GLY H O 13
ATOM 9874 N N . LYS B 2 27 ? 2.500 17.097 4.413 1.00 0.00 27 LYS H N 13
ATOM 9875 C CA . LYS B 2 27 ? 2.378 16.212 3.226 1.00 0.00 27 LYS H CA 13
ATOM 9876 C C . LYS B 2 27 ? 1.157 15.318 3.389 1.00 0.00 27 LYS H C 13
ATOM 9877 O O . LYS B 2 27 ? 0.316 15.548 4.233 1.00 0.00 27 LYS H O 13
ATOM 9896 N N . TYR B 2 28 ? 1.049 14.301 2.589 1.00 0.00 28 TYR H N 13
ATOM 9897 C CA . TYR B 2 28 ? -0.120 13.395 2.705 1.00 0.00 28 TYR H CA 13
ATOM 9898 C C . TYR B 2 28 ? 0.360 11.984 2.992 1.00 0.00 28 TYR H C 13
ATOM 9899 O O . TYR B 2 28 ? 1.534 11.700 2.926 1.00 0.00 28 TYR H O 13
ATOM 9917 N N . ILE B 2 29 ? -0.541 11.096 3.291 1.00 0.00 29 ILE H N 13
ATOM 9918 C CA . ILE B 2 29 ? -0.140 9.690 3.563 1.00 0.00 29 ILE H CA 13
ATOM 9919 C C . ILE B 2 29 ? -1.316 8.778 3.234 1.00 0.00 29 ILE H C 13
ATOM 9920 O O . ILE B 2 29 ? -2.419 8.978 3.702 1.00 0.00 29 ILE H O 13
ATOM 9936 N N . CYS B 2 30 ? -1.096 7.788 2.424 1.00 0.00 30 CYS H N 13
ATOM 9937 C CA . CYS B 2 30 ? -2.210 6.874 2.058 1.00 0.00 30 CYS H CA 13
ATOM 9938 C C . CYS B 2 30 ? -2.013 5.500 2.683 1.00 0.00 30 CYS H C 13
ATOM 9939 O O . CYS B 2 30 ? -1.044 5.232 3.364 1.00 0.00 30 CYS H O 13
ATOM 9946 N N . LEU B 2 31 ? -2.946 4.633 2.440 1.00 0.00 31 LEU H N 13
ATOM 9947 C CA . LEU B 2 31 ? -2.871 3.252 2.982 1.00 0.00 31 LEU H CA 13
ATOM 9948 C C . LEU B 2 31 ? -3.819 2.384 2.163 1.00 0.00 31 LEU H C 13
ATOM 9949 O O . LEU B 2 31 ? -4.343 1.391 2.630 1.00 0.00 31 LEU H O 13
ATOM 9965 N N . ASP B 2 32 ? -4.053 2.774 0.940 1.00 0.00 32 ASP H N 13
ATOM 9966 C CA . ASP B 2 32 ? -4.982 2.000 0.067 1.00 0.00 32 ASP H CA 13
ATOM 9967 C C . ASP B 2 32 ? -4.558 0.529 0.028 1.00 0.00 32 ASP H C 13
ATOM 9968 O O . ASP B 2 32 ? -3.465 0.199 -0.387 1.00 0.00 32 ASP H O 13
ATOM 9977 N N . LEU B 2 33 ? -5.418 -0.357 0.454 1.00 0.00 33 LEU H N 13
ATOM 9978 C CA . LEU B 2 33 ? -5.069 -1.807 0.439 1.00 0.00 33 LEU H CA 13
ATOM 9979 C C . LEU B 2 33 ? -5.358 -2.387 -0.947 1.00 0.00 33 LEU H C 13
ATOM 9980 O O . LEU B 2 33 ? -6.485 -2.701 -1.275 1.00 0.00 33 LEU H O 13
ATOM 9996 N N . ILE B 2 34 ? -4.351 -2.536 -1.763 1.00 0.00 34 ILE H N 13
ATOM 9997 C CA . ILE B 2 34 ? -4.574 -3.098 -3.122 1.00 0.00 34 ILE H CA 13
ATOM 9998 C C . ILE B 2 34 ? -3.306 -3.814 -3.596 1.00 0.00 34 ILE H C 13
ATOM 9999 O O . ILE B 2 34 ? -3.104 -4.981 -3.326 1.00 0.00 34 ILE H O 13
ATOM 10015 N N . SER B 2 35 ? -2.451 -3.125 -4.303 1.00 0.00 35 SER H N 13
ATOM 10016 C CA . SER B 2 35 ? -1.199 -3.770 -4.792 1.00 0.00 35 SER H CA 13
ATOM 10017 C C . SER B 2 35 ? -1.527 -4.685 -5.976 1.00 0.00 35 SER H C 13
ATOM 10018 O O . SER B 2 35 ? -1.674 -5.880 -5.811 1.00 0.00 35 SER H O 13
ATOM 10026 N N . PRO B 2 36 ? -1.634 -4.090 -7.136 1.00 0.00 36 PRO H N 13
ATOM 10027 C CA . PRO B 2 36 ? -1.949 -4.819 -8.377 1.00 0.00 36 PRO H CA 13
ATOM 10028 C C . PRO B 2 36 ? -0.706 -5.539 -8.916 1.00 0.00 36 PRO H C 13
ATOM 10029 O O . PRO B 2 36 ? -0.809 -6.502 -9.650 1.00 0.00 36 PRO H O 13
ATOM 10040 N N . ASN B 2 37 ? 0.467 -5.081 -8.565 1.00 0.00 37 ASN H N 13
ATOM 10041 C CA . ASN B 2 37 ? 1.702 -5.751 -9.073 1.00 0.00 37 ASN H CA 13
ATOM 10042 C C . ASN B 2 37 ? 2.878 -5.466 -8.134 1.00 0.00 37 ASN H C 13
ATOM 10043 O O . ASN B 2 37 ? 3.941 -5.072 -8.564 1.00 0.00 37 ASN H O 13
ATOM 10054 N N . ASP B 2 38 ? 2.695 -5.674 -6.858 1.00 0.00 38 ASP H N 13
ATOM 10055 C CA . ASP B 2 38 ? 3.797 -5.427 -5.888 1.00 0.00 38 ASP H CA 13
ATOM 10056 C C . ASP B 2 38 ? 4.173 -3.945 -5.903 1.00 0.00 38 ASP H C 13
ATOM 10057 O O . ASP B 2 38 ? 3.679 -3.159 -5.117 1.00 0.00 38 ASP H O 13
ATOM 10066 N N . CYS B 2 39 ? 5.044 -3.560 -6.790 1.00 0.00 39 CYS H N 13
ATOM 10067 C CA . CYS B 2 39 ? 5.459 -2.130 -6.859 1.00 0.00 39 CYS H CA 13
ATOM 10068 C C . CYS B 2 39 ? 5.491 -1.676 -8.320 1.00 0.00 39 CYS H C 13
ATOM 10069 O O . CYS B 2 39 ? 5.673 -2.469 -9.224 1.00 0.00 39 CYS H O 13
ATOM 10076 N N . VAL B 2 40 ? 5.320 -0.406 -8.558 1.00 0.00 40 VAL H N 13
ATOM 10077 C CA . VAL B 2 40 ? 5.344 0.102 -9.959 1.00 0.00 40 VAL H CA 13
ATOM 10078 C C . VAL B 2 40 ? 6.681 0.788 -10.222 1.00 0.00 40 VAL H C 13
ATOM 10079 O O . VAL B 2 40 ? 6.758 1.813 -10.867 1.00 0.00 40 VAL H O 13
ATOM 10092 N N . LYS B 2 41 ? 7.731 0.222 -9.720 1.00 0.00 41 LYS H N 13
ATOM 10093 C CA . LYS B 2 41 ? 9.079 0.820 -9.923 1.00 0.00 41 LYS H CA 13
ATOM 10094 C C . LYS B 2 41 ? 10.144 -0.276 -9.828 1.00 0.00 41 LYS H C 13
ATOM 10095 O O . LYS B 2 41 ? 11.275 -0.009 -10.196 1.00 0.00 41 LYS H O 13
ATOM 10115 N N . THR A 1 1 ? -1.117 3.417 -13.137 1.00 0.00 1 THR L N 14
ATOM 10116 C CA . THR A 1 1 ? -0.126 3.365 -12.025 1.00 0.00 1 THR L CA 14
ATOM 10117 C C . THR A 1 1 ? -0.793 3.819 -10.726 1.00 0.00 1 THR L C 14
ATOM 10118 O O . THR A 1 1 ? -1.561 4.759 -10.706 1.00 0.00 1 THR L O 14
ATOM 10131 N N . ALA A 1 2 ? -0.500 3.161 -9.638 1.00 0.00 2 ALA L N 14
ATOM 10132 C CA . ALA A 1 2 ? -1.113 3.560 -8.343 1.00 0.00 2 ALA L CA 14
ATOM 10133 C C . ALA A 1 2 ? -0.359 4.770 -7.786 1.00 0.00 2 ALA L C 14
ATOM 10134 O O . ALA A 1 2 ? -0.631 5.898 -8.144 1.00 0.00 2 ALA L O 14
ATOM 10141 N N . CYS A 1 3 ? 0.590 4.547 -6.918 1.00 0.00 3 CYS L N 14
ATOM 10142 C CA . CYS A 1 3 ? 1.362 5.683 -6.348 1.00 0.00 3 CYS L CA 14
ATOM 10143 C C . CYS A 1 3 ? 2.848 5.477 -6.639 1.00 0.00 3 CYS L C 14
ATOM 10144 O O . CYS A 1 3 ? 3.370 5.956 -7.627 1.00 0.00 3 CYS L O 14
ATOM 10151 N N . SER A 1 4 ? 3.536 4.766 -5.790 1.00 0.00 4 SER L N 14
ATOM 10152 C CA . SER A 1 4 ? 4.988 4.527 -6.021 1.00 0.00 4 SER L CA 14
ATOM 10153 C C . SER A 1 4 ? 5.579 3.779 -4.826 1.00 0.00 4 SER L C 14
ATOM 10154 O O . SER A 1 4 ? 6.485 2.982 -4.968 1.00 0.00 4 SER L O 14
ATOM 10162 N N . GLU A 1 5 ? 5.078 4.032 -3.649 1.00 0.00 5 GLU L N 14
ATOM 10163 C CA . GLU A 1 5 ? 5.620 3.336 -2.447 1.00 0.00 5 GLU L CA 14
ATOM 10164 C C . GLU A 1 5 ? 4.587 2.346 -1.907 1.00 0.00 5 GLU L C 14
ATOM 10165 O O . GLU A 1 5 ? 3.502 2.721 -1.507 1.00 0.00 5 GLU L O 14
ATOM 10177 N N . CYS A 1 6 ? 4.919 1.083 -1.885 1.00 0.00 6 CYS L N 14
ATOM 10178 C CA . CYS A 1 6 ? 3.961 0.069 -1.362 1.00 0.00 6 CYS L CA 14
ATOM 10179 C C . CYS A 1 6 ? 4.426 -0.397 0.021 1.00 0.00 6 CYS L C 14
ATOM 10180 O O . CYS A 1 6 ? 5.603 -0.582 0.260 1.00 0.00 6 CYS L O 14
ATOM 10187 N N . VAL A 1 7 ? 3.514 -0.580 0.936 1.00 0.00 7 VAL L N 14
ATOM 10188 C CA . VAL A 1 7 ? 3.911 -1.027 2.301 1.00 0.00 7 VAL L CA 14
ATOM 10189 C C . VAL A 1 7 ? 3.219 -2.351 2.633 1.00 0.00 7 VAL L C 14
ATOM 10190 O O . VAL A 1 7 ? 2.008 -2.442 2.653 1.00 0.00 7 VAL L O 14
ATOM 10203 N N . CYS A 1 8 ? 3.981 -3.377 2.898 1.00 0.00 8 CYS L N 14
ATOM 10204 C CA . CYS A 1 8 ? 3.371 -4.696 3.236 1.00 0.00 8 CYS L CA 14
ATOM 10205 C C . CYS A 1 8 ? 4.456 -5.629 3.786 1.00 0.00 8 CYS L C 14
ATOM 10206 O O . CYS A 1 8 ? 4.764 -6.640 3.189 1.00 0.00 8 CYS L O 14
ATOM 10213 N N . PRO A 1 9 ? 5.002 -5.251 4.915 1.00 0.00 9 PRO L N 14
ATOM 10214 C CA . PRO A 1 9 ? 6.063 -6.025 5.587 1.00 0.00 9 PRO L CA 14
ATOM 10215 C C . PRO A 1 9 ? 5.466 -7.224 6.331 1.00 0.00 9 PRO L C 14
ATOM 10216 O O . PRO A 1 9 ? 4.635 -7.073 7.205 1.00 0.00 9 PRO L O 14
ATOM 10227 N N . LEU A 1 10 ? 5.887 -8.413 5.994 1.00 0.00 10 LEU L N 14
ATOM 10228 C CA . LEU A 1 10 ? 5.347 -9.620 6.685 1.00 0.00 10 LEU L CA 14
ATOM 10229 C C . LEU A 1 10 ? 6.012 -10.875 6.116 1.00 0.00 10 LEU L C 14
ATOM 10230 O O . LEU A 1 10 ? 5.626 -11.380 5.080 1.00 0.00 10 LEU L O 14
ATOM 10246 N N . ARG A 1 11 ? 7.009 -11.386 6.786 1.00 0.00 11 ARG L N 14
ATOM 10247 C CA . ARG A 1 11 ? 7.697 -12.606 6.285 1.00 0.00 11 ARG L CA 14
ATOM 10248 C C . ARG A 1 11 ? 6.699 -13.765 6.221 1.00 0.00 11 ARG L C 14
ATOM 10249 O O . ARG A 1 11 ? 6.961 -14.706 5.489 1.00 0.00 11 ARG L O 14
ATOM 10271 N N . GLU B 2 1 ? 6.371 -8.805 1.479 1.00 0.00 1 GLU H N 14
ATOM 10272 C CA . GLU B 2 1 ? 6.573 -10.195 0.979 1.00 0.00 1 GLU H CA 14
ATOM 10273 C C . GLU B 2 1 ? 5.377 -11.062 1.383 1.00 0.00 1 GLU H C 14
ATOM 10274 O O . GLU B 2 1 ? 5.533 -12.142 1.914 1.00 0.00 1 GLU H O 14
ATOM 10288 N N . GLU B 2 2 ? 4.186 -10.594 1.132 1.00 0.00 2 GLU H N 14
ATOM 10289 C CA . GLU B 2 2 ? 2.978 -11.386 1.499 1.00 0.00 2 GLU H CA 14
ATOM 10290 C C . GLU B 2 2 ? 1.733 -10.675 0.968 1.00 0.00 2 GLU H C 14
ATOM 10291 O O . GLU B 2 2 ? 1.719 -9.471 0.804 1.00 0.00 2 GLU H O 14
ATOM 10303 N N . TYR B 2 3 ? 0.684 -11.411 0.715 1.00 0.00 3 TYR H N 14
ATOM 10304 C CA . TYR B 2 3 ? -0.565 -10.785 0.212 1.00 0.00 3 TYR H CA 14
ATOM 10305 C C . TYR B 2 3 ? -0.211 -9.718 -0.832 1.00 0.00 3 TYR H C 14
ATOM 10306 O O . TYR B 2 3 ? 0.846 -9.755 -1.430 1.00 0.00 3 TYR H O 14
ATOM 10324 N N . LYS B 2 4 ? -1.078 -8.768 -1.059 1.00 0.00 4 LYS H N 14
ATOM 10325 C CA . LYS B 2 4 ? -0.777 -7.714 -2.058 1.00 0.00 4 LYS H CA 14
ATOM 10326 C C . LYS B 2 4 ? 0.032 -6.596 -1.387 1.00 0.00 4 LYS H C 14
ATOM 10327 O O . LYS B 2 4 ? 1.211 -6.746 -1.133 1.00 0.00 4 LYS H O 14
ATOM 10346 N N . CYS B 2 5 ? -0.586 -5.482 -1.087 1.00 0.00 5 CYS H N 14
ATOM 10347 C CA . CYS B 2 5 ? 0.156 -4.371 -0.427 1.00 0.00 5 CYS H CA 14
ATOM 10348 C C . CYS B 2 5 ? -0.771 -3.166 -0.279 1.00 0.00 5 CYS H C 14
ATOM 10349 O O . CYS B 2 5 ? -1.802 -3.082 -0.916 1.00 0.00 5 CYS H O 14
ATOM 10356 N N . TYR B 2 6 ? -0.413 -2.228 0.554 1.00 0.00 6 TYR H N 14
ATOM 10357 C CA . TYR B 2 6 ? -1.277 -1.027 0.737 1.00 0.00 6 TYR H CA 14
ATOM 10358 C C . TYR B 2 6 ? -0.490 0.224 0.346 1.00 0.00 6 TYR H C 14
ATOM 10359 O O . TYR B 2 6 ? 0.612 0.446 0.807 1.00 0.00 6 TYR H O 14
ATOM 10377 N N . CYS B 2 7 ? -1.048 1.045 -0.500 1.00 0.00 7 CYS H N 14
ATOM 10378 C CA . CYS B 2 7 ? -0.333 2.281 -0.920 1.00 0.00 7 CYS H CA 14
ATOM 10379 C C . CYS B 2 7 ? -0.272 3.253 0.259 1.00 0.00 7 CYS H C 14
ATOM 10380 O O . CYS B 2 7 ? -1.258 3.490 0.931 1.00 0.00 7 CYS H O 14
ATOM 10387 N N . THR B 2 8 ? 0.879 3.814 0.522 1.00 0.00 8 THR H N 14
ATOM 10388 C CA . THR B 2 8 ? 0.997 4.761 1.667 1.00 0.00 8 THR H CA 14
ATOM 10389 C C . THR B 2 8 ? 1.901 5.939 1.294 1.00 0.00 8 THR H C 14
ATOM 10390 O O . THR B 2 8 ? 2.201 6.780 2.117 1.00 0.00 8 THR H O 14
ATOM 10401 N N . ASP B 2 9 ? 2.335 6.018 0.065 1.00 0.00 9 ASP H N 14
ATOM 10402 C CA . ASP B 2 9 ? 3.210 7.156 -0.333 1.00 0.00 9 ASP H CA 14
ATOM 10403 C C . ASP B 2 9 ? 2.590 8.458 0.176 1.00 0.00 9 ASP H C 14
ATOM 10404 O O . ASP B 2 9 ? 1.429 8.502 0.533 1.00 0.00 9 ASP H O 14
ATOM 10413 N N . THR B 2 10 ? 3.347 9.521 0.222 1.00 0.00 10 THR H N 14
ATOM 10414 C CA . THR B 2 10 ? 2.779 10.807 0.717 1.00 0.00 10 THR H CA 14
ATOM 10415 C C . THR B 2 10 ? 2.503 11.735 -0.463 1.00 0.00 10 THR H C 14
ATOM 10416 O O . THR B 2 10 ? 3.078 11.590 -1.524 1.00 0.00 10 THR H O 14
ATOM 10427 N N . TYR B 2 11 ? 1.618 12.685 -0.300 1.00 0.00 11 TYR H N 14
ATOM 10428 C CA . TYR B 2 11 ? 1.314 13.603 -1.444 1.00 0.00 11 TYR H CA 14
ATOM 10429 C C . TYR B 2 11 ? 0.903 14.987 -0.940 1.00 0.00 11 TYR H C 14
ATOM 10430 O O . TYR B 2 11 ? 0.973 15.288 0.232 1.00 0.00 11 TYR H O 14
ATOM 10448 N N . SER B 2 12 ? 0.463 15.834 -1.827 1.00 0.00 12 SER H N 14
ATOM 10449 C CA . SER B 2 12 ? 0.027 17.193 -1.413 1.00 0.00 12 SER H CA 14
ATOM 10450 C C . SER B 2 12 ? -1.497 17.195 -1.285 1.00 0.00 12 SER H C 14
ATOM 10451 O O . SER B 2 12 ? -2.111 18.211 -1.018 1.00 0.00 12 SER H O 14
ATOM 10459 N N . ASP B 2 13 ? -2.114 16.056 -1.474 1.00 0.00 13 ASP H N 14
ATOM 10460 C CA . ASP B 2 13 ? -3.599 15.979 -1.366 1.00 0.00 13 ASP H CA 14
ATOM 10461 C C . ASP B 2 13 ? -4.068 14.589 -1.803 1.00 0.00 13 ASP H C 14
ATOM 10462 O O . ASP B 2 13 ? -3.355 13.866 -2.470 1.00 0.00 13 ASP H O 14
ATOM 10471 N N . CYS B 2 14 ? -5.262 14.209 -1.433 1.00 0.00 14 CYS H N 14
ATOM 10472 C CA . CYS B 2 14 ? -5.773 12.867 -1.832 1.00 0.00 14 CYS H CA 14
ATOM 10473 C C . CYS B 2 14 ? -5.546 12.664 -3.335 1.00 0.00 14 CYS H C 14
ATOM 10474 O O . CYS B 2 14 ? -6.139 13.350 -4.143 1.00 0.00 14 CYS H O 14
ATOM 10481 N N . PRO B 2 15 ? -4.688 11.730 -3.669 1.00 0.00 15 PRO H N 14
ATOM 10482 C CA . PRO B 2 15 ? -4.358 11.425 -5.072 1.00 0.00 15 PRO H CA 14
ATOM 10483 C C . PRO B 2 15 ? -5.475 10.623 -5.741 1.00 0.00 15 PRO H C 14
ATOM 10484 O O . PRO B 2 15 ? -6.262 9.965 -5.089 1.00 0.00 15 PRO H O 14
ATOM 10495 N N . GLY B 2 16 ? -5.550 10.682 -7.043 1.00 0.00 16 GLY H N 14
ATOM 10496 C CA . GLY B 2 16 ? -6.612 9.933 -7.765 1.00 0.00 16 GLY H CA 14
ATOM 10497 C C . GLY B 2 16 ? -6.487 8.449 -7.436 1.00 0.00 16 GLY H C 14
ATOM 10498 O O . GLY B 2 16 ? -7.453 7.713 -7.467 1.00 0.00 16 GLY H O 14
ATOM 10502 N N . PHE B 2 17 ? -5.306 8.002 -7.113 1.00 0.00 17 PHE H N 14
ATOM 10503 C CA . PHE B 2 17 ? -5.134 6.566 -6.777 1.00 0.00 17 PHE H CA 14
ATOM 10504 C C . PHE B 2 17 ? -5.433 6.354 -5.293 1.00 0.00 17 PHE H C 14
ATOM 10505 O O . PHE B 2 17 ? -5.754 5.261 -4.871 1.00 0.00 17 PHE H O 14
ATOM 10522 N N . CYS B 2 18 ? -5.346 7.385 -4.490 1.00 0.00 18 CYS H N 14
ATOM 10523 C CA . CYS B 2 18 ? -5.648 7.204 -3.040 1.00 0.00 18 CYS H CA 14
ATOM 10524 C C . CYS B 2 18 ? -6.720 8.205 -2.606 1.00 0.00 18 CYS H C 14
ATOM 10525 O O . CYS B 2 18 ? -6.441 9.171 -1.922 1.00 0.00 18 CYS H O 14
ATOM 10532 N N . LYS B 2 19 ? -7.949 7.981 -2.990 1.00 0.00 19 LYS H N 14
ATOM 10533 C CA . LYS B 2 19 ? -9.035 8.915 -2.593 1.00 0.00 19 LYS H CA 14
ATOM 10534 C C . LYS B 2 19 ? -9.041 9.057 -1.070 1.00 0.00 19 LYS H C 14
ATOM 10535 O O . LYS B 2 19 ? -9.405 10.084 -0.533 1.00 0.00 19 LYS H O 14
ATOM 10554 N N . THR B 2 20 ? -8.631 8.032 -0.372 1.00 0.00 20 THR H N 14
ATOM 10555 C CA . THR B 2 20 ? -8.600 8.103 1.116 1.00 0.00 20 THR H CA 14
ATOM 10556 C C . THR B 2 20 ? -7.188 8.486 1.562 1.00 0.00 20 THR H C 14
ATOM 10557 O O . THR B 2 20 ? -6.264 7.703 1.464 1.00 0.00 20 THR H O 14
ATOM 10568 N N . CYS B 2 21 ? -7.006 9.687 2.038 1.00 0.00 21 CYS H N 14
ATOM 10569 C CA . CYS B 2 21 ? -5.644 10.107 2.469 1.00 0.00 21 CYS H CA 14
ATOM 10570 C C . CYS B 2 21 ? -5.732 11.002 3.706 1.00 0.00 21 CYS H C 14
ATOM 10571 O O . CYS B 2 21 ? -6.802 11.336 4.175 1.00 0.00 21 CYS H O 14
ATOM 10578 N N . LYS B 2 22 ? -4.604 11.398 4.228 1.00 0.00 22 LYS H N 14
ATOM 10579 C CA . LYS B 2 22 ? -4.597 12.281 5.425 1.00 0.00 22 LYS H CA 14
ATOM 10580 C C . LYS B 2 22 ? -3.355 13.174 5.381 1.00 0.00 22 LYS H C 14
ATOM 10581 O O . LYS B 2 22 ? -2.248 12.702 5.202 1.00 0.00 22 LYS H O 14
ATOM 10600 N N . ALA B 2 23 ? -3.528 14.459 5.531 1.00 0.00 23 ALA H N 14
ATOM 10601 C CA . ALA B 2 23 ? -2.356 15.379 5.491 1.00 0.00 23 ALA H CA 14
ATOM 10602 C C . ALA B 2 23 ? -1.648 15.360 6.847 1.00 0.00 23 ALA H C 14
ATOM 10603 O O . ALA B 2 23 ? -2.202 14.927 7.838 1.00 0.00 23 ALA H O 14
ATOM 10610 N N . GLU B 2 24 ? -0.429 15.825 6.902 1.00 0.00 24 GLU H N 14
ATOM 10611 C CA . GLU B 2 24 ? 0.304 15.828 8.199 1.00 0.00 24 GLU H CA 14
ATOM 10612 C C . GLU B 2 24 ? 1.562 16.694 8.087 1.00 0.00 24 GLU H C 14
ATOM 10613 O O . GLU B 2 24 ? 1.623 17.602 7.284 1.00 0.00 24 GLU H O 14
ATOM 10625 N N . PHE B 2 25 ? 2.550 16.396 8.907 1.00 0.00 25 PHE H N 14
ATOM 10626 C CA . PHE B 2 25 ? 3.852 17.155 8.931 1.00 0.00 25 PHE H CA 14
ATOM 10627 C C . PHE B 2 25 ? 3.925 18.183 7.806 1.00 0.00 25 PHE H C 14
ATOM 10628 O O . PHE B 2 25 ? 3.971 19.375 8.038 1.00 0.00 25 PHE H O 14
ATOM 10645 N N . GLY B 2 26 ? 3.940 17.727 6.591 1.00 0.00 26 GLY H N 14
ATOM 10646 C CA . GLY B 2 26 ? 4.013 18.670 5.442 1.00 0.00 26 GLY H CA 14
ATOM 10647 C C . GLY B 2 26 ? 3.696 17.914 4.156 1.00 0.00 26 GLY H C 14
ATOM 10648 O O . GLY B 2 26 ? 4.149 18.269 3.085 1.00 0.00 26 GLY H O 14
ATOM 10652 N N . LYS B 2 27 ? 2.923 16.870 4.252 1.00 0.00 27 LYS H N 14
ATOM 10653 C CA . LYS B 2 27 ? 2.581 16.088 3.031 1.00 0.00 27 LYS H CA 14
ATOM 10654 C C . LYS B 2 27 ? 1.327 15.257 3.283 1.00 0.00 27 LYS H C 14
ATOM 10655 O O . LYS B 2 27 ? 0.572 15.508 4.199 1.00 0.00 27 LYS H O 14
ATOM 10674 N N . TYR B 2 28 ? 1.104 14.268 2.469 1.00 0.00 28 TYR H N 14
ATOM 10675 C CA . TYR B 2 28 ? -0.098 13.407 2.645 1.00 0.00 28 TYR H CA 14
ATOM 10676 C C . TYR B 2 28 ? 0.337 11.980 2.923 1.00 0.00 28 TYR H C 14
ATOM 10677 O O . TYR B 2 28 ? 1.507 11.669 2.911 1.00 0.00 28 TYR H O 14
ATOM 10695 N N . ILE B 2 29 ? -0.602 11.109 3.153 1.00 0.00 29 ILE H N 14
ATOM 10696 C CA . ILE B 2 29 ? -0.254 9.689 3.410 1.00 0.00 29 ILE H CA 14
ATOM 10697 C C . ILE B 2 29 ? -1.386 8.810 2.876 1.00 0.00 29 ILE H C 14
ATOM 10698 O O . ILE B 2 29 ? -2.536 8.984 3.224 1.00 0.00 29 ILE H O 14
ATOM 10714 N N . CYS B 2 30 ? -1.070 7.878 2.020 1.00 0.00 30 CYS H N 14
ATOM 10715 C CA . CYS B 2 30 ? -2.124 6.999 1.448 1.00 0.00 30 CYS H CA 14
ATOM 10716 C C . CYS B 2 30 ? -2.473 5.884 2.433 1.00 0.00 30 CYS H C 14
ATOM 10717 O O . CYS B 2 30 ? -1.632 5.378 3.148 1.00 0.00 30 CYS H O 14
ATOM 10724 N N . LEU B 2 31 ? -3.713 5.493 2.463 1.00 0.00 31 LEU H N 14
ATOM 10725 C CA . LEU B 2 31 ? -4.137 4.403 3.380 1.00 0.00 31 LEU H CA 14
ATOM 10726 C C . LEU B 2 31 ? -4.986 3.422 2.579 1.00 0.00 31 LEU H C 14
ATOM 10727 O O . LEU B 2 31 ? -5.967 2.889 3.057 1.00 0.00 31 LEU H O 14
ATOM 10743 N N . ASP B 2 32 ? -4.612 3.195 1.350 1.00 0.00 32 ASP H N 14
ATOM 10744 C CA . ASP B 2 32 ? -5.395 2.264 0.488 1.00 0.00 32 ASP H CA 14
ATOM 10745 C C . ASP B 2 32 ? -4.765 0.870 0.526 1.00 0.00 32 ASP H C 14
ATOM 10746 O O . ASP B 2 32 ? -3.561 0.720 0.472 1.00 0.00 32 ASP H O 14
ATOM 10755 N N . LEU B 2 33 ? -5.572 -0.152 0.616 1.00 0.00 33 LEU H N 14
ATOM 10756 C CA . LEU B 2 33 ? -5.020 -1.534 0.653 1.00 0.00 33 LEU H CA 14
ATOM 10757 C C . LEU B 2 33 ? -5.545 -2.324 -0.547 1.00 0.00 33 LEU H C 14
ATOM 10758 O O . LEU B 2 33 ? -6.626 -2.877 -0.514 1.00 0.00 33 LEU H O 14
ATOM 10774 N N . ILE B 2 34 ? -4.786 -2.383 -1.607 1.00 0.00 34 ILE H N 14
ATOM 10775 C CA . ILE B 2 34 ? -5.238 -3.138 -2.806 1.00 0.00 34 ILE H CA 14
ATOM 10776 C C . ILE B 2 34 ? -4.015 -3.624 -3.586 1.00 0.00 34 ILE H C 14
ATOM 10777 O O . ILE B 2 34 ? -3.569 -4.743 -3.426 1.00 0.00 34 ILE H O 14
ATOM 10793 N N . SER B 2 35 ? -3.466 -2.792 -4.427 1.00 0.00 35 SER H N 14
ATOM 10794 C CA . SER B 2 35 ? -2.273 -3.209 -5.212 1.00 0.00 35 SER H CA 14
ATOM 10795 C C . SER B 2 35 ? -2.662 -4.342 -6.169 1.00 0.00 35 SER H C 14
ATOM 10796 O O . SER B 2 35 ? -2.933 -5.445 -5.735 1.00 0.00 35 SER H O 14
ATOM 10804 N N . PRO B 2 36 ? -2.675 -4.044 -7.446 1.00 0.00 36 PRO H N 14
ATOM 10805 C CA . PRO B 2 36 ? -3.023 -5.031 -8.483 1.00 0.00 36 PRO H CA 14
ATOM 10806 C C . PRO B 2 36 ? -1.845 -5.979 -8.720 1.00 0.00 36 PRO H C 14
ATOM 10807 O O . PRO B 2 36 ? -2.020 -7.160 -8.949 1.00 0.00 36 PRO H O 14
ATOM 10818 N N . ASN B 2 37 ? -0.645 -5.471 -8.657 1.00 0.00 37 ASN H N 14
ATOM 10819 C CA . ASN B 2 37 ? 0.548 -6.337 -8.868 1.00 0.00 37 ASN H CA 14
ATOM 10820 C C . ASN B 2 37 ? 1.349 -6.409 -7.566 1.00 0.00 37 ASN H C 14
ATOM 10821 O O . ASN B 2 37 ? 0.804 -6.292 -6.487 1.00 0.00 37 ASN H O 14
ATOM 10832 N N . ASP B 2 38 ? 2.637 -6.595 -7.655 1.00 0.00 38 ASP H N 14
ATOM 10833 C CA . ASP B 2 38 ? 3.464 -6.668 -6.416 1.00 0.00 38 ASP H CA 14
ATOM 10834 C C . ASP B 2 38 ? 3.724 -5.254 -5.891 1.00 0.00 38 ASP H C 14
ATOM 10835 O O . ASP B 2 38 ? 3.602 -4.989 -4.712 1.00 0.00 38 ASP H O 14
ATOM 10844 N N . CYS B 2 39 ? 4.080 -4.346 -6.759 1.00 0.00 39 CYS H N 14
ATOM 10845 C CA . CYS B 2 39 ? 4.345 -2.947 -6.313 1.00 0.00 39 CYS H CA 14
ATOM 10846 C C . CYS B 2 39 ? 4.845 -2.123 -7.502 1.00 0.00 39 CYS H C 14
ATOM 10847 O O . CYS B 2 39 ? 5.319 -2.660 -8.484 1.00 0.00 39 CYS H O 14
ATOM 10854 N N . VAL B 2 40 ? 4.743 -0.825 -7.425 1.00 0.00 40 VAL H N 14
ATOM 10855 C CA . VAL B 2 40 ? 5.214 0.025 -8.557 1.00 0.00 40 VAL H CA 14
ATOM 10856 C C . VAL B 2 40 ? 6.661 0.437 -8.316 1.00 0.00 40 VAL H C 14
ATOM 10857 O O . VAL B 2 40 ? 7.072 1.537 -8.626 1.00 0.00 40 VAL H O 14
ATOM 10870 N N . LYS B 2 41 ? 7.431 -0.447 -7.767 1.00 0.00 41 LYS H N 14
ATOM 10871 C CA . LYS B 2 41 ? 8.863 -0.133 -7.497 1.00 0.00 41 LYS H CA 14
ATOM 10872 C C . LYS B 2 41 ? 8.956 1.141 -6.654 1.00 0.00 41 LYS H C 14
ATOM 10873 O O . LYS B 2 41 ? 8.669 1.067 -5.471 1.00 0.00 41 LYS H O 14
ATOM 10893 N N . THR A 1 1 ? -2.240 2.436 -12.498 1.00 0.00 1 THR L N 15
ATOM 10894 C CA . THR A 1 1 ? -1.009 3.088 -11.969 1.00 0.00 1 THR L CA 15
ATOM 10895 C C . THR A 1 1 ? -1.201 3.413 -10.485 1.00 0.00 1 THR L C 15
ATOM 10896 O O . THR A 1 1 ? -1.941 4.307 -10.127 1.00 0.00 1 THR L O 15
ATOM 10909 N N . ALA A 1 2 ? -0.537 2.695 -9.620 1.00 0.00 2 ALA L N 15
ATOM 10910 C CA . ALA A 1 2 ? -0.681 2.964 -8.162 1.00 0.00 2 ALA L CA 15
ATOM 10911 C C . ALA A 1 2 ? 0.471 3.860 -7.698 1.00 0.00 2 ALA L C 15
ATOM 10912 O O . ALA A 1 2 ? 1.409 4.108 -8.430 1.00 0.00 2 ALA L O 15
ATOM 10919 N N . CYS A 1 3 ? 0.412 4.347 -6.488 1.00 0.00 3 CYS L N 15
ATOM 10920 C CA . CYS A 1 3 ? 1.502 5.224 -5.985 1.00 0.00 3 CYS L CA 15
ATOM 10921 C C . CYS A 1 3 ? 2.851 4.538 -6.208 1.00 0.00 3 CYS L C 15
ATOM 10922 O O . CYS A 1 3 ? 2.928 3.466 -6.774 1.00 0.00 3 CYS L O 15
ATOM 10929 N N . SER A 1 4 ? 3.917 5.147 -5.764 1.00 0.00 4 SER L N 15
ATOM 10930 C CA . SER A 1 4 ? 5.260 4.529 -5.948 1.00 0.00 4 SER L CA 15
ATOM 10931 C C . SER A 1 4 ? 5.763 3.996 -4.606 1.00 0.00 4 SER L C 15
ATOM 10932 O O . SER A 1 4 ? 6.679 3.200 -4.546 1.00 0.00 4 SER L O 15
ATOM 10940 N N . GLU A 1 5 ? 5.172 4.429 -3.526 1.00 0.00 5 GLU L N 15
ATOM 10941 C CA . GLU A 1 5 ? 5.618 3.947 -2.190 1.00 0.00 5 GLU L CA 15
ATOM 10942 C C . GLU A 1 5 ? 4.671 2.850 -1.700 1.00 0.00 5 GLU L C 15
ATOM 10943 O O . GLU A 1 5 ? 3.817 3.078 -0.864 1.00 0.00 5 GLU L O 15
ATOM 10955 N N . CYS A 1 6 ? 4.817 1.659 -2.213 1.00 0.00 6 CYS L N 15
ATOM 10956 C CA . CYS A 1 6 ? 3.931 0.544 -1.778 1.00 0.00 6 CYS L CA 15
ATOM 10957 C C . CYS A 1 6 ? 4.414 0.014 -0.427 1.00 0.00 6 CYS L C 15
ATOM 10958 O O . CYS A 1 6 ? 5.583 -0.257 -0.238 1.00 0.00 6 CYS L O 15
ATOM 10965 N N . VAL A 1 7 ? 3.525 -0.136 0.517 1.00 0.00 7 VAL L N 15
ATOM 10966 C CA . VAL A 1 7 ? 3.941 -0.648 1.853 1.00 0.00 7 VAL L CA 15
ATOM 10967 C C . VAL A 1 7 ? 3.570 -2.126 1.967 1.00 0.00 7 VAL L C 15
ATOM 10968 O O . VAL A 1 7 ? 2.418 -2.477 2.122 1.00 0.00 7 VAL L O 15
ATOM 10981 N N . CYS A 1 8 ? 4.539 -2.997 1.890 1.00 0.00 8 CYS L N 15
ATOM 10982 C CA . CYS A 1 8 ? 4.239 -4.452 1.992 1.00 0.00 8 CYS L CA 15
ATOM 10983 C C . CYS A 1 8 ? 5.354 -5.144 2.781 1.00 0.00 8 CYS L C 15
ATOM 10984 O O . CYS A 1 8 ? 6.093 -5.941 2.236 1.00 0.00 8 CYS L O 15
ATOM 10991 N N . PRO A 1 9 ? 5.442 -4.815 4.044 1.00 0.00 9 PRO L N 15
ATOM 10992 C CA . PRO A 1 9 ? 6.459 -5.386 4.944 1.00 0.00 9 PRO L CA 15
ATOM 10993 C C . PRO A 1 9 ? 6.064 -6.803 5.367 1.00 0.00 9 PRO L C 15
ATOM 10994 O O . PRO A 1 9 ? 4.900 -7.106 5.546 1.00 0.00 9 PRO L O 15
ATOM 11005 N N . LEU A 1 10 ? 7.023 -7.674 5.526 1.00 0.00 10 LEU L N 15
ATOM 11006 C CA . LEU A 1 10 ? 6.703 -9.070 5.935 1.00 0.00 10 LEU L CA 15
ATOM 11007 C C . LEU A 1 10 ? 6.703 -9.169 7.461 1.00 0.00 10 LEU L C 15
ATOM 11008 O O . LEU A 1 10 ? 7.602 -9.728 8.057 1.00 0.00 10 LEU L O 15
ATOM 11024 N N . ARG A 1 11 ? 5.700 -8.631 8.098 1.00 0.00 11 ARG L N 15
ATOM 11025 C CA . ARG A 1 11 ? 5.636 -8.692 9.581 1.00 0.00 11 ARG L CA 15
ATOM 11026 C C . ARG A 1 11 ? 5.604 -10.153 10.032 1.00 0.00 11 ARG L C 15
ATOM 11027 O O . ARG A 1 11 ? 5.583 -11.018 9.171 1.00 0.00 11 ARG L O 15
ATOM 11049 N N . GLU B 2 1 ? 5.040 -10.489 -2.466 1.00 0.00 1 GLU H N 15
ATOM 11050 C CA . GLU B 2 1 ? 5.387 -10.138 -1.060 1.00 0.00 1 GLU H CA 15
ATOM 11051 C C . GLU B 2 1 ? 4.260 -10.589 -0.132 1.00 0.00 1 GLU H C 15
ATOM 11052 O O . GLU B 2 1 ? 3.278 -11.159 -0.563 1.00 0.00 1 GLU H O 15
ATOM 11066 N N . GLU B 2 2 ? 4.389 -10.337 1.142 1.00 0.00 2 GLU H N 15
ATOM 11067 C CA . GLU B 2 2 ? 3.320 -10.752 2.092 1.00 0.00 2 GLU H CA 15
ATOM 11068 C C . GLU B 2 2 ? 1.982 -10.167 1.637 1.00 0.00 2 GLU H C 15
ATOM 11069 O O . GLU B 2 2 ? 1.931 -9.115 1.031 1.00 0.00 2 GLU H O 15
ATOM 11081 N N . TYR B 2 3 ? 0.902 -10.839 1.938 1.00 0.00 3 TYR H N 15
ATOM 11082 C CA . TYR B 2 3 ? -0.438 -10.336 1.545 1.00 0.00 3 TYR H CA 15
ATOM 11083 C C . TYR B 2 3 ? -0.375 -9.706 0.150 1.00 0.00 3 TYR H C 15
ATOM 11084 O O . TYR B 2 3 ? 0.365 -10.147 -0.707 1.00 0.00 3 TYR H O 15
ATOM 11102 N N . LYS B 2 4 ? -1.145 -8.677 -0.087 1.00 0.00 4 LYS H N 15
ATOM 11103 C CA . LYS B 2 4 ? -1.125 -8.026 -1.427 1.00 0.00 4 LYS H CA 15
ATOM 11104 C C . LYS B 2 4 ? -0.128 -6.864 -1.416 1.00 0.00 4 LYS H C 15
ATOM 11105 O O . LYS B 2 4 ? 1.017 -7.011 -1.793 1.00 0.00 4 LYS H O 15
ATOM 11124 N N . CYS B 2 5 ? -0.556 -5.708 -0.990 1.00 0.00 5 CYS H N 15
ATOM 11125 C CA . CYS B 2 5 ? 0.366 -4.538 -0.957 1.00 0.00 5 CYS H CA 15
ATOM 11126 C C . CYS B 2 5 ? -0.440 -3.268 -0.680 1.00 0.00 5 CYS H C 15
ATOM 11127 O O . CYS B 2 5 ? -1.424 -2.990 -1.336 1.00 0.00 5 CYS H O 15
ATOM 11134 N N . TYR B 2 6 ? -0.037 -2.499 0.294 1.00 0.00 6 TYR H N 15
ATOM 11135 C CA . TYR B 2 6 ? -0.790 -1.254 0.618 1.00 0.00 6 TYR H CA 15
ATOM 11136 C C . TYR B 2 6 ? -0.183 -0.071 -0.135 1.00 0.00 6 TYR H C 15
ATOM 11137 O O . TYR B 2 6 ? 0.716 -0.221 -0.938 1.00 0.00 6 TYR H O 15
ATOM 11155 N N . CYS B 2 7 ? -0.669 1.107 0.134 1.00 0.00 7 CYS H N 15
ATOM 11156 C CA . CYS B 2 7 ? -0.133 2.317 -0.543 1.00 0.00 7 CYS H CA 15
ATOM 11157 C C . CYS B 2 7 ? -0.214 3.492 0.431 1.00 0.00 7 CYS H C 15
ATOM 11158 O O . CYS B 2 7 ? -1.285 3.866 0.874 1.00 0.00 7 CYS H O 15
ATOM 11165 N N . THR B 2 8 ? 0.905 4.068 0.779 1.00 0.00 8 THR H N 15
ATOM 11166 C CA . THR B 2 8 ? 0.879 5.203 1.741 1.00 0.00 8 THR H CA 15
ATOM 11167 C C . THR B 2 8 ? 1.874 6.282 1.315 1.00 0.00 8 THR H C 15
ATOM 11168 O O . THR B 2 8 ? 2.451 6.965 2.138 1.00 0.00 8 THR H O 15
ATOM 11179 N N . ASP B 2 9 ? 2.073 6.454 0.040 1.00 0.00 9 ASP H N 15
ATOM 11180 C CA . ASP B 2 9 ? 3.021 7.503 -0.420 1.00 0.00 9 ASP H CA 15
ATOM 11181 C C . ASP B 2 9 ? 2.615 8.839 0.206 1.00 0.00 9 ASP H C 15
ATOM 11182 O O . ASP B 2 9 ? 1.489 9.016 0.625 1.00 0.00 9 ASP H O 15
ATOM 11191 N N . THR B 2 10 ? 3.517 9.777 0.283 1.00 0.00 10 THR H N 15
ATOM 11192 C CA . THR B 2 10 ? 3.164 11.089 0.894 1.00 0.00 10 THR H CA 15
ATOM 11193 C C . THR B 2 10 ? 2.919 12.124 -0.206 1.00 0.00 10 THR H C 15
ATOM 11194 O O . THR B 2 10 ? 3.737 12.317 -1.083 1.00 0.00 10 THR H O 15
ATOM 11205 N N . TYR B 2 11 ? 1.794 12.789 -0.174 1.00 0.00 11 TYR H N 15
ATOM 11206 C CA . TYR B 2 11 ? 1.505 13.806 -1.231 1.00 0.00 11 TYR H CA 15
ATOM 11207 C C . TYR B 2 11 ? 1.121 15.142 -0.601 1.00 0.00 11 TYR H C 15
ATOM 11208 O O . TYR B 2 11 ? 1.194 15.328 0.598 1.00 0.00 11 TYR H O 15
ATOM 11226 N N . SER B 2 12 ? 0.684 16.066 -1.411 1.00 0.00 12 SER H N 15
ATOM 11227 C CA . SER B 2 12 ? 0.255 17.388 -0.886 1.00 0.00 12 SER H CA 15
ATOM 11228 C C . SER B 2 12 ? -1.268 17.487 -1.029 1.00 0.00 12 SER H C 15
ATOM 11229 O O . SER B 2 12 ? -1.866 18.510 -0.763 1.00 0.00 12 SER H O 15
ATOM 11237 N N . ASP B 2 13 ? -1.896 16.415 -1.446 1.00 0.00 13 ASP H N 15
ATOM 11238 C CA . ASP B 2 13 ? -3.380 16.420 -1.607 1.00 0.00 13 ASP H CA 15
ATOM 11239 C C . ASP B 2 13 ? -3.855 14.991 -1.890 1.00 0.00 13 ASP H C 15
ATOM 11240 O O . ASP B 2 13 ? -3.063 14.112 -2.168 1.00 0.00 13 ASP H O 15
ATOM 11249 N N . CYS B 2 14 ? -5.137 14.745 -1.823 1.00 0.00 14 CYS H N 15
ATOM 11250 C CA . CYS B 2 14 ? -5.641 13.366 -2.089 1.00 0.00 14 CYS H CA 15
ATOM 11251 C C . CYS B 2 14 ? -5.508 13.056 -3.588 1.00 0.00 14 CYS H C 15
ATOM 11252 O O . CYS B 2 14 ? -6.106 13.724 -4.408 1.00 0.00 14 CYS H O 15
ATOM 11259 N N . PRO B 2 15 ? -4.722 12.055 -3.903 1.00 0.00 15 PRO H N 15
ATOM 11260 C CA . PRO B 2 15 ? -4.483 11.638 -5.296 1.00 0.00 15 PRO H CA 15
ATOM 11261 C C . PRO B 2 15 ? -5.659 10.831 -5.841 1.00 0.00 15 PRO H C 15
ATOM 11262 O O . PRO B 2 15 ? -6.238 10.010 -5.158 1.00 0.00 15 PRO H O 15
ATOM 11273 N N . GLY B 2 16 ? -6.014 11.067 -7.075 1.00 0.00 16 GLY H N 15
ATOM 11274 C CA . GLY B 2 16 ? -7.150 10.324 -7.683 1.00 0.00 16 GLY H CA 15
ATOM 11275 C C . GLY B 2 16 ? -6.867 8.826 -7.608 1.00 0.00 16 GLY H C 15
ATOM 11276 O O . GLY B 2 16 ? -7.754 8.028 -7.380 1.00 0.00 16 GLY H O 15
ATOM 11280 N N . PHE B 2 17 ? -5.636 8.436 -7.795 1.00 0.00 17 PHE H N 15
ATOM 11281 C CA . PHE B 2 17 ? -5.312 6.987 -7.728 1.00 0.00 17 PHE H CA 15
ATOM 11282 C C . PHE B 2 17 ? -5.457 6.510 -6.282 1.00 0.00 17 PHE H C 15
ATOM 11283 O O . PHE B 2 17 ? -5.747 5.358 -6.028 1.00 0.00 17 PHE H O 15
ATOM 11300 N N . CYS B 2 18 ? -5.278 7.388 -5.327 1.00 0.00 18 CYS H N 15
ATOM 11301 C CA . CYS B 2 18 ? -5.434 6.962 -3.904 1.00 0.00 18 CYS H CA 15
ATOM 11302 C C . CYS B 2 18 ? -6.523 7.816 -3.255 1.00 0.00 18 CYS H C 15
ATOM 11303 O O . CYS B 2 18 ? -6.247 8.706 -2.475 1.00 0.00 18 CYS H O 15
ATOM 11310 N N . LYS B 2 19 ? -7.759 7.556 -3.584 1.00 0.00 19 LYS H N 15
ATOM 11311 C CA . LYS B 2 19 ? -8.880 8.347 -3.010 1.00 0.00 19 LYS H CA 15
ATOM 11312 C C . LYS B 2 19 ? -8.628 8.609 -1.525 1.00 0.00 19 LYS H C 15
ATOM 11313 O O . LYS B 2 19 ? -9.071 9.599 -0.976 1.00 0.00 19 LYS H O 15
ATOM 11332 N N . THR B 2 20 ? -7.917 7.736 -0.870 1.00 0.00 20 THR H N 15
ATOM 11333 C CA . THR B 2 20 ? -7.636 7.945 0.577 1.00 0.00 20 THR H CA 15
ATOM 11334 C C . THR B 2 20 ? -6.461 8.912 0.719 1.00 0.00 20 THR H C 15
ATOM 11335 O O . THR B 2 20 ? -5.518 8.870 -0.046 1.00 0.00 20 THR H O 15
ATOM 11346 N N . CYS B 2 21 ? -6.510 9.789 1.682 1.00 0.00 21 CYS H N 15
ATOM 11347 C CA . CYS B 2 21 ? -5.394 10.757 1.851 1.00 0.00 21 CYS H CA 15
ATOM 11348 C C . CYS B 2 21 ? -5.356 11.265 3.295 1.00 0.00 21 CYS H C 15
ATOM 11349 O O . CYS B 2 21 ? -6.257 11.937 3.754 1.00 0.00 21 CYS H O 15
ATOM 11356 N N . LYS B 2 22 ? -4.311 10.952 4.012 1.00 0.00 22 LYS H N 15
ATOM 11357 C CA . LYS B 2 22 ? -4.202 11.420 5.422 1.00 0.00 22 LYS H CA 15
ATOM 11358 C C . LYS B 2 22 ? -3.212 12.585 5.481 1.00 0.00 22 LYS H C 15
ATOM 11359 O O . LYS B 2 22 ? -2.017 12.402 5.364 1.00 0.00 22 LYS H O 15
ATOM 11378 N N . ALA B 2 23 ? -3.698 13.784 5.650 1.00 0.00 23 ALA H N 15
ATOM 11379 C CA . ALA B 2 23 ? -2.782 14.956 5.700 1.00 0.00 23 ALA H CA 15
ATOM 11380 C C . ALA B 2 23 ? -2.237 15.134 7.118 1.00 0.00 23 ALA H C 15
ATOM 11381 O O . ALA B 2 23 ? -2.979 15.264 8.072 1.00 0.00 23 ALA H O 15
ATOM 11388 N N . GLU B 2 24 ? -0.941 15.148 7.258 1.00 0.00 24 GLU H N 15
ATOM 11389 C CA . GLU B 2 24 ? -0.330 15.326 8.604 1.00 0.00 24 GLU H CA 15
ATOM 11390 C C . GLU B 2 24 ? 1.179 15.524 8.437 1.00 0.00 24 GLU H C 15
ATOM 11391 O O . GLU B 2 24 ? 1.745 15.186 7.420 1.00 0.00 24 GLU H O 15
ATOM 11403 N N . PHE B 2 25 ? 1.836 16.082 9.419 1.00 0.00 25 PHE H N 15
ATOM 11404 C CA . PHE B 2 25 ? 3.311 16.311 9.300 1.00 0.00 25 PHE H CA 15
ATOM 11405 C C . PHE B 2 25 ? 3.611 16.981 7.960 1.00 0.00 25 PHE H C 15
ATOM 11406 O O . PHE B 2 25 ? 4.725 16.952 7.474 1.00 0.00 25 PHE H O 15
ATOM 11423 N N . GLY B 2 26 ? 2.631 17.607 7.375 1.00 0.00 26 GLY H N 15
ATOM 11424 C CA . GLY B 2 26 ? 2.855 18.306 6.086 1.00 0.00 26 GLY H CA 15
ATOM 11425 C C . GLY B 2 26 ? 3.013 17.315 4.928 1.00 0.00 26 GLY H C 15
ATOM 11426 O O . GLY B 2 26 ? 3.852 17.490 4.068 1.00 0.00 26 GLY H O 15
ATOM 11430 N N . LYS B 2 27 ? 2.209 16.289 4.879 1.00 0.00 27 LYS H N 15
ATOM 11431 C CA . LYS B 2 27 ? 2.324 15.319 3.748 1.00 0.00 27 LYS H CA 15
ATOM 11432 C C . LYS B 2 27 ? 1.028 14.517 3.620 1.00 0.00 27 LYS H C 15
ATOM 11433 O O . LYS B 2 27 ? 0.133 14.630 4.435 1.00 0.00 27 LYS H O 15
ATOM 11452 N N . TYR B 2 28 ? 0.916 13.714 2.596 1.00 0.00 28 TYR H N 15
ATOM 11453 C CA . TYR B 2 28 ? -0.330 12.913 2.410 1.00 0.00 28 TYR H CA 15
ATOM 11454 C C . TYR B 2 28 ? -0.009 11.426 2.377 1.00 0.00 28 TYR H C 15
ATOM 11455 O O . TYR B 2 28 ? 0.189 10.850 1.326 1.00 0.00 28 TYR H O 15
ATOM 11473 N N . ILE B 2 29 ? 0.024 10.788 3.507 1.00 0.00 29 ILE H N 15
ATOM 11474 C CA . ILE B 2 29 ? 0.312 9.331 3.504 1.00 0.00 29 ILE H CA 15
ATOM 11475 C C . ILE B 2 29 ? -0.987 8.579 3.225 1.00 0.00 29 ILE H C 15
ATOM 11476 O O . ILE B 2 29 ? -1.935 8.653 3.982 1.00 0.00 29 ILE H O 15
ATOM 11492 N N . CYS B 2 30 ? -1.048 7.871 2.134 1.00 0.00 30 CYS H N 15
ATOM 11493 C CA . CYS B 2 30 ? -2.298 7.133 1.795 1.00 0.00 30 CYS H CA 15
ATOM 11494 C C . CYS B 2 30 ? -2.389 5.838 2.601 1.00 0.00 30 CYS H C 15
ATOM 11495 O O . CYS B 2 30 ? -1.470 5.445 3.290 1.00 0.00 30 CYS H O 15
ATOM 11502 N N . LEU B 2 31 ? -3.504 5.175 2.508 1.00 0.00 31 LEU H N 15
ATOM 11503 C CA . LEU B 2 31 ? -3.687 3.898 3.244 1.00 0.00 31 LEU H CA 15
ATOM 11504 C C . LEU B 2 31 ? -4.413 2.921 2.326 1.00 0.00 31 LEU H C 15
ATOM 11505 O O . LEU B 2 31 ? -5.021 1.966 2.766 1.00 0.00 31 LEU H O 15
ATOM 11521 N N . ASP B 2 32 ? -4.356 3.164 1.043 1.00 0.00 32 ASP H N 15
ATOM 11522 C CA . ASP B 2 32 ? -5.045 2.258 0.080 1.00 0.00 32 ASP H CA 15
ATOM 11523 C C . ASP B 2 32 ? -4.503 0.835 0.254 1.00 0.00 32 ASP H C 15
ATOM 11524 O O . ASP B 2 32 ? -3.436 0.630 0.797 1.00 0.00 32 ASP H O 15
ATOM 11533 N N . LEU B 2 33 ? -5.233 -0.152 -0.193 1.00 0.00 33 LEU H N 15
ATOM 11534 C CA . LEU B 2 33 ? -4.755 -1.556 -0.042 1.00 0.00 33 LEU H CA 15
ATOM 11535 C C . LEU B 2 33 ? -5.034 -2.343 -1.326 1.00 0.00 33 LEU H C 15
ATOM 11536 O O . LEU B 2 33 ? -6.057 -2.982 -1.463 1.00 0.00 33 LEU H O 15
ATOM 11552 N N . ILE B 2 34 ? -4.127 -2.305 -2.264 1.00 0.00 34 ILE H N 15
ATOM 11553 C CA . ILE B 2 34 ? -4.335 -3.054 -3.535 1.00 0.00 34 ILE H CA 15
ATOM 11554 C C . ILE B 2 34 ? -2.982 -3.522 -4.077 1.00 0.00 34 ILE H C 15
ATOM 11555 O O . ILE B 2 34 ? -1.953 -2.942 -3.789 1.00 0.00 34 ILE H O 15
ATOM 11571 N N . SER B 2 35 ? -2.976 -4.564 -4.863 1.00 0.00 35 SER H N 15
ATOM 11572 C CA . SER B 2 35 ? -1.694 -5.067 -5.427 1.00 0.00 35 SER H CA 15
ATOM 11573 C C . SER B 2 35 ? -1.920 -5.507 -6.877 1.00 0.00 35 SER H C 15
ATOM 11574 O O . SER B 2 35 ? -2.242 -6.650 -7.134 1.00 0.00 35 SER H O 15
ATOM 11582 N N . PRO B 2 36 ? -1.750 -4.578 -7.782 1.00 0.00 36 PRO H N 15
ATOM 11583 C CA . PRO B 2 36 ? -1.934 -4.827 -9.223 1.00 0.00 36 PRO H CA 15
ATOM 11584 C C . PRO B 2 36 ? -0.717 -5.548 -9.812 1.00 0.00 36 PRO H C 15
ATOM 11585 O O . PRO B 2 36 ? -0.851 -6.461 -10.603 1.00 0.00 36 PRO H O 15
ATOM 11596 N N . ASN B 2 37 ? 0.468 -5.143 -9.442 1.00 0.00 37 ASN H N 15
ATOM 11597 C CA . ASN B 2 37 ? 1.683 -5.807 -9.995 1.00 0.00 37 ASN H CA 15
ATOM 11598 C C . ASN B 2 37 ? 2.759 -5.914 -8.911 1.00 0.00 37 ASN H C 15
ATOM 11599 O O . ASN B 2 37 ? 3.925 -5.683 -9.161 1.00 0.00 37 ASN H O 15
ATOM 11610 N N . ASP B 2 38 ? 2.376 -6.265 -7.714 1.00 0.00 38 ASP H N 15
ATOM 11611 C CA . ASP B 2 38 ? 3.374 -6.394 -6.611 1.00 0.00 38 ASP H CA 15
ATOM 11612 C C . ASP B 2 38 ? 3.734 -5.005 -6.072 1.00 0.00 38 ASP H C 15
ATOM 11613 O O . ASP B 2 38 ? 3.305 -4.616 -5.004 1.00 0.00 38 ASP H O 15
ATOM 11622 N N . CYS B 2 39 ? 4.520 -4.254 -6.797 1.00 0.00 39 CYS H N 15
ATOM 11623 C CA . CYS B 2 39 ? 4.901 -2.894 -6.315 1.00 0.00 39 CYS H CA 15
ATOM 11624 C C . CYS B 2 39 ? 5.380 -2.047 -7.494 1.00 0.00 39 CYS H C 15
ATOM 11625 O O . CYS B 2 39 ? 5.892 -2.557 -8.472 1.00 0.00 39 CYS H O 15
ATOM 11632 N N . VAL B 2 40 ? 5.223 -0.754 -7.408 1.00 0.00 40 VAL H N 15
ATOM 11633 C CA . VAL B 2 40 ? 5.675 0.129 -8.521 1.00 0.00 40 VAL H CA 15
ATOM 11634 C C . VAL B 2 40 ? 6.997 0.778 -8.137 1.00 0.00 40 VAL H C 15
ATOM 11635 O O . VAL B 2 40 ? 7.260 1.924 -8.443 1.00 0.00 40 VAL H O 15
ATOM 11648 N N . LYS B 2 41 ? 7.827 0.044 -7.466 1.00 0.00 41 LYS H N 15
ATOM 11649 C CA . LYS B 2 41 ? 9.147 0.591 -7.043 1.00 0.00 41 LYS H CA 15
ATOM 11650 C C . LYS B 2 41 ? 8.930 1.890 -6.265 1.00 0.00 41 LYS H C 15
ATOM 11651 O O . LYS B 2 41 ? 8.464 1.813 -5.141 1.00 0.00 41 LYS H O 15
ATOM 11671 N N . THR A 1 1 ? -1.323 0.861 -11.852 1.00 0.00 1 THR L N 16
ATOM 11672 C CA . THR A 1 1 ? -0.329 1.935 -11.569 1.00 0.00 1 THR L CA 16
ATOM 11673 C C . THR A 1 1 ? -0.458 2.381 -10.111 1.00 0.00 1 THR L C 16
ATOM 11674 O O . THR A 1 1 ? -1.256 3.236 -9.779 1.00 0.00 1 THR L O 16
ATOM 11687 N N . ALA A 1 2 ? 0.322 1.809 -9.238 1.00 0.00 2 ALA L N 16
ATOM 11688 C CA . ALA A 1 2 ? 0.246 2.201 -7.803 1.00 0.00 2 ALA L CA 16
ATOM 11689 C C . ALA A 1 2 ? 1.306 3.265 -7.512 1.00 0.00 2 ALA L C 16
ATOM 11690 O O . ALA A 1 2 ? 2.029 3.693 -8.390 1.00 0.00 2 ALA L O 16
ATOM 11697 N N . CYS A 1 3 ? 1.406 3.698 -6.286 1.00 0.00 3 CYS L N 16
ATOM 11698 C CA . CYS A 1 3 ? 2.418 4.732 -5.943 1.00 0.00 3 CYS L CA 16
ATOM 11699 C C . CYS A 1 3 ? 3.805 4.088 -5.883 1.00 0.00 3 CYS L C 16
ATOM 11700 O O . CYS A 1 3 ? 3.946 2.885 -5.977 1.00 0.00 3 CYS L O 16
ATOM 11707 N N . SER A 1 4 ? 4.832 4.881 -5.733 1.00 0.00 4 SER L N 16
ATOM 11708 C CA . SER A 1 4 ? 6.210 4.314 -5.674 1.00 0.00 4 SER L CA 16
ATOM 11709 C C . SER A 1 4 ? 6.514 3.848 -4.248 1.00 0.00 4 SER L C 16
ATOM 11710 O O . SER A 1 4 ? 7.368 3.014 -4.027 1.00 0.00 4 SER L O 16
A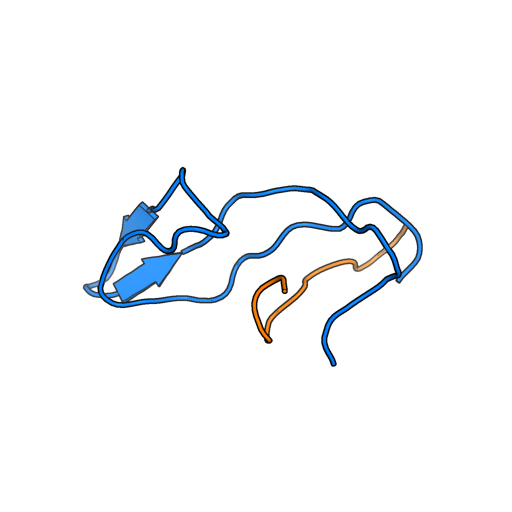TOM 11718 N N . GLU A 1 5 ? 5.818 4.377 -3.278 1.00 0.00 5 GLU L N 16
ATOM 11719 C CA . GLU A 1 5 ? 6.066 3.959 -1.870 1.00 0.00 5 GLU L CA 16
ATOM 11720 C C . GLU A 1 5 ? 5.129 2.803 -1.520 1.00 0.00 5 GLU L C 16
ATOM 11721 O O . GLU A 1 5 ? 3.999 3.004 -1.115 1.00 0.00 5 GLU L O 16
ATOM 11733 N N . CYS A 1 6 ? 5.584 1.592 -1.684 1.00 0.00 6 CYS L N 16
ATOM 11734 C CA . CYS A 1 6 ? 4.718 0.422 -1.374 1.00 0.00 6 CYS L CA 16
ATOM 11735 C C . CYS A 1 6 ? 4.973 -0.058 0.056 1.00 0.00 6 CYS L C 16
ATOM 11736 O O . CYS A 1 6 ? 6.101 -0.188 0.491 1.00 0.00 6 CYS L O 16
ATOM 11743 N N . VAL A 1 7 ? 3.927 -0.337 0.781 1.00 0.00 7 VAL L N 16
ATOM 11744 C CA . VAL A 1 7 ? 4.085 -0.830 2.178 1.00 0.00 7 VAL L CA 16
ATOM 11745 C C . VAL A 1 7 ? 3.509 -2.241 2.253 1.00 0.00 7 VAL L C 16
ATOM 11746 O O . VAL A 1 7 ? 2.322 -2.429 2.441 1.00 0.00 7 VAL L O 16
ATOM 11759 N N . CYS A 1 8 ? 4.332 -3.237 2.083 1.00 0.00 8 CYS L N 16
ATOM 11760 C CA . CYS A 1 8 ? 3.819 -4.634 2.118 1.00 0.00 8 CYS L CA 16
ATOM 11761 C C . CYS A 1 8 ? 4.810 -5.524 2.874 1.00 0.00 8 CYS L C 16
ATOM 11762 O O . CYS A 1 8 ? 5.491 -6.336 2.278 1.00 0.00 8 CYS L O 16
ATOM 11769 N N . PRO A 1 9 ? 4.858 -5.342 4.169 1.00 0.00 9 PRO L N 16
ATOM 11770 C CA . PRO A 1 9 ? 5.755 -6.114 5.046 1.00 0.00 9 PRO L CA 16
ATOM 11771 C C . PRO A 1 9 ? 5.182 -7.512 5.299 1.00 0.00 9 PRO L C 16
ATOM 11772 O O . PRO A 1 9 ? 4.014 -7.672 5.592 1.00 0.00 9 PRO L O 16
ATOM 11783 N N . LEU A 1 10 ? 5.998 -8.526 5.188 1.00 0.00 10 LEU L N 16
ATOM 11784 C CA . LEU A 1 10 ? 5.504 -9.912 5.421 1.00 0.00 10 LEU L CA 16
ATOM 11785 C C . LEU A 1 10 ? 4.670 -9.951 6.704 1.00 0.00 10 LEU L C 16
ATOM 11786 O O . LEU A 1 10 ? 5.198 -9.946 7.798 1.00 0.00 10 LEU L O 16
ATOM 11802 N N . ARG A 1 11 ? 3.371 -9.993 6.581 1.00 0.00 11 ARG L N 16
ATOM 11803 C CA . ARG A 1 11 ? 2.509 -10.034 7.790 1.00 0.00 11 ARG L CA 16
ATOM 11804 C C . ARG A 1 11 ? 2.895 -11.235 8.656 1.00 0.00 11 ARG L C 16
ATOM 11805 O O . ARG A 1 11 ? 2.662 -11.178 9.852 1.00 0.00 11 ARG L O 16
ATOM 11827 N N . GLU B 2 1 ? 6.679 -10.029 2.164 1.00 0.00 1 GLU H N 16
ATOM 11828 C CA . GLU B 2 1 ? 5.406 -9.578 1.535 1.00 0.00 1 GLU H CA 16
ATOM 11829 C C . GLU B 2 1 ? 4.286 -10.554 1.894 1.00 0.00 1 GLU H C 16
ATOM 11830 O O . GLU B 2 1 ? 3.530 -10.334 2.820 1.00 0.00 1 GLU H O 16
ATOM 11844 N N . GLU B 2 2 ? 4.170 -11.632 1.168 1.00 0.00 2 GLU H N 16
ATOM 11845 C CA . GLU B 2 2 ? 3.097 -12.622 1.467 1.00 0.00 2 GLU H CA 16
ATOM 11846 C C . GLU B 2 2 ? 1.756 -11.896 1.584 1.00 0.00 2 GLU H C 16
ATOM 11847 O O . GLU B 2 2 ? 1.049 -12.031 2.563 1.00 0.00 2 GLU H O 16
ATOM 11859 N N . TYR B 2 3 ? 1.404 -11.122 0.596 1.00 0.00 3 TYR H N 16
ATOM 11860 C CA . TYR B 2 3 ? 0.114 -10.384 0.655 1.00 0.00 3 TYR H CA 16
ATOM 11861 C C . TYR B 2 3 ? -0.025 -9.514 -0.595 1.00 0.00 3 TYR H C 16
ATOM 11862 O O . TYR B 2 3 ? 0.787 -9.573 -1.496 1.00 0.00 3 TYR H O 16
ATOM 11880 N N . LYS B 2 4 ? -1.045 -8.704 -0.658 1.00 0.00 4 LYS H N 16
ATOM 11881 C CA . LYS B 2 4 ? -1.223 -7.831 -1.851 1.00 0.00 4 LYS H CA 16
ATOM 11882 C C . LYS B 2 4 ? -0.271 -6.640 -1.747 1.00 0.00 4 LYS H C 16
ATOM 11883 O O . LYS B 2 4 ? 0.835 -6.680 -2.244 1.00 0.00 4 LYS H O 16
ATOM 11902 N N . CYS B 2 5 ? -0.691 -5.585 -1.098 1.00 0.00 5 CYS H N 16
ATOM 11903 C CA . CYS B 2 5 ? 0.191 -4.389 -0.953 1.00 0.00 5 CYS H CA 16
ATOM 11904 C C . CYS B 2 5 ? -0.660 -3.171 -0.575 1.00 0.00 5 CYS H C 16
ATOM 11905 O O . CYS B 2 5 ? -1.821 -3.088 -0.917 1.00 0.00 5 CYS H O 16
ATOM 11912 N N . TYR B 2 6 ? -0.094 -2.228 0.134 1.00 0.00 6 TYR H N 16
ATOM 11913 C CA . TYR B 2 6 ? -0.880 -1.020 0.534 1.00 0.00 6 TYR H CA 16
ATOM 11914 C C . TYR B 2 6 ? -0.119 0.246 0.126 1.00 0.00 6 TYR H C 16
ATOM 11915 O O . TYR B 2 6 ? 1.060 0.376 0.374 1.00 0.00 6 TYR H O 16
ATOM 11933 N N . CYS B 2 7 ? -0.785 1.185 -0.493 1.00 0.00 7 CYS H N 16
ATOM 11934 C CA . CYS B 2 7 ? -0.093 2.440 -0.907 1.00 0.00 7 CYS H CA 16
ATOM 11935 C C . CYS B 2 7 ? -0.072 3.427 0.258 1.00 0.00 7 CYS H C 16
ATOM 11936 O O . CYS B 2 7 ? -1.088 3.701 0.870 1.00 0.00 7 CYS H O 16
ATOM 11943 N N . THR B 2 8 ? 1.075 3.969 0.567 1.00 0.00 8 THR H N 16
ATOM 11944 C CA . THR B 2 8 ? 1.152 4.941 1.692 1.00 0.00 8 THR H CA 16
ATOM 11945 C C . THR B 2 8 ? 2.192 6.016 1.381 1.00 0.00 8 THR H C 16
ATOM 11946 O O . THR B 2 8 ? 2.944 6.434 2.239 1.00 0.00 8 THR H O 16
ATOM 11957 N N . ASP B 2 9 ? 2.238 6.471 0.161 1.00 0.00 9 ASP H N 16
ATOM 11958 C CA . ASP B 2 9 ? 3.225 7.526 -0.204 1.00 0.00 9 ASP H CA 16
ATOM 11959 C C . ASP B 2 9 ? 2.710 8.889 0.270 1.00 0.00 9 ASP H C 16
ATOM 11960 O O . ASP B 2 9 ? 1.602 9.011 0.752 1.00 0.00 9 ASP H O 16
ATOM 11969 N N . THR B 2 10 ? 3.508 9.915 0.139 1.00 0.00 10 THR H N 16
ATOM 11970 C CA . THR B 2 10 ? 3.067 11.269 0.583 1.00 0.00 10 THR H CA 16
ATOM 11971 C C . THR B 2 10 ? 2.685 12.108 -0.641 1.00 0.00 10 THR H C 16
ATOM 11972 O O . THR B 2 10 ? 3.456 12.242 -1.570 1.00 0.00 10 THR H O 16
ATOM 11983 N N . TYR B 2 11 ? 1.505 12.677 -0.658 1.00 0.00 11 TYR H N 16
ATOM 11984 C CA . TYR B 2 11 ? 1.111 13.501 -1.841 1.00 0.00 11 TYR H CA 16
ATOM 11985 C C . TYR B 2 11 ? 0.678 14.896 -1.390 1.00 0.00 11 TYR H C 16
ATOM 11986 O O . TYR B 2 11 ? 0.646 15.201 -0.214 1.00 0.00 11 TYR H O 16
ATOM 12004 N N . SER B 2 12 ? 0.324 15.741 -2.321 1.00 0.00 12 SER H N 16
ATOM 12005 C CA . SER B 2 12 ? -0.133 17.108 -1.954 1.00 0.00 12 SER H CA 16
ATOM 12006 C C . SER B 2 12 ? -1.654 17.085 -1.781 1.00 0.00 12 SER H C 16
ATOM 12007 O O . SER B 2 12 ? -2.264 18.066 -1.406 1.00 0.00 12 SER H O 16
ATOM 12015 N N . ASP B 2 13 ? -2.266 15.961 -2.052 1.00 0.00 13 ASP H N 16
ATOM 12016 C CA . ASP B 2 13 ? -3.744 15.852 -1.908 1.00 0.00 13 ASP H CA 16
ATOM 12017 C C . ASP B 2 13 ? -4.153 14.393 -2.116 1.00 0.00 13 ASP H C 16
ATOM 12018 O O . ASP B 2 13 ? -3.533 13.670 -2.868 1.00 0.00 13 ASP H O 16
ATOM 12027 N N . CYS B 2 14 ? -5.188 13.949 -1.457 1.00 0.00 14 CYS H N 16
ATOM 12028 C CA . CYS B 2 14 ? -5.617 12.534 -1.629 1.00 0.00 14 CYS H CA 16
ATOM 12029 C C . CYS B 2 14 ? -5.825 12.249 -3.124 1.00 0.00 14 CYS H C 16
ATOM 12030 O O . CYS B 2 14 ? -6.688 12.835 -3.746 1.00 0.00 14 CYS H O 16
ATOM 12037 N N . PRO B 2 15 ? -5.024 11.358 -3.659 1.00 0.00 15 PRO H N 16
ATOM 12038 C CA . PRO B 2 15 ? -5.096 10.980 -5.084 1.00 0.00 15 PRO H CA 16
ATOM 12039 C C . PRO B 2 15 ? -6.326 10.122 -5.375 1.00 0.00 15 PRO H C 16
ATOM 12040 O O . PRO B 2 15 ? -6.814 9.403 -4.527 1.00 0.00 15 PRO H O 16
ATOM 12051 N N . GLY B 2 16 ? -6.828 10.199 -6.579 1.00 0.00 16 GLY H N 16
ATOM 12052 C CA . GLY B 2 16 ? -8.024 9.392 -6.942 1.00 0.00 16 GLY H CA 16
ATOM 12053 C C . GLY B 2 16 ? -7.682 7.915 -6.790 1.00 0.00 16 GLY H C 16
ATOM 12054 O O . GLY B 2 16 ? -8.516 7.108 -6.429 1.00 0.00 16 GLY H O 16
ATOM 12058 N N . PHE B 2 17 ? -6.454 7.554 -7.048 1.00 0.00 17 PHE H N 16
ATOM 12059 C CA . PHE B 2 17 ? -6.064 6.130 -6.896 1.00 0.00 17 PHE H CA 16
ATOM 12060 C C . PHE B 2 17 ? -5.944 5.824 -5.404 1.00 0.00 17 PHE H C 16
ATOM 12061 O O . PHE B 2 17 ? -6.071 4.692 -4.980 1.00 0.00 17 PHE H O 16
ATOM 12078 N N . CYS B 2 18 ? -5.725 6.832 -4.600 1.00 0.00 18 CYS H N 16
ATOM 12079 C CA . CYS B 2 18 ? -5.626 6.599 -3.130 1.00 0.00 18 CYS H CA 16
ATOM 12080 C C . CYS B 2 18 ? -6.431 7.671 -2.397 1.00 0.00 18 CYS H C 16
ATOM 12081 O O . CYS B 2 18 ? -5.888 8.634 -1.905 1.00 0.00 18 CYS H O 16
ATOM 12088 N N . LYS B 2 19 ? -7.725 7.520 -2.324 1.00 0.00 19 LYS H N 16
ATOM 12089 C CA . LYS B 2 19 ? -8.554 8.540 -1.627 1.00 0.00 19 LYS H CA 16
ATOM 12090 C C . LYS B 2 19 ? -8.431 8.358 -0.112 1.00 0.00 19 LYS H C 16
ATOM 12091 O O . LYS B 2 19 ? -8.644 9.279 0.652 1.00 0.00 19 LYS H O 16
ATOM 12110 N N . THR B 2 20 ? -8.094 7.178 0.329 1.00 0.00 20 THR H N 16
ATOM 12111 C CA . THR B 2 20 ? -7.962 6.940 1.796 1.00 0.00 20 THR H CA 16
ATOM 12112 C C . THR B 2 20 ? -6.592 7.428 2.275 1.00 0.00 20 THR H C 16
ATOM 12113 O O . THR B 2 20 ? -5.657 6.661 2.394 1.00 0.00 20 THR H O 16
ATOM 12124 N N . CYS B 2 21 ? -6.465 8.697 2.553 1.00 0.00 21 CYS H N 16
ATOM 12125 C CA . CYS B 2 21 ? -5.153 9.230 3.026 1.00 0.00 21 CYS H CA 16
ATOM 12126 C C . CYS B 2 21 ? -5.389 10.304 4.089 1.00 0.00 21 CYS H C 16
ATOM 12127 O O . CYS B 2 21 ? -6.504 10.545 4.509 1.00 0.00 21 CYS H O 16
ATOM 12134 N N . LYS B 2 22 ? -4.345 10.952 4.525 1.00 0.00 22 LYS H N 16
ATOM 12135 C CA . LYS B 2 22 ? -4.496 12.010 5.559 1.00 0.00 22 LYS H CA 16
ATOM 12136 C C . LYS B 2 22 ? -3.516 13.146 5.260 1.00 0.00 22 LYS H C 16
ATOM 12137 O O . LYS B 2 22 ? -2.361 12.920 4.952 1.00 0.00 22 LYS H O 16
ATOM 12156 N N . ALA B 2 23 ? -3.970 14.367 5.343 1.00 0.00 23 ALA H N 16
ATOM 12157 C CA . ALA B 2 23 ? -3.070 15.516 5.058 1.00 0.00 23 ALA H CA 16
ATOM 12158 C C . ALA B 2 23 ? -2.464 16.032 6.364 1.00 0.00 23 ALA H C 16
ATOM 12159 O O . ALA B 2 23 ? -3.158 16.510 7.239 1.00 0.00 23 ALA H O 16
ATOM 12166 N N . GLU B 2 24 ? -1.171 15.940 6.498 1.00 0.00 24 GLU H N 16
ATOM 12167 C CA . GLU B 2 24 ? -0.513 16.426 7.742 1.00 0.00 24 GLU H CA 16
ATOM 12168 C C . GLU B 2 24 ? 0.966 16.686 7.453 1.00 0.00 24 GLU H C 16
ATOM 12169 O O . GLU B 2 24 ? 1.515 16.185 6.497 1.00 0.00 24 GLU H O 16
ATOM 12181 N N . PHE B 2 25 ? 1.616 17.473 8.268 1.00 0.00 25 PHE H N 16
ATOM 12182 C CA . PHE B 2 25 ? 3.066 17.777 8.035 1.00 0.00 25 PHE H CA 16
ATOM 12183 C C . PHE B 2 25 ? 3.271 18.287 6.606 1.00 0.00 25 PHE H C 16
ATOM 12184 O O . PHE B 2 25 ? 4.381 18.345 6.114 1.00 0.00 25 PHE H O 16
ATOM 12201 N N . GLY B 2 26 ? 2.220 18.684 5.943 1.00 0.00 26 GLY H N 16
ATOM 12202 C CA . GLY B 2 26 ? 2.370 19.219 4.563 1.00 0.00 26 GLY H CA 16
ATOM 12203 C C . GLY B 2 26 ? 2.528 18.095 3.532 1.00 0.00 26 GLY H C 16
ATOM 12204 O O . GLY B 2 26 ? 3.260 18.230 2.571 1.00 0.00 26 GLY H O 16
ATOM 12208 N N . LYS B 2 27 ? 1.840 16.998 3.697 1.00 0.00 27 LYS H N 16
ATOM 12209 C CA . LYS B 2 27 ? 1.955 15.899 2.691 1.00 0.00 27 LYS H CA 16
ATOM 12210 C C . LYS B 2 27 ? 0.717 15.002 2.765 1.00 0.00 27 LYS H C 16
ATOM 12211 O O . LYS B 2 27 ? -0.193 15.249 3.531 1.00 0.00 27 LYS H O 16
ATOM 12230 N N . TYR B 2 28 ? 0.670 13.969 1.967 1.00 0.00 28 TYR H N 16
ATOM 12231 C CA . TYR B 2 28 ? -0.520 13.068 1.991 1.00 0.00 28 TYR H CA 16
ATOM 12232 C C . TYR B 2 28 ? -0.090 11.620 2.164 1.00 0.00 28 TYR H C 16
ATOM 12233 O O . TYR B 2 28 ? 0.174 10.923 1.204 1.00 0.00 28 TYR H O 16
ATOM 12251 N N . ILE B 2 29 ? -0.037 11.145 3.373 1.00 0.00 29 ILE H N 16
ATOM 12252 C CA . ILE B 2 29 ? 0.362 9.725 3.572 1.00 0.00 29 ILE H CA 16
ATOM 12253 C C . ILE B 2 29 ? -0.870 8.839 3.399 1.00 0.00 29 ILE H C 16
ATOM 12254 O O . ILE B 2 29 ? -1.841 8.955 4.121 1.00 0.00 29 ILE H O 16
ATOM 12270 N N . CYS B 2 30 ? -0.845 7.968 2.429 1.00 0.00 30 CYS H N 16
ATOM 12271 C CA . CYS B 2 30 ? -2.018 7.084 2.185 1.00 0.00 30 CYS H CA 16
ATOM 12272 C C . CYS B 2 30 ? -1.847 5.748 2.899 1.00 0.00 30 CYS H C 16
ATOM 12273 O O . CYS B 2 30 ? -0.859 5.489 3.558 1.00 0.00 30 CYS H O 16
ATOM 12280 N N . LEU B 2 31 ? -2.821 4.902 2.759 1.00 0.00 31 LEU H N 16
ATOM 12281 C CA . LEU B 2 31 ? -2.769 3.562 3.395 1.00 0.00 31 LEU H CA 16
ATOM 12282 C C . LEU B 2 31 ? -3.791 2.678 2.687 1.00 0.00 31 LEU H C 16
ATOM 12283 O O . LEU B 2 31 ? -4.320 1.741 3.252 1.00 0.00 31 LEU H O 16
ATOM 12299 N N . ASP B 2 32 ? -4.084 2.990 1.453 1.00 0.00 32 ASP H N 16
ATOM 12300 C CA . ASP B 2 32 ? -5.091 2.187 0.699 1.00 0.00 32 ASP H CA 16
ATOM 12301 C C . ASP B 2 32 ? -4.550 0.780 0.441 1.00 0.00 32 ASP H C 16
ATOM 12302 O O . ASP B 2 32 ? -3.396 0.492 0.688 1.00 0.00 32 ASP H O 16
ATOM 12311 N N . LEU B 2 33 ? -5.381 -0.100 -0.049 1.00 0.00 33 LEU H N 16
ATOM 12312 C CA . LEU B 2 33 ? -4.925 -1.492 -0.317 1.00 0.00 33 LEU H CA 16
ATOM 12313 C C . LEU B 2 33 ? -4.953 -1.768 -1.823 1.00 0.00 33 LEU H C 16
ATOM 12314 O O . LEU B 2 33 ? -6.000 -1.937 -2.414 1.00 0.00 33 LEU H O 16
ATOM 12330 N N . ILE B 2 34 ? -3.807 -1.822 -2.447 1.00 0.00 34 ILE H N 16
ATOM 12331 C CA . ILE B 2 34 ? -3.763 -2.097 -3.909 1.00 0.00 34 ILE H CA 16
ATOM 12332 C C . ILE B 2 34 ? -2.530 -2.946 -4.229 1.00 0.00 34 ILE H C 16
ATOM 12333 O O . ILE B 2 34 ? -1.571 -2.970 -3.483 1.00 0.00 34 ILE H O 16
ATOM 12349 N N . SER B 2 35 ? -2.546 -3.645 -5.331 1.00 0.00 35 SER H N 16
ATOM 12350 C CA . SER B 2 35 ? -1.374 -4.493 -5.693 1.00 0.00 35 SER H CA 16
ATOM 12351 C C . SER B 2 35 ? -1.488 -4.922 -7.161 1.00 0.00 35 SER H C 16
ATOM 12352 O O . SER B 2 35 ? -2.135 -5.903 -7.469 1.00 0.00 35 SER H O 16
ATOM 12360 N N . PRO B 2 36 ? -0.854 -4.168 -8.024 1.00 0.00 36 PRO H N 16
ATOM 12361 C CA . PRO B 2 36 ? -0.862 -4.438 -9.472 1.00 0.00 36 PRO H CA 16
ATOM 12362 C C . PRO B 2 36 ? 0.111 -5.571 -9.813 1.00 0.00 36 PRO H C 16
ATOM 12363 O O . PRO B 2 36 ? -0.072 -6.292 -10.774 1.00 0.00 36 PRO H O 16
ATOM 12374 N N . ASN B 2 37 ? 1.146 -5.733 -9.036 1.00 0.00 37 ASN H N 16
ATOM 12375 C CA . ASN B 2 37 ? 2.127 -6.818 -9.321 1.00 0.00 37 ASN H CA 16
ATOM 12376 C C . ASN B 2 37 ? 3.061 -6.994 -8.123 1.00 0.00 37 ASN H C 16
ATOM 12377 O O . ASN B 2 37 ? 3.337 -8.097 -7.695 1.00 0.00 37 ASN H O 16
ATOM 12388 N N . ASP B 2 38 ? 3.551 -5.915 -7.578 1.00 0.00 38 ASP H N 16
ATOM 12389 C CA . ASP B 2 38 ? 4.470 -6.022 -6.408 1.00 0.00 38 ASP H CA 16
ATOM 12390 C C . ASP B 2 38 ? 4.779 -4.620 -5.874 1.00 0.00 38 ASP H C 16
ATOM 12391 O O . ASP B 2 38 ? 4.659 -4.355 -4.695 1.00 0.00 38 ASP H O 16
ATOM 12400 N N . CYS B 2 39 ? 5.179 -3.723 -6.733 1.00 0.00 39 CYS H N 16
ATOM 12401 C CA . CYS B 2 39 ? 5.496 -2.339 -6.274 1.00 0.00 39 CYS H CA 16
ATOM 12402 C C . CYS B 2 39 ? 5.904 -1.485 -7.476 1.00 0.00 39 CYS H C 16
ATOM 12403 O O . CYS B 2 39 ? 6.304 -1.993 -8.505 1.00 0.00 39 CYS H O 16
ATOM 12410 N N . VAL B 2 40 ? 5.806 -0.190 -7.356 1.00 0.00 40 VAL H N 16
ATOM 12411 C CA . VAL B 2 40 ? 6.189 0.696 -8.492 1.00 0.00 40 VAL H CA 16
ATOM 12412 C C . VAL B 2 40 ? 7.476 1.436 -8.150 1.00 0.00 40 VAL H C 16
ATOM 12413 O O . VAL B 2 40 ? 7.624 2.614 -8.413 1.00 0.00 40 VAL H O 16
ATOM 12426 N N . LYS B 2 41 ? 8.404 0.750 -7.563 1.00 0.00 41 LYS H N 16
ATOM 12427 C CA . LYS B 2 41 ? 9.691 1.394 -7.191 1.00 0.00 41 LYS H CA 16
ATOM 12428 C C . LYS B 2 41 ? 10.837 0.399 -7.383 1.00 0.00 41 LYS H C 16
ATOM 12429 O O . LYS B 2 41 ? 11.129 0.076 -8.523 1.00 0.00 41 LYS H O 16
ATOM 12449 N N . THR A 1 1 ? 1.297 -0.165 -5.935 1.00 0.00 1 THR L N 17
ATOM 12450 C CA . THR A 1 1 ? 0.697 0.756 -6.942 1.00 0.00 1 THR L CA 17
ATOM 12451 C C . THR A 1 1 ? 1.782 1.673 -7.510 1.00 0.00 1 THR L C 17
ATOM 12452 O O . THR A 1 1 ? 2.914 1.661 -7.069 1.00 0.00 1 THR L O 17
ATOM 12465 N N . ALA A 1 2 ? 1.443 2.470 -8.487 1.00 0.00 2 ALA L N 17
ATOM 12466 C CA . ALA A 1 2 ? 2.453 3.388 -9.083 1.00 0.00 2 ALA L CA 17
ATOM 12467 C C . ALA A 1 2 ? 2.915 4.392 -8.023 1.00 0.00 2 ALA L C 17
ATOM 12468 O O . ALA A 1 2 ? 3.885 5.099 -8.204 1.00 0.00 2 ALA L O 17
ATOM 12475 N N . CYS A 1 3 ? 2.226 4.454 -6.915 1.00 0.00 3 CYS L N 17
ATOM 12476 C CA . CYS A 1 3 ? 2.620 5.401 -5.839 1.00 0.00 3 CYS L CA 17
ATOM 12477 C C . CYS A 1 3 ? 4.133 5.337 -5.633 1.00 0.00 3 CYS L C 17
ATOM 12478 O O . CYS A 1 3 ? 4.773 6.330 -5.347 1.00 0.00 3 CYS L O 17
ATOM 12485 N N . SER A 1 4 ? 4.697 4.169 -5.773 1.00 0.00 4 SER L N 17
ATOM 12486 C CA . SER A 1 4 ? 6.169 4.002 -5.590 1.00 0.00 4 SER L CA 17
ATOM 12487 C C . SER A 1 4 ? 6.487 3.828 -4.102 1.00 0.00 4 SER L C 17
ATOM 12488 O O . SER A 1 4 ? 7.577 3.437 -3.734 1.00 0.00 4 SER L O 17
ATOM 12496 N N . GLU A 1 5 ? 5.544 4.108 -3.243 1.00 0.00 5 GLU L N 1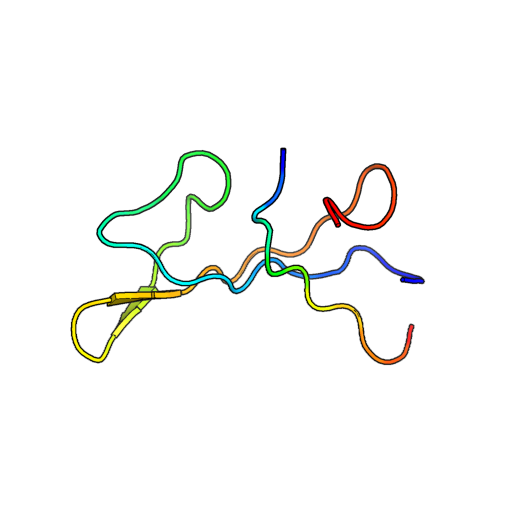7
ATOM 12497 C CA . GLU A 1 5 ? 5.799 3.948 -1.782 1.00 0.00 5 GLU L CA 17
ATOM 12498 C C . GLU A 1 5 ? 4.984 2.765 -1.257 1.00 0.00 5 GLU L C 17
ATOM 12499 O O . GLU A 1 5 ? 4.173 2.903 -0.363 1.00 0.00 5 GLU L O 17
ATOM 12511 N N . CYS A 1 6 ? 5.193 1.602 -1.809 1.00 0.00 6 CYS L N 17
ATOM 12512 C CA . CYS A 1 6 ? 4.432 0.409 -1.348 1.00 0.00 6 CYS L CA 17
ATOM 12513 C C . CYS A 1 6 ? 4.800 0.097 0.103 1.00 0.00 6 CYS L C 17
ATOM 12514 O O . CYS A 1 6 ? 5.906 0.341 0.542 1.00 0.00 6 CYS L O 17
ATOM 12521 N N . VAL A 1 7 ? 3.878 -0.444 0.848 1.00 0.00 7 VAL L N 17
ATOM 12522 C CA . VAL A 1 7 ? 4.167 -0.779 2.270 1.00 0.00 7 VAL L CA 17
ATOM 12523 C C . VAL A 1 7 ? 3.599 -2.166 2.577 1.00 0.00 7 VAL L C 17
ATOM 12524 O O . VAL A 1 7 ? 2.423 -2.322 2.839 1.00 0.00 7 VAL L O 17
ATOM 12537 N N . CYS A 1 8 ? 4.423 -3.177 2.536 1.00 0.00 8 CYS L N 17
ATOM 12538 C CA . CYS A 1 8 ? 3.925 -4.554 2.811 1.00 0.00 8 CYS L CA 17
ATOM 12539 C C . CYS A 1 8 ? 5.004 -5.346 3.556 1.00 0.00 8 CYS L C 17
ATOM 12540 O O . CYS A 1 8 ? 5.543 -6.301 3.032 1.00 0.00 8 CYS L O 17
ATOM 12547 N N . PRO A 1 9 ? 5.290 -4.920 4.761 1.00 0.00 9 PRO L N 17
ATOM 12548 C CA . PRO A 1 9 ? 6.304 -5.565 5.614 1.00 0.00 9 PRO L CA 17
ATOM 12549 C C . PRO A 1 9 ? 5.740 -6.844 6.241 1.00 0.00 9 PRO L C 17
ATOM 12550 O O . PRO A 1 9 ? 5.305 -6.851 7.376 1.00 0.00 9 PRO L O 17
ATOM 12561 N N . LEU A 1 10 ? 5.743 -7.924 5.510 1.00 0.00 10 LEU L N 17
ATOM 12562 C CA . LEU A 1 10 ? 5.209 -9.201 6.062 1.00 0.00 10 LEU L CA 17
ATOM 12563 C C . LEU A 1 10 ? 5.842 -10.379 5.318 1.00 0.00 10 LEU L C 17
ATOM 12564 O O . LEU A 1 10 ? 5.218 -11.006 4.485 1.00 0.00 10 LEU L O 17
ATOM 12580 N N . ARG A 1 11 ? 7.079 -10.685 5.608 1.00 0.00 11 ARG L N 17
ATOM 12581 C CA . ARG A 1 11 ? 7.748 -11.818 4.917 1.00 0.00 11 ARG L CA 17
ATOM 12582 C C . ARG A 1 11 ? 7.203 -13.143 5.455 1.00 0.00 11 ARG L C 17
ATOM 12583 O O . ARG A 1 11 ? 5.995 -13.311 5.451 1.00 0.00 11 ARG L O 17
ATOM 12605 N N . GLU B 2 1 ? 4.194 -9.993 -0.980 1.00 0.00 1 GLU H N 17
ATOM 12606 C CA . GLU B 2 1 ? 4.623 -10.290 0.415 1.00 0.00 1 GLU H CA 17
ATOM 12607 C C . GLU B 2 1 ? 3.395 -10.625 1.265 1.00 0.00 1 GLU H C 17
ATOM 12608 O O . GLU B 2 1 ? 2.964 -9.839 2.085 1.00 0.00 1 GLU H O 17
ATOM 12622 N N . GLU B 2 2 ? 2.830 -11.786 1.079 1.00 0.00 2 GLU H N 17
ATOM 12623 C CA . GLU B 2 2 ? 1.633 -12.166 1.880 1.00 0.00 2 GLU H CA 17
ATOM 12624 C C . GLU B 2 2 ? 0.516 -11.149 1.633 1.00 0.00 2 GLU H C 17
ATOM 12625 O O . GLU B 2 2 ? 0.748 -10.073 1.116 1.00 0.00 2 GLU H O 17
ATOM 12637 N N . TYR B 2 3 ? -0.688 -11.478 2.016 1.00 0.00 3 TYR H N 17
ATOM 12638 C CA . TYR B 2 3 ? -1.825 -10.539 1.827 1.00 0.00 3 TYR H CA 17
ATOM 12639 C C . TYR B 2 3 ? -1.702 -9.836 0.470 1.00 0.00 3 TYR H C 17
ATOM 12640 O O . TYR B 2 3 ? -1.250 -10.412 -0.499 1.00 0.00 3 TYR H O 17
ATOM 12658 N N . LYS B 2 4 ? -2.097 -8.594 0.391 1.00 0.00 4 LYS H N 17
ATOM 12659 C CA . LYS B 2 4 ? -1.997 -7.860 -0.901 1.00 0.00 4 LYS H CA 17
ATOM 12660 C C . LYS B 2 4 ? -0.907 -6.793 -0.794 1.00 0.00 4 LYS H C 17
ATOM 12661 O O . LYS B 2 4 ? 0.229 -7.017 -1.156 1.00 0.00 4 LYS H O 17
ATOM 12680 N N . CYS B 2 5 ? -1.246 -5.636 -0.293 1.00 0.00 5 CYS H N 17
ATOM 12681 C CA . CYS B 2 5 ? -0.230 -4.553 -0.157 1.00 0.00 5 CYS H CA 17
ATOM 12682 C C . CYS B 2 5 ? -0.938 -3.226 0.127 1.00 0.00 5 CYS H C 17
ATOM 12683 O O . CYS B 2 5 ? -2.047 -2.995 -0.316 1.00 0.00 5 CYS H O 17
ATOM 12690 N N . TYR B 2 6 ? -0.311 -2.353 0.868 1.00 0.00 6 TYR H N 17
ATOM 12691 C CA . TYR B 2 6 ? -0.950 -1.043 1.187 1.00 0.00 6 TYR H CA 17
ATOM 12692 C C . TYR B 2 6 ? 0.038 0.092 0.908 1.00 0.00 6 TYR H C 17
ATOM 12693 O O . TYR B 2 6 ? 1.083 0.181 1.519 1.00 0.00 6 TYR H O 17
ATOM 12711 N N . CYS B 2 7 ? -0.286 0.964 -0.010 1.00 0.00 7 CYS H N 17
ATOM 12712 C CA . CYS B 2 7 ? 0.637 2.092 -0.323 1.00 0.00 7 CYS H CA 17
ATOM 12713 C C . CYS B 2 7 ? 0.273 3.309 0.524 1.00 0.00 7 CYS H C 17
ATOM 12714 O O . CYS B 2 7 ? -0.889 3.585 0.772 1.00 0.00 7 CYS H O 17
ATOM 12721 N N . THR B 2 8 ? 1.258 4.041 0.968 1.00 0.00 8 THR H N 17
ATOM 12722 C CA . THR B 2 8 ? 0.978 5.242 1.798 1.00 0.00 8 THR H CA 17
ATOM 12723 C C . THR B 2 8 ? 1.978 6.345 1.460 1.00 0.00 8 THR H C 17
ATOM 12724 O O . THR B 2 8 ? 2.373 7.118 2.310 1.00 0.00 8 THR H O 17
ATOM 12735 N N . ASP B 2 9 ? 2.387 6.433 0.226 1.00 0.00 9 ASP H N 17
ATOM 12736 C CA . ASP B 2 9 ? 3.355 7.500 -0.153 1.00 0.00 9 ASP H CA 17
ATOM 12737 C C . ASP B 2 9 ? 2.826 8.845 0.347 1.00 0.00 9 ASP H C 17
ATOM 12738 O O . ASP B 2 9 ? 1.634 9.077 0.384 1.00 0.00 9 ASP H O 17
ATOM 12747 N N . THR B 2 10 ? 3.697 9.734 0.741 1.00 0.00 10 THR H N 17
ATOM 12748 C CA . THR B 2 10 ? 3.230 11.057 1.245 1.00 0.00 10 THR H CA 17
ATOM 12749 C C . THR B 2 10 ? 3.053 12.025 0.074 1.00 0.00 10 THR H C 17
ATOM 12750 O O . THR B 2 10 ? 3.913 12.149 -0.777 1.00 0.00 10 THR H O 17
ATOM 12761 N N . TYR B 2 11 ? 1.947 12.719 0.024 1.00 0.00 11 TYR H N 17
ATOM 12762 C CA . TYR B 2 11 ? 1.724 13.683 -1.093 1.00 0.00 11 TYR H CA 17
ATOM 12763 C C . TYR B 2 11 ? 1.307 15.035 -0.528 1.00 0.00 11 TYR H C 17
ATOM 12764 O O . TYR B 2 11 ? 1.359 15.266 0.665 1.00 0.00 11 TYR H O 17
ATOM 12782 N N . SER B 2 12 ? 0.871 15.919 -1.378 1.00 0.00 12 SER H N 17
ATOM 12783 C CA . SER B 2 12 ? 0.411 17.251 -0.909 1.00 0.00 12 SER H CA 17
ATOM 12784 C C . SER B 2 12 ? -1.119 17.272 -0.962 1.00 0.00 12 SER H C 17
ATOM 12785 O O . SER B 2 12 ? -1.753 18.255 -0.637 1.00 0.00 12 SER H O 17
ATOM 12793 N N . ASP B 2 13 ? -1.711 16.175 -1.366 1.00 0.00 13 ASP H N 17
ATOM 12794 C CA . ASP B 2 13 ? -3.199 16.100 -1.443 1.00 0.00 13 ASP H CA 17
ATOM 12795 C C . ASP B 2 13 ? -3.605 14.676 -1.833 1.00 0.00 13 ASP H C 17
ATOM 12796 O O . ASP B 2 13 ? -2.767 13.842 -2.114 1.00 0.00 13 ASP H O 17
ATOM 12805 N N . CYS B 2 14 ? -4.877 14.385 -1.855 1.00 0.00 14 CYS H N 17
ATOM 12806 C CA . CYS B 2 14 ? -5.310 13.009 -2.231 1.00 0.00 14 CYS H CA 17
ATOM 12807 C C . CYS B 2 14 ? -5.037 12.786 -3.724 1.00 0.00 14 CYS H C 17
ATOM 12808 O O . CYS B 2 14 ? -5.586 13.479 -4.559 1.00 0.00 14 CYS H O 17
ATOM 12815 N N . PRO B 2 15 ? -4.192 11.829 -4.017 1.00 0.00 15 PRO H N 17
ATOM 12816 C CA . PRO B 2 15 ? -3.821 11.495 -5.404 1.00 0.00 15 PRO H CA 17
ATOM 12817 C C . PRO B 2 15 ? -4.927 10.703 -6.099 1.00 0.00 15 PRO H C 17
ATOM 12818 O O . PRO B 2 15 ? -5.593 9.881 -5.502 1.00 0.00 15 PRO H O 17
ATOM 12829 N N . GLY B 2 16 ? -5.126 10.957 -7.366 1.00 0.00 16 GLY H N 17
ATOM 12830 C CA . GLY B 2 16 ? -6.183 10.231 -8.120 1.00 0.00 16 GLY H CA 17
ATOM 12831 C C . GLY B 2 16 ? -5.872 8.737 -8.108 1.00 0.00 16 GLY H C 17
ATOM 12832 O O . GLY B 2 16 ? -6.761 7.909 -8.060 1.00 0.00 16 GLY H O 17
ATOM 12836 N N . PHE B 2 17 ? -4.616 8.381 -8.145 1.00 0.00 17 PHE H N 17
ATOM 12837 C CA . PHE B 2 17 ? -4.264 6.937 -8.128 1.00 0.00 17 PHE H CA 17
ATOM 12838 C C . PHE B 2 17 ? -4.516 6.379 -6.729 1.00 0.00 17 PHE H C 17
ATOM 12839 O O . PHE B 2 17 ? -4.677 5.188 -6.549 1.00 0.00 17 PHE H O 17
ATOM 12856 N N . CYS B 2 18 ? -4.568 7.225 -5.732 1.00 0.00 18 CYS H N 17
ATOM 12857 C CA . CYS B 2 18 ? -4.830 6.712 -4.358 1.00 0.00 18 CYS H CA 17
ATOM 12858 C C . CYS B 2 18 ? -6.049 7.440 -3.789 1.00 0.00 18 CYS H C 17
ATOM 12859 O O . CYS B 2 18 ? -5.933 8.357 -3.001 1.00 0.00 18 CYS H O 17
ATOM 12866 N N . LYS B 2 19 ? -7.221 7.040 -4.201 1.00 0.00 19 LYS H N 17
ATOM 12867 C CA . LYS B 2 19 ? -8.466 7.698 -3.716 1.00 0.00 19 LYS H CA 17
ATOM 12868 C C . LYS B 2 19 ? -8.376 7.970 -2.211 1.00 0.00 19 LYS H C 17
ATOM 12869 O O . LYS B 2 19 ? -9.009 8.870 -1.697 1.00 0.00 19 LYS H O 17
ATOM 12888 N N . THR B 2 20 ? -7.596 7.205 -1.500 1.00 0.00 20 THR H N 17
ATOM 12889 C CA . THR B 2 20 ? -7.473 7.431 -0.031 1.00 0.00 20 THR H CA 17
ATOM 12890 C C . THR B 2 20 ? -6.327 8.411 0.228 1.00 0.00 20 THR H C 17
ATOM 12891 O O . THR B 2 20 ? -5.354 8.445 -0.500 1.00 0.00 20 THR H O 17
ATOM 12902 N N . CYS B 2 21 ? -6.431 9.214 1.252 1.00 0.00 21 CYS H N 17
ATOM 12903 C CA . CYS B 2 21 ? -5.341 10.191 1.535 1.00 0.00 21 CYS H CA 17
ATOM 12904 C C . CYS B 2 21 ? -5.407 10.649 2.994 1.00 0.00 21 CYS H C 17
ATOM 12905 O O . CYS B 2 21 ? -6.456 10.992 3.503 1.00 0.00 21 CYS H O 17
ATOM 12912 N N . LYS B 2 22 ? -4.287 10.669 3.666 1.00 0.00 22 LYS H N 17
ATOM 12913 C CA . LYS B 2 22 ? -4.268 11.120 5.086 1.00 0.00 22 LYS H CA 17
ATOM 12914 C C . LYS B 2 22 ? -3.307 12.302 5.211 1.00 0.00 22 LYS H C 17
ATOM 12915 O O . LYS B 2 22 ? -2.108 12.155 5.079 1.00 0.00 22 LYS H O 17
ATOM 12934 N N . ALA B 2 23 ? -3.822 13.478 5.444 1.00 0.00 23 ALA H N 17
ATOM 12935 C CA . ALA B 2 23 ? -2.935 14.669 5.555 1.00 0.00 23 ALA H CA 17
ATOM 12936 C C . ALA B 2 23 ? -2.297 14.729 6.945 1.00 0.00 23 ALA H C 17
ATOM 12937 O O . ALA B 2 23 ? -2.971 14.882 7.944 1.00 0.00 23 ALA H O 17
ATOM 12944 N N . GLU B 2 24 ? -0.998 14.614 7.006 1.00 0.00 24 GLU H N 17
ATOM 12945 C CA . GLU B 2 24 ? -0.298 14.670 8.321 1.00 0.00 24 GLU H CA 17
ATOM 12946 C C . GLU B 2 24 ? 1.082 15.305 8.127 1.00 0.00 24 GLU H C 17
ATOM 12947 O O . GLU B 2 24 ? 1.636 15.283 7.048 1.00 0.00 24 GLU H O 17
ATOM 12959 N N . PHE B 2 25 ? 1.639 15.868 9.164 1.00 0.00 25 PHE H N 17
ATOM 12960 C CA . PHE B 2 25 ? 2.987 16.505 9.043 1.00 0.00 25 PHE H CA 17
ATOM 12961 C C . PHE B 2 25 ? 3.078 17.283 7.731 1.00 0.00 25 PHE H C 17
ATOM 12962 O O . PHE B 2 25 ? 4.142 17.458 7.174 1.00 0.00 25 PHE H O 17
ATOM 12979 N N . GLY B 2 26 ? 1.970 17.759 7.236 1.00 0.00 26 GLY H N 17
ATOM 12980 C CA . GLY B 2 26 ? 1.996 18.533 5.967 1.00 0.00 26 GLY H CA 17
ATOM 12981 C C . GLY B 2 26 ? 2.335 17.608 4.799 1.00 0.00 26 GLY H C 17
ATOM 12982 O O . GLY B 2 26 ? 3.197 17.896 3.993 1.00 0.00 26 GLY H O 17
ATOM 12986 N N . LYS B 2 27 ? 1.659 16.501 4.701 1.00 0.00 27 LYS H N 17
ATOM 12987 C CA . LYS B 2 27 ? 1.933 15.553 3.583 1.00 0.00 27 LYS H CA 17
ATOM 12988 C C . LYS B 2 27 ? 0.690 14.711 3.333 1.00 0.00 27 LYS H C 17
ATOM 12989 O O . LYS B 2 27 ? -0.394 15.044 3.769 1.00 0.00 27 LYS H O 17
ATOM 13008 N N . TYR B 2 28 ? 0.829 13.628 2.632 1.00 0.00 28 TYR H N 17
ATOM 13009 C CA . TYR B 2 28 ? -0.364 12.783 2.361 1.00 0.00 28 TYR H CA 17
ATOM 13010 C C . TYR B 2 28 ? 0.008 11.310 2.298 1.00 0.00 28 TYR H C 17
ATOM 13011 O O . TYR B 2 28 ? 0.251 10.763 1.241 1.00 0.00 28 TYR H O 17
ATOM 13029 N N . ILE B 2 29 ? 0.024 10.653 3.420 1.00 0.00 29 ILE H N 17
ATOM 13030 C CA . ILE B 2 29 ? 0.346 9.204 3.410 1.00 0.00 29 ILE H CA 17
ATOM 13031 C C . ILE B 2 29 ? -0.927 8.447 3.034 1.00 0.00 29 ILE H C 17
ATOM 13032 O O . ILE B 2 29 ? -1.938 8.546 3.701 1.00 0.00 29 ILE H O 17
ATOM 13048 N N . CYS B 2 30 ? -0.897 7.716 1.961 1.00 0.00 30 CYS H N 17
ATOM 13049 C CA . CYS B 2 30 ? -2.121 6.983 1.533 1.00 0.00 30 CYS H CA 17
ATOM 13050 C C . CYS B 2 30 ? -2.309 5.708 2.354 1.00 0.00 30 CYS H C 17
ATOM 13051 O O . CYS B 2 30 ? -1.417 5.239 3.028 1.00 0.00 30 CYS H O 17
ATOM 13058 N N . LEU B 2 31 ? -3.478 5.144 2.286 1.00 0.00 31 LEU H N 17
ATOM 13059 C CA . LEU B 2 31 ? -3.757 3.891 3.032 1.00 0.00 31 LEU H CA 17
ATOM 13060 C C . LEU B 2 31 ? -4.431 2.924 2.066 1.00 0.00 31 LEU H C 17
ATOM 13061 O O . LEU B 2 31 ? -5.241 2.102 2.446 1.00 0.00 31 LEU H O 17
ATOM 13077 N N . ASP B 2 32 ? -4.102 3.033 0.808 1.00 0.00 32 ASP H N 17
ATOM 13078 C CA . ASP B 2 32 ? -4.723 2.141 -0.211 1.00 0.00 32 ASP H CA 17
ATOM 13079 C C . ASP B 2 32 ? -4.314 0.692 0.054 1.00 0.00 32 ASP H C 17
ATOM 13080 O O . ASP B 2 32 ? -3.284 0.236 -0.399 1.00 0.00 32 ASP H O 17
ATOM 13089 N N . LEU B 2 33 ? -5.119 -0.037 0.778 1.00 0.00 33 LEU H N 17
ATOM 13090 C CA . LEU B 2 33 ? -4.778 -1.459 1.062 1.00 0.00 33 LEU H CA 17
ATOM 13091 C C . LEU B 2 33 ? -5.238 -2.327 -0.110 1.00 0.00 33 LEU H C 17
ATOM 13092 O O . LEU B 2 33 ? -6.164 -3.104 0.006 1.00 0.00 33 LEU H O 17
ATOM 13108 N N . ILE B 2 34 ? -4.599 -2.197 -1.238 1.00 0.00 34 ILE H N 17
ATOM 13109 C CA . ILE B 2 34 ? -4.997 -3.010 -2.416 1.00 0.00 34 ILE H CA 17
ATOM 13110 C C . ILE B 2 34 ? -3.774 -3.242 -3.301 1.00 0.00 34 ILE H C 17
ATOM 13111 O O . ILE B 2 34 ? -2.755 -2.600 -3.147 1.00 0.00 34 ILE H O 17
ATOM 13127 N N . SER B 2 35 ? -3.863 -4.158 -4.225 1.00 0.00 35 SER H N 17
ATOM 13128 C CA . SER B 2 35 ? -2.700 -4.428 -5.112 1.00 0.00 35 SER H CA 17
ATOM 13129 C C . SER B 2 35 ? -3.198 -4.865 -6.497 1.00 0.00 35 SER H C 17
ATOM 13130 O O . SER B 2 35 ? -3.856 -5.879 -6.620 1.00 0.00 35 SER H O 17
ATOM 13138 N N . PRO B 2 36 ? -2.865 -4.091 -7.503 1.00 0.00 36 PRO H N 17
ATOM 13139 C CA . PRO B 2 36 ? -3.263 -4.385 -8.890 1.00 0.00 36 PRO H CA 17
ATOM 13140 C C . PRO B 2 36 ? -2.356 -5.470 -9.476 1.00 0.00 36 PRO H C 17
ATOM 13141 O O . PRO B 2 36 ? -2.757 -6.241 -10.325 1.00 0.00 36 PRO H O 17
ATOM 13152 N N . ASN B 2 37 ? -1.137 -5.531 -9.021 1.00 0.00 37 ASN H N 17
ATOM 13153 C CA . ASN B 2 37 ? -0.193 -6.560 -9.537 1.00 0.00 37 ASN H CA 17
ATOM 13154 C C . ASN B 2 37 ? 1.080 -6.534 -8.688 1.00 0.00 37 ASN H C 17
ATOM 13155 O O . ASN B 2 37 ? 2.157 -6.250 -9.173 1.00 0.00 37 ASN H O 17
ATOM 13166 N N . ASP B 2 38 ? 0.959 -6.824 -7.420 1.00 0.00 38 ASP H N 17
ATOM 13167 C CA . ASP B 2 38 ? 2.154 -6.812 -6.529 1.00 0.00 38 ASP H CA 17
ATOM 13168 C C . ASP B 2 38 ? 2.501 -5.368 -6.165 1.00 0.00 38 ASP H C 17
ATOM 13169 O O . ASP B 2 38 ? 2.212 -4.904 -5.081 1.00 0.00 38 ASP H O 17
ATOM 13178 N N . CYS B 2 39 ? 3.122 -4.654 -7.062 1.00 0.00 39 CYS H N 17
ATOM 13179 C CA . CYS B 2 39 ? 3.487 -3.242 -6.765 1.00 0.00 39 CYS H CA 17
ATOM 13180 C C . CYS B 2 39 ? 4.491 -2.749 -7.808 1.00 0.00 39 CYS H C 17
ATOM 13181 O O . CYS B 2 39 ? 5.120 -3.531 -8.493 1.00 0.00 39 CYS H O 17
ATOM 13188 N N . VAL B 2 40 ? 4.650 -1.461 -7.933 1.00 0.00 40 VAL H N 17
ATOM 13189 C CA . VAL B 2 40 ? 5.604 -0.919 -8.914 1.00 0.00 40 VAL H CA 17
ATOM 13190 C C . VAL B 2 40 ? 6.848 -0.454 -8.170 1.00 0.00 40 VAL H C 17
ATOM 13191 O O . VAL B 2 40 ? 7.386 -1.148 -7.330 1.00 0.00 40 VAL H O 17
ATOM 13204 N N . LYS B 2 41 ? 7.298 0.705 -8.476 1.00 0.00 41 LYS H N 17
ATOM 13205 C CA . LYS B 2 41 ? 8.511 1.250 -7.805 1.00 0.00 41 LYS H CA 17
ATOM 13206 C C . LYS B 2 41 ? 8.198 1.544 -6.338 1.00 0.00 41 LYS H C 17
ATOM 13207 O O . LYS B 2 41 ? 7.603 0.694 -5.697 1.00 0.00 41 LYS H O 17
ATOM 13227 N N . THR A 1 1 ? -1.454 3.291 -13.050 1.00 0.00 1 THR L N 18
ATOM 13228 C CA . THR A 1 1 ? -0.103 3.303 -12.423 1.00 0.00 1 THR L CA 18
ATOM 13229 C C . THR A 1 1 ? -0.240 3.566 -10.921 1.00 0.00 1 THR L C 18
ATOM 13230 O O . THR A 1 1 ? -0.460 4.682 -10.494 1.00 0.00 1 THR L O 18
ATOM 13243 N N . ALA A 1 2 ? -0.112 2.545 -10.117 1.00 0.00 2 ALA L N 18
ATOM 13244 C CA . ALA A 1 2 ? -0.234 2.732 -8.644 1.00 0.00 2 ALA L CA 18
ATOM 13245 C C . ALA A 1 2 ? 0.885 3.654 -8.149 1.00 0.00 2 ALA L C 18
ATOM 13246 O O . ALA A 1 2 ? 1.316 4.550 -8.846 1.00 0.00 2 ALA L O 18
ATOM 13253 N N . CYS A 1 3 ? 1.359 3.439 -6.952 1.00 0.00 3 CYS L N 18
ATOM 13254 C CA . CYS A 1 3 ? 2.451 4.301 -6.412 1.00 0.00 3 CYS L CA 18
ATOM 13255 C C . CYS A 1 3 ? 3.684 3.440 -6.132 1.00 0.00 3 CYS L C 18
ATOM 13256 O O . CYS A 1 3 ? 3.583 2.259 -5.867 1.00 0.00 3 CYS L O 18
ATOM 13263 N N . SER A 1 4 ? 4.851 4.022 -6.200 1.00 0.00 4 SER L N 18
ATOM 13264 C CA . SER A 1 4 ? 6.094 3.240 -5.951 1.00 0.00 4 SER L CA 18
ATOM 13265 C C . SER A 1 4 ? 6.370 3.159 -4.448 1.00 0.00 4 SER L C 18
ATOM 13266 O O . SER A 1 4 ? 7.410 2.689 -4.027 1.00 0.00 4 SER L O 18
ATOM 13274 N N . GLU A 1 5 ? 5.455 3.606 -3.635 1.00 0.00 5 GLU L N 18
ATOM 13275 C CA . GLU A 1 5 ? 5.680 3.545 -2.164 1.00 0.00 5 GLU L CA 18
ATOM 13276 C C . GLU A 1 5 ? 4.923 2.350 -1.584 1.00 0.00 5 GLU L C 18
ATOM 13277 O O . GLU A 1 5 ? 4.167 2.478 -0.642 1.00 0.00 5 GLU L O 18
ATOM 13289 N N . CYS A 1 6 ? 5.121 1.186 -2.141 1.00 0.00 6 CYS L N 18
ATOM 13290 C CA . CYS A 1 6 ? 4.413 -0.018 -1.623 1.00 0.00 6 CYS L CA 18
ATOM 13291 C C . CYS A 1 6 ? 4.907 -0.331 -0.208 1.00 0.00 6 CYS L C 18
ATOM 13292 O O . CYS A 1 6 ? 6.093 -0.385 0.048 1.00 0.00 6 CYS L O 18
ATOM 13299 N N . VAL A 1 7 ? 4.004 -0.535 0.712 1.00 0.00 7 VAL L N 18
ATOM 13300 C CA . VAL A 1 7 ? 4.423 -0.841 2.109 1.00 0.00 7 VAL L CA 18
ATOM 13301 C C . VAL A 1 7 ? 3.774 -2.151 2.563 1.00 0.00 7 VAL L C 18
ATOM 13302 O O . VAL A 1 7 ? 2.574 -2.237 2.729 1.00 0.00 7 VAL L O 18
ATOM 13315 N N . CYS A 1 8 ? 4.561 -3.172 2.768 1.00 0.00 8 CYS L N 18
ATOM 13316 C CA . CYS A 1 8 ? 3.989 -4.475 3.215 1.00 0.00 8 CYS L CA 18
ATOM 13317 C C . CYS A 1 8 ? 5.117 -5.388 3.702 1.00 0.00 8 CYS L C 18
ATOM 13318 O O . CYS A 1 8 ? 5.574 -6.249 2.977 1.00 0.00 8 CYS L O 18
ATOM 13325 N N . PRO A 1 9 ? 5.530 -5.170 4.925 1.00 0.00 9 PRO L N 18
ATOM 13326 C CA . PRO A 1 9 ? 6.605 -5.958 5.553 1.00 0.00 9 PRO L CA 18
ATOM 13327 C C . PRO A 1 9 ? 6.071 -7.318 6.011 1.00 0.00 9 PRO L C 18
ATOM 13328 O O . PRO A 1 9 ? 5.509 -7.448 7.082 1.00 0.00 9 PRO L O 18
ATOM 13339 N N . LEU A 1 10 ? 6.241 -8.334 5.208 1.00 0.00 10 LEU L N 18
ATOM 13340 C CA . LEU A 1 10 ? 5.742 -9.684 5.597 1.00 0.00 10 LEU L CA 18
ATOM 13341 C C . LEU A 1 10 ? 6.282 -10.051 6.981 1.00 0.00 10 LEU L C 18
ATOM 13342 O O . LEU A 1 10 ? 7.418 -10.457 7.127 1.00 0.00 10 LEU L O 18
ATOM 13358 N N . ARG A 1 11 ? 5.476 -9.912 7.998 1.00 0.00 11 ARG L N 18
ATOM 13359 C CA . ARG A 1 11 ? 5.939 -10.254 9.371 1.00 0.00 11 ARG L CA 18
ATOM 13360 C C . ARG A 1 11 ? 6.622 -11.622 9.353 1.00 0.00 11 ARG L C 18
ATOM 13361 O O . ARG A 1 11 ? 5.931 -12.605 9.137 1.00 0.00 11 ARG L O 18
ATOM 13383 N N . GLU B 2 1 ? 6.417 -10.568 0.766 1.00 0.00 1 GLU H N 18
ATOM 13384 C CA . GLU B 2 1 ? 5.672 -9.303 1.030 1.00 0.00 1 GLU H CA 18
ATOM 13385 C C . GLU B 2 1 ? 4.170 -9.585 1.029 1.00 0.00 1 GLU H C 18
ATOM 13386 O O . GLU B 2 1 ? 3.701 -10.498 0.377 1.00 0.00 1 GLU H O 18
ATOM 13400 N N . GLU B 2 2 ? 3.408 -8.809 1.751 1.00 0.00 2 GLU H N 18
ATOM 13401 C CA . GLU B 2 2 ? 1.937 -9.039 1.784 1.00 0.00 2 GLU H CA 18
ATOM 13402 C C . GLU B 2 2 ? 1.371 -8.889 0.371 1.00 0.00 2 GLU H C 18
ATOM 13403 O O . GLU B 2 2 ? 1.721 -7.982 -0.358 1.00 0.00 2 GLU H O 18
ATOM 13415 N N . TYR B 2 3 ? 0.503 -9.778 -0.020 1.00 0.00 3 TYR H N 18
ATOM 13416 C CA . TYR B 2 3 ? -0.088 -9.701 -1.385 1.00 0.00 3 TYR H CA 18
ATOM 13417 C C . TYR B 2 3 ? -0.840 -8.374 -1.549 1.00 0.00 3 TYR H C 18
ATOM 13418 O O . TYR B 2 3 ? -0.626 -7.646 -2.497 1.00 0.00 3 TYR H O 18
ATOM 13436 N N . LYS B 2 4 ? -1.728 -8.069 -0.639 1.00 0.00 4 LYS H N 18
ATOM 13437 C CA . LYS B 2 4 ? -2.498 -6.797 -0.739 1.00 0.00 4 LYS H CA 18
ATOM 13438 C C . LYS B 2 4 ? -1.654 -5.675 -0.148 1.00 0.00 4 LYS H C 18
ATOM 13439 O O . LYS B 2 4 ? -2.059 -5.003 0.780 1.00 0.00 4 LYS H O 18
ATOM 13458 N N . CYS B 2 5 ? -0.474 -5.479 -0.662 1.00 0.00 5 CYS H N 18
ATOM 13459 C CA . CYS B 2 5 ? 0.399 -4.421 -0.113 1.00 0.00 5 CYS H CA 18
ATOM 13460 C C . CYS B 2 5 ? -0.412 -3.141 0.090 1.00 0.00 5 CYS H C 18
ATOM 13461 O O . CYS B 2 5 ? -1.335 -2.856 -0.649 1.00 0.00 5 CYS H O 18
ATOM 13468 N N . TYR B 2 6 ? -0.079 -2.364 1.083 1.00 0.00 6 TYR H N 18
ATOM 13469 C CA . TYR B 2 6 ? -0.837 -1.103 1.326 1.00 0.00 6 TYR H CA 18
ATOM 13470 C C . TYR B 2 6 ? 0.009 0.090 0.875 1.00 0.00 6 TYR H C 18
ATOM 13471 O O . TYR B 2 6 ? 1.008 0.418 1.484 1.00 0.00 6 TYR H O 18
ATOM 13489 N N . CYS B 2 7 ? -0.384 0.746 -0.184 1.00 0.00 7 CYS H N 18
ATOM 13490 C CA . CYS B 2 7 ? 0.400 1.917 -0.665 1.00 0.00 7 CYS H CA 18
ATOM 13491 C C . CYS B 2 7 ? 0.167 3.102 0.270 1.00 0.00 7 CYS H C 18
ATOM 13492 O O . CYS B 2 7 ? -0.955 3.401 0.648 1.00 0.00 7 CYS H O 18
ATOM 13499 N N . THR B 2 8 ? 1.219 3.780 0.646 1.00 0.00 8 THR H N 18
ATOM 13500 C CA . THR B 2 8 ? 1.067 4.945 1.560 1.00 0.00 8 THR H CA 18
ATOM 13501 C C . THR B 2 8 ? 1.969 6.089 1.097 1.00 0.00 8 THR H C 18
ATOM 13502 O O . THR B 2 8 ? 2.483 6.848 1.895 1.00 0.00 8 THR H O 18
ATOM 13513 N N . ASP B 2 9 ? 2.158 6.227 -0.185 1.00 0.00 9 ASP H N 18
ATOM 13514 C CA . ASP B 2 9 ? 3.019 7.330 -0.693 1.00 0.00 9 ASP H CA 18
ATOM 13515 C C . ASP B 2 9 ? 2.543 8.653 -0.089 1.00 0.00 9 ASP H C 18
ATOM 13516 O O . ASP B 2 9 ? 1.413 8.775 0.342 1.00 0.00 9 ASP H O 18
ATOM 13525 N N . THR B 2 10 ? 3.391 9.643 -0.048 1.00 0.00 10 THR H N 18
ATOM 13526 C CA . THR B 2 10 ? 2.976 10.950 0.536 1.00 0.00 10 THR H CA 18
ATOM 13527 C C . THR B 2 10 ? 2.598 11.918 -0.588 1.00 0.00 10 THR H C 18
ATOM 13528 O O . THR B 2 10 ? 3.366 12.155 -1.498 1.00 0.00 10 THR H O 18
ATOM 13539 N N . TYR B 2 11 ? 1.419 12.481 -0.538 1.00 0.00 11 TYR H N 18
ATOM 13540 C CA . TYR B 2 11 ? 1.010 13.433 -1.615 1.00 0.00 11 TYR H CA 18
ATOM 13541 C C . TYR B 2 11 ? 0.644 14.784 -1.003 1.00 0.00 11 TYR H C 18
ATOM 13542 O O . TYR B 2 11 ? 0.683 14.966 0.195 1.00 0.00 11 TYR H O 18
ATOM 13560 N N . SER B 2 12 ? 0.269 15.726 -1.821 1.00 0.00 12 SER H N 18
ATOM 13561 C CA . SER B 2 12 ? -0.128 17.058 -1.292 1.00 0.00 12 SER H CA 18
ATOM 13562 C C . SER B 2 12 ? -1.635 17.045 -1.025 1.00 0.00 12 SER H C 18
ATOM 13563 O O . SER B 2 12 ? -2.193 17.981 -0.490 1.00 0.00 12 SER H O 18
ATOM 13571 N N . ASP B 2 13 ? -2.295 15.981 -1.398 1.00 0.00 13 ASP H N 18
ATOM 13572 C CA . ASP B 2 13 ? -3.763 15.885 -1.176 1.00 0.00 13 ASP H CA 18
ATOM 13573 C C . ASP B 2 13 ? -4.219 14.469 -1.534 1.00 0.00 13 ASP H C 18
ATOM 13574 O O . ASP B 2 13 ? -3.666 13.838 -2.413 1.00 0.00 13 ASP H O 18
ATOM 13583 N N . CYS B 2 14 ? -5.213 13.957 -0.865 1.00 0.00 14 CYS H N 18
ATOM 13584 C CA . CYS B 2 14 ? -5.675 12.579 -1.183 1.00 0.00 14 CYS H CA 18
ATOM 13585 C C . CYS B 2 14 ? -5.922 12.468 -2.692 1.00 0.00 14 CYS H C 18
ATOM 13586 O O . CYS B 2 14 ? -6.761 13.163 -3.231 1.00 0.00 14 CYS H O 18
ATOM 13593 N N . PRO B 2 15 ? -5.175 11.602 -3.335 1.00 0.00 15 PRO H N 18
ATOM 13594 C CA . PRO B 2 15 ? -5.284 11.385 -4.790 1.00 0.00 15 PRO H CA 18
ATOM 13595 C C . PRO B 2 15 ? -6.536 10.587 -5.145 1.00 0.00 15 PRO H C 18
ATOM 13596 O O . PRO B 2 15 ? -7.046 9.818 -4.355 1.00 0.00 15 PRO H O 18
ATOM 13607 N N . GLY B 2 16 ? -7.035 10.772 -6.339 1.00 0.00 16 GLY H N 18
ATOM 13608 C CA . GLY B 2 16 ? -8.249 10.029 -6.765 1.00 0.00 16 GLY H CA 18
ATOM 13609 C C . GLY B 2 16 ? -7.927 8.539 -6.772 1.00 0.00 16 GLY H C 18
ATOM 13610 O O . GLY B 2 16 ? -8.769 7.709 -6.489 1.00 0.00 16 GLY H O 18
ATOM 13614 N N . PHE B 2 17 ? -6.706 8.191 -7.079 1.00 0.00 17 PHE H N 18
ATOM 13615 C CA . PHE B 2 17 ? -6.331 6.754 -7.083 1.00 0.00 17 PHE H CA 18
ATOM 13616 C C . PHE B 2 17 ? -6.185 6.289 -5.637 1.00 0.00 17 PHE H C 18
ATOM 13617 O O . PHE B 2 17 ? -6.251 5.112 -5.340 1.00 0.00 17 PHE H O 18
ATOM 13634 N N . CYS B 2 18 ? -6.009 7.211 -4.725 1.00 0.00 18 CYS H N 18
ATOM 13635 C CA . CYS B 2 18 ? -5.883 6.821 -3.292 1.00 0.00 18 CYS H CA 18
ATOM 13636 C C . CYS B 2 18 ? -6.697 7.797 -2.440 1.00 0.00 18 CYS H C 18
ATOM 13637 O O . CYS B 2 18 ? -6.173 8.743 -1.894 1.00 0.00 18 CYS H O 18
ATOM 13644 N N . LYS B 2 19 ? -7.978 7.580 -2.335 1.00 0.00 19 LYS H N 18
ATOM 13645 C CA . LYS B 2 19 ? -8.828 8.502 -1.531 1.00 0.00 19 LYS H CA 18
ATOM 13646 C C . LYS B 2 19 ? -8.666 8.203 -0.037 1.00 0.00 19 LYS H C 18
ATOM 13647 O O . LYS B 2 19 ? -9.019 9.004 0.805 1.00 0.00 19 LYS H O 18
ATOM 13666 N N . THR B 2 20 ? -8.141 7.058 0.301 1.00 0.00 20 THR H N 18
ATOM 13667 C CA . THR B 2 20 ? -7.967 6.718 1.742 1.00 0.00 20 THR H CA 18
ATOM 13668 C C . THR B 2 20 ? -6.577 7.152 2.207 1.00 0.00 20 THR H C 18
ATOM 13669 O O . THR B 2 20 ? -5.645 6.372 2.222 1.00 0.00 20 THR H O 18
ATOM 13680 N N . CYS B 2 21 ? -6.426 8.391 2.586 1.00 0.00 21 CYS H N 18
ATOM 13681 C CA . CYS B 2 21 ? -5.093 8.873 3.050 1.00 0.00 21 CYS H CA 18
ATOM 13682 C C . CYS B 2 21 ? -5.282 9.910 4.154 1.00 0.00 21 CYS H C 18
ATOM 13683 O O . CYS B 2 21 ? -6.386 10.184 4.581 1.00 0.00 21 CYS H O 18
ATOM 13690 N N . LYS B 2 22 ? -4.212 10.493 4.617 1.00 0.00 22 LYS H N 18
ATOM 13691 C CA . LYS B 2 22 ? -4.325 11.516 5.693 1.00 0.00 22 LYS H CA 18
ATOM 13692 C C . LYS B 2 22 ? -3.217 12.556 5.523 1.00 0.00 22 LYS H C 18
ATOM 13693 O O . LYS B 2 22 ? -2.093 12.232 5.188 1.00 0.00 22 LYS H O 18
ATOM 13712 N N . ALA B 2 23 ? -3.526 13.804 5.749 1.00 0.00 23 ALA H N 18
ATOM 13713 C CA . ALA B 2 23 ? -2.495 14.867 5.601 1.00 0.00 23 ALA H CA 18
ATOM 13714 C C . ALA B 2 23 ? -1.679 14.965 6.891 1.00 0.00 23 ALA H C 18
ATOM 13715 O O . ALA B 2 23 ? -2.222 15.126 7.967 1.00 0.00 23 ALA H O 18
ATOM 13722 N N . GLU B 2 24 ? -0.382 14.865 6.797 1.00 0.00 24 GLU H N 18
ATOM 13723 C CA . GLU B 2 24 ? 0.453 14.949 8.027 1.00 0.00 24 GLU H CA 18
ATOM 13724 C C . GLU B 2 24 ? 1.785 15.638 7.716 1.00 0.00 24 GLU H C 18
ATOM 13725 O O . GLU B 2 24 ? 2.400 15.399 6.697 1.00 0.00 24 GLU H O 18
ATOM 13737 N N . PHE B 2 25 ? 2.233 16.487 8.603 1.00 0.00 25 PHE H N 18
ATOM 13738 C CA . PHE B 2 25 ? 3.534 17.202 8.400 1.00 0.00 25 PHE H CA 18
ATOM 13739 C C . PHE B 2 25 ? 3.615 17.808 6.995 1.00 0.00 25 PHE H C 18
ATOM 13740 O O . PHE B 2 25 ? 4.680 18.167 6.533 1.00 0.00 25 PHE H O 18
ATOM 13757 N N . GLY B 2 26 ? 2.510 17.960 6.321 1.00 0.00 26 GLY H N 18
ATOM 13758 C CA . GLY B 2 26 ? 2.559 18.581 4.969 1.00 0.00 26 GLY H CA 18
ATOM 13759 C C . GLY B 2 26 ? 2.653 17.523 3.863 1.00 0.00 26 GLY H C 18
ATOM 13760 O O . GLY B 2 26 ? 3.231 17.764 2.821 1.00 0.00 26 GLY H O 18
ATOM 13764 N N . LYS B 2 27 ? 2.079 16.369 4.055 1.00 0.00 27 LYS H N 18
ATOM 13765 C CA . LYS B 2 27 ? 2.135 15.333 2.980 1.00 0.00 27 LYS H CA 18
ATOM 13766 C C . LYS B 2 27 ? 0.873 14.478 3.036 1.00 0.00 27 LYS H C 18
ATOM 13767 O O . LYS B 2 27 ? -0.012 14.720 3.828 1.00 0.00 27 LYS H O 18
ATOM 13786 N N . TYR B 2 28 ? 0.771 13.487 2.193 1.00 0.00 28 TYR H N 18
ATOM 13787 C CA . TYR B 2 28 ? -0.451 12.632 2.202 1.00 0.00 28 TYR H CA 18
ATOM 13788 C C . TYR B 2 28 ? -0.070 11.158 2.196 1.00 0.00 28 TYR H C 18
ATOM 13789 O O . TYR B 2 28 ? 0.075 10.550 1.154 1.00 0.00 28 TYR H O 18
ATOM 13807 N N . ILE B 2 29 ? 0.077 10.570 3.347 1.00 0.00 29 ILE H N 18
ATOM 13808 C CA . ILE B 2 29 ? 0.434 9.126 3.382 1.00 0.00 29 ILE H CA 18
ATOM 13809 C C . ILE B 2 29 ? -0.835 8.298 3.200 1.00 0.00 29 ILE H C 18
ATOM 13810 O O . ILE B 2 29 ? -1.760 8.376 3.984 1.00 0.00 29 ILE H O 18
ATOM 13826 N N . CYS B 2 30 ? -0.891 7.513 2.164 1.00 0.00 30 CYS H N 18
ATOM 13827 C CA . CYS B 2 30 ? -2.105 6.687 1.918 1.00 0.00 30 CYS H CA 18
ATOM 13828 C C . CYS B 2 30 ? -1.993 5.343 2.629 1.00 0.00 30 CYS H C 18
ATOM 13829 O O . CYS B 2 30 ? -1.036 5.058 3.321 1.00 0.00 30 CYS H O 18
ATOM 13836 N N . LEU B 2 31 ? -2.979 4.519 2.451 1.00 0.00 31 LEU H N 18
ATOM 13837 C CA . LEU B 2 31 ? -2.978 3.176 3.084 1.00 0.00 31 LEU H CA 18
ATOM 13838 C C . LEU B 2 31 ? -3.878 2.275 2.249 1.00 0.00 31 LEU H C 18
ATOM 13839 O O . LEU B 2 31 ? -4.430 1.304 2.725 1.00 0.00 31 LEU H O 18
ATOM 13855 N N . ASP B 2 32 ? -4.037 2.612 0.999 1.00 0.00 32 ASP H N 18
ATOM 13856 C CA . ASP B 2 32 ? -4.917 1.796 0.112 1.00 0.00 32 ASP H CA 18
ATOM 13857 C C . ASP B 2 32 ? -4.371 0.372 0.007 1.00 0.00 32 ASP H C 18
ATOM 13858 O O . ASP B 2 32 ? -3.177 0.158 -0.046 1.00 0.00 32 ASP H O 18
ATOM 13867 N N . LEU B 2 33 ? -5.238 -0.604 -0.020 1.00 0.00 33 LEU H N 18
ATOM 13868 C CA . LEU B 2 33 ? -4.776 -2.018 -0.118 1.00 0.00 33 LEU H CA 18
ATOM 13869 C C . LEU B 2 33 ? -5.074 -2.562 -1.517 1.00 0.00 33 LEU H C 18
ATOM 13870 O O . LEU B 2 33 ? -6.165 -3.022 -1.793 1.00 0.00 33 LEU H O 18
ATOM 13886 N N . ILE B 2 34 ? -4.114 -2.523 -2.401 1.00 0.00 34 ILE H N 18
ATOM 13887 C CA . ILE B 2 34 ? -4.347 -3.045 -3.776 1.00 0.00 34 ILE H CA 18
ATOM 13888 C C . ILE B 2 34 ? -3.035 -3.595 -4.342 1.00 0.00 34 ILE H C 18
ATOM 13889 O O . ILE B 2 34 ? -2.674 -4.731 -4.102 1.00 0.00 34 ILE H O 18
ATOM 13905 N N . SER B 2 35 ? -2.315 -2.801 -5.090 1.00 0.00 35 SER H N 18
ATOM 13906 C CA . SER B 2 35 ? -1.028 -3.284 -5.664 1.00 0.00 35 SER H CA 18
ATOM 13907 C C . SER B 2 35 ? -1.281 -4.537 -6.511 1.00 0.00 35 SER H C 18
ATOM 13908 O O . SER B 2 35 ? -1.446 -5.616 -5.979 1.00 0.00 35 SER H O 18
ATOM 13916 N N . PRO B 2 36 ? -1.302 -4.358 -7.811 1.00 0.00 36 PRO H N 18
ATOM 13917 C CA . PRO B 2 36 ? -1.530 -5.463 -8.759 1.00 0.00 36 PRO H CA 18
ATOM 13918 C C . PRO B 2 36 ? -0.258 -6.299 -8.920 1.00 0.00 36 PRO H C 18
ATOM 13919 O O . PRO B 2 36 ? -0.228 -7.268 -9.654 1.00 0.00 36 PRO H O 18
ATOM 13930 N N . ASN B 2 37 ? 0.793 -5.935 -8.237 1.00 0.00 37 ASN H N 18
ATOM 13931 C CA . ASN B 2 37 ? 2.061 -6.711 -8.348 1.00 0.00 37 ASN H CA 18
ATOM 13932 C C . ASN B 2 37 ? 2.826 -6.624 -7.027 1.00 0.00 37 ASN H C 18
ATOM 13933 O O . ASN B 2 37 ? 2.407 -5.962 -6.098 1.00 0.00 37 ASN H O 18
ATOM 13944 N N . ASP B 2 38 ? 3.945 -7.288 -6.933 1.00 0.00 38 ASP H N 18
ATOM 13945 C CA . ASP B 2 38 ? 4.733 -7.241 -5.670 1.00 0.00 38 ASP H CA 18
ATOM 13946 C C . ASP B 2 38 ? 4.944 -5.782 -5.260 1.00 0.00 38 ASP H C 18
ATOM 13947 O O . ASP B 2 38 ? 4.429 -5.329 -4.257 1.00 0.00 38 ASP H O 18
ATOM 13956 N N . CYS B 2 39 ? 5.695 -5.042 -6.029 1.00 0.00 39 CYS H N 18
ATOM 13957 C CA . CYS B 2 39 ? 5.935 -3.613 -5.684 1.00 0.00 39 CYS H CA 18
ATOM 13958 C C . CYS B 2 39 ? 6.191 -2.816 -6.965 1.00 0.00 39 CYS H C 18
ATOM 13959 O O . CYS B 2 39 ? 7.032 -3.166 -7.767 1.00 0.00 39 CYS H O 18
ATOM 13966 N N . VAL B 2 40 ? 5.469 -1.747 -7.163 1.00 0.00 40 VAL H N 18
ATOM 13967 C CA . VAL B 2 40 ? 5.665 -0.929 -8.394 1.00 0.00 40 VAL H CA 18
ATOM 13968 C C . VAL B 2 40 ? 6.712 0.149 -8.132 1.00 0.00 40 VAL H C 18
ATOM 13969 O O . VAL B 2 40 ? 6.573 1.283 -8.543 1.00 0.00 40 VAL H O 18
ATOM 13982 N N . LYS B 2 41 ? 7.753 -0.207 -7.449 1.00 0.00 41 LYS H N 18
ATOM 13983 C CA . LYS B 2 41 ? 8.831 0.779 -7.142 1.00 0.00 41 LYS H CA 18
ATOM 13984 C C . LYS B 2 41 ? 9.097 1.649 -8.373 1.00 0.00 41 LYS H C 18
ATOM 13985 O O . LYS B 2 41 ? 9.598 2.748 -8.200 1.00 0.00 41 LYS H O 18
#

Solvent-accessible surface area: 3799 Å² total; per-residue (Å²): 146,36,7,82,67,32,37,9,76,153,169,133,94,136,117,4,75,8,34,34,61,41,99,104,64,18,83,80,1,178,73,34,92,63,61,145,75,90,36,32,0,85,36,84,102,31,118,95,70,37,65,200

Foldseek 3Di:
DDDPPDDDDPD/DDPQAFFFFWAQAQDPVFVAWDADPRTTTGGGGHDPDDDPD

Secondary structure (DSSP, 8-state):
--SS-EE----SS--TT-SSB--BTTB--B-----SSS---/---S-EE----

Sequence (52 aa):
TACSECVCPLREEYKCYCTDTYSDCPGFCKTCKAEFGKYICLDLISPNDCVKTACSECVCPLREEYKCYCTDTYSDCPGFCKTCKAEFGKYICLDLISPNDCVKTACSECVCPLREEYKCYCTDTYSDCPGFCKTCKAEFGKYICLDLISPNDCVKTACSECVCPLREEYKCYCTDTYSDCPGFCKTCKAEFGKYICLDLISPNDCVKTACSECVCPLREEYKCYCTDTYSDCPGFCKTCKAEFGKYICLDLISPNDCVKTACSECVCPLREEYKCYCTDTYSDCPGFCKTCKAEFGKYICLDLISPNDCVKTACSECVCPLREEYKCYCTDTYSDCPGFCKTCKAEFGKYICLDLISPNDCVKTACSECVCPLREEYKCYCTDTYSDCPGFCKTCKAEFGKYICLDLISPNDCVKTACSECVCPLREEYKCYCTDTYSDCPGFCKTCKAEFGKYICLDLISPNDCVKTACSECVCPLREEYKCYCTDTYSDCPGFCKTCKAEFGKYICLDLISPNDCVKTACSECVCPLREEYKCYCTDTYSDCPGFCKTCKAEFGKYICLDLISPNDCVKTACSECVCPLREEYKCYCTDTYSDCPGFCKTCKAEFGKYICLDLISPNDCVKTACSECVCPLREEYKCYCTDTYSDCPGFCKTCKAEFGKYICLDLISPNDCVKTACSECVCPLREEYKCYCTDTYSDCPGFCKTCKAEFGKYICLDLISPNDCVKTACSECVCPLREEYKCYCTDTYSDCPGFCKTCKAEFGKYICLDLISPNDCVKTACSECVCPLREEYKCYCTDTYSDCPGFCKTCKAEFGKYICLDLISPNDCVKTACSECVCPLREEYKCYCTDTYSDCPGFCKTCKAEFGKYICLDLISPNDCVKTACSECVCPLREEYKCYCTDTYSDCPGFCKTCKAEFGKYICLDLISPNDCVK